Protein AF-A0A5Q3L7P0-F1 (afdb_monomer_lite)

Foldseek 3Di:
DDDDDDDDDDDDDDDDDDDDDDDPDPPPPPDPDPPPPLWDPKDFDQQQPFQAFQPWFDWDFAPLKTWTWTQNNFLGTAIWIALQDNVRTDGQESQQPTHDHQPWDDFDDQPQKTWTWTQNPWLGTAIWIANSHHVRTDGQESQAPTNDHQNWDPFDHFPRKTKTWGWYDDPVFGADTAIWIANSHHVRTDGQESLQPGNDHQPWDQFDHQPRKTWTWGDNQFQDTAIWIANSHNVRTDGQESQAPTRDFQPWHPFEHQNRKTWTFGAYQWQATAIWIANSHHVRTDGQESLQHTNDHQPWDPWDDQPQKTWTWTDNQWLATAIWIANSHHVRTDGQESLQGTNDHQPWDPFDDQPQKTWTWGDNQWLDTAIWIANRHHVRTDGQESLQPIRYFQPWDPWEHFPRKTWTWGDNQWLGTAIWIANSHNVRTDGPDSLAPTNYHQPWDNWYDGLRKTWTWTHNPRRHTGIMIMHSDPDAWEWDKDFDDDFQADPFIKIKIFTPDFKPQDDPVQKDKDQWDWDDWDDPDRGMIMIGTGGNAFFKIKIKGPWQNIADSRGHTHHIDMDIGTHDNDWWEWDKDWPDQEDQDPFTKIKIFTPDFWPQADPVQKDKDQWDWDDWDDPDRGMIMITTGGNDFFKIKIKGDWQNIADRRRHTYHIDMDIHGHDDFDLQQLLCCQQLVDGQDPVRSVVLVVCCVPPNSLRSNLPSCLDLSSQLVLQQCLCCLQQVDGDDDPVRSVVSSVCSNVVVDASLRVSLCVLLDPRSCVVAPPALRSLQVLCCSQLVDGDDPVRSVVVRVCVVVPNRSSNVSVVSCLDLSNQLRLQQVLCCSQLVGGDDPVSSVVSSVCVNPPDGSSVVSSVVCNDVSSRD

Secondary structure (DSSP, 8-state):
-------------------------------------SS-PPEEE-SS-SSS----EEEEEETTEEEEEEE-SSS-EEEEEESSSSTT-EEEE-SS-SSS----EEEEEETTEEEEEEE-SSS-EEEEEESSSTTT-EEEE-SSTTT-----EEEEEETTEEEEEEEEEETTEEEEEEEEEESSSTTT-EEEE-SS-TTS----EEEEEETTEEEEEE--SSS-SEEEEESSSTTT-EEEE-SS-SS-----EEEEEETTEEEEEEEETTTEEEEEEESSSTTT-EEEE-SSTTT-----EEEEEETTEEEEEEE-SSS-EEEEEESSSTTT-EEEE-SSTTT-----EEEEEETTEEEEEEE-SSS-EEEEEESSSGGG-EEEE-SS-SSS----EEEEEETTEEEEEEE-SSS-EEEEEESSSSTTEEEEE-SS-SSS----EEEEEETTEEEEEEE-SSS-EEEEEEES---PPPEEEEEE-SSTT-SSEEEEEEESS-EES--GGGEEEESEEEEEEEEEETTEEEEEEEESSSEEEEEEE-TTSSEETT-PBPPPEEEEEEE--PPPPEEEEES-SEES-SSEEEEEEESS--BS--GGG-EEESEEEEEEEE-SSSEEEEEEEE-SSEEEEEEE-TTSSB-TT-PBPPPEEEEEEE----HHHHHHHHHSSSPPPHHHHHHHHHHHHHH-HHHHHHHHHTSHHHHHHHHHHHHHHHHSS--SHHHHHHHHHHHHHTTSS-HHHHHHHHHTSHHHHHHS-TTHHHHHHHHHHHHSSPPPHHHHHHHHHHHHTT--HHHHHHHHHHSHHHHHHHHHHHHHHHHSSPPPHHHHHHHHHHHHHT--HHHHHHHHTTSHHHH-

Sequence (864 aa):
MWPHLFSAQSSARQDTNSLEGMQQSPLQIEKLEPRLLLAGDPILLDLNPGVNPSNPQAFVEMNGLLFFTANGGTTGQELWRSDGTAGGTFLVKDIYTGSPSSYAYYLTNVNGTLFFAANDGTNGVELWRSDGTSAGTQLVKDIQIGGGSSSPTYLTNVNGAVYFSASKFDAGGSFGRELWMSDGTSAGTVLIKDINPGISSSNPYSLTNVSGNLFFAATNGSVGVELWKSDGTNGGTVLVKDIYNGAFSSYPTYITNVNGIAFFQGANASVGQELWKSDGTSAGTVLVKDINIGAGFSSPSWLINVNNTLFFSASNGTSGQELWKSDGTSSGTQLVKDINFGSGFSSPSYLTNVNNTLFFRATDGTNGVELWRSQGDSGNTVLVKDIYSGALASNPRYLANVGGTLYFSADNGTQGTELWMSNGTLAGTMLVGDLRLGAVGSYPVYMRNAGGRLFFTADNGSVGQEFWILSTDVTPPSLNITPDGVGANSSPIVFTFQFSEAVSGFTQGDIALANGIAGTFTTVNVATYTLQVTPAADGNVSVTVGNGVAFDGAGNGNLGDMATVFFDASPPNLQITPNNTTTNVSPVNFTFQFSEAVSGFAVNDIVITNGTAGTFTVVDGDTYTLQVLPTTDGQVTVSVPMGAAFDAGANPNPAASASITFGTVDTVAKAFAEILRRAADPGGYAYWSQIEASQGTKAMVEGLLRSGERYGIVVEDAYQGYLDRTSFGDSGRNYWIQNLVNRNLTITQFQSQILASGEYLANNPVNFPFIGSLSIDVWGRPITTAEQDYFANKLNTGTPPGGIVEEFFANENWRHYAINMSYLEFLGRPADPGGDAFWENYLETTGPLIAMLIAILNTDEFFS

Radius of gyration: 60.78 Å; chains: 1; bounding box: 144×60×168 Å

Structure (mmCIF, N/CA/C/O backbone):
data_AF-A0A5Q3L7P0-F1
#
_entry.id   AF-A0A5Q3L7P0-F1
#
loop_
_atom_site.group_PDB
_atom_site.id
_atom_site.type_symbol
_atom_site.label_atom_id
_atom_site.label_alt_id
_atom_site.label_comp_id
_atom_site.label_asym_id
_atom_site.label_entity_id
_atom_site.label_seq_id
_atom_site.pdbx_PDB_ins_code
_atom_site.Cartn_x
_atom_site.Cartn_y
_atom_site.Cartn_z
_atom_site.occupancy
_atom_site.B_iso_or_equiv
_atom_site.auth_seq_id
_atom_site.auth_comp_id
_atom_site.auth_asym_id
_atom_site.auth_atom_id
_atom_site.pdbx_PDB_model_num
ATOM 1 N N . MET A 1 1 ? 25.211 18.023 62.258 1.00 32.50 1 MET A N 1
ATOM 2 C CA . MET A 1 1 ? 26.452 17.592 62.936 1.00 32.50 1 MET A CA 1
ATOM 3 C C . MET A 1 1 ? 26.830 16.230 62.385 1.00 32.50 1 MET A C 1
ATOM 5 O O . MET A 1 1 ? 26.124 15.271 62.651 1.00 32.50 1 MET A O 1
ATOM 9 N N . TRP A 1 2 ? 27.863 16.177 61.545 1.00 28.44 2 TRP A N 1
ATOM 10 C CA . TRP A 1 2 ? 28.564 14.934 61.192 1.00 28.44 2 TRP A CA 1
ATOM 11 C C . TRP A 1 2 ? 29.473 14.501 62.358 1.00 28.44 2 TRP A C 1
ATOM 13 O O . TRP A 1 2 ? 29.820 15.353 63.181 1.00 28.44 2 TRP A O 1
ATOM 23 N N . PRO A 1 3 ? 29.856 13.214 62.446 1.00 32.59 3 PRO A N 1
ATOM 24 C CA . PRO A 1 3 ? 31.227 12.826 62.044 1.00 32.59 3 PRO A CA 1
ATOM 25 C C . PRO A 1 3 ? 31.261 11.489 61.250 1.00 32.59 3 PRO A C 1
ATOM 27 O O . PRO A 1 3 ? 30.436 10.618 61.492 1.00 32.59 3 PRO A O 1
ATOM 30 N N . HIS A 1 4 ? 32.035 11.339 60.157 1.00 27.11 4 HIS A N 1
ATOM 31 C CA . HIS A 1 4 ? 33.491 11.037 60.057 1.00 27.11 4 HIS A CA 1
ATOM 32 C C . HIS A 1 4 ? 33.903 9.704 60.733 1.00 27.11 4 HIS A C 1
ATOM 34 O O . HIS A 1 4 ? 33.442 9.451 61.834 1.00 27.11 4 HIS A O 1
ATOM 40 N N . LEU A 1 5 ? 34.817 8.834 60.268 1.00 24.42 5 LEU A N 1
ATOM 41 C CA . LEU A 1 5 ? 35.710 8.653 59.101 1.00 24.42 5 LEU A CA 1
ATOM 42 C C . LEU A 1 5 ? 36.443 7.285 59.324 1.00 24.42 5 LEU A C 1
ATOM 44 O O . LEU A 1 5 ? 36.827 6.997 60.449 1.00 24.42 5 LEU A O 1
ATOM 48 N N . PHE A 1 6 ? 36.642 6.499 58.255 1.00 26.64 6 PHE A N 1
ATOM 49 C CA . PHE A 1 6 ? 37.752 5.579 57.875 1.00 26.64 6 PHE A CA 1
ATOM 50 C C . PHE A 1 6 ? 38.667 4.807 58.873 1.00 26.64 6 PHE A C 1
ATOM 52 O O . PHE A 1 6 ? 39.351 5.392 59.705 1.00 26.64 6 PHE A O 1
ATOM 59 N N . SER A 1 7 ? 38.918 3.528 58.532 1.00 25.45 7 SER A N 1
ATOM 60 C CA . SER A 1 7 ? 40.254 2.881 58.387 1.00 25.45 7 SER A CA 1
ATOM 61 C C . SER A 1 7 ? 40.124 1.758 57.320 1.00 25.45 7 SER A C 1
ATOM 63 O O . SER A 1 7 ? 39.115 1.066 57.311 1.00 25.45 7 SER A O 1
ATOM 65 N N . ALA A 1 8 ? 40.883 1.616 56.221 1.00 27.70 8 ALA A N 1
ATOM 66 C CA . ALA A 1 8 ? 42.312 1.655 55.869 1.00 27.70 8 ALA A CA 1
ATOM 67 C C . ALA A 1 8 ? 43.062 0.313 56.075 1.00 27.70 8 ALA A C 1
ATOM 69 O O . ALA A 1 8 ? 43.410 -0.017 57.200 1.00 27.70 8 ALA A O 1
ATOM 70 N N . GLN A 1 9 ? 43.364 -0.402 54.971 1.00 28.41 9 GLN A N 1
ATOM 71 C CA . GLN A 1 9 ? 44.722 -0.743 54.470 1.00 28.41 9 GLN A CA 1
ATOM 72 C C . GLN A 1 9 ? 44.885 -2.138 53.824 1.00 28.41 9 GLN A C 1
ATOM 74 O O . GLN A 1 9 ? 44.622 -3.168 54.434 1.00 28.41 9 GLN A O 1
ATOM 79 N N . SER A 1 10 ? 45.454 -2.142 52.612 1.00 26.83 10 SER A N 1
ATOM 80 C CA . SER A 1 10 ? 46.611 -2.932 52.112 1.00 26.83 10 SER A CA 1
ATOM 81 C C . SER A 1 10 ? 46.525 -2.950 50.572 1.00 26.83 10 SER A C 1
ATOM 83 O O . SER A 1 10 ? 45.430 -2.935 50.031 1.00 26.83 10 SER A O 1
ATOM 85 N N . SER A 1 11 ? 47.567 -2.905 49.749 1.00 29.62 11 SER A N 1
ATOM 86 C CA . SER A 1 11 ? 49.023 -2.887 49.897 1.00 29.62 11 SER A CA 1
ATOM 87 C C . SER A 1 11 ? 49.610 -2.329 48.592 1.00 29.62 11 SER A C 1
ATOM 89 O O . SER A 1 11 ? 49.041 -2.538 47.522 1.00 29.62 11 SER A O 1
ATOM 91 N N . ALA A 1 12 ? 50.760 -1.665 48.673 1.00 30.80 12 ALA A N 1
ATOM 92 C CA . ALA A 1 12 ? 51.468 -1.089 47.535 1.00 30.80 12 ALA A CA 1
ATOM 93 C C . ALA A 1 12 ? 52.197 -2.134 46.663 1.00 30.80 12 ALA A C 1
ATOM 95 O O . ALA A 1 12 ? 52.856 -3.033 47.185 1.00 30.80 12 ALA A O 1
ATOM 96 N N . ARG A 1 13 ? 52.201 -1.907 45.344 1.00 29.48 13 ARG A N 1
ATOM 97 C CA . ARG A 1 13 ? 53.366 -2.110 44.467 1.00 29.48 13 ARG A CA 1
ATOM 98 C C . ARG A 1 13 ? 53.410 -0.968 43.453 1.00 29.48 13 ARG A C 1
ATOM 100 O O . ARG A 1 13 ? 52.431 -0.719 42.760 1.00 29.48 13 ARG A O 1
ATOM 107 N N . GLN A 1 14 ? 54.534 -0.257 43.441 1.00 32.66 14 GLN A N 1
ATOM 108 C CA . GLN A 1 14 ? 54.892 0.715 42.417 1.00 32.66 14 GLN A CA 1
ATOM 109 C C . GLN A 1 14 ? 55.339 -0.036 41.165 1.00 32.66 14 GLN A C 1
ATOM 111 O O . GLN A 1 14 ? 56.217 -0.883 41.274 1.00 32.66 14 GLN A O 1
ATOM 116 N N . ASP A 1 15 ? 54.797 0.342 40.012 1.00 31.09 15 ASP A N 1
ATOM 117 C CA . ASP A 1 15 ? 55.520 0.303 38.746 1.00 31.09 15 ASP A CA 1
ATOM 118 C C . ASP A 1 15 ? 55.210 1.592 37.982 1.00 31.09 15 ASP A C 1
ATOM 120 O O . ASP A 1 15 ? 54.070 2.044 37.866 1.00 31.09 15 ASP A O 1
ATOM 124 N N . THR A 1 16 ? 56.286 2.235 37.555 1.00 36.66 16 THR A N 1
ATOM 125 C CA . THR A 1 16 ? 56.349 3.518 36.870 1.00 36.66 16 THR A CA 1
ATOM 126 C C . THR A 1 16 ? 55.941 3.369 35.409 1.00 36.66 16 THR A C 1
ATOM 128 O O . THR A 1 16 ? 56.597 2.631 34.681 1.00 36.66 16 THR A O 1
ATOM 131 N N . ASN A 1 17 ? 54.933 4.119 34.958 1.00 34.62 17 ASN A N 1
ATOM 132 C CA . ASN A 1 17 ? 54.886 4.660 33.599 1.00 34.62 17 ASN A CA 1
ATOM 133 C C . ASN A 1 17 ? 53.949 5.875 33.528 1.00 34.62 17 ASN A C 1
ATOM 135 O O . ASN A 1 17 ? 52.873 5.910 34.118 1.00 34.62 17 ASN A O 1
ATOM 139 N N . SER A 1 18 ? 54.446 6.893 32.840 1.00 36.03 18 SER A N 1
ATOM 140 C CA . SER A 1 18 ? 53.937 8.251 32.667 1.00 36.03 18 SER A CA 1
ATOM 141 C C . SER A 1 18 ? 52.516 8.330 32.097 1.00 36.03 18 SER A C 1
ATOM 143 O O . SER A 1 18 ? 52.266 7.844 30.996 1.00 36.03 18 SER A O 1
ATOM 145 N N . LEU A 1 19 ? 51.630 9.044 32.796 1.00 31.30 19 LEU A N 1
ATOM 146 C CA . LEU A 1 19 ? 50.370 9.578 32.271 1.00 31.30 19 LEU A CA 1
ATOM 147 C C . LEU A 1 19 ? 50.444 11.111 32.297 1.00 31.30 19 LEU A C 1
ATOM 149 O O . LEU A 1 19 ? 49.986 11.752 33.238 1.00 31.30 19 LEU A O 1
ATOM 153 N N . GLU A 1 20 ? 51.028 11.695 31.255 1.00 41.72 20 GLU A N 1
ATOM 154 C CA . GLU A 1 20 ? 50.736 13.072 30.857 1.00 41.72 20 GLU A CA 1
ATOM 155 C C . GLU A 1 20 ? 49.979 13.013 29.529 1.00 41.72 20 GLU A C 1
ATOM 157 O O . GLU A 1 20 ? 50.463 12.424 28.566 1.00 41.72 20 GLU A O 1
ATOM 162 N N . GLY A 1 21 ? 48.782 13.608 29.491 1.00 39.31 21 GLY A N 1
ATOM 163 C CA . GLY A 1 21 ? 48.031 13.819 28.251 1.00 39.31 21 GLY A CA 1
ATOM 164 C C . GLY A 1 21 ? 46.652 13.164 28.177 1.00 39.31 21 GLY A C 1
ATOM 165 O O . GLY A 1 21 ? 46.359 12.483 27.203 1.00 39.31 21 GLY A O 1
ATOM 166 N N . MET A 1 22 ? 45.764 13.407 29.146 1.00 32.44 22 MET A N 1
ATOM 167 C CA . MET A 1 22 ? 44.319 13.312 28.892 1.00 32.44 22 MET A CA 1
ATOM 168 C C . MET A 1 22 ? 43.741 14.722 28.813 1.00 32.44 22 MET A C 1
ATOM 170 O O . MET A 1 22 ? 43.289 15.299 29.801 1.00 32.44 22 MET A O 1
ATOM 174 N N . GLN A 1 23 ? 43.795 15.287 27.606 1.00 39.53 23 GLN A N 1
ATOM 175 C CA . GLN A 1 23 ? 42.918 16.381 27.205 1.00 39.53 23 GLN A CA 1
ATOM 176 C C . GLN A 1 23 ? 41.476 15.890 27.361 1.00 39.53 23 GLN A C 1
ATOM 178 O O . GLN A 1 23 ? 41.083 14.906 26.738 1.00 39.53 23 GLN A O 1
ATOM 183 N N . GLN A 1 24 ? 40.697 16.563 28.206 1.00 37.56 24 GLN A N 1
ATOM 184 C CA . GLN A 1 24 ? 39.250 16.395 28.231 1.00 37.56 24 GLN A CA 1
ATOM 185 C C . GLN A 1 24 ? 38.707 16.795 26.857 1.00 37.56 24 GLN A C 1
ATOM 187 O O . GLN A 1 24 ? 38.697 17.974 26.506 1.00 37.56 24 GLN A O 1
ATOM 192 N N . SER A 1 25 ? 38.295 15.809 26.066 1.00 38.38 25 SER A N 1
ATOM 193 C CA . SER A 1 25 ? 37.498 16.030 24.865 1.00 38.38 25 SER A CA 1
ATOM 194 C C . SER A 1 25 ? 36.146 16.586 25.324 1.00 38.38 25 SER A C 1
ATOM 196 O O . SER A 1 25 ? 35.458 15.908 26.093 1.00 38.38 25 SER A O 1
ATOM 198 N N . PRO A 1 26 ? 35.750 17.812 24.941 1.00 39.97 26 PRO A N 1
ATOM 199 C CA . PRO A 1 26 ? 34.415 18.291 25.252 1.00 39.97 26 PRO A CA 1
ATOM 200 C C . PRO A 1 26 ? 33.411 17.381 24.544 1.00 39.97 26 PRO A C 1
ATOM 202 O O . PRO A 1 26 ? 33.562 17.095 23.357 1.00 39.97 26 PRO A O 1
ATOM 205 N N . LEU A 1 27 ? 32.415 16.914 25.298 1.00 36.88 27 LEU A N 1
ATOM 206 C CA . LEU A 1 27 ? 31.274 16.160 24.792 1.00 36.88 27 LEU A CA 1
ATOM 207 C C . LEU A 1 27 ? 30.660 16.961 23.629 1.00 36.88 27 LEU A C 1
ATOM 209 O O . LEU A 1 27 ? 30.008 17.983 23.854 1.00 36.88 27 LEU A O 1
ATOM 213 N N . GLN A 1 28 ? 30.912 16.545 22.387 1.00 37.59 28 GLN A N 1
ATOM 214 C CA . GLN A 1 28 ? 30.154 17.050 21.254 1.00 37.59 28 GLN A CA 1
ATOM 215 C C . GLN A 1 28 ? 28.784 16.394 21.334 1.00 37.59 28 GLN A C 1
ATOM 217 O O . GLN A 1 28 ? 28.623 15.214 21.043 1.00 37.59 28 GLN A O 1
ATOM 222 N N . ILE A 1 29 ? 27.801 17.159 21.800 1.00 38.62 29 ILE A N 1
ATOM 223 C CA . ILE A 1 29 ? 26.406 16.835 21.545 1.00 38.62 29 ILE A CA 1
ATOM 224 C C . ILE A 1 29 ? 26.237 17.034 20.041 1.00 38.62 29 ILE A C 1
ATOM 226 O O . ILE A 1 29 ? 26.111 18.169 19.577 1.00 38.62 29 ILE A O 1
ATOM 230 N N . GLU A 1 30 ? 26.321 15.942 19.279 1.00 37.44 30 GLU A N 1
ATOM 231 C CA . GLU A 1 30 ? 25.880 15.950 17.893 1.00 37.44 30 GLU A CA 1
ATOM 232 C C . GLU A 1 30 ? 24.439 16.448 17.878 1.00 37.44 30 GLU A C 1
ATOM 234 O O . GLU A 1 30 ? 23.563 15.977 18.610 1.00 37.44 30 GLU A O 1
ATOM 239 N N . LYS A 1 31 ? 24.217 17.490 17.086 1.00 32.75 31 LYS A N 1
ATOM 240 C CA . LYS A 1 31 ? 22.893 18.030 16.853 1.00 32.75 31 LYS A CA 1
ATOM 241 C C . LYS A 1 31 ? 22.136 16.936 16.106 1.00 32.75 31 LYS A C 1
ATOM 243 O O . LYS A 1 31 ? 22.414 16.722 14.933 1.00 32.75 31 LYS A O 1
ATOM 248 N N . LEU A 1 32 ? 21.244 16.221 16.795 1.00 36.88 32 LEU A N 1
ATOM 249 C CA . LEU A 1 32 ? 20.318 15.288 16.157 1.00 36.88 32 LEU A CA 1
ATOM 250 C C . LEU A 1 32 ? 19.646 16.042 15.006 1.00 36.88 32 LEU A C 1
ATOM 252 O O . LEU A 1 32 ? 18.909 17.005 15.242 1.00 36.88 32 LEU A O 1
ATOM 256 N N . GLU A 1 33 ? 19.959 15.647 13.771 1.00 43.50 33 GLU A N 1
ATOM 257 C CA . GLU A 1 33 ? 19.198 16.075 12.605 1.00 43.50 33 GLU A CA 1
ATOM 258 C C . GLU A 1 33 ? 17.722 15.783 12.908 1.00 43.50 33 GLU A C 1
ATOM 260 O O . GLU A 1 33 ? 17.410 14.709 13.439 1.00 43.50 33 GLU A O 1
ATOM 265 N N . PRO A 1 34 ? 16.800 16.724 12.652 1.00 34.34 34 PRO A N 1
ATOM 266 C CA . PRO A 1 34 ? 15.388 16.473 12.859 1.00 34.34 34 PRO A CA 1
ATOM 267 C C . PRO A 1 34 ? 14.957 15.356 11.905 1.00 34.34 34 PRO A C 1
ATOM 269 O O . PRO A 1 34 ? 14.645 15.606 10.743 1.00 34.34 34 PRO A O 1
ATOM 272 N N . ARG A 1 35 ? 14.929 14.113 12.399 1.00 41.97 35 ARG A N 1
ATOM 273 C CA . ARG A 1 35 ? 14.216 13.011 11.756 1.00 41.97 35 ARG A CA 1
ATOM 274 C C . ARG A 1 35 ? 12.736 13.368 11.808 1.00 41.97 35 ARG A C 1
ATOM 276 O O . ARG A 1 35 ? 12.041 13.064 12.775 1.00 41.97 35 ARG A O 1
ATOM 283 N N . LEU A 1 36 ? 12.248 14.055 10.780 1.00 38.47 36 LEU A N 1
ATOM 284 C CA . LEU A 1 36 ? 10.842 13.939 10.436 1.00 38.47 36 LEU A CA 1
ATOM 285 C C . LEU A 1 36 ? 10.644 12.460 10.077 1.00 38.47 36 LEU A C 1
ATOM 287 O O . LEU A 1 36 ? 11.141 12.020 9.044 1.00 38.47 36 LEU A O 1
ATOM 291 N N . LEU A 1 37 ? 9.994 11.690 10.958 1.00 46.09 37 LEU A N 1
ATOM 292 C CA . LEU A 1 37 ? 9.533 10.325 10.683 1.00 46.09 37 LEU A CA 1
ATOM 293 C C . LEU A 1 37 ? 8.496 10.387 9.548 1.00 46.09 37 LEU A C 1
ATOM 295 O O . LEU A 1 37 ? 7.294 10.409 9.777 1.00 46.09 37 LEU A O 1
ATOM 299 N N . LEU A 1 38 ? 8.979 10.523 8.316 1.00 50.59 38 LEU A N 1
ATOM 300 C CA . LEU A 1 38 ? 8.190 10.450 7.086 1.00 50.59 38 LEU A CA 1
ATOM 301 C C . LEU A 1 38 ? 8.229 9.032 6.486 1.00 50.59 38 LEU A C 1
ATOM 303 O O . LEU A 1 38 ? 7.567 8.788 5.485 1.00 50.59 38 LEU A O 1
ATOM 307 N N . ALA A 1 39 ? 9.021 8.127 7.071 1.00 57.78 39 ALA A N 1
ATOM 308 C CA . ALA A 1 39 ? 9.130 6.711 6.728 1.00 57.78 39 ALA A CA 1
ATOM 309 C C . ALA A 1 39 ? 9.713 5.929 7.926 1.00 57.78 39 ALA A C 1
ATOM 311 O O . ALA A 1 39 ? 10.285 6.537 8.837 1.00 57.78 39 ALA A O 1
ATOM 312 N N . GLY A 1 40 ? 9.544 4.602 7.941 1.00 63.50 40 GLY A N 1
ATOM 313 C CA . GLY A 1 40 ? 10.103 3.723 8.977 1.00 63.50 40 GLY A CA 1
ATOM 314 C C . GLY A 1 40 ? 11.621 3.557 8.843 1.00 63.50 40 GLY A C 1
ATOM 315 O O . GLY A 1 40 ? 12.222 4.061 7.897 1.00 63.50 40 GLY A O 1
ATOM 316 N N . ASP A 1 41 ? 12.258 2.829 9.762 1.00 77.19 41 ASP A N 1
ATOM 317 C CA . ASP A 1 41 ? 13.646 2.403 9.548 1.00 77.19 41 ASP A CA 1
ATOM 318 C C . ASP A 1 41 ? 13.671 1.265 8.500 1.00 77.19 41 ASP A C 1
ATOM 320 O O . ASP A 1 41 ? 12.869 0.330 8.598 1.00 77.19 41 ASP A O 1
ATOM 324 N N . PRO A 1 42 ? 14.560 1.313 7.488 1.00 82.81 42 PRO A N 1
ATOM 325 C CA . PRO A 1 42 ? 14.712 0.226 6.526 1.00 82.81 42 PRO A CA 1
ATOM 326 C C . PRO A 1 42 ? 15.060 -1.107 7.203 1.00 82.81 42 PRO A C 1
ATOM 328 O O . PRO A 1 42 ? 15.975 -1.188 8.022 1.00 82.81 42 PRO A O 1
ATOM 331 N N . ILE A 1 43 ? 14.350 -2.166 6.825 1.00 87.56 43 ILE A N 1
ATOM 332 C CA . ILE A 1 43 ? 14.528 -3.531 7.320 1.00 87.56 43 ILE A CA 1
ATOM 333 C C . ILE A 1 43 ? 15.376 -4.308 6.314 1.00 87.56 43 ILE A C 1
ATOM 335 O O . ILE A 1 43 ? 15.001 -4.402 5.145 1.00 87.56 43 ILE A O 1
ATOM 339 N N . LEU A 1 44 ? 16.481 -4.892 6.777 1.00 89.69 44 LEU A N 1
ATOM 340 C CA . LEU A 1 44 ? 17.292 -5.847 6.019 1.00 89.69 44 LEU A CA 1
ATOM 341 C C . LEU A 1 44 ? 16.777 -7.270 6.251 1.00 89.69 44 LEU A C 1
ATOM 343 O O . LEU A 1 44 ? 16.594 -7.684 7.397 1.00 89.69 44 LEU A O 1
ATOM 347 N N . LEU A 1 45 ? 16.618 -8.035 5.172 1.00 91.56 45 LEU A N 1
ATOM 348 C CA . LEU A 1 45 ? 16.430 -9.483 5.200 1.00 91.56 45 LEU A CA 1
ATOM 349 C C . LEU A 1 45 ? 17.619 -10.157 4.503 1.00 91.56 45 LEU A C 1
ATOM 351 O O . LEU A 1 45 ? 17.783 -10.017 3.293 1.00 91.56 45 LEU A O 1
ATOM 355 N N . ASP A 1 46 ? 18.426 -10.885 5.279 1.00 91.81 46 ASP A N 1
ATOM 356 C CA . ASP A 1 46 ? 19.531 -11.706 4.773 1.00 91.81 46 ASP A CA 1
ATOM 357 C C . ASP A 1 46 ? 18.968 -13.019 4.208 1.00 91.81 46 ASP A C 1
ATOM 359 O O . ASP A 1 46 ? 18.552 -13.910 4.957 1.00 91.81 46 ASP A O 1
ATOM 363 N N . LEU A 1 47 ? 18.895 -13.109 2.877 1.00 92.88 47 LEU A N 1
ATOM 364 C CA . LEU A 1 47 ? 18.332 -14.277 2.187 1.00 92.88 47 LEU A CA 1
ATOM 365 C C . LEU A 1 47 ? 19.366 -15.392 1.980 1.00 92.88 47 LEU A C 1
ATOM 367 O O . LEU A 1 47 ? 18.986 -16.523 1.668 1.00 92.88 47 LEU A O 1
ATOM 371 N N . ASN A 1 48 ? 20.654 -15.089 2.168 1.00 92.69 48 ASN A N 1
ATOM 372 C CA . ASN A 1 48 ? 21.771 -16.023 2.074 1.00 92.69 48 ASN A CA 1
ATOM 373 C C . ASN A 1 48 ? 22.566 -16.001 3.388 1.00 92.69 48 ASN A C 1
ATOM 375 O O . ASN A 1 48 ? 23.659 -15.431 3.428 1.00 92.69 48 ASN A O 1
ATOM 379 N N . PRO A 1 49 ? 22.049 -16.651 4.452 1.00 86.06 49 PRO A N 1
ATOM 380 C CA . PRO A 1 49 ? 22.561 -16.476 5.803 1.00 86.06 49 PRO A CA 1
ATOM 381 C C . PRO A 1 49 ? 24.088 -16.565 5.896 1.00 86.06 49 PRO A C 1
ATOM 383 O O . PRO A 1 49 ? 24.677 -17.632 5.691 1.00 86.06 49 PRO A O 1
ATOM 386 N N . GLY A 1 50 ? 24.734 -15.451 6.249 1.00 83.81 50 GLY A N 1
ATOM 387 C CA . GLY A 1 50 ? 26.188 -15.373 6.385 1.00 83.81 50 GLY A CA 1
ATOM 388 C C . GLY A 1 50 ? 26.786 -14.104 5.785 1.00 83.81 50 GLY A C 1
ATOM 389 O O . GLY A 1 50 ? 26.173 -13.052 5.768 1.00 83.81 50 GLY A O 1
ATOM 390 N N . VAL A 1 51 ? 28.042 -14.186 5.338 1.00 85.06 51 VAL A N 1
ATOM 391 C CA . VAL A 1 51 ? 28.775 -13.033 4.767 1.00 85.06 51 VAL A CA 1
ATOM 392 C C . VAL A 1 51 ? 28.639 -12.922 3.245 1.00 85.06 51 VAL A C 1
ATOM 394 O O . VAL A 1 51 ? 29.257 -12.052 2.633 1.00 85.06 51 VAL A O 1
ATOM 397 N N . ASN A 1 52 ? 27.923 -13.858 2.619 1.00 90.12 52 ASN A N 1
ATOM 398 C CA . ASN A 1 52 ? 27.810 -13.929 1.170 1.00 90.12 52 ASN A CA 1
ATOM 399 C C . ASN A 1 52 ? 26.529 -13.222 0.722 1.00 90.12 52 ASN A C 1
ATOM 401 O O . ASN A 1 52 ? 25.467 -13.588 1.206 1.00 90.12 52 ASN A O 1
ATOM 405 N N . PRO A 1 53 ? 26.597 -12.327 -0.273 1.00 93.94 53 PRO A N 1
ATOM 406 C CA . PRO A 1 53 ? 25.431 -11.572 -0.709 1.00 93.94 53 PRO A CA 1
ATOM 407 C C . PRO A 1 53 ? 24.380 -12.454 -1.393 1.00 93.94 53 PRO A C 1
ATOM 409 O O . PRO A 1 53 ? 24.717 -13.335 -2.199 1.00 93.94 53 PRO A O 1
ATOM 412 N N . SER A 1 54 ? 23.105 -12.153 -1.164 1.00 94.88 54 SER A N 1
ATOM 413 C CA . SER A 1 54 ? 21.976 -12.731 -1.894 1.00 94.88 54 SER A CA 1
ATOM 414 C C . SER A 1 54 ? 21.755 -12.079 -3.267 1.00 94.88 54 SER A C 1
ATOM 416 O O . SER A 1 54 ? 21.197 -12.711 -4.163 1.00 94.88 54 SER A O 1
ATOM 418 N N . ASN A 1 55 ? 22.259 -10.860 -3.495 1.00 94.88 55 ASN A N 1
ATOM 419 C CA . ASN A 1 55 ? 22.112 -10.094 -4.746 1.00 94.88 55 ASN A CA 1
ATOM 420 C C . ASN A 1 55 ? 20.675 -10.098 -5.325 1.00 94.88 55 ASN A C 1
ATOM 422 O O . ASN A 1 55 ? 20.467 -10.580 -6.451 1.00 94.88 55 ASN A O 1
ATOM 426 N N . PRO A 1 56 ? 19.670 -9.587 -4.590 1.00 96.25 56 PRO A N 1
ATOM 427 C CA . PRO A 1 56 ? 18.314 -9.484 -5.105 1.00 96.25 56 PRO A CA 1
ATOM 428 C C . PRO A 1 56 ? 18.245 -8.570 -6.336 1.00 96.25 56 PRO A C 1
ATOM 430 O O . PRO A 1 56 ? 18.908 -7.539 -6.416 1.00 96.25 56 PRO A O 1
ATOM 433 N N . GLN A 1 57 ? 17.440 -8.943 -7.329 1.00 95.38 57 GLN A N 1
ATOM 434 C CA . GLN A 1 57 ? 17.264 -8.159 -8.555 1.00 95.38 57 GLN A CA 1
ATOM 435 C C . GLN A 1 57 ? 15.948 -8.494 -9.270 1.00 95.38 57 GLN A C 1
ATOM 437 O O . GLN A 1 57 ? 15.198 -9.367 -8.838 1.00 95.38 57 GLN A O 1
ATOM 442 N N . ALA A 1 58 ? 15.680 -7.814 -10.391 1.00 94.31 58 ALA A N 1
ATOM 443 C CA . ALA A 1 58 ? 14.514 -8.046 -11.255 1.00 94.31 58 ALA A CA 1
ATOM 444 C C . ALA A 1 58 ? 13.155 -7.880 -10.541 1.00 94.31 58 ALA A C 1
ATOM 446 O O . ALA A 1 58 ? 12.264 -8.714 -10.658 1.00 94.31 58 ALA A O 1
ATOM 447 N N . PHE A 1 59 ? 12.998 -6.783 -9.800 1.00 96.00 59 PHE A N 1
ATOM 448 C CA . PHE A 1 59 ? 11.832 -6.533 -8.953 1.00 96.00 59 PHE A CA 1
ATOM 449 C C . PHE A 1 59 ? 10.567 -6.234 -9.764 1.00 96.00 59 PHE A C 1
ATOM 451 O O . PHE A 1 59 ? 10.518 -5.272 -10.536 1.00 96.00 59 PHE A O 1
ATOM 458 N N . VAL A 1 60 ? 9.518 -7.023 -9.537 1.00 96.06 60 VAL A N 1
ATOM 459 C CA . VAL A 1 60 ? 8.214 -6.904 -10.195 1.00 96.06 60 VAL A CA 1
ATOM 460 C C . VAL A 1 60 ? 7.106 -7.030 -9.165 1.00 96.06 60 VAL A C 1
ATOM 462 O O . VAL A 1 60 ? 7.134 -7.903 -8.308 1.00 96.06 60 VAL A O 1
ATOM 465 N N . GLU A 1 61 ? 6.115 -6.151 -9.256 1.00 94.75 61 GLU A N 1
ATOM 466 C CA . GLU A 1 61 ? 4.923 -6.214 -8.414 1.00 94.75 61 GLU A CA 1
ATOM 467 C C . GLU A 1 61 ? 3.850 -7.088 -9.083 1.00 94.75 61 GLU A C 1
ATOM 469 O O . GLU A 1 61 ? 3.622 -7.009 -10.298 1.00 94.75 61 GLU A O 1
ATOM 474 N N . MET A 1 62 ? 3.213 -7.940 -8.281 1.00 93.69 62 MET A N 1
ATOM 475 C CA . MET A 1 62 ? 2.066 -8.744 -8.681 1.00 93.69 62 MET A CA 1
ATOM 476 C C . MET A 1 62 ? 1.118 -8.938 -7.496 1.00 93.69 62 MET A C 1
ATOM 478 O O . MET A 1 62 ? 1.438 -9.654 -6.549 1.00 93.69 62 MET A O 1
ATOM 482 N N . ASN A 1 63 ? -0.073 -8.342 -7.585 1.00 87.56 63 ASN A N 1
ATOM 483 C CA . ASN A 1 63 ? -1.148 -8.448 -6.590 1.00 87.56 63 ASN A CA 1
ATOM 484 C C . ASN A 1 63 ? -0.724 -7.989 -5.180 1.00 87.56 63 ASN A C 1
ATOM 486 O O . ASN A 1 63 ? -1.049 -8.636 -4.188 1.00 87.56 63 ASN A O 1
ATOM 490 N N . GLY A 1 64 ? 0.029 -6.893 -5.088 1.00 84.31 64 GLY A N 1
ATOM 491 C CA . GLY A 1 64 ? 0.537 -6.341 -3.829 1.00 84.31 64 GLY A CA 1
ATOM 492 C C . GLY A 1 64 ? 1.782 -7.043 -3.280 1.00 84.31 64 GLY A C 1
ATOM 493 O O . GLY A 1 64 ? 2.361 -6.559 -2.312 1.00 84.31 64 GLY A O 1
ATOM 494 N N . LEU A 1 65 ? 2.228 -8.135 -3.905 1.00 91.00 65 LEU A N 1
ATOM 495 C CA . LEU A 1 65 ? 3.458 -8.844 -3.555 1.00 91.00 65 LEU A CA 1
ATOM 496 C C . LEU A 1 65 ? 4.605 -8.419 -4.470 1.00 91.00 65 LEU A C 1
ATOM 498 O O . LEU A 1 65 ? 4.404 -8.137 -5.655 1.00 91.00 65 LEU A O 1
ATOM 502 N N . LEU A 1 66 ? 5.823 -8.442 -3.937 1.00 95.94 66 LEU A N 1
ATOM 503 C CA . LEU A 1 66 ? 7.033 -8.297 -4.731 1.00 95.94 66 LEU A CA 1
ATOM 504 C C . LEU A 1 66 ? 7.568 -9.669 -5.144 1.00 95.94 66 LEU A C 1
ATOM 506 O O . LEU A 1 66 ? 7.770 -10.539 -4.301 1.00 95.94 66 LEU A O 1
ATOM 510 N N . PHE A 1 67 ? 7.870 -9.823 -6.427 1.00 97.62 67 PHE A N 1
ATOM 511 C CA . PHE A 1 67 ? 8.618 -10.934 -7.002 1.00 97.62 67 PHE A CA 1
ATOM 512 C C . PHE A 1 67 ? 9.982 -10.458 -7.471 1.00 97.62 67 PHE A C 1
ATOM 514 O O . PHE A 1 67 ? 10.115 -9.359 -8.013 1.00 97.62 67 PHE A O 1
ATOM 521 N N . PHE A 1 68 ? 10.995 -11.283 -7.253 1.00 97.56 68 PHE A N 1
ATOM 522 C CA . PHE A 1 68 ? 12.379 -10.945 -7.555 1.00 97.56 68 PHE A CA 1
ATOM 523 C C . PHE A 1 68 ? 13.225 -12.209 -7.643 1.00 97.56 68 PHE A C 1
ATOM 525 O O . PHE A 1 68 ? 12.761 -13.299 -7.312 1.00 97.56 68 PHE A O 1
ATOM 532 N N . THR A 1 69 ? 14.477 -12.070 -8.066 1.00 97.00 69 THR A N 1
ATOM 533 C CA . THR A 1 69 ? 15.443 -13.167 -7.996 1.00 97.00 69 THR A CA 1
ATOM 534 C C . THR A 1 69 ? 16.528 -12.894 -6.986 1.00 97.00 69 THR A C 1
ATOM 536 O O . THR A 1 69 ? 17.060 -11.789 -6.990 1.00 97.00 69 THR A O 1
ATOM 539 N N . ALA A 1 70 ? 16.901 -13.893 -6.195 1.00 96.94 70 ALA A N 1
ATOM 540 C CA . ALA A 1 70 ? 17.973 -13.794 -5.210 1.00 96.94 70 ALA A CA 1
ATOM 541 C C . ALA A 1 70 ? 18.645 -15.152 -4.993 1.00 96.94 70 ALA A C 1
ATOM 543 O O . ALA A 1 70 ? 18.043 -16.203 -5.231 1.00 96.94 70 ALA A O 1
ATOM 544 N N . ASN A 1 71 ? 19.901 -15.116 -4.557 1.00 95.50 71 ASN A N 1
ATOM 545 C CA . ASN A 1 71 ? 20.675 -16.285 -4.180 1.00 95.50 71 ASN A CA 1
ATOM 546 C C . ASN A 1 71 ? 20.321 -16.724 -2.756 1.00 95.50 71 ASN A C 1
ATOM 548 O O . ASN A 1 71 ? 20.507 -15.946 -1.829 1.00 95.50 71 ASN A O 1
ATOM 552 N N . GLY A 1 72 ? 19.840 -17.958 -2.589 1.00 92.56 72 GLY A N 1
ATOM 553 C CA . GLY A 1 72 ? 19.518 -18.544 -1.278 1.00 92.56 72 GLY A CA 1
ATOM 554 C C . GLY A 1 72 ? 20.690 -19.231 -0.569 1.00 92.56 72 GLY A C 1
ATOM 555 O O . GLY A 1 72 ? 20.491 -19.950 0.408 1.00 92.56 72 GLY A O 1
ATOM 556 N N . GLY A 1 73 ? 21.905 -19.123 -1.111 1.00 90.50 73 GLY A N 1
ATOM 557 C CA . GLY A 1 73 ? 23.110 -19.797 -0.626 1.00 90.50 73 GLY A CA 1
ATOM 558 C C . GLY A 1 73 ? 23.214 -21.250 -1.082 1.00 90.50 73 GLY A C 1
ATOM 559 O O . GLY A 1 73 ? 24.186 -21.630 -1.734 1.00 90.50 73 GLY A O 1
ATOM 560 N N . THR A 1 74 ? 22.204 -22.066 -0.771 1.00 91.50 74 THR A N 1
ATOM 561 C CA . THR A 1 74 ? 22.155 -23.490 -1.153 1.00 91.50 74 THR A CA 1
ATOM 562 C C . THR A 1 74 ? 21.384 -23.762 -2.439 1.00 91.50 74 THR A C 1
ATOM 564 O O . THR A 1 74 ? 21.588 -24.824 -3.023 1.00 91.50 74 THR A O 1
ATOM 567 N N . THR A 1 75 ? 20.546 -22.819 -2.881 1.00 92.62 75 THR A N 1
ATOM 568 C CA . THR A 1 75 ? 19.685 -22.952 -4.070 1.00 92.62 75 THR A CA 1
ATOM 569 C C . THR A 1 75 ? 20.153 -22.118 -5.264 1.00 92.62 75 THR A C 1
ATOM 571 O O . THR A 1 75 ? 19.439 -22.013 -6.244 1.00 92.62 75 THR A O 1
ATOM 574 N N . GLY A 1 76 ? 21.288 -21.414 -5.163 1.00 94.75 76 GLY A N 1
ATOM 575 C CA . GLY A 1 76 ? 21.671 -20.433 -6.183 1.00 94.75 76 GLY A CA 1
ATOM 576 C C . GLY A 1 76 ? 20.636 -19.308 -6.349 1.00 94.75 76 GLY A C 1
ATOM 577 O O . GLY A 1 76 ? 19.772 -19.114 -5.487 1.00 94.75 76 GLY A O 1
ATOM 578 N N . GLN A 1 77 ? 20.760 -18.523 -7.429 1.00 95.94 77 GLN A N 1
ATOM 579 C CA . GLN A 1 77 ? 19.842 -17.432 -7.764 1.00 95.94 77 GLN A CA 1
ATOM 580 C C . GLN A 1 77 ? 18.558 -17.954 -8.417 1.00 95.94 77 GLN A C 1
ATOM 582 O O . GLN A 1 77 ? 18.560 -18.370 -9.576 1.00 95.94 77 GLN A O 1
ATOM 587 N N . GLU A 1 78 ? 17.460 -17.832 -7.676 1.00 97.50 78 GLU A N 1
ATOM 588 C CA . GLU A 1 78 ? 16.153 -18.412 -7.993 1.00 97.50 78 GLU A CA 1
ATOM 589 C C . GLU A 1 78 ? 15.029 -17.382 -7.856 1.00 97.50 78 GLU A C 1
ATOM 591 O O . GLU A 1 78 ? 15.291 -16.230 -7.519 1.00 97.50 78 GLU A O 1
ATOM 596 N N . LEU A 1 79 ? 13.778 -17.777 -8.118 1.00 98.12 79 LEU A N 1
ATOM 597 C CA . LEU A 1 79 ? 12.601 -16.918 -7.957 1.00 98.12 79 LEU A CA 1
ATOM 598 C C . LEU A 1 79 ? 12.139 -16.858 -6.492 1.00 98.12 79 LEU A C 1
ATOM 600 O O . LEU A 1 79 ? 11.783 -17.874 -5.894 1.00 98.12 79 LEU A O 1
ATOM 604 N N . TRP A 1 80 ? 12.045 -15.648 -5.950 1.00 97.81 80 TRP A N 1
ATOM 605 C CA . TRP A 1 80 ? 11.570 -15.341 -4.600 1.00 97.81 80 TRP A CA 1
ATOM 606 C C . TRP A 1 80 ? 10.333 -14.451 -4.640 1.00 97.81 80 TRP A C 1
ATOM 608 O O . TRP A 1 80 ? 10.058 -13.771 -5.636 1.00 97.81 80 TRP A O 1
ATOM 618 N N . ARG A 1 81 ? 9.597 -14.439 -3.526 1.00 96.69 81 ARG A N 1
ATOM 619 C CA . ARG A 1 81 ? 8.526 -13.472 -3.287 1.00 96.69 81 ARG A CA 1
ATOM 620 C C . ARG A 1 81 ? 8.595 -12.878 -1.889 1.00 96.69 81 ARG A C 1
ATOM 622 O O . ARG A 1 81 ? 9.126 -13.517 -0.987 1.00 96.69 81 ARG A O 1
ATOM 629 N N . SER A 1 82 ? 8.021 -11.689 -1.723 1.00 95.19 82 SER A N 1
ATOM 630 C CA . SER A 1 82 ? 7.881 -10.990 -0.445 1.00 95.19 82 SER A CA 1
ATOM 631 C C . SER A 1 82 ? 6.548 -10.245 -0.364 1.00 95.19 82 SER A C 1
ATOM 633 O O . SER A 1 82 ? 6.128 -9.608 -1.329 1.00 95.19 82 SER A O 1
ATOM 635 N N . ASP A 1 83 ? 5.896 -10.301 0.796 1.00 88.75 83 ASP A N 1
ATOM 636 C CA . ASP A 1 83 ? 4.810 -9.389 1.192 1.00 88.75 83 ASP A CA 1
ATOM 637 C C . ASP A 1 83 ? 5.320 -8.199 2.029 1.00 88.75 83 ASP A C 1
ATOM 639 O O . ASP A 1 83 ? 4.537 -7.451 2.608 1.00 88.75 83 ASP A O 1
ATOM 643 N N . GLY A 1 84 ? 6.644 -8.040 2.122 1.00 86.75 84 GLY A N 1
ATOM 644 C CA . GLY A 1 84 ? 7.311 -7.041 2.947 1.00 86.75 84 GLY A CA 1
ATOM 645 C C . GLY A 1 84 ? 7.463 -7.422 4.421 1.00 86.75 84 GLY A C 1
ATOM 646 O O . GLY A 1 84 ? 7.827 -6.561 5.218 1.00 86.75 84 GLY A O 1
ATOM 647 N N . THR A 1 85 ? 7.191 -8.670 4.805 1.00 84.81 85 THR A N 1
ATOM 648 C CA . THR A 1 85 ? 7.504 -9.217 6.134 1.00 84.81 85 THR A CA 1
ATOM 649 C C . THR A 1 85 ? 8.558 -10.319 6.034 1.00 84.81 85 THR A C 1
ATOM 651 O O . THR A 1 85 ? 8.726 -10.940 4.983 1.00 84.81 85 THR A O 1
ATOM 654 N N . ALA A 1 86 ? 9.261 -10.615 7.131 1.00 86.31 86 ALA A N 1
ATOM 655 C CA . ALA A 1 86 ? 10.212 -11.729 7.159 1.00 86.31 86 ALA A CA 1
ATOM 656 C C . ALA A 1 86 ? 9.528 -13.084 6.884 1.00 86.31 86 ALA A C 1
ATOM 658 O O . ALA A 1 86 ? 10.056 -13.894 6.131 1.00 86.31 86 ALA A O 1
ATOM 659 N N . GLY A 1 87 ? 8.333 -13.320 7.446 1.00 85.00 87 GLY A N 1
ATOM 660 C CA . GLY A 1 87 ? 7.594 -14.578 7.275 1.00 85.00 87 GLY A CA 1
ATOM 661 C C . GLY A 1 87 ? 6.988 -14.767 5.880 1.00 85.00 87 GLY A C 1
ATOM 662 O O . GLY A 1 87 ? 6.894 -15.894 5.398 1.00 85.00 87 GLY A O 1
ATOM 663 N N . GLY A 1 88 ? 6.608 -13.678 5.210 1.00 90.06 88 GLY A N 1
ATOM 664 C CA . GLY A 1 88 ? 6.111 -13.707 3.835 1.00 90.06 88 GLY A CA 1
ATOM 665 C C . GLY A 1 88 ? 7.189 -13.539 2.766 1.00 90.06 88 GLY A C 1
ATOM 666 O O . GLY A 1 88 ? 6.849 -13.484 1.582 1.00 90.06 88 GLY A O 1
ATOM 667 N N . THR A 1 89 ? 8.468 -13.485 3.160 1.00 95.19 89 THR A N 1
ATOM 668 C CA . THR A 1 89 ? 9.618 -13.464 2.248 1.00 95.19 89 THR A CA 1
ATOM 669 C C . THR A 1 89 ? 10.235 -14.848 2.134 1.00 95.19 89 THR A C 1
ATOM 671 O O . THR A 1 89 ? 10.834 -15.345 3.083 1.00 95.19 89 THR A O 1
ATOM 674 N N . PHE A 1 90 ? 10.094 -15.489 0.975 1.00 95.62 90 PHE A N 1
ATOM 675 C CA . PHE A 1 90 ? 10.591 -16.849 0.785 1.00 95.62 90 PHE A CA 1
ATOM 676 C C . PHE A 1 90 ? 10.806 -17.228 -0.685 1.00 95.62 90 PHE A C 1
ATOM 678 O O . PHE A 1 90 ? 10.245 -16.629 -1.608 1.00 95.62 90 PHE A O 1
ATOM 685 N N . LEU A 1 91 ? 11.618 -18.269 -0.880 1.00 97.31 91 LEU A N 1
ATOM 686 C CA . LEU A 1 91 ? 11.880 -18.912 -2.163 1.00 97.31 91 LEU A CA 1
ATOM 687 C C . LEU A 1 91 ? 10.590 -19.521 -2.721 1.00 97.31 91 LEU A C 1
ATOM 689 O O . LEU A 1 91 ? 10.008 -20.420 -2.115 1.00 97.31 91 LEU A O 1
ATOM 693 N N . VAL A 1 92 ? 10.159 -19.082 -3.903 1.00 97.88 92 VAL A N 1
ATOM 694 C CA . VAL A 1 92 ? 8.956 -19.622 -4.550 1.00 97.88 92 VAL A CA 1
ATOM 695 C C . VAL A 1 92 ? 9.214 -21.050 -5.020 1.00 97.88 92 VAL A C 1
ATOM 697 O O . VAL A 1 92 ? 8.405 -21.947 -4.771 1.00 97.88 92 VAL A O 1
ATOM 700 N N . LYS A 1 93 ? 10.339 -21.268 -5.707 1.00 97.62 93 LYS A N 1
ATOM 701 C CA . LYS A 1 93 ? 10.767 -22.579 -6.194 1.00 97.62 93 LYS A CA 1
ATOM 702 C C . LYS A 1 93 ? 12.263 -22.579 -6.485 1.00 97.62 93 LYS A C 1
ATOM 704 O O . LYS A 1 93 ? 12.753 -21.643 -7.101 1.00 97.62 93 LYS A O 1
ATOM 709 N N . ASP A 1 94 ? 12.928 -23.661 -6.096 1.00 97.19 94 ASP A N 1
ATOM 710 C CA . ASP A 1 94 ? 14.256 -24.031 -6.587 1.00 97.19 94 ASP A CA 1
ATOM 711 C C . ASP A 1 94 ? 14.098 -24.640 -7.994 1.00 97.19 94 ASP A C 1
ATOM 713 O O . ASP A 1 94 ? 13.747 -25.818 -8.131 1.00 97.19 94 ASP A O 1
ATOM 717 N N . ILE A 1 95 ? 14.179 -23.803 -9.037 1.00 97.62 95 ILE A N 1
ATOM 718 C CA . ILE A 1 95 ? 13.915 -24.217 -10.424 1.00 97.62 95 ILE A CA 1
ATOM 719 C C . ILE A 1 95 ? 15.090 -25.036 -10.949 1.00 97.62 95 ILE A C 1
ATOM 721 O O . ILE A 1 95 ? 14.866 -26.122 -11.489 1.00 97.62 95 ILE A O 1
ATOM 725 N N . TYR A 1 96 ? 16.324 -24.558 -10.757 1.00 96.94 96 TYR A N 1
ATOM 726 C CA . TYR A 1 96 ? 17.516 -25.355 -11.014 1.00 96.94 96 TYR A CA 1
ATOM 727 C C . TYR A 1 96 ? 17.984 -26.002 -9.713 1.00 96.94 96 TYR A C 1
ATOM 729 O O . TYR A 1 96 ? 18.869 -25.501 -9.036 1.00 96.94 96 TYR A O 1
ATOM 737 N N . THR A 1 97 ? 17.469 -27.205 -9.453 1.00 95.25 97 THR A N 1
ATOM 738 C CA . THR A 1 97 ? 17.696 -27.929 -8.197 1.00 95.25 97 THR A CA 1
ATOM 739 C C . THR A 1 97 ? 19.154 -27.923 -7.711 1.00 95.25 97 THR A C 1
ATOM 741 O O . THR A 1 97 ? 20.054 -28.449 -8.378 1.00 95.25 97 THR A O 1
ATOM 744 N N . GLY A 1 98 ? 19.354 -27.439 -6.482 1.00 93.44 98 GLY A N 1
ATOM 745 C CA . GLY A 1 98 ? 20.648 -27.394 -5.798 1.00 93.44 98 GLY A CA 1
ATOM 746 C C . GLY A 1 98 ? 21.361 -26.047 -5.937 1.00 93.44 98 GLY A C 1
ATOM 747 O O . GLY A 1 98 ? 20.741 -25.015 -6.105 1.00 93.44 98 GLY A O 1
ATOM 748 N N . SER A 1 99 ? 22.692 -26.031 -5.839 1.00 92.94 99 SER A N 1
ATOM 749 C CA . SER A 1 99 ? 23.464 -24.778 -5.856 1.00 92.94 99 SER A CA 1
ATOM 750 C C . SER A 1 99 ? 23.557 -24.015 -7.195 1.00 92.94 99 SER A C 1
ATOM 752 O O . SER A 1 99 ? 23.975 -22.852 -7.155 1.00 92.94 99 SER A O 1
ATOM 754 N N . PRO A 1 100 ? 23.310 -24.607 -8.387 1.00 95.69 100 PRO A N 1
ATOM 755 C CA . PRO A 1 100 ? 23.240 -23.839 -9.632 1.00 95.69 100 PRO A CA 1
ATOM 756 C C . PRO A 1 100 ? 22.114 -22.796 -9.608 1.00 95.69 100 PRO A C 1
ATOM 758 O O . PRO A 1 100 ? 21.224 -22.860 -8.783 1.00 95.69 100 PRO A O 1
ATOM 761 N N . SER A 1 101 ? 22.169 -21.805 -10.498 1.00 95.94 101 SER A N 1
ATOM 762 C CA . SER A 1 101 ? 21.130 -20.769 -10.597 1.00 95.94 101 SER A CA 1
ATOM 763 C C . SER A 1 101 ? 20.258 -20.996 -11.825 1.00 95.94 101 SER A C 1
ATOM 765 O O . SER A 1 101 ? 20.792 -21.198 -12.920 1.00 95.94 101 SER A O 1
ATOM 767 N N . SER A 1 102 ? 18.941 -20.887 -11.674 1.00 96.06 102 SER A N 1
ATOM 768 C CA . SER A 1 102 ? 18.003 -20.894 -12.801 1.00 96.06 102 SER A CA 1
ATOM 769 C C . SER A 1 102 ? 18.031 -19.614 -13.618 1.00 96.06 102 SER A C 1
ATOM 771 O O . SER A 1 102 ? 17.633 -19.629 -14.787 1.00 96.06 102 SER A O 1
ATOM 773 N N . TYR A 1 103 ? 18.528 -18.525 -13.019 1.00 89.38 103 TYR A N 1
ATOM 774 C CA . TYR A 1 103 ? 18.665 -17.229 -13.666 1.00 89.38 103 TYR A CA 1
ATOM 775 C C . TYR A 1 103 ? 17.330 -16.724 -14.239 1.00 89.38 103 TYR A C 1
ATOM 777 O O . TYR A 1 103 ? 17.218 -16.417 -15.424 1.00 89.38 103 TYR A O 1
ATOM 785 N N . ALA A 1 104 ? 16.296 -16.652 -13.396 1.00 95.38 104 ALA A N 1
ATOM 786 C CA . ALA A 1 104 ? 15.000 -16.134 -13.819 1.00 95.38 104 ALA A CA 1
ATOM 787 C C . ALA A 1 104 ? 15.101 -14.659 -14.280 1.00 95.38 104 ALA A C 1
ATOM 789 O O . ALA A 1 104 ? 15.392 -13.753 -13.501 1.00 95.38 104 ALA A O 1
ATOM 790 N N . TYR A 1 105 ? 14.855 -14.401 -15.564 1.00 93.75 105 TYR A N 1
ATOM 791 C CA . TYR A 1 105 ? 14.983 -13.076 -16.179 1.00 93.75 105 TYR A CA 1
ATOM 792 C C . TYR A 1 105 ? 13.669 -12.585 -16.784 1.00 93.75 105 TYR A C 1
ATOM 794 O O . TYR A 1 105 ? 12.764 -13.366 -17.077 1.00 93.75 105 TYR A O 1
ATOM 802 N N . TYR A 1 106 ? 13.591 -11.272 -17.030 1.00 96.25 106 TYR A N 1
ATOM 803 C CA . TYR A 1 106 ? 12.447 -10.619 -17.682 1.00 96.25 106 TYR A CA 1
ATOM 804 C C . TYR A 1 106 ? 11.104 -10.901 -16.995 1.00 96.25 106 TYR A C 1
ATOM 806 O O . TYR A 1 106 ? 10.085 -11.078 -17.666 1.00 96.25 106 TYR A O 1
ATOM 814 N N . LEU A 1 107 ? 11.106 -10.933 -15.659 1.00 97.81 107 LEU A N 1
ATOM 815 C CA . LEU A 1 107 ? 9.892 -11.079 -14.863 1.00 97.81 107 LEU A CA 1
ATOM 816 C C . LEU A 1 107 ? 8.840 -10.074 -15.353 1.00 97.81 107 LEU A C 1
ATOM 818 O O . LEU A 1 107 ? 9.110 -8.882 -15.492 1.00 97.81 107 LEU A O 1
ATOM 822 N N . THR A 1 108 ? 7.651 -10.575 -15.666 1.00 97.81 108 THR A N 1
ATOM 823 C CA . THR A 1 108 ? 6.565 -9.792 -16.256 1.00 97.81 108 THR A CA 1
ATOM 824 C C . THR A 1 108 ? 5.243 -10.265 -15.678 1.00 97.81 108 THR A C 1
ATOM 826 O O . THR A 1 108 ? 4.863 -11.422 -15.845 1.00 97.81 108 THR A O 1
ATOM 829 N N . ASN A 1 109 ? 4.526 -9.370 -15.002 1.00 97.50 109 ASN A N 1
ATOM 830 C CA . ASN A 1 109 ? 3.180 -9.649 -14.517 1.00 97.50 109 ASN A CA 1
ATOM 831 C C . ASN A 1 109 ? 2.173 -9.571 -15.680 1.00 97.50 109 ASN A C 1
ATOM 833 O O . ASN A 1 109 ? 2.024 -8.534 -16.334 1.00 97.50 109 ASN A O 1
ATOM 837 N N . VAL A 1 110 ? 1.468 -10.674 -15.921 1.00 97.25 110 VAL A N 1
ATOM 838 C CA . VAL A 1 110 ? 0.409 -10.812 -16.921 1.00 97.25 110 VAL A CA 1
ATOM 839 C C . VAL A 1 110 ? -0.871 -11.204 -16.188 1.00 97.25 110 VAL A C 1
ATOM 841 O O . VAL A 1 110 ? -1.119 -12.377 -15.923 1.00 97.25 110 VAL A O 1
ATOM 844 N N . ASN A 1 111 ? -1.673 -10.200 -15.824 1.00 93.50 111 ASN A N 1
ATOM 845 C CA . ASN A 1 111 ? -2.968 -10.361 -15.148 1.00 93.50 111 ASN A CA 1
ATOM 846 C C . ASN A 1 111 ? -2.922 -11.281 -13.907 1.00 93.50 111 ASN A C 1
ATOM 848 O O . ASN A 1 111 ? -3.800 -12.121 -13.721 1.00 93.50 111 ASN A O 1
ATOM 852 N N . GLY A 1 112 ? -1.897 -11.136 -13.061 1.00 93.81 112 GLY A N 1
ATOM 853 C CA . GLY A 1 112 ? -1.752 -11.921 -11.831 1.00 93.81 112 GLY A CA 1
ATOM 854 C C . GLY A 1 112 ? -1.034 -13.262 -12.009 1.00 93.81 112 GLY A C 1
ATOM 855 O O . GLY A 1 112 ? -0.952 -14.026 -11.053 1.00 93.81 112 GLY A O 1
ATOM 856 N N . THR A 1 113 ? -0.509 -13.548 -13.204 1.00 97.12 113 THR A N 1
ATOM 857 C CA . THR A 1 113 ? 0.450 -14.635 -13.451 1.00 97.12 113 THR A CA 1
ATOM 858 C C . THR A 1 113 ? 1.797 -14.036 -13.836 1.00 97.12 113 THR A C 1
ATOM 860 O O . THR A 1 113 ? 1.883 -13.221 -14.756 1.00 97.12 113 THR A O 1
ATOM 863 N N . LEU A 1 114 ? 2.863 -14.442 -13.155 1.00 98.25 114 LEU A N 1
ATOM 864 C CA . LEU A 1 114 ? 4.216 -13.985 -13.445 1.00 98.25 114 LEU A CA 1
ATOM 865 C C . LEU A 1 114 ? 4.824 -14.844 -14.552 1.00 98.25 114 LEU A C 1
ATOM 867 O O . LEU A 1 114 ? 4.926 -16.054 -14.385 1.00 98.25 114 LEU A O 1
ATOM 871 N N . PHE A 1 115 ? 5.270 -14.232 -15.645 1.00 98.62 115 PHE A N 1
ATOM 872 C CA . PHE A 1 115 ? 6.034 -14.883 -16.712 1.00 98.62 115 PHE A CA 1
ATOM 873 C C . PHE A 1 115 ? 7.496 -14.460 -16.667 1.00 98.62 115 PHE A C 1
ATOM 875 O O . PHE A 1 115 ? 7.796 -13.306 -16.364 1.00 98.62 115 PHE A O 1
ATOM 882 N N . PHE A 1 116 ? 8.401 -15.384 -16.971 1.00 98.62 116 PHE A N 1
ATOM 883 C CA . PHE A 1 116 ? 9.844 -15.144 -16.964 1.00 98.62 116 PHE A CA 1
ATOM 884 C C . PHE A 1 116 ? 10.574 -16.206 -17.795 1.00 98.62 116 PHE A C 1
ATOM 886 O O . PHE A 1 116 ? 10.009 -17.249 -18.120 1.00 98.62 116 PHE A O 1
ATOM 893 N N . ALA A 1 117 ? 11.829 -15.939 -18.150 1.00 98.31 117 ALA A N 1
ATOM 894 C CA . ALA A 1 117 ? 12.717 -16.927 -18.757 1.00 98.31 117 ALA A CA 1
ATOM 895 C C . ALA A 1 117 ? 13.578 -17.581 -17.671 1.00 98.31 117 ALA A C 1
ATOM 897 O O . ALA A 1 117 ? 14.132 -16.844 -16.863 1.00 98.31 117 ALA A O 1
ATOM 898 N N . ALA A 1 118 ? 13.705 -18.909 -17.633 1.00 98.12 118 ALA A N 1
ATOM 899 C CA . ALA A 1 118 ? 14.527 -19.605 -16.631 1.00 98.12 118 ALA A CA 1
ATOM 900 C C . ALA A 1 118 ? 15.053 -20.956 -17.130 1.00 98.12 118 ALA A C 1
ATOM 902 O O . ALA A 1 118 ? 14.462 -21.563 -18.025 1.00 98.12 118 ALA A O 1
ATOM 903 N N . ASN A 1 119 ? 16.152 -21.412 -16.523 1.00 97.38 119 ASN A N 1
ATOM 904 C CA . ASN A 1 119 ? 16.792 -22.704 -16.765 1.00 97.38 119 ASN A CA 1
ATOM 905 C C . ASN A 1 119 ? 16.545 -23.678 -15.606 1.00 97.38 119 ASN A C 1
ATOM 907 O O . ASN A 1 119 ? 16.831 -23.344 -14.465 1.00 97.38 119 ASN A O 1
ATOM 911 N N . ASP A 1 120 ? 16.070 -24.888 -15.889 1.00 96.69 120 ASP A N 1
ATOM 912 C CA . ASP A 1 120 ? 15.878 -25.957 -14.889 1.00 96.69 120 ASP A CA 1
ATOM 913 C C . ASP A 1 120 ? 16.982 -27.031 -14.907 1.00 96.69 120 ASP A C 1
ATOM 915 O O . ASP A 1 120 ? 16.858 -28.089 -14.290 1.00 96.69 120 ASP A O 1
ATOM 919 N N . GLY A 1 121 ? 18.050 -26.801 -15.672 1.00 95.44 121 GLY A N 1
ATOM 920 C CA . GLY A 1 121 ? 19.153 -27.739 -15.867 1.00 95.44 121 GLY A CA 1
ATOM 921 C C . GLY A 1 121 ? 18.852 -28.892 -16.831 1.00 95.44 121 GLY A C 1
ATOM 922 O O . GLY A 1 121 ? 19.759 -29.671 -17.125 1.00 95.44 121 GLY A O 1
ATOM 923 N N . THR A 1 122 ? 17.620 -29.002 -17.342 1.00 95.81 122 THR A N 1
ATOM 924 C CA . THR A 1 122 ? 17.184 -30.086 -18.241 1.00 95.81 122 THR A CA 1
ATOM 925 C C . THR A 1 122 ? 16.752 -29.568 -19.610 1.00 95.81 122 THR A C 1
ATOM 927 O O . THR A 1 122 ? 17.166 -30.130 -20.622 1.00 95.81 122 THR A O 1
ATOM 930 N N . ASN A 1 123 ? 15.954 -28.500 -19.635 1.00 95.19 123 ASN A N 1
ATOM 931 C CA . ASN A 1 123 ? 15.341 -27.915 -20.830 1.00 95.19 123 ASN A CA 1
ATOM 932 C C . ASN A 1 123 ? 16.014 -26.595 -21.257 1.00 95.19 123 ASN A C 1
ATOM 934 O O . ASN A 1 123 ? 15.547 -25.923 -22.165 1.00 95.19 123 ASN A O 1
ATOM 938 N N . GLY A 1 124 ? 17.092 -26.193 -20.569 1.00 95.69 124 GLY A N 1
ATOM 939 C CA . GLY A 1 124 ? 17.756 -24.904 -20.776 1.00 95.69 124 GLY A CA 1
ATOM 940 C C . GLY A 1 124 ? 16.845 -23.699 -20.505 1.00 95.69 124 GLY A C 1
ATOM 941 O O . GLY A 1 124 ? 15.859 -23.809 -19.781 1.00 95.69 124 GLY A O 1
ATOM 942 N N . VAL A 1 125 ? 17.210 -22.517 -21.020 1.00 97.50 125 VAL A N 1
ATOM 943 C CA . VAL A 1 125 ? 16.466 -21.267 -20.782 1.00 97.50 125 VAL A CA 1
ATOM 944 C C . VAL A 1 125 ? 15.225 -21.200 -21.670 1.00 97.50 125 VAL A C 1
ATOM 946 O O . VAL A 1 125 ? 15.315 -20.900 -22.865 1.00 97.50 125 VAL A O 1
ATOM 949 N N . GLU A 1 126 ? 14.069 -21.396 -21.046 1.00 98.00 126 GLU A N 1
ATOM 950 C CA . GLU A 1 126 ? 12.756 -21.467 -21.695 1.00 98.00 126 GLU A CA 1
ATOM 951 C C . GLU A 1 126 ? 11.732 -20.553 -21.005 1.00 98.00 126 GLU A C 1
ATOM 953 O O . GLU A 1 126 ? 12.059 -19.858 -20.041 1.00 98.00 126 GLU A O 1
ATOM 958 N N . LEU A 1 127 ? 10.491 -20.506 -21.507 1.00 98.56 127 LEU A N 1
ATOM 959 C CA . LEU A 1 127 ? 9.423 -19.690 -20.919 1.00 98.56 127 LEU A CA 1
ATOM 960 C C . LEU A 1 127 ? 8.782 -20.402 -19.721 1.00 98.56 127 LEU A C 1
ATOM 962 O O . LEU A 1 127 ? 8.244 -21.502 -19.851 1.00 98.56 127 LEU A O 1
ATOM 966 N N . TRP A 1 128 ? 8.755 -19.728 -18.577 1.00 98.69 128 TRP A N 1
ATOM 967 C CA . TRP A 1 128 ? 8.149 -20.185 -17.330 1.00 98.69 128 TRP A CA 1
ATOM 968 C C . TRP A 1 128 ? 7.019 -19.262 -16.885 1.00 98.69 128 TRP A C 1
ATOM 970 O O . TRP A 1 128 ? 6.957 -18.089 -17.266 1.00 98.69 128 TRP A O 1
ATOM 980 N N . ARG A 1 129 ? 6.129 -19.808 -16.051 1.00 98.44 129 ARG A N 1
ATOM 981 C CA . ARG A 1 129 ? 5.084 -19.053 -15.358 1.00 98.44 129 ARG A CA 1
ATOM 982 C C . ARG A 1 129 ? 5.041 -19.386 -13.868 1.00 98.44 129 ARG A C 1
ATOM 984 O O . ARG A 1 129 ? 5.450 -20.478 -13.479 1.00 98.44 129 ARG A O 1
ATOM 991 N N . SER A 1 130 ? 4.499 -18.483 -13.055 1.00 98.38 130 SER A N 1
ATOM 992 C CA . SER A 1 130 ? 4.245 -18.679 -11.624 1.00 98.38 130 SER A CA 1
ATOM 993 C C . SER A 1 130 ? 2.991 -17.934 -11.160 1.00 98.38 130 SER A C 1
ATOM 995 O O . SER A 1 130 ? 2.728 -16.815 -11.595 1.00 98.38 130 SER A O 1
ATOM 997 N N . ASP A 1 131 ? 2.243 -18.542 -10.240 1.00 96.38 131 ASP A N 1
ATOM 998 C CA . ASP A 1 131 ? 1.166 -17.908 -9.463 1.00 96.38 131 ASP A CA 1
ATOM 999 C C . ASP A 1 131 ? 1.640 -17.434 -8.072 1.00 96.38 131 ASP A C 1
ATOM 1001 O O . ASP A 1 131 ? 0.845 -16.993 -7.245 1.00 96.38 131 ASP A O 1
ATOM 1005 N N . GLY A 1 132 ? 2.942 -17.546 -7.793 1.00 95.38 132 GLY A N 1
ATOM 1006 C CA . GLY A 1 132 ? 3.543 -17.267 -6.491 1.00 95.38 132 GLY A CA 1
ATOM 1007 C C . GLY A 1 132 ? 3.668 -18.463 -5.553 1.00 95.38 132 GLY A C 1
ATOM 1008 O O . GLY A 1 132 ? 4.161 -18.311 -4.432 1.00 95.38 132 GLY A O 1
ATOM 1009 N N . THR A 1 133 ? 3.283 -19.657 -6.002 1.00 96.12 133 THR A N 1
ATOM 1010 C CA . THR A 1 133 ? 3.486 -20.914 -5.278 1.00 96.12 133 THR A CA 1
ATOM 1011 C C . THR A 1 133 ? 4.492 -21.815 -5.992 1.00 96.12 133 THR A C 1
ATOM 1013 O O . THR A 1 133 ? 4.663 -21.760 -7.212 1.00 96.12 133 THR A O 1
ATOM 1016 N N . SER A 1 134 ? 5.138 -22.714 -5.246 1.00 96.88 134 SER A N 1
ATOM 1017 C CA . SER A 1 134 ? 6.036 -23.717 -5.836 1.00 96.88 134 SER A CA 1
ATOM 1018 C C . SER A 1 134 ? 5.314 -24.633 -6.838 1.00 96.88 134 SER A C 1
ATOM 1020 O O . SER A 1 134 ? 5.848 -24.954 -7.902 1.00 96.88 134 SER A O 1
ATOM 1022 N N . ALA A 1 135 ? 4.067 -25.014 -6.533 1.00 97.38 135 ALA A N 1
ATOM 1023 C CA . ALA A 1 135 ? 3.257 -25.887 -7.380 1.00 97.38 135 ALA A CA 1
ATOM 1024 C C . ALA A 1 135 ? 2.820 -25.200 -8.683 1.00 97.38 135 ALA A C 1
ATOM 1026 O O . ALA A 1 135 ? 2.869 -25.824 -9.744 1.00 97.38 135 ALA A O 1
ATOM 1027 N N . GLY A 1 136 ? 2.432 -23.924 -8.621 1.00 97.06 136 GLY A N 1
ATOM 1028 C CA . GLY A 1 136 ? 2.056 -23.132 -9.793 1.00 97.06 136 GLY A CA 1
ATOM 1029 C C . GLY A 1 136 ? 3.240 -22.596 -10.600 1.00 97.06 136 GLY A C 1
ATOM 1030 O O . GLY A 1 136 ? 3.038 -22.081 -11.698 1.00 97.06 136 GLY A O 1
ATOM 1031 N N . THR A 1 137 ? 4.475 -22.763 -10.111 1.00 98.31 137 THR A N 1
ATOM 1032 C CA . THR A 1 137 ? 5.699 -22.388 -10.834 1.00 98.31 137 THR A CA 1
ATOM 1033 C C . THR A 1 137 ? 6.140 -23.500 -11.783 1.00 98.31 137 THR A C 1
ATOM 1035 O O . THR A 1 137 ? 6.646 -24.543 -11.352 1.00 98.31 137 THR A O 1
ATOM 1038 N N . GLN A 1 138 ? 5.919 -23.307 -13.083 1.00 98.00 138 GLN A N 1
ATOM 1039 C CA . GLN A 1 138 ? 6.011 -24.364 -14.092 1.00 98.00 138 GLN A CA 1
ATOM 1040 C C . GLN A 1 138 ? 6.580 -23.854 -15.418 1.00 98.00 138 GLN A C 1
ATOM 1042 O O . GLN A 1 138 ? 6.303 -22.725 -15.834 1.00 98.00 138 GLN A O 1
ATOM 1047 N N . LEU A 1 139 ? 7.311 -24.732 -16.109 1.00 98.38 139 LEU A N 1
ATOM 1048 C CA . LEU A 1 139 ? 7.668 -24.563 -17.511 1.00 98.38 139 LEU A CA 1
ATOM 1049 C C . LEU A 1 139 ? 6.380 -24.454 -18.335 1.00 98.38 139 LEU A C 1
ATOM 1051 O O . LEU A 1 139 ? 5.505 -25.319 -18.252 1.00 98.38 139 LEU A O 1
ATOM 1055 N N . VAL A 1 140 ? 6.256 -23.398 -19.133 1.00 98.50 140 VAL A N 1
ATOM 1056 C CA . VAL A 1 140 ? 5.106 -23.212 -20.024 1.00 98.50 140 VAL A CA 1
ATOM 1057 C C . VAL A 1 140 ? 5.243 -24.122 -21.239 1.00 98.50 140 VAL A C 1
ATOM 1059 O O . VAL A 1 140 ? 4.308 -24.843 -21.601 1.00 98.50 140 VAL A O 1
ATOM 1062 N N . LYS A 1 141 ? 6.416 -24.080 -21.874 1.00 97.06 141 LYS A N 1
ATOM 1063 C CA . LYS A 1 141 ? 6.770 -24.895 -23.031 1.00 97.06 141 LYS A CA 1
ATOM 1064 C C . LYS A 1 141 ? 8.282 -24.965 -23.172 1.00 97.06 141 LYS A C 1
ATOM 1066 O O . LYS A 1 141 ? 8.934 -23.931 -23.123 1.00 97.06 141 LYS A O 1
ATOM 1071 N N . ASP A 1 142 ? 8.781 -26.167 -23.425 1.00 96.06 142 ASP A N 1
ATOM 1072 C CA . ASP A 1 142 ? 10.103 -26.377 -24.007 1.00 96.06 142 ASP A CA 1
ATOM 1073 C C . ASP A 1 142 ? 10.024 -26.012 -25.503 1.00 96.06 142 ASP A C 1
ATOM 1075 O O . ASP A 1 142 ? 9.523 -26.794 -26.320 1.00 96.06 142 ASP A O 1
ATOM 1079 N N . ILE A 1 143 ? 10.341 -24.756 -25.844 1.00 95.62 143 ILE A N 1
ATOM 1080 C CA . ILE A 1 143 ? 10.255 -24.268 -27.228 1.00 95.62 143 ILE A CA 1
ATOM 1081 C C . ILE A 1 143 ? 11.383 -24.880 -28.056 1.00 95.62 143 ILE A C 1
ATOM 1083 O O . ILE A 1 143 ? 11.137 -25.249 -29.209 1.00 95.62 143 ILE A O 1
ATOM 1087 N N . GLN A 1 144 ? 12.587 -24.987 -27.484 1.00 94.06 144 GLN A N 1
ATOM 1088 C CA . GLN A 1 144 ? 13.728 -25.638 -28.109 1.00 94.06 144 GLN A CA 1
ATOM 1089 C C . GLN A 1 144 ? 13.998 -27.007 -27.477 1.00 94.06 144 GLN A C 1
ATOM 1091 O O . GLN A 1 144 ? 14.850 -27.142 -26.605 1.00 94.06 144 GLN A O 1
ATOM 1096 N N . ILE A 1 145 ? 13.348 -28.029 -28.042 1.00 92.25 145 ILE A N 1
ATOM 1097 C CA . ILE A 1 145 ? 13.268 -29.375 -27.461 1.00 92.25 145 ILE A CA 1
ATOM 1098 C C . ILE A 1 145 ? 14.627 -29.918 -26.980 1.00 92.25 145 ILE A C 1
ATOM 1100 O O . ILE A 1 145 ? 15.565 -30.077 -27.771 1.00 92.25 145 ILE A O 1
ATOM 1104 N N . GLY A 1 146 ? 14.678 -30.327 -25.708 1.00 89.44 146 GLY A N 1
ATOM 1105 C CA . GLY A 1 146 ? 15.847 -30.923 -25.055 1.00 89.44 146 GLY A CA 1
ATOM 1106 C C . GLY A 1 146 ? 16.683 -29.893 -24.291 1.00 89.44 146 GLY A C 1
ATOM 1107 O O . GLY A 1 146 ? 16.184 -28.864 -23.878 1.00 89.44 146 GLY A O 1
ATOM 1108 N N . GLY A 1 147 ? 17.984 -30.137 -24.107 1.00 89.94 147 GLY A N 1
ATOM 1109 C CA . GLY A 1 147 ? 18.863 -29.215 -23.362 1.00 89.94 147 GLY A CA 1
ATOM 1110 C C . GLY A 1 147 ? 19.250 -27.925 -24.105 1.00 89.94 147 GLY A C 1
ATOM 1111 O O . GLY A 1 147 ? 20.262 -27.316 -23.759 1.00 89.94 147 GLY A O 1
ATOM 1112 N N . GLY A 1 148 ? 18.531 -27.565 -25.176 1.00 91.81 148 GLY A N 1
ATOM 1113 C CA . GLY A 1 148 ? 18.732 -26.324 -25.933 1.00 91.81 148 GLY A CA 1
ATOM 1114 C C . GLY A 1 148 ? 18.165 -25.114 -25.189 1.00 91.81 148 GLY A C 1
ATOM 1115 O O . GLY A 1 148 ? 17.803 -25.218 -24.031 1.00 91.81 148 GLY A O 1
ATOM 1116 N N . SER A 1 149 ? 18.147 -23.920 -25.784 1.00 95.44 149 SER A N 1
ATOM 1117 C CA . SER A 1 149 ? 17.535 -22.755 -25.123 1.00 95.44 149 SER A CA 1
ATOM 1118 C C . SER A 1 149 ? 16.947 -21.792 -26.135 1.00 95.44 149 SER A C 1
ATOM 1120 O O . SER A 1 149 ? 17.686 -21.116 -26.856 1.00 95.44 149 SER A O 1
ATOM 1122 N N . SER A 1 150 ? 15.627 -21.636 -26.115 1.00 96.50 150 SER A N 1
ATOM 1123 C CA . SER A 1 150 ? 14.933 -20.636 -26.925 1.00 96.50 150 SER A CA 1
ATOM 1124 C C . SER A 1 150 ? 15.240 -19.197 -26.497 1.00 96.50 150 SER A C 1
ATOM 1126 O O . SER A 1 150 ? 15.115 -18.263 -27.297 1.00 96.50 150 SER A O 1
ATOM 1128 N N . SER A 1 151 ? 15.718 -19.024 -25.257 1.00 96.56 151 SER A N 1
ATOM 1129 C CA . SER A 1 151 ? 16.131 -17.754 -24.651 1.00 96.56 151 SER A CA 1
ATOM 1130 C C . SER A 1 151 ? 15.085 -16.634 -24.821 1.00 96.56 151 SER A C 1
ATOM 1132 O O . SER A 1 151 ? 15.373 -15.638 -25.505 1.00 96.56 151 SER A O 1
ATOM 1134 N N . PRO A 1 152 ? 13.875 -16.765 -24.238 1.00 98.06 152 PRO A N 1
ATOM 1135 C CA . PRO A 1 152 ? 12.846 -15.732 -24.317 1.00 98.06 152 PRO A CA 1
ATOM 1136 C C . PRO A 1 152 ? 13.324 -14.400 -23.728 1.00 98.06 152 PRO A C 1
ATOM 1138 O O . PRO A 1 152 ? 13.841 -14.351 -22.613 1.00 98.06 152 PRO A O 1
ATOM 1141 N N . THR A 1 153 ? 13.139 -13.302 -24.460 1.00 97.88 153 THR A N 1
ATOM 1142 C CA . THR A 1 153 ? 13.483 -11.945 -24.003 1.00 97.88 153 THR A CA 1
ATOM 1143 C C . THR A 1 153 ? 12.390 -10.938 -24.353 1.00 97.88 153 THR A C 1
ATOM 1145 O O . THR A 1 153 ? 11.514 -11.214 -25.176 1.00 97.88 153 THR A O 1
ATOM 1148 N N . TYR A 1 154 ? 12.443 -9.754 -23.730 1.00 97.62 154 TYR A N 1
ATOM 1149 C CA . TYR A 1 154 ? 11.480 -8.661 -23.941 1.00 97.62 154 TYR A CA 1
ATOM 1150 C C . TYR A 1 154 ? 10.020 -9.061 -23.672 1.00 97.62 154 TYR A C 1
ATOM 1152 O O . TYR A 1 154 ? 9.112 -8.624 -24.381 1.00 97.62 154 TYR A O 1
ATOM 1160 N N . LEU A 1 155 ? 9.796 -9.897 -22.652 1.00 98.44 155 LEU A N 1
ATOM 1161 C CA . LEU A 1 155 ? 8.460 -10.329 -22.251 1.00 98.44 155 LEU A CA 1
ATOM 1162 C C . LEU A 1 155 ? 7.570 -9.106 -22.000 1.00 98.44 155 LEU A C 1
ATOM 1164 O O . LEU A 1 155 ? 7.920 -8.209 -21.238 1.00 98.44 155 LEU A O 1
ATOM 1168 N N . THR A 1 156 ? 6.435 -9.057 -22.692 1.00 98.25 156 THR A N 1
ATOM 1169 C CA . THR A 1 156 ? 5.531 -7.905 -22.691 1.00 98.25 156 THR A CA 1
ATOM 1170 C C . THR A 1 156 ? 4.089 -8.381 -22.629 1.00 98.25 156 THR A C 1
ATOM 1172 O O . THR A 1 156 ? 3.655 -9.175 -23.463 1.00 98.25 156 THR A O 1
ATOM 1175 N N . ASN A 1 157 ? 3.333 -7.880 -21.652 1.00 98.00 157 ASN A N 1
ATOM 1176 C CA . ASN A 1 157 ? 1.900 -8.144 -21.538 1.00 98.00 157 ASN A CA 1
ATOM 1177 C C . ASN A 1 157 ? 1.113 -7.336 -22.583 1.00 98.00 157 ASN A C 1
ATOM 1179 O O . ASN A 1 157 ? 1.144 -6.100 -22.581 1.00 98.00 157 ASN A O 1
ATOM 1183 N N . VAL A 1 158 ? 0.345 -8.029 -23.422 1.00 97.50 158 VAL A N 1
ATOM 1184 C CA . VAL A 1 158 ? -0.650 -7.423 -24.311 1.00 97.50 158 VAL A CA 1
ATOM 1185 C C . VAL A 1 158 ? -1.963 -8.184 -24.150 1.00 97.50 158 VAL A C 1
ATOM 1187 O O . VAL A 1 158 ? -2.084 -9.334 -24.565 1.00 97.50 158 VAL A O 1
ATOM 1190 N N . ASN A 1 159 ? -2.956 -7.533 -23.538 1.00 94.38 159 ASN A N 1
ATOM 1191 C CA . ASN A 1 159 ? -4.308 -8.069 -23.334 1.00 94.38 159 ASN A CA 1
ATOM 1192 C C . ASN A 1 159 ? -4.353 -9.464 -22.672 1.00 94.38 159 ASN A C 1
ATOM 1194 O O . ASN A 1 159 ? -5.219 -10.273 -22.995 1.00 94.38 159 ASN A O 1
ATOM 1198 N N . GLY A 1 160 ? -3.442 -9.747 -21.733 1.00 94.44 160 GLY A N 1
ATOM 1199 C CA . GLY A 1 160 ? -3.413 -11.011 -20.989 1.00 94.44 160 GLY A CA 1
ATOM 1200 C C . GLY A 1 160 ? -2.625 -12.143 -21.653 1.00 94.44 160 GLY A C 1
ATOM 1201 O O . GLY A 1 160 ? -2.531 -13.216 -21.068 1.00 94.44 160 GLY A O 1
ATOM 1202 N N . ALA A 1 161 ? -2.029 -11.909 -22.823 1.00 96.81 161 ALA A N 1
ATOM 1203 C CA . ALA A 1 161 ? -1.022 -12.788 -23.409 1.00 96.81 161 ALA A CA 1
ATOM 1204 C C . ALA A 1 161 ? 0.375 -12.173 -23.251 1.00 96.81 161 ALA A C 1
ATOM 1206 O O . ALA A 1 161 ? 0.537 -10.948 -23.303 1.00 96.81 161 ALA A O 1
ATOM 1207 N N . VAL A 1 162 ? 1.396 -13.016 -23.091 1.00 98.44 162 VAL A N 1
ATOM 1208 C CA . VAL A 1 162 ? 2.796 -12.577 -23.100 1.00 98.44 162 VAL A CA 1
ATOM 1209 C C . VAL A 1 162 ? 3.363 -12.686 -24.509 1.00 98.44 162 VAL A C 1
ATOM 1211 O O . VAL A 1 162 ? 3.293 -13.738 -25.139 1.00 98.44 162 VAL A O 1
ATOM 1214 N N . TYR A 1 163 ? 3.937 -11.594 -25.000 1.00 98.69 163 TYR A N 1
ATOM 1215 C CA . TYR A 1 163 ? 4.685 -11.544 -26.251 1.00 98.69 163 TYR A CA 1
ATOM 1216 C C . TYR A 1 163 ? 6.169 -11.463 -25.939 1.00 98.69 163 TYR A C 1
ATOM 1218 O O . TYR A 1 163 ? 6.562 -10.790 -24.985 1.00 98.69 163 TYR A O 1
ATOM 1226 N N . PHE A 1 164 ? 6.991 -12.147 -26.726 1.00 98.75 164 PHE A N 1
ATOM 1227 C CA . PHE A 1 164 ? 8.424 -12.222 -26.476 1.00 98.75 164 PHE A CA 1
ATOM 1228 C C . PHE A 1 164 ? 9.206 -12.577 -27.740 1.00 98.75 164 PHE A C 1
ATOM 1230 O O . PHE A 1 164 ? 8.665 -13.054 -28.737 1.00 98.75 164 PHE A O 1
ATOM 1237 N N . SER A 1 165 ? 10.507 -12.330 -27.678 1.00 98.38 165 SER A N 1
ATOM 1238 C CA . SER A 1 165 ? 11.479 -12.680 -28.707 1.00 98.38 165 SER A CA 1
ATOM 1239 C C . SER A 1 165 ? 12.158 -13.993 -28.324 1.00 98.38 165 SER A C 1
ATOM 1241 O O . SER A 1 165 ? 12.688 -14.093 -27.217 1.00 98.38 165 SER A O 1
ATOM 1243 N N . ALA A 1 166 ? 12.156 -14.995 -29.202 1.00 97.94 166 ALA A N 1
ATOM 1244 C CA . ALA A 1 166 ? 12.782 -16.297 -28.941 1.00 97.94 166 ALA A CA 1
ATOM 1245 C C . ALA A 1 166 ? 13.232 -16.982 -30.235 1.00 97.94 166 ALA A C 1
ATOM 1247 O O . ALA A 1 166 ? 12.695 -16.714 -31.311 1.00 97.94 166 ALA A O 1
ATOM 1248 N N . SER A 1 167 ? 14.221 -17.868 -30.121 1.00 96.31 167 SER A N 1
ATOM 1249 C CA . SER A 1 167 ? 14.699 -18.715 -31.218 1.00 96.31 167 SER A CA 1
ATOM 1250 C C . SER A 1 167 ? 14.271 -20.165 -31.047 1.00 96.31 167 SER A C 1
ATOM 1252 O O . SER A 1 167 ? 13.951 -20.597 -29.944 1.00 96.31 167 SER A O 1
ATOM 1254 N N . LYS A 1 168 ? 14.305 -20.943 -32.128 1.00 94.69 168 LYS A N 1
ATOM 1255 C CA . LYS A 1 168 ? 14.026 -22.376 -32.066 1.00 94.69 168 LYS A CA 1
ATOM 1256 C C . LYS A 1 168 ? 14.906 -23.121 -33.059 1.00 94.69 168 LYS A C 1
ATOM 1258 O O . LYS A 1 168 ? 14.785 -22.906 -34.255 1.00 94.69 168 LYS A O 1
ATOM 1263 N N . PHE A 1 169 ? 15.740 -24.045 -32.594 1.00 92.31 169 PHE A N 1
ATOM 1264 C CA . PHE A 1 169 ? 16.592 -24.861 -33.466 1.00 92.31 169 PHE A CA 1
ATOM 1265 C C . PHE A 1 169 ? 16.470 -26.342 -33.102 1.00 92.31 169 PHE A C 1
ATOM 1267 O O . PHE A 1 169 ? 17.312 -26.877 -32.382 1.00 92.31 169 PHE A O 1
ATOM 1274 N N . ASP A 1 170 ? 15.413 -27.002 -33.585 1.00 86.00 170 ASP A N 1
ATOM 1275 C CA . ASP A 1 170 ? 15.174 -28.427 -33.336 1.00 86.00 170 ASP A CA 1
ATOM 1276 C C . ASP A 1 170 ? 14.686 -29.195 -34.579 1.00 86.00 170 ASP A C 1
ATOM 1278 O O . ASP A 1 170 ? 14.437 -28.635 -35.649 1.00 86.00 170 ASP A O 1
ATOM 1282 N N . ALA A 1 171 ? 14.564 -30.520 -34.442 1.00 78.56 171 ALA A N 1
ATOM 1283 C CA . ALA A 1 171 ? 14.166 -31.418 -35.527 1.00 78.56 171 ALA A CA 1
ATOM 1284 C C . ALA A 1 171 ? 12.727 -31.187 -36.037 1.00 78.56 171 ALA A C 1
ATOM 1286 O O . ALA A 1 171 ? 12.385 -31.649 -37.125 1.00 78.56 171 ALA A O 1
ATOM 1287 N N . GLY A 1 172 ? 11.885 -30.489 -35.268 1.00 75.00 172 GLY A N 1
ATOM 1288 C CA . GLY A 1 172 ? 10.515 -30.126 -35.631 1.00 75.00 172 GLY A CA 1
ATOM 1289 C C . GLY A 1 172 ? 10.406 -28.806 -36.402 1.00 75.00 172 GLY A C 1
ATOM 1290 O O . GLY A 1 172 ? 9.292 -28.383 -36.707 1.00 75.00 172 GLY A O 1
ATOM 1291 N N . GLY A 1 173 ? 11.530 -28.146 -36.696 1.00 82.38 173 GLY A N 1
ATOM 1292 C CA . GLY A 1 173 ? 11.613 -26.916 -37.482 1.00 82.38 173 GLY A CA 1
ATOM 1293 C C . GLY A 1 173 ? 12.527 -25.885 -36.822 1.00 82.38 173 GLY A C 1
ATOM 1294 O O . GLY A 1 173 ? 12.416 -25.644 -35.619 1.00 82.38 173 GLY A O 1
ATOM 1295 N N . SER A 1 174 ? 13.392 -25.263 -37.627 1.00 91.19 174 SER A N 1
ATOM 1296 C CA . SER A 1 174 ? 14.373 -24.276 -37.170 1.00 91.19 174 SER A CA 1
ATOM 1297 C C . SER A 1 174 ? 14.013 -22.868 -37.634 1.00 91.19 174 SER A C 1
ATOM 1299 O O . SER A 1 174 ? 13.918 -22.625 -38.837 1.00 91.19 174 SER A O 1
ATOM 1301 N N . PHE A 1 175 ? 13.886 -21.959 -36.674 1.00 93.44 175 PHE A N 1
ATOM 1302 C CA . PHE A 1 175 ? 13.638 -20.534 -36.845 1.00 93.44 175 PHE A CA 1
ATOM 1303 C C . PHE A 1 175 ? 14.701 -19.747 -36.079 1.00 93.44 175 PHE A C 1
ATOM 1305 O O . PHE A 1 175 ? 15.060 -20.115 -34.952 1.00 93.44 175 PHE A O 1
ATOM 1312 N N . GLY A 1 176 ? 15.197 -18.656 -36.662 1.00 95.94 176 GLY A N 1
ATOM 1313 C CA . GLY A 1 176 ? 16.009 -17.705 -35.908 1.00 95.94 176 GLY A CA 1
ATOM 1314 C C . GLY A 1 176 ? 15.219 -17.030 -34.782 1.00 95.94 176 GLY A C 1
ATOM 1315 O O . GLY A 1 176 ? 14.149 -17.477 -34.367 1.00 95.94 176 GLY A O 1
ATOM 1316 N N . ARG A 1 177 ? 15.762 -15.943 -34.233 1.00 97.56 177 ARG A N 1
ATOM 1317 C CA . ARG A 1 177 ? 15.076 -15.160 -33.204 1.00 97.56 177 ARG A CA 1
ATOM 1318 C C . ARG A 1 177 ? 13.932 -14.361 -33.827 1.00 97.56 177 ARG A C 1
ATOM 1320 O O . ARG A 1 177 ? 14.177 -13.381 -34.529 1.00 97.56 177 ARG A O 1
ATOM 1327 N N . GLU A 1 178 ? 12.713 -14.777 -33.507 1.00 98.19 178 GLU A N 1
ATOM 1328 C CA . GLU A 1 178 ? 11.453 -14.297 -34.078 1.00 98.19 178 GLU A CA 1
ATOM 1329 C C . GLU A 1 178 ? 10.451 -13.893 -32.982 1.00 98.19 178 GLU A C 1
ATOM 1331 O O . GLU A 1 178 ? 10.753 -13.972 -31.787 1.00 98.19 178 GLU A O 1
ATOM 1336 N N . LEU A 1 179 ? 9.260 -13.429 -33.382 1.00 98.56 179 LEU A N 1
ATOM 1337 C CA . LEU A 1 179 ? 8.206 -12.997 -32.461 1.00 98.56 179 LEU A CA 1
ATOM 1338 C C . LEU A 1 179 ? 7.279 -14.158 -32.072 1.00 98.56 179 LEU A C 1
ATOM 1340 O O . LEU A 1 179 ? 6.628 -14.774 -32.920 1.00 98.56 179 LEU A O 1
ATOM 1344 N N . TRP A 1 180 ? 7.159 -14.386 -30.768 1.00 98.56 180 TRP A N 1
ATOM 1345 C CA . TRP A 1 180 ? 6.335 -15.427 -30.159 1.00 98.56 180 TRP A CA 1
ATOM 1346 C C . TRP A 1 180 ? 5.284 -14.837 -29.216 1.00 98.56 180 TRP A C 1
ATOM 1348 O O . TRP A 1 180 ? 5.414 -13.714 -28.724 1.00 98.56 180 TRP A O 1
ATOM 1358 N N . MET A 1 181 ? 4.246 -15.629 -28.963 1.00 98.19 181 MET A N 1
ATOM 1359 C CA . MET A 1 181 ? 3.167 -15.353 -28.017 1.00 98.19 181 MET A CA 1
ATOM 1360 C C . MET A 1 181 ? 2.934 -16.572 -27.126 1.00 98.19 181 MET A C 1
ATOM 1362 O O . MET A 1 181 ? 3.132 -17.704 -27.566 1.00 98.19 181 MET A O 1
ATOM 1366 N N . SER A 1 182 ? 2.450 -16.344 -25.904 1.00 98.56 182 SER A N 1
ATOM 1367 C CA . SER A 1 182 ? 1.872 -17.374 -25.044 1.00 98.56 182 SER A CA 1
ATOM 1368 C C . SER A 1 182 ? 0.651 -16.861 -24.278 1.00 98.56 182 SER A C 1
ATOM 1370 O O . SER A 1 182 ? 0.650 -15.737 -23.775 1.00 98.56 182 SER A O 1
ATOM 1372 N N . ASP A 1 183 ? -0.369 -17.710 -24.148 1.00 97.12 183 ASP A N 1
ATOM 1373 C CA . ASP A 1 183 ? -1.505 -17.540 -23.227 1.00 97.12 183 ASP A CA 1
ATOM 1374 C C . ASP A 1 183 ? -1.247 -18.169 -21.844 1.00 97.12 183 ASP A C 1
ATOM 1376 O O . ASP A 1 183 ? -2.146 -18.280 -21.013 1.00 97.12 183 ASP A O 1
ATOM 1380 N N . GLY A 1 184 ? -0.018 -18.632 -21.603 1.00 96.75 184 GLY A N 1
ATOM 1381 C CA . GLY A 1 184 ? 0.353 -19.389 -20.418 1.00 96.75 184 GLY A CA 1
ATOM 1382 C C . GLY A 1 184 ? 0.348 -20.891 -20.613 1.00 96.75 184 GLY A C 1
ATOM 1383 O O . GLY A 1 184 ? 0.926 -21.577 -19.781 1.00 96.75 184 GLY A O 1
ATOM 1384 N N . THR A 1 185 ? -0.224 -21.437 -21.683 1.00 97.56 185 THR A N 1
ATOM 1385 C CA . THR A 1 185 ? -0.259 -22.882 -21.937 1.00 97.56 185 THR A CA 1
ATOM 1386 C C . THR A 1 185 ? 0.763 -23.307 -22.991 1.00 97.56 185 THR A C 1
ATOM 1388 O O . THR A 1 185 ? 1.150 -22.536 -23.868 1.00 97.56 185 THR A O 1
ATOM 1391 N N . SER A 1 186 ? 1.177 -24.577 -22.967 1.00 97.44 186 SER A N 1
ATOM 1392 C CA . SER A 1 186 ? 2.055 -25.127 -24.012 1.00 97.44 186 SER A CA 1
ATOM 1393 C C . SER A 1 186 ? 1.417 -25.062 -25.413 1.00 97.44 186 SER A C 1
ATOM 1395 O O . SER A 1 186 ? 2.097 -24.800 -26.411 1.00 97.44 186 SER A O 1
ATOM 1397 N N . ALA A 1 187 ? 0.094 -25.252 -25.497 1.00 97.62 187 ALA A N 1
ATOM 1398 C CA . ALA A 1 187 ? -0.654 -25.198 -26.752 1.00 97.62 187 ALA A CA 1
ATOM 1399 C C . ALA A 1 187 ? -0.763 -23.768 -27.302 1.00 97.62 187 ALA A C 1
ATOM 1401 O O . ALA A 1 187 ? -0.554 -23.564 -28.496 1.00 97.62 187 ALA A O 1
ATOM 1402 N N . GLY A 1 188 ? -1.029 -22.786 -26.439 1.00 97.31 188 GLY A N 1
ATOM 1403 C CA . GLY A 1 188 ? -1.094 -21.373 -26.811 1.00 97.31 188 GLY A CA 1
ATOM 1404 C C . GLY A 1 188 ? 0.266 -20.683 -26.919 1.00 97.31 188 GLY A C 1
ATOM 1405 O O . GLY A 1 188 ? 0.318 -19.508 -27.263 1.00 97.31 188 GLY A O 1
ATOM 1406 N N . THR A 1 189 ? 1.373 -21.393 -26.670 1.00 98.06 189 THR A N 1
ATOM 1407 C CA . THR A 1 189 ? 2.731 -20.875 -26.894 1.00 98.06 189 THR A CA 1
ATOM 1408 C C . THR A 1 189 ? 3.182 -21.149 -28.324 1.00 98.06 189 THR A C 1
ATOM 1410 O O . THR A 1 189 ? 3.554 -22.280 -28.667 1.00 98.06 189 THR A O 1
ATOM 1413 N N . VAL A 1 190 ? 3.139 -20.121 -29.168 1.00 97.00 190 VAL A N 1
ATOM 1414 C CA . VAL A 1 190 ? 3.278 -20.248 -30.624 1.00 97.00 190 VAL A CA 1
ATOM 1415 C C . VAL A 1 190 ? 4.140 -19.142 -31.230 1.00 97.00 190 VAL A C 1
ATOM 1417 O O . VAL A 1 190 ? 4.171 -18.010 -30.749 1.00 97.00 190 VAL A O 1
ATOM 1420 N N . LEU A 1 191 ? 4.821 -19.483 -32.326 1.00 97.44 191 LEU A N 1
ATOM 1421 C CA . LEU A 1 191 ? 5.438 -18.516 -33.227 1.00 97.44 191 LEU A CA 1
ATOM 1422 C C . LEU A 1 191 ? 4.313 -17.735 -33.908 1.00 97.44 191 LEU A C 1
ATOM 1424 O O . LEU A 1 191 ? 3.459 -18.339 -34.558 1.00 97.44 191 LEU A O 1
ATOM 1428 N N . ILE A 1 192 ? 4.312 -16.410 -33.780 1.00 98.00 192 ILE A N 1
ATOM 1429 C CA . ILE A 1 192 ? 3.283 -15.580 -34.418 1.00 98.00 192 ILE A CA 1
ATOM 1430 C C . ILE A 1 192 ? 3.555 -15.494 -35.917 1.00 98.00 192 ILE A C 1
ATOM 1432 O O . ILE A 1 192 ? 2.652 -15.663 -36.740 1.00 98.00 192 ILE A O 1
ATOM 1436 N N . 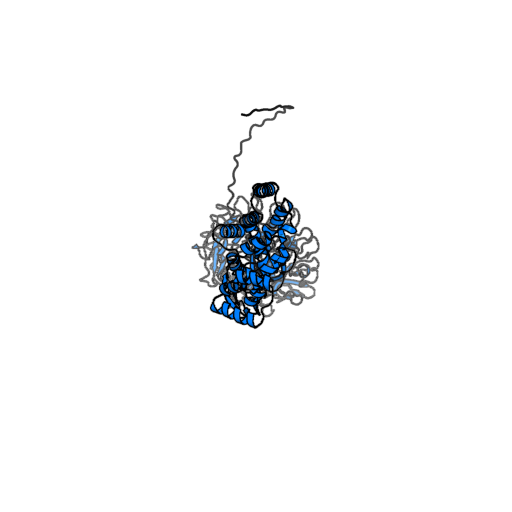LYS A 1 193 ? 4.815 -15.217 -36.264 1.00 97.06 193 LYS A N 1
ATOM 1437 C CA . LYS A 1 193 ? 5.283 -15.071 -37.637 1.00 97.06 193 LYS A CA 1
ATOM 1438 C C . LYS A 1 193 ? 6.785 -15.303 -37.717 1.00 97.06 193 LYS A C 1
ATOM 1440 O O . LYS A 1 193 ? 7.532 -14.734 -36.930 1.00 97.06 193 LYS A O 1
ATOM 1445 N N . ASP A 1 194 ? 7.195 -16.083 -38.711 1.00 96.62 194 ASP A N 1
ATOM 1446 C CA . ASP A 1 194 ? 8.578 -16.143 -39.184 1.00 96.62 194 ASP A CA 1
ATOM 1447 C C . ASP A 1 194 ? 8.837 -14.897 -40.051 1.00 96.62 194 ASP A C 1
ATOM 1449 O O . ASP A 1 194 ? 8.506 -14.875 -41.241 1.00 96.62 194 ASP A O 1
ATOM 1453 N N . ILE A 1 195 ? 9.257 -13.793 -39.422 1.00 97.81 195 ILE A N 1
ATOM 1454 C CA . ILE A 1 195 ? 9.372 -12.483 -40.081 1.00 97.81 195 ILE A CA 1
ATOM 1455 C C . ILE A 1 195 ? 10.566 -12.480 -41.036 1.00 97.81 195 ILE A C 1
ATOM 1457 O O . ILE A 1 195 ? 10.453 -11.924 -42.133 1.00 97.81 195 ILE A O 1
ATOM 1461 N N . ASN A 1 196 ? 11.682 -13.097 -40.635 1.00 96.56 196 ASN A N 1
ATOM 1462 C CA . ASN A 1 196 ? 12.858 -13.301 -41.472 1.00 96.56 196 ASN A CA 1
ATOM 1463 C C . ASN A 1 196 ? 13.033 -14.801 -41.777 1.00 96.56 196 ASN A C 1
ATOM 1465 O O . ASN A 1 196 ? 13.669 -15.503 -40.996 1.00 96.56 196 ASN A O 1
ATOM 1469 N N . PRO A 1 197 ? 12.505 -15.291 -42.915 1.00 94.06 197 PRO A N 1
ATOM 1470 C CA . PRO A 1 197 ? 12.261 -16.713 -43.116 1.00 94.06 197 PRO A CA 1
ATOM 1471 C C . PRO A 1 197 ? 13.445 -17.654 -42.853 1.00 94.06 197 PRO A C 1
ATOM 1473 O O . PRO A 1 197 ? 14.561 -17.451 -43.347 1.00 94.06 197 PRO A O 1
ATOM 1476 N N . GLY A 1 198 ? 13.154 -18.774 -42.190 1.00 92.00 198 GLY A N 1
ATOM 1477 C CA . GLY A 1 198 ? 14.095 -19.864 -41.940 1.00 92.00 198 GLY A CA 1
ATOM 1478 C C . GLY A 1 198 ? 15.004 -19.614 -40.736 1.00 92.00 198 GLY A C 1
ATOM 1479 O O . GLY A 1 198 ? 14.575 -19.142 -39.694 1.00 92.00 198 GLY A O 1
ATOM 1480 N N . ILE A 1 199 ? 16.286 -19.974 -40.848 1.00 94.69 199 ILE A N 1
ATOM 1481 C CA . ILE A 1 199 ? 17.238 -19.882 -39.720 1.00 94.69 199 ILE A CA 1
ATOM 1482 C C . ILE A 1 199 ? 17.728 -18.453 -39.435 1.00 94.69 199 ILE A C 1
ATOM 1484 O O . ILE A 1 199 ? 18.446 -18.225 -38.460 1.00 94.69 199 ILE A O 1
ATOM 1488 N N . SER A 1 200 ? 17.396 -17.508 -40.313 1.00 95.94 200 SER A N 1
ATOM 1489 C CA . SER A 1 200 ? 17.715 -16.095 -40.136 1.00 95.94 200 SER A CA 1
ATOM 1490 C C . SER A 1 200 ? 16.861 -15.505 -39.015 1.00 95.94 200 SER A C 1
ATOM 1492 O O . SER A 1 200 ? 15.811 -16.033 -38.689 1.00 95.94 200 SER A O 1
ATOM 1494 N N . SER A 1 201 ? 17.336 -14.434 -38.379 1.00 97.44 201 SER A N 1
ATOM 1495 C CA . SER A 1 201 ? 16.619 -13.793 -37.269 1.00 97.44 201 SER A CA 1
ATOM 1496 C C . SER A 1 201 ? 16.071 -12.435 -37.685 1.00 97.44 201 SER A C 1
ATOM 1498 O O . SER A 1 201 ? 16.795 -11.638 -38.291 1.00 97.44 201 SER A O 1
ATOM 1500 N N . SER A 1 202 ? 14.831 -12.140 -37.311 1.00 98.00 202 SER A N 1
ATOM 1501 C CA . SER A 1 202 ? 14.256 -10.794 -37.366 1.00 98.00 202 SER A CA 1
ATOM 1502 C C . SER A 1 202 ? 14.647 -9.928 -36.168 1.00 98.00 202 SER A C 1
ATOM 1504 O O . SER A 1 202 ? 14.558 -8.702 -36.248 1.00 98.00 202 SER A O 1
ATOM 1506 N N . ASN A 1 203 ? 15.135 -10.565 -35.094 1.00 97.69 203 ASN A N 1
ATOM 1507 C CA . ASN A 1 203 ? 15.566 -9.960 -33.832 1.00 97.69 203 ASN A CA 1
ATOM 1508 C C . ASN A 1 203 ? 14.560 -8.943 -33.254 1.00 97.69 203 ASN A C 1
ATOM 1510 O O . ASN A 1 203 ? 14.931 -7.783 -33.084 1.00 97.69 203 ASN A O 1
ATOM 1514 N N . PRO A 1 204 ? 13.317 -9.335 -32.910 1.00 98.38 204 PRO A N 1
ATOM 1515 C CA . PRO A 1 204 ? 12.360 -8.410 -32.311 1.00 98.38 204 PRO A CA 1
ATOM 1516 C C . PRO A 1 204 ? 12.868 -7.839 -30.982 1.00 98.38 204 PRO A C 1
ATOM 1518 O O . PRO A 1 204 ? 13.271 -8.605 -30.100 1.00 98.38 204 PRO A O 1
ATOM 1521 N N . TYR A 1 205 ? 12.822 -6.513 -30.829 1.00 98.19 205 TYR A N 1
ATOM 1522 C CA . TYR A 1 205 ? 13.148 -5.800 -29.585 1.00 98.19 205 TYR A CA 1
ATOM 1523 C C . TYR A 1 205 ? 12.282 -4.541 -29.404 1.00 98.19 205 TYR A C 1
ATOM 1525 O O . TYR A 1 205 ? 11.512 -4.170 -30.292 1.00 98.19 205 TYR A O 1
ATOM 1533 N N . SER A 1 206 ? 12.392 -3.884 -28.241 1.00 97.50 206 SER A N 1
ATOM 1534 C CA . SER A 1 206 ? 11.538 -2.744 -27.847 1.00 97.50 206 SER A CA 1
ATOM 1535 C C . SER A 1 206 ? 10.043 -3.071 -27.927 1.00 97.50 206 SER A C 1
ATOM 1537 O O . SER A 1 206 ? 9.253 -2.270 -28.416 1.00 97.50 206 SER A O 1
ATOM 1539 N N . LEU A 1 207 ? 9.667 -4.275 -27.492 1.00 98.56 207 LEU A N 1
ATOM 1540 C CA . LEU A 1 207 ? 8.279 -4.719 -27.460 1.00 98.56 207 LEU A CA 1
ATOM 1541 C C . LEU A 1 207 ? 7.478 -3.818 -26.509 1.00 98.56 207 LEU A C 1
ATOM 1543 O O . LEU A 1 207 ? 7.759 -3.763 -25.314 1.00 98.56 207 LEU A O 1
ATOM 1547 N N . THR A 1 208 ? 6.478 -3.123 -27.047 1.00 98.44 208 THR A N 1
ATOM 1548 C CA . THR A 1 208 ? 5.635 -2.194 -26.290 1.00 98.44 208 THR A CA 1
ATOM 1549 C C . THR A 1 208 ? 4.171 -2.405 -26.644 1.00 98.44 208 THR A C 1
ATOM 1551 O O . THR A 1 208 ? 3.784 -2.393 -27.813 1.00 98.44 208 THR A O 1
ATOM 1554 N N . ASN A 1 209 ? 3.330 -2.548 -25.620 1.00 98.31 209 ASN A N 1
ATOM 1555 C CA . ASN A 1 209 ? 1.881 -2.532 -25.779 1.00 98.31 209 ASN A CA 1
ATOM 1556 C C . ASN A 1 209 ? 1.383 -1.099 -26.031 1.00 98.31 209 ASN A C 1
ATOM 1558 O O . ASN A 1 209 ? 1.507 -0.222 -25.172 1.00 98.31 209 ASN A O 1
ATOM 1562 N N . VAL A 1 210 ? 0.776 -0.872 -27.193 1.00 98.06 210 VAL A N 1
ATOM 1563 C CA . VAL A 1 210 ? 0.147 0.394 -27.578 1.00 98.06 210 VAL A CA 1
ATOM 1564 C C . VAL A 1 210 ? -1.324 0.113 -27.870 1.00 98.06 210 VAL A C 1
ATOM 1566 O O . VAL A 1 210 ? -1.696 -0.338 -28.954 1.00 98.06 210 VAL A O 1
ATOM 1569 N N . SER A 1 211 ? -2.166 0.344 -26.861 1.00 94.38 211 SER A N 1
ATOM 1570 C CA . SER A 1 211 ? -3.624 0.154 -26.929 1.00 94.38 211 SER A CA 1
ATOM 1571 C C . SER A 1 211 ? -4.046 -1.218 -27.474 1.00 94.38 211 SER A C 1
ATOM 1573 O O . SER A 1 211 ? -4.908 -1.319 -28.345 1.00 94.38 211 SER A O 1
ATOM 1575 N N . GLY A 1 212 ? -3.416 -2.284 -26.971 1.00 94.69 212 GLY A N 1
ATOM 1576 C CA . GLY A 1 212 ? -3.751 -3.669 -27.305 1.00 94.69 212 GLY A CA 1
ATOM 1577 C C . GLY A 1 212 ? -3.073 -4.215 -28.562 1.00 94.69 212 GLY A C 1
ATOM 1578 O O . GLY A 1 212 ? -3.257 -5.388 -28.867 1.00 94.69 212 GLY A O 1
ATOM 1579 N N . ASN A 1 213 ? -2.282 -3.404 -29.269 1.00 95.88 213 ASN A N 1
ATOM 1580 C CA . ASN A 1 213 ? -1.397 -3.865 -30.336 1.00 95.88 213 ASN A CA 1
ATOM 1581 C C . ASN A 1 213 ? 0.046 -3.841 -29.837 1.00 95.88 213 ASN A C 1
ATOM 1583 O O . ASN A 1 213 ? 0.465 -2.889 -29.174 1.00 95.88 213 ASN A O 1
ATOM 1587 N N . LEU A 1 214 ? 0.823 -4.858 -30.188 1.00 98.56 214 LEU A N 1
ATOM 1588 C CA . LEU A 1 214 ? 2.253 -4.856 -29.924 1.00 98.56 214 LEU A CA 1
ATOM 1589 C C . LEU A 1 214 ? 2.966 -4.041 -31.003 1.00 98.56 214 LEU A C 1
ATOM 1591 O O . LEU A 1 214 ? 2.814 -4.348 -32.181 1.00 98.56 214 LEU A O 1
ATOM 1595 N N . PHE A 1 215 ? 3.780 -3.065 -30.613 1.00 98.81 215 PHE A N 1
ATOM 1596 C CA . PHE A 1 215 ? 4.754 -2.405 -31.486 1.00 98.81 215 PHE A CA 1
ATOM 1597 C C . PHE A 1 215 ? 6.159 -2.859 -31.110 1.00 98.81 215 PHE A C 1
ATOM 1599 O O . PHE A 1 215 ? 6.450 -3.055 -29.932 1.00 98.81 215 PHE A O 1
ATOM 1606 N N . PHE A 1 216 ? 7.018 -3.049 -32.107 1.00 98.81 216 PHE A N 1
ATOM 1607 C CA . PHE A 1 216 ? 8.381 -3.536 -31.909 1.00 98.81 216 PHE A CA 1
ATOM 1608 C C . PHE A 1 216 ? 9.265 -3.192 -33.110 1.00 98.81 216 PHE A C 1
ATOM 1610 O O . PHE A 1 216 ? 8.775 -2.840 -34.183 1.00 98.81 216 PHE A O 1
ATOM 1617 N N . ALA A 1 217 ? 10.577 -3.298 -32.927 1.00 98.69 217 ALA A N 1
ATOM 1618 C CA . ALA A 1 217 ? 11.555 -3.162 -33.996 1.00 98.69 217 ALA A CA 1
ATOM 1619 C C . ALA A 1 217 ? 11.974 -4.542 -34.515 1.00 98.69 217 ALA A C 1
ATOM 1621 O O . ALA A 1 217 ? 12.251 -5.424 -33.704 1.00 98.69 217 ALA A O 1
ATOM 1622 N N . ALA A 1 218 ? 12.021 -4.734 -35.837 1.00 98.56 218 ALA A N 1
ATOM 1623 C CA . ALA A 1 218 ? 12.449 -5.991 -36.465 1.00 98.56 218 ALA A CA 1
ATOM 1624 C C . ALA A 1 218 ? 12.854 -5.805 -37.940 1.00 98.56 218 ALA A C 1
ATOM 1626 O O . ALA A 1 218 ? 12.515 -4.799 -38.566 1.00 98.56 218 ALA A O 1
ATOM 1627 N N . THR A 1 219 ? 13.545 -6.799 -38.507 1.00 98.12 219 THR A N 1
ATOM 1628 C CA . THR A 1 219 ? 13.891 -6.897 -39.941 1.00 98.12 219 THR A CA 1
ATOM 1629 C C . THR A 1 219 ? 13.275 -8.144 -40.578 1.00 98.12 219 THR A C 1
ATOM 1631 O O . THR A 1 219 ? 13.143 -9.171 -39.925 1.00 98.12 219 THR A O 1
ATOM 1634 N N . ASN A 1 220 ? 12.939 -8.088 -41.869 1.00 96.44 220 ASN A N 1
ATOM 1635 C CA . ASN A 1 220 ? 12.542 -9.266 -42.660 1.00 96.44 220 ASN A CA 1
ATOM 1636 C C . ASN A 1 220 ? 13.667 -9.777 -43.586 1.00 96.44 220 ASN A C 1
ATOM 1638 O O . ASN A 1 220 ? 13.406 -10.513 -44.537 1.00 96.44 220 ASN A O 1
ATOM 1642 N N . GLY A 1 221 ? 14.903 -9.311 -43.379 1.00 94.44 221 GLY A N 1
ATOM 1643 C CA . GLY A 1 221 ? 16.077 -9.646 -44.189 1.00 94.44 221 GLY A CA 1
ATOM 1644 C C . GLY A 1 221 ? 16.204 -8.882 -45.515 1.00 94.44 221 GLY A C 1
ATOM 1645 O O . GLY A 1 221 ? 17.310 -8.782 -46.040 1.00 94.44 221 GLY A O 1
ATOM 1646 N N . SER A 1 222 ? 15.115 -8.319 -46.052 1.00 94.50 222 SER A N 1
ATOM 1647 C CA . SER A 1 222 ? 15.135 -7.479 -47.268 1.00 94.50 222 SER A CA 1
ATOM 1648 C C . SER A 1 222 ? 15.048 -5.983 -46.955 1.00 94.50 222 SER A C 1
ATOM 1650 O O . SER A 1 222 ? 15.657 -5.165 -47.642 1.00 94.50 222 SER A O 1
ATOM 1652 N N . VAL A 1 223 ? 14.289 -5.645 -45.916 1.00 96.25 223 VAL A N 1
ATOM 1653 C CA . VAL A 1 223 ? 14.204 -4.324 -45.291 1.00 96.25 223 VAL A CA 1
ATOM 1654 C C . VAL A 1 223 ? 15.003 -4.373 -43.994 1.00 96.25 223 VAL A C 1
ATOM 1656 O O . VAL A 1 223 ? 15.000 -5.415 -43.331 1.00 96.25 223 VAL A O 1
ATOM 1659 N N . GLY A 1 224 ? 15.695 -3.293 -43.631 1.00 97.19 224 GLY A N 1
ATOM 1660 C CA . GLY A 1 224 ? 16.433 -3.230 -42.369 1.00 97.19 224 GLY A CA 1
ATOM 1661 C C . GLY A 1 224 ? 15.527 -3.268 -41.133 1.00 97.19 224 GLY A C 1
ATOM 1662 O O . GLY A 1 224 ? 14.380 -3.718 -41.170 1.00 97.19 224 GLY A O 1
ATOM 1663 N N . VAL A 1 225 ? 16.073 -2.863 -39.989 1.00 98.25 225 VAL A N 1
ATOM 1664 C CA . VAL A 1 225 ? 15.331 -2.845 -38.725 1.00 98.25 225 VAL A CA 1
ATOM 1665 C C . VAL A 1 225 ? 14.425 -1.621 -38.684 1.00 98.25 225 VAL A C 1
ATOM 1667 O O . VAL A 1 225 ? 14.894 -0.495 -38.513 1.00 98.25 225 VAL A O 1
ATOM 1670 N N . GLU A 1 226 ? 13.128 -1.883 -38.783 1.00 98.50 226 GLU A N 1
ATOM 1671 C CA . GLU A 1 226 ? 12.068 -0.890 -38.943 1.00 98.50 226 GLU A CA 1
ATOM 1672 C C . GLU A 1 226 ? 10.950 -1.102 -37.916 1.00 98.50 226 GLU A C 1
ATOM 1674 O O . GLU A 1 226 ? 11.008 -2.026 -37.100 1.00 98.50 226 GLU A O 1
ATOM 1679 N N . LEU A 1 227 ? 9.931 -0.235 -37.922 1.00 98.62 227 LEU A N 1
ATOM 1680 C CA . LEU A 1 227 ? 8.796 -0.346 -37.004 1.00 98.62 227 LEU A CA 1
ATOM 1681 C C . LEU A 1 227 ? 7.792 -1.390 -37.507 1.00 98.62 227 LEU A C 1
ATOM 1683 O O . LEU A 1 227 ? 7.212 -1.252 -38.586 1.00 98.62 227 LEU A O 1
ATOM 1687 N N . TRP A 1 228 ? 7.529 -2.394 -36.680 1.00 98.75 228 TRP A N 1
ATOM 1688 C CA . TRP A 1 228 ? 6.529 -3.431 -36.900 1.00 98.75 228 TRP A CA 1
ATOM 1689 C C . TRP A 1 228 ? 5.417 -3.346 -35.863 1.00 98.75 228 TRP A C 1
ATOM 1691 O O . TRP A 1 228 ? 5.588 -2.786 -34.776 1.00 98.75 228 TRP A O 1
ATOM 1701 N N . LYS A 1 229 ? 4.270 -3.936 -36.207 1.00 98.62 229 LYS A N 1
ATOM 1702 C CA . LYS A 1 229 ? 3.181 -4.169 -35.262 1.00 98.62 229 LYS A CA 1
ATOM 1703 C C . LYS A 1 229 ? 2.640 -5.588 -35.356 1.00 98.62 229 LYS A C 1
ATOM 1705 O O . LYS A 1 229 ? 2.799 -6.229 -36.393 1.00 98.62 229 LYS A O 1
ATOM 1710 N N . SER A 1 230 ? 1.976 -6.046 -34.300 1.00 98.62 230 SER A N 1
ATOM 1711 C CA . SER A 1 230 ? 1.255 -7.319 -34.248 1.00 98.62 230 SER A CA 1
ATOM 1712 C C . SER A 1 230 ? -0.030 -7.199 -33.427 1.00 98.62 230 SER A C 1
ATOM 1714 O O . SER A 1 230 ? -0.050 -6.538 -32.388 1.00 98.62 230 SER A O 1
ATOM 1716 N N . ASP A 1 231 ? -1.086 -7.870 -33.887 1.00 97.00 231 ASP A N 1
ATOM 1717 C CA . ASP A 1 231 ? -2.336 -8.109 -33.151 1.00 97.00 231 ASP A CA 1
ATOM 1718 C C . ASP A 1 231 ? -2.387 -9.517 -32.522 1.00 97.00 231 ASP A C 1
ATOM 1720 O O . ASP A 1 231 ? -3.430 -9.946 -32.031 1.00 97.00 231 ASP A O 1
ATOM 1724 N N . GLY A 1 232 ? -1.271 -10.254 -32.574 1.00 96.50 232 GLY A N 1
ATOM 1725 C CA . GLY A 1 232 ? -1.180 -11.645 -32.130 1.00 96.50 232 GLY A CA 1
ATOM 1726 C C . GLY A 1 232 ? -1.360 -12.679 -33.236 1.00 96.50 232 GLY A C 1
ATOM 1727 O O . GLY A 1 232 ? -1.166 -13.868 -32.997 1.00 96.50 232 GLY A O 1
ATOM 1728 N N . THR A 1 233 ? -1.686 -12.258 -34.459 1.00 96.88 233 THR A N 1
ATOM 1729 C CA . THR A 1 233 ? -1.855 -13.157 -35.604 1.00 96.88 233 THR A CA 1
ATOM 1730 C C . THR A 1 233 ? -0.732 -12.992 -36.629 1.00 96.88 233 THR A C 1
ATOM 1732 O O . THR A 1 233 ? -0.127 -11.927 -36.769 1.00 96.88 233 THR A O 1
ATOM 1735 N N . ASN A 1 234 ? -0.477 -14.031 -37.429 1.00 97.44 234 ASN A N 1
ATOM 1736 C CA . ASN A 1 234 ? 0.462 -13.949 -38.556 1.00 97.44 234 ASN A CA 1
ATOM 1737 C C . ASN A 1 234 ? 0.063 -12.851 -39.573 1.00 97.44 234 ASN A C 1
ATOM 1739 O O . ASN A 1 234 ? 0.913 -12.133 -40.106 1.00 97.44 234 ASN A O 1
ATOM 1743 N N . GLY A 1 235 ? -1.245 -12.705 -39.831 1.00 97.81 235 GLY A N 1
ATOM 1744 C CA . GLY A 1 235 ? -1.789 -11.731 -40.783 1.00 97.81 235 GLY A CA 1
ATOM 1745 C C . GLY A 1 235 ? -1.690 -10.282 -40.301 1.00 97.81 235 GLY A C 1
ATOM 1746 O O . GLY A 1 235 ? -1.373 -9.402 -41.097 1.00 97.81 235 GLY A O 1
ATOM 1747 N N . GLY A 1 236 ? -1.905 -10.041 -39.006 1.00 97.50 236 GLY A N 1
ATOM 1748 C CA . GLY A 1 236 ? -1.767 -8.721 -38.388 1.00 97.50 236 GLY A CA 1
ATOM 1749 C C . GLY A 1 236 ? -0.340 -8.364 -37.967 1.00 97.50 236 GLY A C 1
ATOM 1750 O O . GLY A 1 236 ? -0.093 -7.226 -37.573 1.00 97.50 236 GLY A O 1
ATOM 1751 N N . THR A 1 237 ? 0.614 -9.294 -38.098 1.00 98.56 237 THR A N 1
ATOM 1752 C CA . THR A 1 237 ? 2.042 -9.029 -37.879 1.00 98.56 237 THR A CA 1
ATOM 1753 C C . THR A 1 237 ? 2.682 -8.463 -39.143 1.00 98.56 237 THR A C 1
ATOM 1755 O O . THR A 1 237 ? 3.013 -9.200 -40.081 1.00 98.56 237 THR A O 1
ATOM 1758 N N . VAL A 1 238 ? 2.834 -7.141 -39.198 1.00 98.31 238 VAL A N 1
ATOM 1759 C CA . VAL A 1 238 ? 3.187 -6.410 -40.423 1.00 98.31 238 VAL A CA 1
ATOM 1760 C C . VAL A 1 238 ? 4.197 -5.294 -40.170 1.00 98.31 238 VAL A C 1
ATOM 1762 O O . VAL A 1 238 ? 4.203 -4.668 -39.108 1.00 98.31 238 VAL A O 1
ATOM 1765 N N . LEU A 1 239 ? 5.019 -5.023 -41.186 1.00 98.50 239 LEU A N 1
ATOM 1766 C CA . LEU A 1 239 ? 5.829 -3.813 -41.267 1.00 98.50 239 LEU A CA 1
ATOM 1767 C C . LEU A 1 239 ? 4.879 -2.613 -41.304 1.00 98.50 239 LEU A C 1
ATOM 1769 O O . LEU A 1 239 ? 4.014 -2.539 -42.178 1.00 98.50 239 LEU A O 1
ATOM 1773 N N . VAL A 1 240 ? 5.023 -1.683 -40.362 1.00 98.50 240 VAL A N 1
ATOM 1774 C CA . VAL A 1 240 ? 4.183 -0.482 -40.318 1.00 98.50 240 VAL A CA 1
ATOM 1775 C C . VAL A 1 240 ? 4.628 0.498 -41.396 1.00 98.50 240 VAL A C 1
ATOM 1777 O O . VAL A 1 240 ? 3.793 1.032 -42.128 1.00 98.50 240 VAL A O 1
ATOM 1780 N N . LYS A 1 241 ? 5.941 0.733 -41.487 1.00 97.88 241 LYS A N 1
ATOM 1781 C CA . LYS A 1 241 ? 6.570 1.601 -42.482 1.00 97.88 241 LYS A CA 1
ATOM 1782 C C . LYS A 1 241 ? 8.057 1.277 -42.595 1.00 97.88 241 LYS A C 1
ATOM 1784 O O . LYS A 1 241 ? 8.706 1.107 -41.572 1.00 97.88 241 LYS A O 1
ATOM 1789 N N . ASP A 1 242 ? 8.564 1.257 -43.823 1.00 97.19 242 ASP A N 1
ATOM 1790 C CA . ASP A 1 242 ? 9.997 1.356 -44.114 1.00 97.19 242 ASP A CA 1
ATOM 1791 C C . ASP A 1 242 ? 10.401 2.836 -43.977 1.00 97.19 242 ASP A C 1
ATOM 1793 O O . ASP A 1 242 ? 10.148 3.647 -44.872 1.00 97.19 242 ASP A O 1
ATOM 1797 N N . ILE A 1 243 ? 10.850 3.234 -42.784 1.00 97.00 243 ILE A N 1
ATOM 1798 C CA . ILE A 1 243 ? 11.231 4.616 -42.466 1.00 97.00 243 ILE A CA 1
ATOM 1799 C C . ILE A 1 243 ? 12.590 4.921 -43.099 1.00 97.00 243 ILE A C 1
ATOM 1801 O O . ILE A 1 243 ? 12.765 6.013 -43.655 1.00 97.00 243 ILE A O 1
ATOM 1805 N N . TYR A 1 244 ? 13.524 3.965 -43.046 1.00 96.06 244 TYR A N 1
ATOM 1806 C CA . TYR A 1 244 ? 14.808 4.046 -43.730 1.00 96.06 244 TYR A CA 1
ATOM 1807 C C . TYR A 1 244 ? 14.864 3.097 -44.933 1.00 96.06 244 TYR A C 1
ATOM 1809 O O . TYR A 1 244 ? 15.463 2.032 -44.880 1.00 96.06 244 TYR A O 1
ATOM 1817 N N . ASN A 1 245 ? 14.363 3.595 -46.067 1.00 94.19 245 ASN A N 1
ATOM 1818 C CA . ASN A 1 245 ? 14.253 2.880 -47.341 1.00 94.19 245 ASN A CA 1
ATOM 1819 C C . ASN A 1 245 ? 15.299 1.774 -47.601 1.00 94.19 245 ASN A C 1
ATOM 1821 O O . ASN A 1 245 ? 16.499 2.042 -47.756 1.00 94.19 245 ASN A O 1
ATOM 1825 N N . GLY A 1 246 ? 14.800 0.560 -47.834 1.00 93.56 246 GLY A N 1
ATOM 1826 C CA . GLY A 1 246 ? 15.584 -0.589 -48.277 1.00 93.56 246 GLY A CA 1
ATOM 1827 C C . GLY A 1 246 ? 16.274 -1.318 -47.126 1.00 93.56 246 GLY A C 1
ATOM 1828 O O . GLY A 1 246 ? 15.699 -1.528 -46.068 1.00 93.56 246 GLY A O 1
ATOM 1829 N N . ALA A 1 247 ? 17.515 -1.759 -47.340 1.00 94.94 247 ALA A N 1
ATOM 1830 C CA . ALA A 1 247 ? 18.242 -2.583 -46.367 1.00 94.94 247 ALA A CA 1
ATOM 1831 C C . ALA A 1 247 ? 18.830 -1.791 -45.179 1.00 94.94 247 ALA A C 1
ATOM 1833 O O . ALA A 1 247 ? 19.518 -2.367 -44.335 1.00 94.94 247 ALA A O 1
ATOM 1834 N N . PHE A 1 248 ? 18.614 -0.476 -45.129 1.00 96.06 248 PHE A N 1
ATOM 1835 C CA . PHE A 1 248 ? 19.036 0.363 -44.012 1.00 96.06 248 PHE A CA 1
ATOM 1836 C C . PHE A 1 248 ? 18.009 0.296 -42.877 1.00 96.06 248 PHE A C 1
ATOM 1838 O O . PHE A 1 248 ? 16.878 -0.118 -43.083 1.00 96.06 248 PHE A O 1
ATOM 1845 N N . SER A 1 249 ? 18.431 0.663 -41.669 1.00 97.00 249 SER A N 1
ATOM 1846 C CA . SER A 1 249 ? 17.612 0.547 -40.461 1.00 97.00 249 SER A CA 1
ATOM 1847 C C . SER A 1 249 ? 17.299 1.919 -39.882 1.00 97.00 249 SER A C 1
ATOM 1849 O O . SER A 1 249 ? 18.213 2.717 -39.649 1.00 97.00 249 SER A O 1
ATOM 1851 N N . SER A 1 250 ? 16.038 2.156 -39.537 1.00 97.19 250 SER A N 1
ATOM 1852 C CA . SER A 1 250 ? 15.619 3.315 -38.750 1.00 97.19 250 SER A CA 1
ATOM 1853 C C . SER A 1 250 ? 15.873 3.154 -37.247 1.00 97.19 250 SER A C 1
ATOM 1855 O O . SER A 1 250 ? 15.746 4.132 -36.512 1.00 97.19 250 SER A O 1
ATOM 1857 N N . TYR A 1 251 ? 16.189 1.936 -36.786 1.00 96.25 251 TYR A N 1
ATOM 1858 C CA . TYR A 1 251 ? 16.431 1.562 -35.383 1.00 96.25 251 TYR A CA 1
ATOM 1859 C C . TYR A 1 251 ? 15.378 2.086 -34.384 1.00 96.25 251 TYR A C 1
ATOM 1861 O O . TYR A 1 251 ? 15.743 2.804 -33.445 1.00 96.25 251 TYR A O 1
ATOM 1869 N N . PRO A 1 252 ? 14.084 1.723 -34.523 1.00 98.00 252 PRO A N 1
ATOM 1870 C CA . PRO A 1 252 ? 13.072 2.121 -33.553 1.00 98.00 252 PRO A CA 1
ATOM 1871 C C . PRO A 1 252 ? 13.444 1.660 -32.141 1.00 98.00 252 PRO A C 1
ATOM 1873 O O . PRO A 1 252 ? 13.734 0.486 -31.909 1.00 98.00 252 PRO A O 1
ATOM 1876 N N . THR A 1 253 ? 13.462 2.585 -31.189 1.00 97.44 253 THR A N 1
ATOM 1877 C CA . THR A 1 253 ? 13.741 2.291 -29.777 1.00 97.44 253 THR A CA 1
ATOM 1878 C C . THR A 1 253 ? 13.016 3.280 -28.870 1.00 97.44 253 THR A C 1
ATOM 1880 O O . THR A 1 253 ? 12.465 4.275 -29.348 1.00 97.44 253 THR A O 1
ATOM 1883 N N . TYR A 1 254 ? 12.989 2.989 -27.568 1.00 97.25 254 TYR A N 1
ATOM 1884 C CA . TYR A 1 254 ? 12.224 3.742 -26.570 1.00 97.25 254 TYR A CA 1
ATOM 1885 C C . TYR A 1 254 ? 10.755 3.909 -26.980 1.00 97.25 254 TYR A C 1
ATOM 1887 O O . TYR A 1 254 ? 10.196 4.996 -26.869 1.00 97.25 254 TYR A O 1
ATOM 1895 N N . ILE A 1 255 ? 10.146 2.842 -27.512 1.00 98.44 255 ILE A N 1
ATOM 1896 C CA . ILE A 1 255 ? 8.749 2.881 -27.941 1.00 98.44 255 ILE A CA 1
ATOM 1897 C C . ILE A 1 255 ? 7.877 3.096 -26.701 1.00 98.44 255 ILE A C 1
ATOM 1899 O O . ILE A 1 255 ? 7.795 2.222 -25.839 1.00 98.44 255 ILE A O 1
ATOM 1903 N N . THR A 1 256 ? 7.211 4.245 -26.633 1.00 98.25 256 THR A N 1
ATOM 1904 C CA . THR A 1 256 ? 6.384 4.674 -25.503 1.00 98.25 256 THR A CA 1
ATOM 1905 C C . THR A 1 256 ? 4.968 4.960 -25.987 1.00 98.25 256 THR A C 1
ATOM 1907 O O . THR A 1 256 ? 4.752 5.711 -26.938 1.00 98.25 256 THR A O 1
ATOM 1910 N N . ASN A 1 257 ? 3.984 4.357 -25.321 1.00 97.88 257 ASN A N 1
ATOM 1911 C CA . ASN A 1 257 ? 2.572 4.599 -25.592 1.00 97.88 257 ASN A CA 1
ATOM 1912 C C . ASN A 1 257 ? 2.123 5.938 -24.980 1.00 97.88 257 ASN A C 1
ATOM 1914 O O . ASN A 1 257 ? 2.189 6.127 -23.763 1.00 97.88 257 ASN A O 1
ATOM 1918 N N . VAL A 1 258 ? 1.600 6.835 -25.815 1.00 97.38 258 VAL A N 1
ATOM 1919 C CA . VAL A 1 258 ? 0.910 8.059 -25.393 1.00 97.38 258 VAL A CA 1
ATOM 1920 C C . VAL A 1 258 ? -0.475 8.052 -26.036 1.00 97.38 258 VAL A C 1
ATOM 1922 O O . VAL A 1 258 ? -0.621 8.336 -27.223 1.00 97.38 258 VAL A O 1
ATOM 1925 N N . ASN A 1 259 ? -1.502 7.691 -25.262 1.00 94.44 259 ASN A N 1
ATOM 1926 C CA . ASN A 1 259 ? -2.906 7.645 -25.702 1.00 94.44 259 ASN A CA 1
ATOM 1927 C C . ASN A 1 259 ? -3.161 6.836 -26.983 1.00 94.44 259 ASN A C 1
ATOM 1929 O O . ASN A 1 259 ? -3.942 7.237 -27.842 1.00 94.44 259 ASN A O 1
ATOM 1933 N N . GLY A 1 260 ? -2.501 5.686 -27.115 1.00 95.69 260 GLY A N 1
ATOM 1934 C CA . GLY A 1 260 ? -2.636 4.800 -28.270 1.00 95.69 260 GLY A CA 1
ATOM 1935 C C . GLY A 1 260 ? -1.812 5.191 -29.483 1.00 95.69 260 GLY A C 1
ATOM 1936 O O . GLY A 1 260 ? -1.926 4.539 -30.517 1.00 95.69 260 GLY A O 1
ATOM 1937 N N . ILE A 1 261 ? -0.960 6.204 -29.355 1.00 98.19 261 ILE A N 1
ATOM 1938 C CA . ILE A 1 261 ? 0.055 6.543 -30.344 1.00 98.19 261 ILE A CA 1
ATOM 1939 C C . ILE A 1 261 ? 1.411 6.075 -29.822 1.00 98.19 261 ILE A C 1
ATOM 1941 O O . ILE A 1 261 ? 1.798 6.376 -28.691 1.00 98.19 261 ILE A O 1
ATOM 1945 N N . ALA A 1 262 ? 2.141 5.340 -30.655 1.00 98.56 262 ALA A N 1
ATOM 1946 C CA . ALA A 1 262 ? 3.504 4.922 -30.375 1.00 98.56 262 ALA A CA 1
ATOM 1947 C C . ALA A 1 262 ? 4.456 6.085 -30.669 1.00 98.56 262 ALA A C 1
ATOM 1949 O O . ALA A 1 262 ? 4.554 6.502 -31.820 1.00 98.56 262 ALA A O 1
ATOM 1950 N N . PHE A 1 263 ? 5.165 6.588 -29.663 1.00 98.75 263 PHE A N 1
ATOM 1951 C CA . PHE A 1 263 ? 6.277 7.527 -29.827 1.00 98.75 263 PHE A CA 1
ATOM 1952 C C . PHE A 1 263 ? 7.598 6.790 -29.694 1.00 98.75 263 PHE A C 1
ATOM 1954 O O . PHE A 1 263 ? 7.719 5.924 -28.836 1.00 98.75 263 PHE A O 1
ATOM 1961 N N . PHE A 1 264 ? 8.575 7.107 -30.537 1.00 98.69 264 PHE A N 1
ATOM 1962 C CA . PHE A 1 264 ? 9.841 6.380 -30.566 1.00 98.69 264 PHE A CA 1
ATOM 1963 C C . PHE A 1 264 ? 10.954 7.211 -31.201 1.00 98.69 264 PHE A C 1
ATOM 1965 O O . PHE A 1 264 ? 10.701 8.127 -31.987 1.00 98.69 264 PHE A O 1
ATOM 1972 N N . GLN A 1 265 ? 12.197 6.861 -30.884 1.00 98.06 265 GLN A N 1
ATOM 1973 C CA . GLN A 1 265 ? 13.349 7.316 -31.656 1.00 98.06 265 GLN A CA 1
ATOM 1974 C C . GLN A 1 265 ? 13.381 6.559 -32.981 1.00 98.06 265 GLN A C 1
ATOM 1976 O O . GLN A 1 265 ? 13.349 5.332 -32.968 1.00 98.06 265 GLN A O 1
ATOM 1981 N N . GLY A 1 266 ? 13.514 7.259 -34.103 1.00 97.31 266 GLY A N 1
ATOM 1982 C CA . GLY A 1 266 ? 13.683 6.645 -35.421 1.00 97.31 266 GLY A CA 1
ATOM 1983 C C . GLY A 1 266 ? 14.561 7.493 -36.333 1.00 97.31 266 GLY A C 1
ATOM 1984 O O . GLY A 1 266 ? 14.724 8.689 -36.090 1.00 97.31 266 GLY A O 1
ATOM 1985 N N . ALA A 1 267 ? 15.124 6.883 -37.378 1.00 96.19 267 ALA A N 1
ATOM 1986 C CA . ALA A 1 267 ? 16.021 7.575 -38.296 1.00 96.19 267 ALA A CA 1
ATOM 1987 C C . ALA A 1 267 ? 15.732 7.366 -39.780 1.00 96.19 267 ALA A C 1
ATOM 1989 O O . ALA A 1 267 ? 15.276 6.305 -40.191 1.00 96.19 267 ALA A O 1
ATOM 1990 N N . ASN A 1 268 ? 16.077 8.366 -40.592 1.00 94.88 268 ASN A N 1
ATOM 1991 C CA . ASN A 1 268 ? 16.218 8.211 -42.040 1.00 94.88 268 ASN A CA 1
ATOM 1992 C C . ASN A 1 268 ? 17.399 9.040 -42.576 1.00 94.88 268 ASN A C 1
ATOM 1994 O O . ASN A 1 268 ? 18.026 9.806 -41.844 1.00 94.88 268 ASN A O 1
ATOM 1998 N N . ALA A 1 269 ? 17.699 8.897 -43.870 1.00 93.44 269 ALA A N 1
ATOM 1999 C CA . ALA A 1 269 ? 18.835 9.562 -44.512 1.00 93.44 269 ALA A CA 1
ATOM 2000 C C . ALA A 1 269 ? 18.767 11.103 -44.516 1.00 93.44 269 ALA A C 1
ATOM 2002 O O . ALA A 1 269 ? 19.799 11.754 -44.653 1.00 93.44 269 ALA A O 1
ATOM 2003 N N . SER A 1 270 ? 17.572 11.691 -44.421 1.00 93.81 270 SER A N 1
ATOM 2004 C CA . SER A 1 270 ? 17.364 13.138 -44.547 1.00 93.81 270 SER A CA 1
ATOM 2005 C C . SER A 1 270 ? 17.350 13.870 -43.210 1.00 93.81 270 SER A C 1
ATOM 2007 O O . SER A 1 270 ? 17.761 15.027 -43.183 1.00 93.81 270 SER A O 1
ATOM 2009 N N . VAL A 1 271 ? 16.873 13.216 -42.144 1.00 94.50 271 VAL A N 1
ATOM 2010 C CA . VAL A 1 271 ? 16.649 13.850 -40.829 1.00 94.50 271 VAL A CA 1
ATOM 2011 C C . VAL A 1 271 ? 17.450 13.221 -39.685 1.00 94.50 271 VAL A C 1
ATOM 2013 O O . VAL A 1 271 ? 17.321 13.651 -38.555 1.00 94.50 271 VAL A O 1
ATOM 2016 N N . GLY A 1 272 ? 18.245 12.172 -39.935 1.00 95.38 272 GLY A N 1
ATOM 2017 C CA . GLY A 1 272 ? 18.994 11.511 -38.862 1.00 95.38 272 GLY A CA 1
ATOM 2018 C C . GLY A 1 272 ? 18.086 10.909 -37.777 1.00 95.38 272 GLY A C 1
ATOM 2019 O O . GLY A 1 272 ? 16.957 10.533 -38.080 1.00 95.38 272 GLY A O 1
ATOM 2020 N N . GLN A 1 273 ? 18.590 10.741 -36.545 1.00 95.81 273 GLN A N 1
ATOM 2021 C CA . GLN A 1 273 ? 17.841 10.183 -35.404 1.00 95.81 273 GLN A CA 1
ATOM 2022 C C . GLN A 1 273 ? 16.978 11.250 -34.734 1.00 95.81 273 GLN A C 1
ATOM 2024 O O . GLN A 1 273 ? 17.510 12.160 -34.102 1.00 95.81 273 GLN A O 1
ATOM 2029 N N . GLU A 1 274 ? 15.662 11.080 -34.811 1.00 97.88 274 GLU A N 1
ATOM 2030 C CA . GLU A 1 274 ? 14.675 12.068 -34.380 1.00 97.88 274 GLU A CA 1
ATOM 2031 C C . GLU A 1 274 ? 13.468 11.427 -33.687 1.00 97.88 274 GLU A C 1
ATOM 2033 O O . GLU A 1 274 ? 13.367 10.201 -33.570 1.00 97.88 274 GLU A O 1
ATOM 2038 N N . LEU A 1 275 ? 12.542 12.261 -33.199 1.00 98.50 275 LEU A N 1
ATOM 2039 C CA . LEU A 1 275 ? 11.302 11.799 -32.579 1.00 98.50 275 LEU A CA 1
ATOM 2040 C C . LEU A 1 275 ? 10.251 11.496 -33.652 1.00 98.50 275 LEU A C 1
ATOM 2042 O O . LEU A 1 275 ? 9.807 12.384 -34.386 1.00 98.50 275 LEU A O 1
ATOM 2046 N N . TRP A 1 276 ? 9.793 10.250 -33.689 1.00 98.62 276 TRP A N 1
ATOM 2047 C CA . TRP A 1 276 ? 8.736 9.771 -34.573 1.00 98.62 276 TRP A CA 1
ATOM 2048 C C . TRP A 1 276 ? 7.506 9.354 -33.778 1.00 98.62 276 TRP A C 1
ATOM 2050 O O . TRP A 1 276 ? 7.582 9.040 -32.587 1.00 98.62 276 TRP A O 1
ATOM 2060 N N . LYS A 1 277 ? 6.359 9.343 -34.459 1.00 98.62 277 LYS A N 1
ATOM 2061 C CA . LYS A 1 277 ? 5.116 8.785 -33.929 1.00 98.62 277 LYS A CA 1
ATOM 2062 C C . LYS A 1 277 ? 4.443 7.857 -34.929 1.00 98.62 277 LYS A C 1
ATOM 2064 O O . LYS A 1 277 ? 4.647 8.014 -36.131 1.00 98.62 277 LYS A O 1
ATOM 2069 N N . SER A 1 278 ? 3.625 6.928 -34.441 1.00 98.69 278 SER A N 1
ATOM 2070 C CA . SER A 1 278 ? 2.827 6.011 -35.257 1.00 98.69 278 SER A CA 1
ATOM 2071 C C . SER A 1 278 ? 1.487 5.676 -34.604 1.00 98.69 278 SER A C 1
ATOM 2073 O O . SER A 1 278 ? 1.423 5.387 -33.413 1.00 98.69 278 SER A O 1
ATOM 2075 N N . ASP A 1 279 ? 0.424 5.659 -35.407 1.00 97.94 279 ASP A N 1
ATOM 2076 C CA . ASP A 1 279 ? -0.890 5.093 -35.063 1.00 97.94 279 ASP A CA 1
ATOM 2077 C C . ASP A 1 279 ? -1.031 3.619 -35.502 1.00 97.94 279 ASP A C 1
ATOM 2079 O O . ASP A 1 279 ? -2.117 3.041 -35.470 1.00 97.94 279 ASP A O 1
ATOM 2083 N N . GLY A 1 280 ? 0.062 3.002 -35.964 1.00 97.62 280 GLY A N 1
ATOM 2084 C CA . GLY A 1 280 ? 0.068 1.648 -36.517 1.00 97.62 280 GLY A CA 1
ATOM 2085 C C . GLY A 1 280 ? -0.268 1.570 -38.004 1.00 97.62 280 GLY A C 1
ATOM 2086 O O . GLY A 1 280 ? -0.453 0.464 -38.521 1.00 97.62 280 GLY A O 1
ATOM 2087 N N . THR A 1 281 ? -0.344 2.700 -38.706 1.00 97.88 281 THR A N 1
ATOM 2088 C CA . THR A 1 281 ? -0.453 2.764 -40.167 1.00 97.88 281 THR A CA 1
ATOM 2089 C C . THR A 1 281 ? 0.783 3.420 -40.783 1.00 97.88 281 THR A C 1
ATOM 2091 O O . THR A 1 281 ? 1.439 4.265 -40.171 1.00 97.88 281 THR A O 1
ATOM 2094 N N . SER A 1 282 ? 1.094 3.092 -42.041 1.00 97.88 282 SER A N 1
ATOM 2095 C CA . SER A 1 282 ? 2.187 3.763 -42.762 1.00 97.88 282 SER A CA 1
ATOM 2096 C C . SER A 1 282 ? 1.950 5.272 -42.924 1.00 97.88 282 SER A C 1
ATOM 2098 O O . SER A 1 282 ? 2.921 6.030 -42.995 1.00 97.88 282 SER A O 1
ATOM 2100 N N . ALA A 1 283 ? 0.689 5.713 -43.012 1.00 98.19 283 ALA A N 1
ATOM 2101 C CA . ALA A 1 283 ? 0.327 7.119 -43.188 1.00 98.19 283 ALA A CA 1
ATOM 2102 C C . ALA A 1 283 ? 0.463 7.916 -41.883 1.00 98.19 283 ALA A C 1
ATOM 2104 O O . ALA A 1 283 ? 0.989 9.025 -41.902 1.00 98.19 283 ALA A O 1
ATOM 2105 N N . GLY A 1 284 ? 0.051 7.335 -40.754 1.00 97.88 284 GLY A N 1
ATOM 2106 C CA . GLY A 1 284 ? 0.213 7.932 -39.429 1.00 97.88 284 GLY A CA 1
ATOM 2107 C C . GLY A 1 284 ? 1.610 7.763 -38.829 1.00 97.88 284 GLY A C 1
ATOM 2108 O O . GLY A 1 284 ? 1.882 8.328 -37.772 1.00 97.88 284 GLY A O 1
ATOM 2109 N N . THR A 1 285 ? 2.512 7.035 -39.501 1.00 98.44 285 THR A N 1
ATOM 2110 C CA . THR A 1 285 ? 3.924 6.922 -39.106 1.00 98.44 285 THR A CA 1
ATOM 2111 C C . THR A 1 285 ? 4.742 8.071 -39.684 1.00 98.44 285 THR A C 1
ATOM 2113 O O . THR A 1 285 ? 5.156 8.045 -40.851 1.00 98.44 285 THR A O 1
ATOM 2116 N N . VAL A 1 286 ? 4.958 9.100 -38.870 1.00 98.12 286 VAL A N 1
ATOM 2117 C CA . VAL A 1 286 ? 5.520 10.385 -39.302 1.00 98.12 286 VAL A CA 1
ATOM 2118 C C . VAL A 1 286 ? 6.534 10.929 -38.303 1.00 98.12 286 VAL A C 1
ATOM 2120 O O . VAL A 1 286 ? 6.453 10.671 -37.101 1.00 98.12 286 VAL A O 1
ATOM 2123 N N . LEU A 1 287 ? 7.473 11.717 -38.823 1.00 98.31 287 LEU A N 1
ATOM 2124 C CA . LEU A 1 287 ? 8.364 12.547 -38.025 1.00 98.31 287 LEU A CA 1
ATOM 2125 C C . LEU A 1 287 ? 7.518 13.547 -37.231 1.00 98.31 287 LEU A C 1
ATOM 2127 O O . LEU A 1 287 ? 6.659 14.223 -37.802 1.00 98.31 287 LEU A O 1
ATOM 2131 N N . VAL A 1 288 ? 7.748 13.646 -35.923 1.00 98.50 288 VAL A N 1
ATOM 2132 C CA . VAL A 1 288 ? 7.065 14.636 -35.082 1.00 98.50 288 VAL A CA 1
ATOM 2133 C C . VAL A 1 288 ? 7.683 16.011 -35.304 1.00 98.50 288 VAL A C 1
ATOM 2135 O O . VAL A 1 288 ? 6.964 16.987 -35.526 1.00 98.50 288 VAL A O 1
ATOM 2138 N N . LYS A 1 289 ? 9.016 16.077 -35.253 1.00 97.88 289 LYS A N 1
ATOM 2139 C CA . LYS A 1 289 ? 9.820 17.274 -35.494 1.00 97.88 289 LYS A CA 1
ATOM 2140 C C . LYS A 1 289 ? 11.244 16.867 -35.867 1.00 97.88 289 LYS A C 1
ATOM 2142 O O . LYS A 1 289 ? 11.776 15.950 -35.257 1.00 97.88 289 LYS A O 1
ATOM 2147 N N . ASP A 1 290 ? 11.832 17.576 -36.826 1.00 97.19 290 ASP A N 1
ATOM 2148 C CA . ASP A 1 290 ? 13.279 17.587 -37.064 1.00 97.19 290 ASP A CA 1
ATOM 2149 C C . ASP A 1 290 ? 13.912 18.500 -35.998 1.00 97.19 290 ASP A C 1
ATOM 2151 O O . ASP A 1 290 ? 13.843 19.729 -36.108 1.00 97.19 290 ASP A O 1
ATOM 2155 N N . ILE A 1 291 ? 14.339 17.922 -34.869 1.00 97.19 291 ILE A N 1
ATOM 2156 C CA . ILE A 1 291 ? 14.847 18.688 -33.724 1.00 97.19 291 ILE A CA 1
ATOM 2157 C C . ILE A 1 291 ? 16.269 19.172 -34.021 1.00 97.19 291 ILE A C 1
ATOM 2159 O O . ILE A 1 291 ? 16.559 20.346 -33.771 1.00 97.19 291 ILE A O 1
ATOM 2163 N N . ASN A 1 292 ? 17.132 18.306 -34.563 1.00 95.62 292 ASN A N 1
ATOM 2164 C CA . ASN A 1 292 ? 18.475 18.652 -35.012 1.00 95.62 292 ASN A CA 1
ATOM 2165 C C . ASN A 1 292 ? 18.532 18.725 -36.545 1.00 95.62 292 ASN A C 1
ATOM 2167 O O . ASN A 1 292 ? 18.930 17.777 -37.213 1.00 95.62 292 ASN A O 1
ATOM 2171 N N . ILE A 1 293 ? 18.173 19.904 -37.061 1.00 94.75 293 ILE A N 1
ATOM 2172 C CA . ILE A 1 293 ? 17.917 20.176 -38.481 1.00 94.75 293 ILE A CA 1
ATOM 2173 C C . ILE A 1 293 ? 18.873 19.458 -39.447 1.00 94.75 293 ILE A C 1
ATOM 2175 O O . ILE A 1 293 ? 20.088 19.681 -39.445 1.00 94.75 293 ILE A O 1
ATOM 2179 N N . GLY A 1 294 ? 18.285 18.708 -40.383 1.00 93.38 294 GLY A N 1
ATOM 2180 C CA . GLY A 1 294 ? 19.002 17.975 -41.425 1.00 93.38 294 GLY A CA 1
ATOM 2181 C C . GLY A 1 294 ? 19.456 16.598 -40.949 1.00 93.38 294 GLY A C 1
ATOM 2182 O O . GLY A 1 294 ? 18.827 15.983 -40.109 1.00 93.38 294 GLY A O 1
ATOM 2183 N N . ALA A 1 295 ? 20.566 16.075 -41.475 1.00 91.81 295 ALA A N 1
ATOM 2184 C CA . ALA A 1 295 ? 21.031 14.726 -41.123 1.00 91.81 295 ALA A CA 1
ATOM 2185 C C . ALA A 1 295 ? 21.676 14.623 -39.717 1.00 91.81 295 ALA A C 1
ATOM 2187 O O . ALA A 1 295 ? 22.382 13.650 -39.437 1.00 91.81 295 ALA A O 1
ATOM 2188 N N . GLY A 1 296 ? 21.495 15.637 -38.863 1.00 90.62 296 GLY A N 1
ATOM 2189 C CA . GLY A 1 296 ? 21.960 15.646 -37.481 1.00 90.62 296 GLY A CA 1
ATOM 2190 C C . GLY A 1 296 ? 21.165 14.667 -36.619 1.00 90.62 296 GLY A C 1
ATOM 2191 O O . GLY A 1 296 ? 20.091 14.217 -36.993 1.00 90.62 296 GLY A O 1
ATOM 2192 N N . PHE A 1 297 ? 21.715 14.270 -35.471 1.00 94.00 297 PHE A N 1
ATOM 2193 C CA . PHE A 1 297 ? 21.020 13.377 -34.538 1.00 94.00 297 PHE A CA 1
ATOM 2194 C C . PHE A 1 297 ? 20.566 14.186 -33.327 1.00 94.00 297 PHE A C 1
ATOM 2196 O O . PHE A 1 297 ? 21.400 14.826 -32.679 1.00 94.00 297 PHE A O 1
ATOM 2203 N N . SER A 1 298 ? 19.270 14.162 -33.012 1.00 95.81 298 SER A N 1
ATOM 2204 C CA . SER A 1 298 ? 18.759 14.683 -31.740 1.00 95.81 298 SER A CA 1
ATOM 2205 C C . SER A 1 298 ? 18.799 13.649 -30.616 1.00 95.81 298 SER A C 1
ATOM 2207 O O . SER A 1 298 ? 18.763 14.022 -29.443 1.00 95.81 298 SER A O 1
ATOM 2209 N N . SER A 1 299 ? 18.931 12.364 -30.964 1.00 94.44 299 SER A N 1
ATOM 2210 C CA . SER A 1 299 ? 19.021 11.216 -30.050 1.00 94.44 299 SER A CA 1
ATOM 2211 C C . SER A 1 299 ? 17.956 11.208 -28.930 1.00 94.44 299 SER A C 1
ATOM 2213 O O . SER A 1 299 ? 18.325 11.196 -27.746 1.00 94.44 299 SER A O 1
ATOM 2215 N N . PRO A 1 300 ? 16.642 11.227 -29.256 1.00 97.38 300 PRO A N 1
ATOM 2216 C CA . PRO A 1 300 ? 15.581 11.160 -28.256 1.00 97.38 300 PRO A CA 1
ATOM 2217 C C . PRO A 1 300 ? 15.684 9.901 -27.394 1.00 97.38 300 PRO A C 1
ATOM 2219 O O . PRO A 1 300 ? 15.638 8.778 -27.888 1.00 97.38 300 PRO A O 1
ATOM 2222 N N . SER A 1 301 ? 15.779 10.080 -26.083 1.00 97.19 301 SER A N 1
ATOM 2223 C CA . SER A 1 301 ? 15.918 8.977 -25.130 1.00 97.19 301 SER A CA 1
ATOM 2224 C C . SER A 1 301 ? 15.137 9.240 -23.845 1.00 97.19 301 SER A C 1
ATOM 2226 O O . SER A 1 301 ? 14.670 10.355 -23.606 1.00 97.19 301 SER A O 1
ATOM 2228 N N . TRP A 1 302 ? 14.962 8.198 -23.023 1.00 97.00 302 TRP A N 1
ATOM 2229 C CA . TRP A 1 302 ? 14.210 8.266 -21.760 1.00 97.00 302 TRP A CA 1
ATOM 2230 C C . TRP A 1 302 ? 12.763 8.765 -21.917 1.00 97.00 302 TRP A C 1
ATOM 2232 O O . TRP A 1 302 ? 12.263 9.519 -21.088 1.00 97.00 302 TRP A O 1
ATOM 2242 N N . LEU A 1 303 ? 12.090 8.346 -22.991 1.00 98.19 303 LEU A N 1
ATOM 2243 C CA . LEU A 1 303 ? 10.718 8.743 -23.300 1.00 98.19 303 LEU A CA 1
ATOM 2244 C C . LEU A 1 303 ? 9.742 8.275 -22.208 1.00 98.19 303 LEU A C 1
ATOM 2246 O O . LEU A 1 303 ? 9.585 7.074 -21.994 1.00 98.19 303 LEU A O 1
ATOM 2250 N N . ILE A 1 304 ? 9.018 9.209 -21.590 1.00 97.50 304 ILE A N 1
ATOM 2251 C CA . ILE A 1 304 ? 7.962 8.923 -20.611 1.00 97.50 304 ILE A CA 1
ATOM 2252 C C . ILE A 1 304 ? 6.695 9.723 -20.920 1.00 97.50 304 ILE A C 1
ATOM 2254 O O . ILE A 1 304 ? 6.749 10.895 -21.289 1.00 97.50 304 ILE A O 1
ATOM 2258 N N . ASN A 1 305 ? 5.537 9.089 -20.750 1.00 96.44 305 ASN A N 1
ATOM 2259 C CA . ASN A 1 305 ? 4.248 9.771 -20.792 1.00 96.44 305 ASN A CA 1
ATOM 2260 C C . ASN A 1 305 ? 3.913 10.337 -19.403 1.00 96.44 305 ASN A C 1
ATOM 2262 O O . ASN A 1 305 ? 3.805 9.579 -18.439 1.00 96.44 305 ASN A O 1
ATOM 2266 N N . VAL A 1 306 ? 3.699 11.649 -19.309 1.00 95.56 306 VAL A N 1
ATOM 2267 C CA . VAL A 1 306 ? 3.179 12.319 -18.110 1.00 95.56 306 VAL A CA 1
ATOM 2268 C C . VAL A 1 306 ? 1.947 13.114 -18.522 1.00 95.56 306 VAL A C 1
ATOM 2270 O O . VAL A 1 306 ? 2.058 14.136 -19.196 1.00 95.56 306 VAL A O 1
ATOM 2273 N N . ASN A 1 307 ? 0.759 12.631 -18.148 1.00 90.19 307 ASN A N 1
ATOM 2274 C CA . ASN A 1 307 ? -0.528 13.264 -18.464 1.00 90.19 307 ASN A CA 1
ATOM 2275 C C . ASN A 1 307 ? -0.674 13.685 -19.930 1.00 90.19 307 ASN A C 1
ATOM 2277 O O . ASN A 1 307 ? -0.992 14.836 -20.230 1.00 90.19 307 ASN A O 1
ATOM 2281 N N . ASN A 1 308 ? -0.454 12.743 -20.847 1.00 91.06 308 ASN A N 1
ATOM 2282 C CA . ASN A 1 308 ? -0.596 12.937 -22.295 1.00 91.06 308 ASN A CA 1
ATOM 2283 C C . ASN A 1 308 ? 0.485 13.823 -22.925 1.00 91.06 308 ASN A C 1
ATOM 2285 O O . ASN A 1 308 ? 0.430 14.080 -24.125 1.00 91.06 308 ASN A O 1
ATOM 2289 N N . THR A 1 309 ? 1.459 14.280 -22.141 1.00 95.25 309 THR A N 1
ATOM 2290 C CA . THR A 1 309 ? 2.643 14.975 -22.637 1.00 95.25 309 THR A CA 1
ATOM 2291 C C . THR A 1 309 ? 3.813 14.008 -22.600 1.00 95.25 309 THR A C 1
ATOM 2293 O O . THR A 1 309 ? 4.126 13.428 -21.558 1.00 95.25 309 THR A O 1
ATOM 2296 N N . LEU A 1 310 ? 4.469 13.825 -23.742 1.00 98.25 310 LEU A N 1
ATOM 2297 C CA . LEU A 1 310 ? 5.698 13.051 -23.810 1.00 98.25 310 LEU A CA 1
ATOM 2298 C C . LEU A 1 310 ? 6.857 13.917 -23.320 1.00 98.25 310 LEU A C 1
ATOM 2300 O O . LEU A 1 310 ? 7.093 14.980 -23.887 1.00 98.25 310 LEU A O 1
ATOM 2304 N N . PHE A 1 311 ? 7.606 13.438 -22.332 1.00 98.50 311 PHE A N 1
ATOM 2305 C CA . PHE A 1 311 ? 8.878 14.020 -21.910 1.00 98.50 311 PHE A CA 1
ATOM 2306 C C . PHE A 1 311 ? 10.034 13.118 -22.318 1.00 98.50 311 PHE A C 1
ATOM 2308 O O . PHE A 1 311 ? 9.913 11.894 -22.268 1.00 98.50 311 PHE A O 1
ATOM 2315 N N . PHE A 1 312 ? 11.139 13.721 -22.746 1.00 98.50 312 PHE A N 1
ATOM 2316 C CA . PHE A 1 312 ? 12.305 12.992 -23.236 1.00 98.50 312 PHE A CA 1
ATOM 2317 C C . PHE A 1 312 ? 13.559 13.866 -23.231 1.00 98.50 312 PHE A C 1
ATOM 2319 O O . PHE A 1 312 ? 13.494 15.089 -23.114 1.00 98.50 312 PHE A O 1
ATOM 2326 N N . SER A 1 313 ? 14.707 13.217 -23.366 1.00 97.94 313 SER A N 1
ATOM 2327 C CA . SER A 1 313 ? 16.019 13.845 -23.479 1.00 97.94 313 SER A CA 1
ATOM 2328 C C . SER A 1 313 ? 16.429 13.920 -24.948 1.00 97.94 313 SER A C 1
ATOM 2330 O O . SER A 1 313 ? 16.391 12.890 -25.620 1.00 97.94 313 SER A O 1
ATOM 2332 N N . ALA A 1 314 ? 16.782 15.100 -25.467 1.00 97.62 314 ALA A N 1
ATOM 2333 C CA . ALA A 1 314 ? 17.176 15.287 -26.872 1.00 97.62 314 ALA A CA 1
ATOM 2334 C C . ALA A 1 314 ? 18.044 16.537 -27.092 1.00 97.62 314 ALA A C 1
ATOM 2336 O O . ALA A 1 314 ? 18.082 17.436 -26.252 1.00 97.62 314 ALA A O 1
ATOM 2337 N N . SER A 1 315 ? 18.717 16.610 -28.244 1.00 95.75 315 SER A N 1
ATOM 2338 C CA . SER A 1 315 ? 19.530 17.756 -28.664 1.00 95.75 315 SER A CA 1
ATOM 2339 C C . SER A 1 315 ? 19.028 18.413 -29.944 1.00 95.75 315 SER A C 1
ATOM 2341 O O . SER A 1 315 ? 18.684 17.734 -30.899 1.00 95.75 315 SER A O 1
ATOM 2343 N N . ASN A 1 316 ? 19.056 19.744 -30.002 1.00 94.31 316 ASN A N 1
ATOM 2344 C CA . ASN A 1 316 ? 18.833 20.524 -31.231 1.00 94.31 316 ASN A CA 1
ATOM 2345 C C . ASN A 1 316 ? 20.139 20.874 -31.973 1.00 94.31 316 ASN A C 1
ATOM 2347 O O . ASN A 1 316 ? 20.136 21.745 -32.838 1.00 94.31 316 ASN A O 1
ATOM 2351 N N . GLY A 1 317 ? 21.270 20.280 -31.579 1.00 91.88 317 GLY A N 1
ATOM 2352 C CA . GLY A 1 317 ? 22.589 20.572 -32.143 1.00 91.88 317 GLY A CA 1
ATOM 2353 C C . GLY A 1 317 ? 23.257 21.854 -31.623 1.00 91.88 317 GLY A C 1
ATOM 2354 O O . GLY A 1 317 ? 24.452 22.034 -31.849 1.00 91.88 317 GLY A O 1
ATOM 2355 N N . THR A 1 318 ? 22.543 22.722 -30.896 1.00 91.62 318 THR A N 1
ATOM 2356 C CA . THR A 1 318 ? 23.092 23.981 -30.348 1.00 91.62 318 THR A CA 1
ATOM 2357 C C . THR A 1 318 ? 23.076 24.059 -28.825 1.00 91.62 318 THR A C 1
ATOM 2359 O O . THR A 1 318 ? 23.968 24.678 -28.254 1.00 91.62 318 THR A O 1
ATOM 2362 N N . SER A 1 319 ? 22.082 23.442 -28.186 1.00 89.44 319 SER A N 1
ATOM 2363 C CA . SER A 1 319 ? 21.820 23.492 -26.741 1.00 89.44 319 SER A CA 1
ATOM 2364 C C . SER A 1 319 ? 22.295 22.233 -25.998 1.00 89.44 319 SER A C 1
ATOM 2366 O O . SER A 1 319 ? 21.833 21.970 -24.903 1.00 89.44 319 SER A O 1
ATOM 2368 N N . GLY A 1 320 ? 23.106 21.373 -26.634 1.00 92.94 320 GLY A N 1
ATOM 2369 C CA . GLY A 1 320 ? 23.428 20.041 -26.098 1.00 92.94 320 GLY A CA 1
ATOM 2370 C C . GLY A 1 320 ? 22.188 19.160 -25.888 1.00 92.94 320 GLY A C 1
ATOM 2371 O O . GLY A 1 320 ? 21.166 19.382 -26.541 1.00 92.94 320 GLY A O 1
ATOM 2372 N N . GLN A 1 321 ? 22.295 18.100 -25.078 1.00 95.38 321 GLN A N 1
ATOM 2373 C CA . GLN A 1 321 ? 21.181 17.191 -24.768 1.00 95.38 321 GLN A CA 1
ATOM 2374 C C . GLN A 1 321 ? 20.457 17.653 -23.500 1.00 95.38 321 GLN A C 1
ATOM 2376 O O . GLN A 1 321 ? 21.031 17.621 -22.412 1.00 95.38 321 GLN A O 1
ATOM 2381 N N . GLU A 1 322 ? 19.189 18.021 -23.659 1.00 97.62 322 GLU A N 1
ATOM 2382 C CA . GLU A 1 322 ? 18.375 18.732 -22.670 1.00 97.62 322 GLU A CA 1
ATOM 2383 C C . GLU A 1 322 ? 16.983 18.102 -22.523 1.00 97.62 322 GLU A C 1
ATOM 2385 O O . GLU A 1 322 ? 16.655 17.127 -23.202 1.00 97.62 322 GLU A O 1
ATOM 2390 N N . LEU A 1 323 ? 16.147 18.649 -21.631 1.00 98.31 323 LEU A N 1
ATOM 2391 C CA . LEU A 1 323 ? 14.787 18.154 -21.407 1.00 98.31 323 LEU A CA 1
ATOM 2392 C C . LEU A 1 323 ? 13.830 18.745 -22.446 1.00 98.31 323 LEU A C 1
ATOM 2394 O O . LEU A 1 323 ? 13.682 19.963 -22.554 1.00 98.31 323 LEU A O 1
ATOM 2398 N N . TRP A 1 324 ? 13.117 17.879 -23.157 1.00 98.44 324 TRP A N 1
ATOM 2399 C CA . TRP A 1 324 ? 12.112 18.230 -24.155 1.00 98.44 324 TRP A CA 1
ATOM 2400 C C . TRP A 1 324 ? 10.735 17.697 -23.775 1.00 98.44 324 TRP A C 1
ATOM 2402 O O . TRP A 1 324 ? 10.605 16.710 -23.045 1.00 98.44 324 TRP A O 1
ATOM 2412 N N . LYS A 1 325 ? 9.704 18.356 -24.310 1.00 98.25 325 LYS A N 1
ATOM 2413 C CA . LYS A 1 325 ? 8.313 17.904 -24.254 1.00 98.25 325 LYS A CA 1
ATOM 2414 C C . LYS A 1 325 ? 7.694 17.836 -25.645 1.00 98.25 325 LYS A C 1
ATOM 2416 O O . LYS A 1 325 ? 8.130 18.557 -26.542 1.00 98.25 325 LYS A O 1
ATOM 2421 N N . SER A 1 326 ? 6.674 17.000 -25.821 1.00 98.44 326 SER A N 1
ATOM 2422 C CA . SER A 1 326 ? 5.870 16.919 -27.044 1.00 98.44 326 SER A CA 1
ATOM 2423 C C . SER A 1 326 ? 4.413 16.563 -26.748 1.00 98.44 326 SER A C 1
ATOM 2425 O O . SER A 1 326 ? 4.132 15.680 -25.940 1.00 98.44 326 SER A O 1
ATOM 2427 N N . ASP A 1 327 ? 3.492 17.216 -27.456 1.00 97.06 327 ASP A N 1
ATOM 2428 C CA . ASP A 1 327 ? 2.071 16.850 -27.559 1.00 97.06 327 ASP A CA 1
ATOM 2429 C C . ASP A 1 327 ? 1.774 15.995 -28.812 1.00 97.06 327 ASP A C 1
ATOM 2431 O O . ASP A 1 327 ? 0.621 15.739 -29.160 1.00 97.06 327 ASP A O 1
ATOM 2435 N N . GLY A 1 328 ? 2.818 15.584 -29.540 1.00 96.94 328 GLY A N 1
ATOM 2436 C CA . GLY A 1 328 ? 2.706 14.878 -30.812 1.00 96.94 328 GLY A CA 1
ATOM 2437 C C . GLY A 1 328 ? 2.639 15.759 -32.052 1.00 96.94 328 GLY A C 1
ATOM 2438 O O . GLY A 1 328 ? 2.527 15.222 -33.158 1.00 96.94 328 GLY A O 1
ATOM 2439 N N . THR A 1 329 ? 2.723 17.080 -31.916 1.00 97.44 329 THR A N 1
ATOM 2440 C CA . THR A 1 329 ? 2.826 18.023 -33.035 1.00 97.44 329 THR A CA 1
ATOM 2441 C C . THR A 1 329 ? 4.219 18.645 -33.108 1.00 97.44 329 THR A C 1
ATOM 2443 O O . THR A 1 329 ? 4.926 18.764 -32.105 1.00 97.44 329 THR A O 1
ATOM 2446 N N . SER A 1 330 ? 4.626 19.112 -34.292 1.00 97.56 330 SER A N 1
ATOM 2447 C CA . SER A 1 330 ? 5.898 19.835 -34.436 1.00 97.56 330 SER A CA 1
ATOM 2448 C C . SER A 1 330 ? 5.929 21.135 -33.620 1.00 97.56 330 SER A C 1
ATOM 2450 O O . SER A 1 330 ? 6.999 21.531 -33.155 1.00 97.56 330 SER A O 1
ATOM 2452 N N . SER A 1 331 ? 4.787 21.813 -33.454 1.00 97.50 331 SER A N 1
ATOM 2453 C CA . SER A 1 331 ? 4.693 23.067 -32.697 1.00 97.50 331 SER A CA 1
ATOM 2454 C C . SER A 1 331 ? 4.744 22.836 -31.191 1.00 97.50 331 SER A C 1
ATOM 2456 O O . SER A 1 331 ? 5.421 23.592 -30.501 1.00 97.50 331 SER A O 1
ATOM 2458 N N . GLY A 1 332 ? 4.084 21.794 -30.684 1.00 97.19 332 GLY A N 1
ATOM 2459 C CA . GLY A 1 332 ? 4.129 21.415 -29.270 1.00 97.19 332 GLY A CA 1
ATOM 2460 C C . GLY A 1 332 ? 5.382 20.633 -28.870 1.00 97.19 332 GLY A C 1
ATOM 2461 O O . GLY A 1 332 ? 5.594 20.397 -27.685 1.00 97.19 332 GLY A O 1
ATOM 2462 N N . THR A 1 333 ? 6.250 20.278 -29.827 1.00 98.25 333 THR A N 1
ATOM 2463 C CA . THR A 1 333 ? 7.563 19.680 -29.547 1.00 98.25 333 THR A CA 1
ATOM 2464 C C . THR A 1 333 ? 8.605 20.759 -29.278 1.00 98.25 333 THR A C 1
ATOM 2466 O O . THR A 1 333 ? 9.087 21.428 -30.202 1.00 98.25 333 THR A O 1
ATOM 2469 N N . GLN A 1 334 ? 8.936 20.960 -28.006 1.00 97.50 334 GLN A N 1
ATOM 2470 C CA . GLN A 1 334 ? 9.687 22.121 -27.533 1.00 97.50 334 GLN A CA 1
ATOM 2471 C C . GLN A 1 334 ? 10.710 21.745 -26.462 1.00 97.50 334 GLN A C 1
ATOM 2473 O O . GLN A 1 334 ? 10.477 20.851 -25.646 1.00 97.50 334 GLN A O 1
ATOM 2478 N N . LEU A 1 335 ? 11.824 22.478 -26.456 1.00 97.56 335 LEU A N 1
ATOM 2479 C CA . LEU A 1 335 ? 12.784 22.481 -25.361 1.00 97.56 335 LEU A CA 1
ATOM 2480 C C . LEU A 1 335 ? 12.077 23.018 -24.113 1.00 97.56 335 LEU A C 1
ATOM 2482 O O . LEU A 1 335 ? 11.536 24.123 -24.142 1.00 97.56 335 LEU A O 1
ATOM 2486 N N . VAL A 1 336 ? 12.069 22.244 -23.030 1.00 97.94 336 VAL A N 1
ATOM 2487 C CA . VAL A 1 336 ? 11.469 22.667 -21.758 1.00 97.94 336 VAL A CA 1
ATOM 2488 C C . VAL A 1 336 ? 12.352 23.722 -21.103 1.00 97.94 336 VAL A C 1
ATOM 2490 O O . VAL A 1 336 ? 11.867 24.774 -20.683 1.00 97.94 336 VAL A O 1
ATOM 2493 N N . LYS A 1 337 ? 13.655 23.442 -21.025 1.00 96.38 337 LYS A N 1
ATOM 2494 C CA . LYS A 1 337 ? 14.676 24.341 -20.491 1.00 96.38 337 LYS A CA 1
ATOM 2495 C C . LYS A 1 337 ? 16.046 23.941 -21.028 1.00 96.38 337 LYS A C 1
ATOM 2497 O O . LYS A 1 337 ? 16.350 22.756 -21.051 1.00 96.38 337 LYS A O 1
ATOM 2502 N N . ASP A 1 338 ? 16.843 24.934 -21.408 1.00 95.62 338 ASP A N 1
ATOM 2503 C CA . ASP A 1 338 ? 18.293 24.795 -21.571 1.00 95.62 338 ASP A CA 1
ATOM 2504 C C . ASP A 1 338 ? 18.912 24.830 -20.163 1.00 95.62 338 ASP A C 1
ATOM 2506 O O . ASP A 1 338 ? 19.027 25.903 -19.561 1.00 95.62 338 ASP A O 1
ATOM 2510 N N . ILE A 1 339 ? 19.115 23.655 -19.558 1.00 96.31 339 ILE A N 1
ATOM 2511 C CA . ILE A 1 339 ? 19.576 23.531 -18.169 1.00 96.31 339 ILE A CA 1
ATOM 2512 C C . ILE A 1 339 ? 21.076 23.827 -18.100 1.00 96.31 339 ILE A C 1
ATOM 2514 O O . ILE A 1 339 ? 21.489 24.604 -17.239 1.00 96.31 339 ILE A O 1
ATOM 2518 N N . ASN A 1 340 ? 21.871 23.255 -19.010 1.00 93.94 340 ASN A N 1
ATOM 2519 C CA . ASN A 1 340 ? 23.300 23.534 -19.136 1.00 93.94 340 ASN A CA 1
ATOM 2520 C C . ASN A 1 340 ? 23.562 24.471 -20.323 1.00 93.94 340 ASN A C 1
ATOM 2522 O O . ASN A 1 340 ? 23.868 24.031 -21.427 1.00 93.94 340 ASN A O 1
ATOM 2526 N N . PHE A 1 341 ? 23.450 25.772 -20.053 1.00 89.56 341 PHE A N 1
ATOM 2527 C CA . PHE A 1 341 ? 23.353 26.822 -21.065 1.00 89.56 341 PHE A CA 1
ATOM 2528 C C . PHE A 1 341 ? 24.355 26.710 -22.228 1.00 89.56 341 PHE A C 1
ATOM 2530 O O . PHE A 1 341 ? 25.573 26.635 -22.035 1.00 89.56 341 PHE A O 1
ATOM 2537 N N . GLY A 1 342 ? 23.849 26.848 -23.456 1.00 86.50 342 GLY A N 1
ATOM 2538 C CA . GLY A 1 342 ? 24.666 26.806 -24.668 1.00 86.50 342 GLY A CA 1
ATOM 2539 C C . GLY A 1 342 ? 24.953 25.369 -25.097 1.00 86.50 342 GLY A C 1
ATOM 2540 O O . GLY A 1 342 ? 24.108 24.504 -24.963 1.00 86.50 342 GLY A O 1
ATOM 2541 N N . SER A 1 343 ? 26.139 25.073 -25.631 1.00 85.38 343 SER A N 1
ATOM 2542 C CA . SER A 1 343 ? 26.441 23.722 -26.138 1.00 85.38 343 SER A CA 1
ATOM 2543 C C . SER A 1 343 ? 26.758 22.689 -25.042 1.00 85.38 343 SER A C 1
ATOM 2545 O O . SER A 1 343 ? 27.303 21.627 -25.352 1.00 85.38 343 SER A O 1
ATOM 2547 N N . GLY A 1 344 ? 26.521 23.022 -23.771 1.00 87.56 344 GLY A N 1
ATOM 2548 C CA . GLY A 1 344 ? 26.684 22.109 -22.646 1.00 87.56 344 GLY A CA 1
ATOM 2549 C C . GLY A 1 344 ? 25.600 21.034 -22.661 1.00 87.56 344 GLY A C 1
ATOM 2550 O O . GLY A 1 344 ? 24.523 21.242 -23.192 1.00 87.56 344 GLY A O 1
ATOM 2551 N N . PHE A 1 345 ? 25.888 19.852 -22.118 1.00 91.56 345 PHE A N 1
ATOM 2552 C CA . PHE A 1 345 ? 24.908 18.767 -22.034 1.00 91.56 345 PHE A CA 1
ATOM 2553 C C . PHE A 1 345 ? 24.418 18.655 -20.591 1.00 91.56 345 PHE A C 1
ATOM 2555 O O . PHE A 1 345 ? 25.235 18.380 -19.709 1.00 91.56 345 PHE A O 1
ATOM 2562 N N . SER A 1 346 ? 23.117 18.810 -20.336 1.00 95.25 346 SER A N 1
ATOM 2563 C CA . SER A 1 346 ? 22.538 18.475 -19.026 1.00 95.25 346 SER A CA 1
ATOM 2564 C C . SER A 1 346 ? 22.240 16.981 -18.862 1.00 95.25 346 SER A C 1
ATOM 2566 O O . SER A 1 346 ? 22.226 16.474 -17.739 1.00 95.25 346 SER A O 1
ATOM 2568 N N . SER A 1 347 ? 22.083 16.261 -19.981 1.00 94.75 347 SER A N 1
ATOM 2569 C CA . SER A 1 347 ? 21.833 14.810 -20.075 1.00 94.75 347 SER A CA 1
ATOM 2570 C C . SER A 1 347 ? 20.700 14.281 -19.167 1.00 94.75 347 SER A C 1
ATOM 2572 O O . SER A 1 347 ? 20.934 13.356 -18.370 1.00 94.75 347 SER A O 1
ATOM 2574 N N . PRO A 1 348 ? 19.457 14.804 -19.274 1.00 97.69 348 PRO A N 1
ATOM 2575 C CA . PRO A 1 348 ? 18.338 14.332 -18.466 1.00 97.69 348 PRO A CA 1
ATOM 2576 C C . PRO A 1 348 ? 18.124 12.828 -18.615 1.00 97.69 348 PRO A C 1
ATOM 2578 O O . PRO A 1 348 ? 18.086 12.291 -19.723 1.00 97.69 348 PRO A O 1
ATOM 2581 N N . SER A 1 349 ? 18.016 12.133 -17.488 1.00 97.69 349 SER A N 1
ATOM 2582 C CA . SER A 1 349 ? 17.850 10.676 -17.437 1.00 97.69 349 SER A CA 1
ATOM 2583 C C . SER A 1 349 ? 17.142 10.248 -16.149 1.00 97.69 349 SER A C 1
ATOM 2585 O O . SER A 1 349 ? 16.963 11.065 -15.243 1.00 97.69 349 SER A O 1
ATOM 2587 N N . TYR A 1 350 ? 16.712 8.980 -16.071 1.00 97.12 350 TYR A N 1
ATOM 2588 C CA . TYR A 1 350 ? 15.850 8.475 -14.987 1.00 97.12 350 TYR A CA 1
ATOM 2589 C C . TYR A 1 350 ? 14.567 9.306 -14.821 1.00 97.12 350 TYR A C 1
ATOM 2591 O O . TYR A 1 350 ? 14.200 9.695 -13.718 1.00 97.12 350 TYR A O 1
ATOM 2599 N N . LEU A 1 351 ? 13.912 9.616 -15.940 1.00 97.81 351 LEU A N 1
ATOM 2600 C CA . LEU A 1 351 ? 12.665 10.371 -15.946 1.00 97.81 351 LEU A CA 1
ATOM 2601 C C . LEU A 1 351 ? 11.565 9.560 -15.239 1.00 97.81 351 LEU A C 1
ATOM 2603 O O . LEU A 1 351 ? 11.166 8.502 -15.724 1.00 97.81 351 LEU A O 1
ATOM 2607 N N . THR A 1 352 ? 11.068 10.073 -14.115 1.00 97.12 352 THR A N 1
ATOM 2608 C CA . THR A 1 352 ? 10.071 9.418 -13.257 1.00 97.12 352 THR A CA 1
ATOM 2609 C C . THR A 1 352 ? 8.938 10.388 -12.942 1.00 97.12 352 THR A C 1
ATOM 2611 O O . THR A 1 352 ? 9.162 11.505 -12.480 1.00 97.12 352 THR A O 1
ATOM 2614 N N . ASN A 1 353 ? 7.697 9.961 -13.174 1.00 96.31 353 ASN A N 1
ATOM 2615 C CA . ASN A 1 353 ? 6.508 10.729 -12.812 1.00 96.31 353 ASN A CA 1
ATOM 2616 C C . ASN A 1 353 ? 6.132 10.498 -11.340 1.00 96.31 353 ASN A C 1
ATOM 2618 O O . ASN A 1 353 ? 5.898 9.358 -10.930 1.00 96.31 353 ASN A O 1
ATOM 2622 N N . VAL A 1 354 ? 6.002 11.577 -10.570 1.00 95.25 354 VAL A N 1
ATOM 2623 C CA . VAL A 1 354 ? 5.497 11.570 -9.192 1.00 95.25 354 VAL A CA 1
ATOM 2624 C C . VAL A 1 354 ? 4.376 12.595 -9.086 1.00 95.25 354 VAL A C 1
ATOM 2626 O O . VAL A 1 354 ? 4.627 13.799 -9.082 1.00 95.25 354 VAL A O 1
ATOM 2629 N N . ASN A 1 355 ? 3.126 12.127 -9.028 1.00 91.38 355 ASN A N 1
ATOM 2630 C CA . ASN A 1 355 ? 1.936 12.979 -8.912 1.00 91.38 355 ASN A CA 1
ATOM 2631 C C . ASN A 1 355 ? 1.944 14.160 -9.903 1.00 91.38 355 ASN A C 1
ATOM 2633 O O . ASN A 1 355 ? 1.732 15.308 -9.518 1.00 91.38 355 ASN A O 1
ATOM 2637 N N . ASN A 1 356 ? 2.212 13.867 -11.181 1.00 90.19 356 ASN A N 1
ATOM 2638 C CA . ASN A 1 356 ? 2.276 14.818 -12.303 1.00 90.19 356 ASN A CA 1
ATOM 2639 C C . ASN A 1 356 ? 3.517 15.716 -12.334 1.00 90.19 356 ASN A C 1
ATOM 2641 O O . ASN A 1 356 ? 3.684 16.494 -13.268 1.00 90.19 356 ASN A O 1
ATOM 2645 N N . THR A 1 357 ? 4.405 15.585 -11.353 1.00 94.38 357 THR A N 1
ATOM 2646 C CA . THR A 1 357 ? 5.720 16.220 -11.363 1.00 94.38 357 THR A CA 1
ATOM 2647 C C . THR A 1 357 ? 6.716 15.267 -12.000 1.00 94.38 357 THR A C 1
ATOM 2649 O O . THR A 1 357 ? 6.890 14.143 -11.526 1.00 94.38 357 THR A O 1
ATOM 265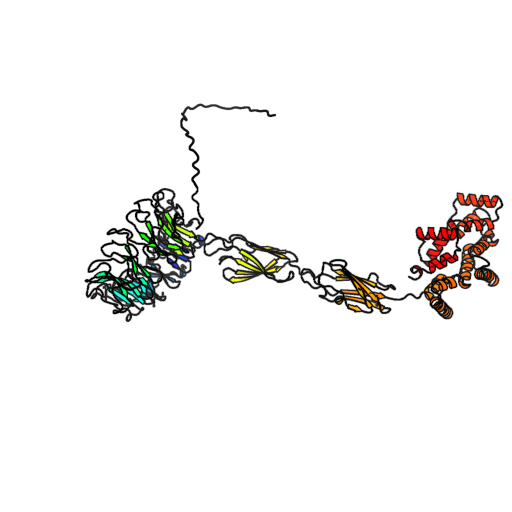2 N N . LEU A 1 358 ? 7.405 15.712 -13.047 1.00 97.88 358 LEU A N 1
ATOM 2653 C CA . LEU A 1 358 ? 8.511 14.952 -13.609 1.00 97.88 358 LEU A CA 1
ATOM 2654 C C . LEU A 1 358 ? 9.754 15.169 -12.749 1.00 97.88 358 LEU A C 1
ATOM 2656 O O . LEU A 1 358 ? 10.214 16.300 -12.616 1.00 97.88 358 LEU A O 1
ATOM 2660 N N . PHE A 1 359 ? 10.318 14.090 -12.223 1.00 98.38 359 PHE A N 1
ATOM 2661 C CA . PHE A 1 359 ? 11.630 14.066 -11.588 1.00 98.38 359 PHE A CA 1
ATOM 2662 C C . PHE A 1 359 ? 12.645 13.393 -12.499 1.00 98.38 359 PHE A C 1
ATOM 2664 O O . PHE A 1 359 ? 12.316 12.456 -13.223 1.00 98.38 359 PHE A O 1
ATOM 2671 N N . PHE A 1 360 ? 13.874 13.891 -12.484 1.00 98.50 360 PHE A N 1
ATOM 2672 C CA . PHE A 1 360 ? 14.963 13.381 -13.308 1.00 98.50 360 PHE A CA 1
ATOM 2673 C C . PHE A 1 360 ? 16.297 13.845 -12.733 1.00 98.50 360 PHE A C 1
ATOM 2675 O O . PHE A 1 360 ? 16.345 14.768 -11.919 1.00 98.50 360 PHE A O 1
ATOM 2682 N N . ARG A 1 361 ? 17.394 13.230 -13.170 1.00 97.94 361 ARG A N 1
ATOM 2683 C CA . ARG A 1 361 ? 18.736 13.751 -12.886 1.00 97.94 361 ARG A CA 1
ATOM 2684 C C . ARG A 1 361 ? 19.251 14.569 -14.064 1.00 97.94 361 ARG A C 1
ATOM 2686 O O . ARG A 1 361 ? 19.023 14.170 -15.206 1.00 97.94 361 ARG A O 1
ATOM 2693 N N . ALA A 1 362 ? 19.964 15.655 -13.792 1.00 98.06 362 ALA A N 1
ATOM 2694 C CA . ALA A 1 362 ? 20.614 16.485 -14.808 1.00 98.06 362 ALA A CA 1
ATOM 2695 C C . ALA A 1 362 ? 21.729 17.345 -14.191 1.00 98.06 362 ALA A C 1
ATOM 2697 O O . ALA A 1 362 ? 21.787 17.497 -12.970 1.00 98.06 362 ALA A O 1
ATOM 2698 N N . THR A 1 363 ? 22.592 17.920 -15.030 1.00 96.50 363 THR A N 1
ATOM 2699 C CA . THR A 1 363 ? 23.576 18.938 -14.624 1.00 96.50 363 THR A CA 1
ATOM 2700 C C . THR A 1 363 ? 23.294 20.287 -15.269 1.00 96.50 363 THR A C 1
ATOM 2702 O O . THR A 1 363 ? 22.908 20.340 -16.429 1.00 96.50 363 THR A O 1
ATOM 2705 N N . ASP A 1 364 ? 23.514 21.380 -14.545 1.00 95.38 364 ASP A N 1
ATOM 2706 C CA . ASP A 1 364 ? 23.506 22.752 -15.079 1.00 95.38 364 ASP A CA 1
ATOM 2707 C C . ASP A 1 364 ? 24.917 23.285 -15.387 1.00 95.38 364 ASP A C 1
ATOM 2709 O O . ASP A 1 364 ? 25.114 24.481 -15.602 1.00 95.38 364 ASP A O 1
ATOM 2713 N N . GLY A 1 365 ? 25.922 22.404 -15.359 1.00 93.31 365 GLY A N 1
ATOM 2714 C CA . GLY A 1 365 ? 27.331 22.752 -15.532 1.00 93.31 365 GLY A CA 1
ATOM 2715 C C . GLY A 1 365 ? 27.986 23.403 -14.308 1.00 93.31 365 GLY A C 1
ATOM 2716 O O . GLY A 1 365 ? 29.203 23.585 -14.318 1.00 93.31 365 GLY A O 1
ATOM 2717 N N . THR A 1 366 ? 27.226 23.714 -13.251 1.00 93.88 366 THR A N 1
ATOM 2718 C CA . THR A 1 366 ? 27.726 24.356 -12.022 1.00 93.88 366 THR A CA 1
ATOM 2719 C C . THR A 1 366 ? 27.617 23.447 -10.802 1.00 93.88 366 THR A C 1
ATOM 2721 O O . THR A 1 366 ? 28.547 23.423 -10.000 1.00 93.88 366 THR A O 1
ATOM 2724 N N . ASN A 1 367 ? 26.526 22.690 -10.680 1.00 93.69 367 ASN A N 1
ATOM 2725 C CA . ASN A 1 367 ? 26.186 21.877 -9.511 1.00 93.69 367 ASN A CA 1
ATOM 2726 C C . ASN A 1 367 ? 26.396 20.366 -9.721 1.00 93.69 367 ASN A C 1
ATOM 2728 O O . ASN A 1 367 ? 25.771 19.560 -9.054 1.00 93.69 367 ASN A O 1
ATOM 2732 N N . GLY A 1 368 ? 27.203 19.945 -10.705 1.00 95.44 368 GLY A N 1
ATOM 2733 C CA . GLY A 1 368 ? 27.315 18.518 -11.042 1.00 95.44 368 GLY A CA 1
ATOM 2734 C C . GLY A 1 368 ? 25.968 17.904 -11.465 1.00 95.44 368 GLY A C 1
ATOM 2735 O O . GLY A 1 368 ? 25.073 18.623 -11.906 1.00 95.44 368 GLY A O 1
ATOM 2736 N N . VAL A 1 369 ? 25.831 16.572 -11.427 1.00 97.44 369 VAL A N 1
ATOM 2737 C CA . VAL A 1 369 ? 24.572 15.871 -11.757 1.00 97.44 369 VAL A CA 1
ATOM 2738 C C . VAL A 1 369 ? 23.758 15.663 -10.486 1.00 97.44 369 VAL A C 1
ATOM 2740 O O . VAL A 1 369 ? 24.135 14.852 -9.640 1.00 97.44 369 VAL A O 1
ATOM 2743 N N . GLU A 1 370 ? 22.609 16.328 -10.420 1.00 98.06 370 GLU A N 1
ATOM 2744 C CA . GLU A 1 370 ? 21.758 16.433 -9.232 1.00 98.06 370 GLU A CA 1
ATOM 2745 C C . GLU A 1 370 ? 20.295 16.108 -9.550 1.00 98.06 370 GLU A C 1
ATOM 2747 O O . GLU A 1 370 ? 19.944 15.796 -10.692 1.00 98.06 370 GLU A O 1
ATOM 2752 N N . LEU A 1 371 ? 19.427 16.156 -8.533 1.00 98.44 371 LEU A N 1
ATOM 2753 C CA . LEU A 1 371 ? 17.996 15.898 -8.685 1.00 98.44 371 LEU A CA 1
ATOM 2754 C C . LEU A 1 371 ? 17.266 17.159 -9.159 1.00 98.44 371 LEU A C 1
ATOM 2756 O O . LEU A 1 371 ? 17.275 18.195 -8.493 1.00 98.44 371 LEU A O 1
ATOM 2760 N N . TRP A 1 372 ? 16.549 17.039 -10.270 1.00 98.50 372 TRP A N 1
ATOM 2761 C CA . TRP A 1 372 ? 15.727 18.088 -10.861 1.00 98.50 372 TRP A CA 1
ATOM 2762 C C . TRP A 1 372 ? 14.257 17.687 -10.882 1.00 98.50 372 TRP A C 1
ATOM 2764 O O . TRP A 1 372 ? 13.905 16.504 -10.900 1.00 98.50 372 TRP A O 1
ATOM 2774 N N . ARG A 1 373 ? 13.390 18.701 -10.917 1.00 97.94 373 ARG A N 1
ATOM 2775 C CA . ARG A 1 373 ? 11.958 18.525 -11.164 1.00 97.94 373 ARG A CA 1
ATOM 2776 C C . ARG A 1 373 ? 11.451 19.476 -12.238 1.00 97.94 373 ARG A C 1
ATOM 2778 O O . ARG A 1 373 ? 12.017 20.553 -12.418 1.00 97.94 373 ARG A O 1
ATOM 2785 N N . SER A 1 374 ? 10.360 19.105 -12.901 1.00 97.81 374 SER A N 1
ATOM 2786 C CA . SER A 1 374 ? 9.670 19.925 -13.899 1.00 97.81 374 SER A CA 1
ATOM 2787 C C . SER A 1 374 ? 8.159 19.670 -13.895 1.00 97.81 374 SER A C 1
ATOM 2789 O O . SER A 1 374 ? 7.711 18.548 -13.670 1.00 97.81 374 SER A O 1
ATOM 2791 N N . GLN A 1 375 ? 7.379 20.715 -14.178 1.00 94.94 375 GLN A N 1
ATOM 2792 C CA . GLN A 1 375 ? 5.964 20.631 -14.589 1.00 94.94 375 GLN A CA 1
ATOM 2793 C C . GLN A 1 375 ? 5.805 20.900 -16.097 1.00 94.94 375 GLN A C 1
ATOM 2795 O O . GLN A 1 375 ? 4.701 21.101 -16.594 1.00 94.94 375 GLN A O 1
ATOM 2800 N N . GLY A 1 376 ? 6.917 20.932 -16.833 1.00 94.31 376 GLY A N 1
ATOM 2801 C CA . GLY A 1 376 ? 6.956 21.066 -18.280 1.00 94.31 376 GLY A CA 1
ATOM 2802 C C . GLY A 1 376 ? 7.234 22.458 -18.826 1.00 94.31 376 GLY A C 1
ATOM 2803 O O . GLY A 1 376 ? 7.202 22.608 -20.043 1.00 94.31 376 GLY A O 1
ATOM 2804 N N . ASP A 1 377 ? 7.570 23.453 -18.002 1.00 93.75 377 ASP A N 1
ATOM 2805 C CA . ASP A 1 377 ? 8.006 24.769 -18.491 1.00 93.75 377 ASP A CA 1
ATOM 2806 C C . ASP A 1 377 ? 9.318 25.218 -17.841 1.00 93.75 377 ASP A C 1
ATOM 2808 O O . ASP A 1 377 ? 9.693 24.779 -16.750 1.00 93.75 377 ASP A O 1
ATOM 2812 N N . SER A 1 378 ? 10.024 26.147 -18.485 1.00 95.38 378 SER A N 1
ATOM 2813 C CA . SER A 1 378 ? 11.344 26.602 -18.032 1.00 95.38 378 SER A CA 1
ATOM 2814 C C . SER A 1 378 ? 11.341 27.174 -16.609 1.00 95.38 378 SER A C 1
ATOM 2816 O O . SER A 1 378 ? 12.265 26.917 -15.836 1.00 95.38 378 SER A O 1
ATOM 2818 N N . GLY A 1 379 ? 10.285 27.903 -16.229 1.00 94.31 379 GLY A N 1
ATOM 2819 C CA . GLY A 1 379 ? 10.147 28.518 -14.904 1.00 94.31 379 GLY A CA 1
ATOM 2820 C C . GLY A 1 379 ? 9.888 27.524 -13.767 1.00 94.31 379 GLY A C 1
ATOM 2821 O O . GLY A 1 379 ? 10.234 27.806 -12.624 1.00 94.31 379 GLY A O 1
ATOM 2822 N N . ASN A 1 380 ? 9.316 26.354 -14.070 1.00 94.94 380 ASN A N 1
ATOM 2823 C CA . ASN A 1 380 ? 9.050 25.290 -13.092 1.00 94.94 380 ASN A CA 1
ATOM 2824 C C . ASN A 1 380 ? 10.053 24.127 -13.181 1.00 94.94 380 ASN A C 1
ATOM 2826 O O . ASN A 1 380 ? 9.942 23.164 -12.425 1.00 94.94 380 ASN A O 1
ATOM 2830 N N . THR A 1 381 ? 11.040 24.242 -14.072 1.00 97.88 381 THR A N 1
ATOM 2831 C CA . THR A 1 381 ? 12.135 23.285 -14.218 1.00 97.88 381 THR A CA 1
ATOM 2832 C C . THR A 1 381 ? 13.318 23.739 -13.379 1.00 97.88 381 THR A C 1
ATOM 2834 O O . THR A 1 381 ? 14.050 24.661 -13.755 1.00 97.88 381 THR A O 1
ATOM 2837 N N . VAL A 1 382 ? 13.477 23.133 -12.207 1.00 97.69 382 VAL A N 1
ATOM 2838 C CA . VAL A 1 382 ? 14.388 23.617 -11.162 1.00 97.69 382 VAL A CA 1
ATOM 2839 C C . VAL A 1 382 ? 15.167 22.478 -10.516 1.00 97.69 382 VAL A C 1
ATOM 2841 O O . VAL A 1 382 ? 14.645 21.370 -10.357 1.00 97.69 382 VAL A O 1
ATOM 2844 N N . LEU A 1 383 ? 16.398 22.790 -10.110 1.00 97.88 383 LEU A N 1
ATOM 2845 C CA . LEU A 1 383 ? 17.181 21.985 -9.184 1.00 97.88 383 LEU A CA 1
ATOM 2846 C C . LEU A 1 383 ? 16.385 21.845 -7.884 1.00 97.88 383 LEU A C 1
ATOM 2848 O O . LEU A 1 383 ? 15.923 22.841 -7.322 1.00 97.88 383 LEU A O 1
ATOM 2852 N N . VAL A 1 384 ? 16.190 20.615 -7.421 1.00 98.00 384 VAL A N 1
ATOM 2853 C CA . VAL A 1 384 ? 15.469 20.348 -6.171 1.00 98.00 384 VAL A CA 1
ATOM 2854 C C . VAL A 1 384 ? 16.373 20.643 -4.977 1.00 98.00 384 VAL A C 1
ATOM 2856 O O . VAL A 1 384 ? 15.965 21.334 -4.041 1.00 98.00 384 VAL A O 1
ATOM 2859 N N . LYS A 1 385 ? 17.598 20.113 -5.023 1.00 96.69 385 LYS A N 1
ATOM 2860 C CA . LYS A 1 385 ? 18.637 20.273 -4.006 1.00 96.69 385 LYS A CA 1
ATOM 2861 C C . LYS A 1 385 ? 19.999 19.964 -4.623 1.00 96.69 385 LYS A C 1
ATOM 2863 O O . LYS A 1 385 ? 20.109 18.993 -5.360 1.00 96.69 385 LYS A O 1
ATOM 2868 N N . ASP A 1 386 ? 20.996 20.775 -4.283 1.00 96.56 386 ASP A N 1
ATOM 2869 C CA . ASP A 1 386 ? 22.415 20.478 -4.498 1.00 96.56 386 ASP A CA 1
ATOM 2870 C C . ASP A 1 386 ? 22.875 19.526 -3.382 1.00 96.56 386 ASP A C 1
ATOM 2872 O O . ASP A 1 386 ? 23.186 19.973 -2.273 1.00 96.56 386 ASP A O 1
ATOM 2876 N N . ILE A 1 387 ? 22.743 18.211 -3.600 1.00 96.25 387 ILE A N 1
ATOM 2877 C CA . ILE A 1 387 ? 22.986 17.204 -2.555 1.00 96.25 387 ILE A CA 1
ATOM 2878 C C . ILE A 1 387 ? 24.485 17.080 -2.292 1.00 96.25 387 ILE A C 1
ATOM 2880 O O . ILE A 1 387 ? 24.891 17.116 -1.128 1.00 96.25 387 ILE A O 1
ATOM 2884 N N . TYR A 1 388 ? 25.296 16.984 -3.349 1.00 95.38 388 TYR A N 1
ATOM 2885 C CA . TYR A 1 388 ? 26.744 17.091 -3.237 1.00 95.38 388 TYR A CA 1
ATOM 2886 C C . TYR A 1 388 ? 27.154 18.527 -3.547 1.00 95.38 388 TYR A C 1
ATOM 2888 O O . TYR A 1 388 ? 27.355 18.898 -4.692 1.00 95.38 388 TYR A O 1
ATOM 2896 N N . SER A 1 389 ? 27.360 19.322 -2.497 1.00 91.94 389 SER A N 1
ATOM 2897 C CA . SER A 1 389 ? 27.633 20.756 -2.631 1.00 91.94 389 SER A CA 1
ATOM 2898 C C . SER A 1 389 ? 28.729 21.115 -3.649 1.00 91.94 389 SER A C 1
ATOM 2900 O O . SER A 1 389 ? 29.872 20.655 -3.554 1.00 91.94 389 SER A O 1
ATOM 2902 N N . GLY A 1 390 ? 28.406 22.057 -4.538 1.00 90.50 390 GLY A N 1
ATOM 2903 C CA . GLY A 1 390 ? 29.333 22.622 -5.520 1.00 90.50 390 GLY A CA 1
ATOM 2904 C C . GLY A 1 390 ? 29.360 21.843 -6.835 1.00 90.50 390 GLY A C 1
ATOM 2905 O O . GLY A 1 390 ? 28.364 21.282 -7.251 1.00 90.50 390 GLY A O 1
ATOM 2906 N N . ALA A 1 391 ? 30.501 21.819 -7.528 1.00 92.44 391 ALA A N 1
ATOM 2907 C CA . ALA A 1 391 ? 30.600 21.236 -8.876 1.00 92.44 391 ALA A CA 1
ATOM 2908 C C . ALA A 1 391 ? 30.670 19.698 -8.920 1.00 92.44 391 ALA A C 1
ATOM 2910 O O . ALA A 1 391 ? 30.884 19.117 -9.988 1.00 92.44 391 ALA A O 1
ATOM 2911 N N . LEU A 1 392 ? 30.555 19.039 -7.768 1.00 94.81 392 LEU A N 1
ATOM 2912 C CA . LEU A 1 392 ? 30.568 17.584 -7.657 1.00 94.81 392 LEU A CA 1
ATOM 2913 C C . LEU A 1 392 ? 29.143 17.046 -7.823 1.00 94.81 392 LEU A C 1
ATOM 2915 O O . LEU A 1 392 ? 28.185 17.791 -7.727 1.00 94.81 392 LEU A O 1
ATOM 2919 N N . ALA A 1 393 ? 29.008 15.767 -8.166 1.00 96.00 393 ALA A N 1
ATOM 2920 C CA . ALA A 1 393 ? 27.724 15.186 -8.546 1.00 96.00 393 ALA A CA 1
ATOM 2921 C C . ALA A 1 393 ? 27.246 14.166 -7.513 1.00 96.00 393 ALA A C 1
ATOM 2923 O O . ALA A 1 393 ? 27.930 13.163 -7.288 1.00 96.00 393 ALA A O 1
ATOM 2924 N N . SER A 1 394 ? 26.031 14.338 -6.995 1.00 97.00 394 SER A N 1
ATOM 2925 C CA . SER A 1 394 ? 25.379 13.345 -6.136 1.00 97.00 394 SER A CA 1
ATOM 2926 C C . SER A 1 394 ? 24.896 12.103 -6.884 1.00 97.00 394 SER A C 1
ATOM 2928 O O . SER A 1 394 ? 24.648 11.063 -6.276 1.00 97.00 394 SER A O 1
ATOM 2930 N N . ASN A 1 395 ? 24.813 12.172 -8.217 1.00 96.44 395 ASN A N 1
ATOM 2931 C CA . ASN A 1 395 ? 24.437 11.064 -9.098 1.00 96.44 395 ASN A CA 1
ATOM 2932 C C . ASN A 1 395 ? 23.105 10.357 -8.735 1.00 96.44 395 ASN A C 1
ATOM 2934 O O . ASN A 1 395 ? 23.103 9.124 -8.638 1.00 96.44 395 ASN A O 1
ATOM 2938 N N . PRO A 1 396 ? 21.953 11.060 -8.643 1.00 97.81 396 PRO A N 1
ATOM 2939 C CA . PRO A 1 396 ? 20.666 10.425 -8.358 1.00 97.81 396 PRO A CA 1
ATOM 2940 C C . PRO A 1 396 ? 20.348 9.291 -9.342 1.00 97.81 396 PRO A C 1
ATOM 2942 O O . PRO A 1 396 ? 20.432 9.475 -10.560 1.00 97.81 396 PRO A O 1
ATOM 2945 N N . ARG A 1 397 ? 20.012 8.099 -8.843 1.00 96.62 397 ARG A N 1
ATOM 2946 C CA . ARG A 1 397 ? 19.687 6.904 -9.652 1.00 96.62 397 ARG A CA 1
ATOM 2947 C C . ARG A 1 397 ? 18.543 6.112 -9.029 1.00 96.62 397 ARG A C 1
ATOM 2949 O O . ARG A 1 397 ? 18.189 6.326 -7.876 1.00 96.62 397 ARG A O 1
ATOM 2956 N N . TYR A 1 398 ? 17.972 5.201 -9.821 1.00 96.25 398 TYR A N 1
ATOM 2957 C CA . TYR A 1 398 ? 16.902 4.285 -9.400 1.00 96.25 398 TYR A CA 1
ATOM 2958 C C . TYR A 1 398 ? 15.674 5.005 -8.822 1.00 96.25 398 TYR A C 1
ATOM 2960 O O . TYR A 1 398 ? 15.091 4.567 -7.843 1.00 96.25 398 TYR A O 1
ATOM 2968 N N . LEU A 1 399 ? 15.282 6.116 -9.450 1.00 97.19 399 LEU A N 1
ATOM 2969 C CA . LEU A 1 399 ? 14.157 6.945 -9.027 1.00 97.19 399 LEU A CA 1
ATOM 2970 C C . LEU A 1 399 ? 12.841 6.149 -9.017 1.00 97.19 399 LEU A C 1
ATOM 2972 O O . LEU A 1 399 ? 12.344 5.766 -10.079 1.00 97.19 399 LEU A O 1
ATOM 2976 N N . ALA A 1 400 ? 12.249 5.971 -7.838 1.00 95.00 400 ALA A N 1
ATOM 2977 C CA . ALA A 1 400 ? 11.000 5.247 -7.629 1.00 95.00 400 ALA A CA 1
ATOM 2978 C C . ALA A 1 400 ? 9.958 6.117 -6.914 1.00 95.00 400 ALA A C 1
ATOM 2980 O O . ALA A 1 400 ? 10.252 6.775 -5.920 1.00 95.00 400 ALA A O 1
ATOM 2981 N N . ASN A 1 401 ? 8.722 6.101 -7.414 1.00 94.31 401 ASN A N 1
ATOM 2982 C CA . ASN A 1 401 ? 7.582 6.747 -6.765 1.00 94.31 401 ASN A CA 1
ATOM 2983 C C . ASN A 1 401 ? 6.905 5.772 -5.790 1.00 94.31 401 ASN A C 1
ATOM 2985 O O . ASN A 1 401 ? 6.410 4.725 -6.220 1.00 94.31 401 ASN A O 1
ATOM 2989 N N . VAL A 1 402 ? 6.827 6.136 -4.511 1.00 90.88 402 VAL A N 1
ATOM 2990 C CA . VAL A 1 402 ? 6.115 5.381 -3.471 1.00 90.88 402 VAL A CA 1
ATOM 2991 C C . VAL A 1 402 ? 5.167 6.332 -2.750 1.00 90.88 402 VAL A C 1
ATOM 2993 O O . VAL A 1 402 ? 5.604 7.271 -2.090 1.00 90.88 402 VAL A O 1
ATOM 2996 N N . GLY A 1 403 ? 3.858 6.147 -2.938 1.00 84.88 403 GLY A N 1
ATOM 2997 C CA . GLY A 1 403 ? 2.839 6.962 -2.264 1.00 84.88 403 GLY A CA 1
ATOM 2998 C C . GLY A 1 403 ? 2.918 8.473 -2.539 1.00 84.88 403 GLY A C 1
ATOM 2999 O O . GLY A 1 403 ? 2.400 9.257 -1.753 1.00 84.88 403 GLY A O 1
ATOM 3000 N N . GLY A 1 404 ? 3.567 8.910 -3.628 1.00 88.69 404 GLY A N 1
ATOM 3001 C CA . GLY A 1 404 ? 3.781 10.331 -3.931 1.00 88.69 404 GLY A CA 1
ATOM 3002 C C . GLY A 1 404 ? 5.104 10.913 -3.422 1.00 88.69 404 GLY A C 1
ATOM 3003 O O . GLY A 1 404 ? 5.379 12.089 -3.665 1.00 88.69 404 GLY A O 1
ATOM 3004 N N . THR A 1 405 ? 5.932 10.101 -2.769 1.00 91.50 405 THR A N 1
ATOM 3005 C CA . THR A 1 405 ? 7.306 10.437 -2.382 1.00 91.50 405 THR A CA 1
ATOM 3006 C C . THR A 1 405 ? 8.273 9.781 -3.363 1.00 91.50 405 THR A C 1
ATOM 3008 O O . THR A 1 405 ? 8.140 8.602 -3.697 1.00 91.50 405 THR A O 1
ATOM 3011 N N . LEU A 1 406 ? 9.255 10.543 -3.842 1.00 95.94 406 LEU A N 1
ATOM 3012 C CA . LEU A 1 406 ? 10.342 10.009 -4.650 1.00 95.94 406 LEU A CA 1
ATOM 3013 C C . LEU A 1 406 ? 11.418 9.404 -3.747 1.00 95.94 406 LEU A C 1
ATOM 3015 O O . LEU A 1 406 ? 11.925 10.104 -2.878 1.00 95.94 406 LEU A O 1
ATOM 3019 N N . TYR A 1 407 ? 11.832 8.172 -4.020 1.00 96.25 407 TYR A N 1
ATOM 3020 C CA . TYR A 1 407 ? 13.019 7.543 -3.440 1.00 96.25 407 TYR A CA 1
ATOM 3021 C C . TYR A 1 407 ? 14.078 7.326 -4.515 1.00 96.25 407 TYR A C 1
ATOM 3023 O O . TYR A 1 407 ? 13.743 7.062 -5.671 1.00 96.25 407 TYR A O 1
ATOM 3031 N N . PHE A 1 408 ? 15.348 7.494 -4.160 1.00 97.75 408 PHE A N 1
ATOM 3032 C CA . PHE A 1 408 ? 16.470 7.390 -5.094 1.00 97.75 408 PHE A CA 1
ATOM 3033 C C . PHE A 1 408 ? 17.788 7.180 -4.348 1.00 97.75 408 PHE A C 1
ATOM 3035 O O . PHE A 1 408 ? 17.891 7.462 -3.158 1.00 97.75 408 PHE A O 1
ATOM 3042 N N . SER A 1 409 ? 18.813 6.697 -5.045 1.00 97.56 409 SER A N 1
ATOM 3043 C CA . SER A 1 409 ? 20.170 6.606 -4.499 1.00 97.56 409 SER A CA 1
ATOM 3044 C C . SER A 1 409 ? 20.970 7.862 -4.837 1.00 97.56 409 SER A C 1
ATOM 3046 O O . SER A 1 409 ? 20.957 8.246 -6.009 1.00 97.56 409 SER A O 1
ATOM 3048 N N . ALA A 1 410 ? 21.694 8.458 -3.889 1.00 97.81 410 ALA A N 1
ATOM 3049 C CA . ALA A 1 410 ? 22.568 9.611 -4.137 1.00 97.81 410 ALA A CA 1
ATOM 3050 C C . ALA A 1 410 ? 23.705 9.726 -3.106 1.00 97.81 410 ALA A C 1
ATOM 3052 O O . ALA A 1 410 ? 23.619 9.162 -2.016 1.00 97.81 410 ALA A O 1
ATOM 3053 N N . ASP A 1 411 ? 24.758 10.462 -3.460 1.00 96.31 411 ASP A N 1
ATOM 3054 C CA . ASP A 1 411 ? 25.945 10.714 -2.635 1.00 96.31 411 ASP A CA 1
ATOM 3055 C C . ASP A 1 411 ? 26.018 12.185 -2.199 1.00 96.31 411 ASP A C 1
ATOM 3057 O O . ASP A 1 411 ? 25.915 13.082 -3.030 1.00 96.31 411 ASP A O 1
ATOM 3061 N N . ASN A 1 412 ? 26.193 12.451 -0.905 1.00 94.25 412 ASN A N 1
ATOM 3062 C CA . ASN A 1 412 ? 26.370 13.810 -0.369 1.00 94.25 412 ASN A CA 1
ATOM 3063 C C . ASN A 1 412 ? 27.839 14.220 -0.178 1.00 94.25 412 ASN A C 1
ATOM 3065 O O . ASN A 1 412 ? 28.114 15.315 0.312 1.00 94.25 412 ASN A O 1
ATOM 3069 N N . GLY A 1 413 ? 28.782 13.343 -0.517 1.00 92.88 413 GLY A N 1
ATOM 3070 C CA . GLY A 1 413 ? 30.216 13.556 -0.376 1.00 92.88 413 GLY A CA 1
ATOM 3071 C C . GLY A 1 413 ? 30.800 13.197 0.985 1.00 92.88 413 GLY A C 1
ATOM 3072 O O . GLY A 1 413 ? 32.019 13.271 1.146 1.00 92.88 413 GLY A O 1
ATOM 3073 N N . THR A 1 414 ? 29.977 12.809 1.962 1.00 92.06 414 THR A N 1
ATOM 3074 C CA . THR A 1 414 ? 30.443 12.418 3.303 1.00 92.06 414 THR A CA 1
ATOM 3075 C C . THR A 1 414 ? 30.070 10.991 3.680 1.00 92.06 414 THR A C 1
ATOM 3077 O O . THR A 1 414 ? 30.806 10.384 4.455 1.00 92.06 414 THR A O 1
ATOM 3080 N N . GLN A 1 415 ? 28.973 10.457 3.136 1.00 92.38 415 GLN A N 1
ATOM 3081 C CA . GLN A 1 415 ? 28.423 9.139 3.486 1.00 92.38 415 GLN A CA 1
ATOM 3082 C C . GLN A 1 415 ? 28.398 8.159 2.301 1.00 92.38 415 GLN A C 1
ATOM 3084 O O . GLN A 1 415 ? 27.899 7.046 2.405 1.00 92.38 415 GLN A O 1
ATOM 3089 N N . GLY A 1 416 ? 28.954 8.554 1.152 1.00 94.50 416 GLY A N 1
ATOM 3090 C CA . GLY A 1 416 ? 28.870 7.763 -0.071 1.00 94.50 416 GLY A CA 1
ATOM 3091 C C . GLY A 1 416 ? 27.440 7.687 -0.622 1.00 94.50 416 GLY A C 1
ATOM 3092 O O . GLY A 1 416 ? 26.553 8.447 -0.237 1.00 94.50 416 GLY A O 1
ATOM 3093 N N . THR A 1 417 ? 27.210 6.779 -1.577 1.00 96.56 417 THR A N 1
ATOM 3094 C CA . THR A 1 417 ? 25.888 6.587 -2.198 1.00 96.56 417 THR A CA 1
ATOM 3095 C C . THR A 1 417 ? 24.928 5.846 -1.267 1.00 96.56 417 THR A C 1
ATOM 3097 O O . THR A 1 417 ? 25.072 4.640 -1.072 1.00 96.56 417 THR A O 1
ATOM 3100 N N . GLU A 1 418 ? 23.904 6.552 -0.795 1.00 96.56 418 GLU A N 1
ATOM 3101 C CA . GLU A 1 418 ? 22.909 6.079 0.174 1.00 96.56 418 GLU A CA 1
ATOM 3102 C C . GLU A 1 418 ? 21.468 6.269 -0.326 1.00 96.56 418 GLU A C 1
ATOM 3104 O O . GLU A 1 418 ? 21.245 6.746 -1.443 1.00 96.56 418 GLU A O 1
ATOM 3109 N N . LEU A 1 419 ? 20.476 5.876 0.485 1.00 96.19 419 LEU A N 1
ATOM 3110 C CA . LEU A 1 419 ? 19.052 6.018 0.171 1.00 96.19 419 LEU A CA 1
ATOM 3111 C C . LEU A 1 419 ? 18.548 7.420 0.536 1.00 96.19 419 LEU A C 1
ATOM 3113 O O . LEU A 1 419 ? 18.611 7.845 1.689 1.00 96.19 419 LEU A O 1
ATOM 3117 N N . TRP A 1 420 ? 17.970 8.109 -0.440 1.00 96.06 420 TRP A N 1
ATOM 3118 C CA . TRP A 1 420 ? 17.396 9.444 -0.309 1.00 96.06 420 TRP A CA 1
ATOM 3119 C C . TRP A 1 420 ? 15.911 9.445 -0.636 1.00 96.06 420 TRP A C 1
ATOM 3121 O O . TRP A 1 420 ? 15.416 8.610 -1.397 1.00 96.06 420 TRP A O 1
ATOM 3131 N N . MET A 1 421 ? 15.215 10.437 -0.087 1.00 95.38 421 MET A N 1
ATOM 3132 C CA . MET A 1 421 ? 13.822 10.726 -0.397 1.00 95.38 421 MET A CA 1
ATOM 3133 C C . MET A 1 421 ? 13.625 12.191 -0.789 1.00 95.38 421 MET A C 1
ATOM 3135 O O . MET A 1 421 ? 14.396 13.062 -0.382 1.00 95.38 421 MET A O 1
ATOM 3139 N N . SER A 1 422 ? 12.588 12.470 -1.581 1.00 95.50 422 SER A N 1
ATOM 3140 C CA . SER A 1 422 ? 12.180 13.821 -1.961 1.00 95.50 422 SER A CA 1
ATOM 3141 C C . SER A 1 422 ? 10.667 13.946 -2.142 1.00 95.50 422 SER A C 1
ATOM 3143 O O . SER A 1 422 ? 10.046 13.168 -2.864 1.00 95.50 422 SER A O 1
ATOM 3145 N N . ASN A 1 423 ? 10.081 15.000 -1.570 1.00 92.06 423 ASN A N 1
ATOM 3146 C CA . ASN A 1 423 ? 8.748 15.498 -1.949 1.00 92.06 423 ASN A CA 1
ATOM 3147 C C . ASN A 1 423 ? 8.810 16.619 -3.015 1.00 92.06 423 ASN A C 1
ATOM 3149 O O . ASN A 1 423 ? 7.837 17.332 -3.259 1.00 92.06 423 ASN A O 1
ATOM 3153 N N . GLY A 1 424 ? 9.988 16.838 -3.607 1.00 93.56 424 GLY A N 1
ATOM 3154 C CA . GLY A 1 424 ? 10.265 17.890 -4.582 1.00 93.56 424 GLY A CA 1
ATOM 3155 C C . GLY A 1 424 ? 10.688 19.232 -4.005 1.00 93.56 424 GLY A C 1
ATOM 3156 O O . GLY A 1 424 ? 11.052 20.113 -4.778 1.00 93.56 424 GLY A O 1
ATOM 3157 N N . THR A 1 425 ? 10.665 19.427 -2.689 1.00 94.12 425 THR A N 1
ATOM 3158 C CA . THR A 1 425 ? 11.167 20.657 -2.057 1.00 94.12 425 THR A CA 1
ATOM 3159 C C . THR A 1 425 ? 12.586 20.472 -1.526 1.00 94.12 425 THR A C 1
ATOM 3161 O O . THR A 1 425 ? 12.995 19.354 -1.217 1.00 94.12 425 THR A O 1
ATOM 3164 N N . LEU A 1 426 ? 13.325 21.574 -1.354 1.00 93.50 426 LEU A N 1
ATOM 3165 C CA . LEU A 1 426 ? 14.656 21.553 -0.737 1.00 93.50 426 LEU A CA 1
ATOM 3166 C C . LEU A 1 426 ? 14.626 20.909 0.661 1.00 93.50 426 LEU A C 1
ATOM 3168 O O . LEU A 1 426 ? 15.457 20.058 0.969 1.00 93.50 426 LEU A O 1
ATOM 3172 N N . ALA A 1 427 ? 13.654 21.304 1.493 1.00 89.62 427 ALA A N 1
ATOM 3173 C CA . ALA A 1 427 ? 13.508 20.812 2.862 1.00 89.62 427 ALA A CA 1
ATOM 3174 C C . ALA A 1 427 ? 13.057 19.348 2.912 1.00 89.62 427 ALA A C 1
ATOM 3176 O O . ALA A 1 427 ? 13.546 18.585 3.733 1.00 89.62 427 ALA A O 1
ATOM 3177 N N . GLY A 1 428 ? 12.159 18.942 2.014 1.00 89.88 428 GLY A N 1
ATOM 3178 C CA . GLY A 1 428 ? 11.699 17.560 1.917 1.00 89.88 428 GLY A CA 1
ATOM 3179 C C . GLY A 1 428 ? 12.625 16.643 1.123 1.00 89.88 428 GLY A C 1
ATOM 3180 O O . GLY A 1 428 ? 12.203 15.535 0.819 1.00 89.88 428 GLY A O 1
ATOM 3181 N N . THR A 1 429 ? 13.835 17.094 0.759 1.00 95.50 429 THR A N 1
ATOM 3182 C CA . THR A 1 429 ? 14.865 16.272 0.109 1.00 95.50 429 THR A CA 1
ATOM 3183 C C . THR A 1 429 ? 15.973 15.952 1.100 1.00 95.50 429 THR A C 1
ATOM 3185 O O . THR A 1 429 ? 16.788 16.816 1.444 1.00 95.50 429 THR A O 1
ATOM 3188 N N . MET A 1 430 ? 15.998 14.714 1.577 1.00 93.88 430 MET A N 1
ATOM 3189 C CA . MET A 1 430 ? 16.838 14.301 2.699 1.00 93.88 430 MET A CA 1
ATOM 3190 C C . MET A 1 430 ? 17.276 12.843 2.584 1.00 93.88 430 MET A C 1
ATOM 3192 O O . MET A 1 430 ? 16.651 12.045 1.883 1.00 93.88 430 MET A O 1
ATOM 3196 N N . LEU A 1 431 ? 18.366 12.529 3.279 1.00 92.44 431 LEU A N 1
ATOM 3197 C CA . LEU A 1 431 ? 18.843 11.172 3.486 1.00 92.44 431 LEU A CA 1
ATOM 3198 C C . LEU A 1 431 ? 17.799 10.412 4.317 1.00 92.44 431 LEU A C 1
ATOM 3200 O O . LEU A 1 431 ? 17.371 10.915 5.355 1.00 92.44 431 LEU A O 1
ATOM 3204 N N . VAL A 1 432 ? 17.394 9.224 3.870 1.00 90.88 432 VAL A N 1
ATOM 3205 C CA . VAL A 1 432 ? 16.500 8.345 4.646 1.00 90.88 432 VAL A CA 1
ATOM 3206 C C . VAL A 1 432 ? 17.263 7.755 5.830 1.00 90.88 432 VAL A C 1
ATOM 3208 O O . VAL A 1 432 ? 16.784 7.761 6.960 1.00 90.88 432 VAL A O 1
ATOM 3211 N N . GLY A 1 433 ? 18.486 7.296 5.575 1.00 83.69 433 GLY A N 1
ATOM 3212 C CA . GLY A 1 433 ? 19.415 6.807 6.582 1.00 83.69 433 GLY A CA 1
ATOM 3213 C C . GLY A 1 433 ? 20.762 6.465 5.955 1.00 83.69 433 GLY A C 1
ATOM 3214 O O . GLY A 1 433 ? 20.844 6.221 4.754 1.00 83.69 433 GLY A O 1
ATOM 3215 N N . ASP A 1 434 ? 21.802 6.468 6.784 1.00 87.69 434 ASP A N 1
ATOM 3216 C CA . ASP A 1 434 ? 23.130 5.957 6.442 1.00 87.69 434 ASP A CA 1
ATOM 3217 C C . ASP A 1 434 ? 23.119 4.435 6.648 1.00 87.69 434 ASP A C 1
ATOM 3219 O O . ASP A 1 434 ? 23.301 3.951 7.769 1.00 87.69 434 ASP A O 1
ATOM 3223 N N . LEU A 1 435 ? 22.761 3.687 5.597 1.00 90.12 435 LEU A N 1
ATOM 3224 C CA . LEU A 1 435 ? 22.584 2.233 5.687 1.00 90.12 435 LEU A CA 1
ATOM 3225 C C . LEU A 1 435 ? 23.922 1.518 5.879 1.00 90.12 435 LEU A C 1
ATOM 3227 O O . LEU A 1 435 ? 23.963 0.436 6.471 1.00 90.12 435 LEU A O 1
ATOM 3231 N N . ARG A 1 436 ? 25.010 2.128 5.398 1.00 92.12 436 ARG A N 1
ATOM 3232 C CA . ARG A 1 436 ? 26.378 1.674 5.606 1.00 92.12 436 ARG A CA 1
ATOM 3233 C C . ARG A 1 436 ? 27.202 2.771 6.266 1.00 92.12 436 ARG A C 1
ATOM 3235 O O . ARG A 1 436 ? 27.885 3.542 5.609 1.00 92.12 436 ARG A O 1
ATOM 3242 N N . LEU A 1 437 ? 27.223 2.727 7.596 1.00 88.50 437 LEU A N 1
ATOM 3243 C CA . LEU A 1 437 ? 27.880 3.734 8.427 1.00 88.50 437 LEU A CA 1
ATOM 3244 C C . LEU A 1 437 ? 29.284 4.126 7.934 1.00 88.50 437 LEU A C 1
ATOM 3246 O O . LEU A 1 437 ? 30.202 3.299 7.871 1.00 88.50 437 LEU A O 1
ATOM 3250 N N . GLY A 1 438 ? 29.466 5.427 7.706 1.00 87.56 438 GLY A N 1
ATOM 3251 C CA . GLY A 1 438 ? 30.746 6.036 7.350 1.00 87.56 438 GLY A CA 1
ATOM 3252 C C . GLY A 1 438 ? 30.797 6.500 5.896 1.00 87.56 438 GLY A C 1
ATOM 3253 O O . GLY A 1 438 ? 29.782 6.733 5.267 1.00 87.56 438 GLY A O 1
ATOM 3254 N N . ALA A 1 439 ? 32.003 6.680 5.353 1.00 91.44 439 ALA A N 1
ATOM 3255 C CA . ALA A 1 439 ? 32.191 7.280 4.025 1.00 91.44 439 ALA A CA 1
ATOM 3256 C C . ALA A 1 439 ? 31.994 6.306 2.845 1.00 91.44 439 ALA A C 1
ATOM 3258 O O . ALA A 1 439 ? 32.252 6.669 1.697 1.00 91.44 439 ALA A O 1
ATOM 3259 N N . VAL A 1 440 ? 31.621 5.052 3.112 1.00 94.00 440 VAL A N 1
ATOM 3260 C CA . VAL A 1 440 ? 31.439 4.023 2.083 1.00 94.00 440 VAL A CA 1
ATOM 3261 C C . VAL A 1 440 ? 29.950 3.794 1.904 1.00 94.00 440 VAL A C 1
ATOM 3263 O O . VAL A 1 440 ? 29.307 3.357 2.843 1.00 94.00 440 VAL A O 1
ATOM 3266 N N . GLY A 1 441 ? 29.435 4.013 0.695 1.00 94.19 441 GLY A N 1
ATOM 3267 C CA . GLY A 1 441 ? 28.003 3.895 0.436 1.00 94.19 441 GLY A CA 1
ATOM 3268 C C . GLY A 1 441 ? 27.470 2.459 0.434 1.00 94.19 441 GLY A C 1
ATOM 3269 O O . GLY A 1 441 ? 28.187 1.495 0.136 1.00 94.19 441 GLY A O 1
ATOM 3270 N N . SER A 1 442 ? 26.174 2.343 0.696 1.00 95.25 442 SER A N 1
ATOM 3271 C CA . SER A 1 442 ? 25.375 1.120 0.637 1.00 95.25 442 SER A CA 1
ATOM 3272 C C . SER A 1 442 ? 24.890 0.758 -0.770 1.00 95.25 442 SER A C 1
ATOM 3274 O O . SER A 1 442 ? 24.434 -0.361 -1.001 1.00 95.25 442 SER A O 1
ATOM 3276 N N . TYR A 1 443 ? 25.018 1.681 -1.728 1.00 95.75 443 TYR A N 1
ATOM 3277 C CA . TYR A 1 443 ? 24.605 1.533 -3.128 1.00 95.75 443 TYR A CA 1
ATOM 3278 C C . TYR A 1 443 ? 23.176 0.983 -3.319 1.00 95.75 443 TYR A C 1
ATOM 3280 O O . TYR A 1 443 ? 23.012 -0.073 -3.932 1.00 95.75 443 TYR A O 1
ATOM 3288 N N . PRO A 1 444 ? 22.123 1.694 -2.871 1.00 96.56 444 PRO A N 1
ATOM 3289 C CA . PRO A 1 444 ? 20.751 1.244 -3.072 1.00 96.56 444 PRO A CA 1
ATOM 3290 C C . PRO A 1 444 ? 20.374 1.151 -4.558 1.00 96.56 444 PRO A C 1
ATOM 3292 O O . PRO A 1 444 ? 20.472 2.129 -5.301 1.00 96.56 444 PRO A O 1
ATOM 3295 N N . VAL A 1 445 ? 19.915 -0.017 -5.004 1.00 96.31 445 VAL A N 1
ATOM 3296 C CA . VAL A 1 445 ? 19.544 -0.301 -6.400 1.00 96.31 445 VAL A CA 1
ATOM 3297 C C . VAL A 1 445 ? 18.210 -1.048 -6.500 1.00 96.31 445 VAL A C 1
ATOM 3299 O O . VAL A 1 445 ? 17.654 -1.500 -5.501 1.00 96.31 445 VAL A O 1
ATOM 3302 N N . TYR A 1 446 ? 17.679 -1.165 -7.723 1.00 94.44 446 TYR A N 1
ATOM 3303 C CA . TYR A 1 446 ? 16.437 -1.897 -8.037 1.00 94.44 446 TYR A CA 1
ATOM 3304 C C . TYR A 1 446 ? 15.206 -1.465 -7.221 1.00 94.44 446 TYR A C 1
ATOM 3306 O O . TYR A 1 446 ? 14.349 -2.277 -6.898 1.00 94.44 446 TYR A O 1
ATOM 3314 N N . MET A 1 447 ? 15.094 -0.171 -6.924 1.00 94.69 447 MET A N 1
ATOM 3315 C CA . MET A 1 447 ? 13.988 0.389 -6.148 1.00 94.69 447 MET A CA 1
ATOM 3316 C C . MET A 1 447 ? 12.623 0.149 -6.804 1.00 94.69 447 MET A C 1
ATOM 3318 O O . MET A 1 447 ? 12.397 0.526 -7.959 1.00 94.69 447 MET A O 1
ATOM 3322 N N . ARG A 1 448 ? 11.689 -0.440 -6.054 1.00 93.88 448 ARG A N 1
ATOM 3323 C CA . ARG A 1 448 ? 10.335 -0.736 -6.528 1.00 93.88 448 ARG A CA 1
ATOM 3324 C C . ARG A 1 448 ? 9.301 -0.516 -5.432 1.00 93.88 448 ARG A C 1
ATOM 3326 O O . ARG A 1 448 ? 9.498 -0.929 -4.298 1.00 93.88 448 ARG A O 1
ATOM 3333 N N . ASN A 1 449 ? 8.180 0.098 -5.799 1.00 91.62 449 ASN A N 1
ATOM 3334 C CA . ASN A 1 449 ? 6.990 0.149 -4.956 1.00 91.62 449 ASN A CA 1
ATOM 3335 C C . ASN A 1 449 ? 6.171 -1.141 -5.126 1.00 91.62 449 ASN A C 1
ATOM 3337 O O . ASN A 1 449 ? 5.846 -1.496 -6.264 1.00 91.62 449 ASN A O 1
ATOM 3341 N N . ALA A 1 450 ? 5.804 -1.793 -4.026 1.00 89.69 450 ALA A N 1
ATOM 3342 C CA . ALA A 1 450 ? 4.749 -2.806 -3.988 1.00 89.69 450 ALA A CA 1
ATOM 3343 C C . ALA A 1 450 ? 3.993 -2.702 -2.654 1.00 89.69 450 ALA A C 1
ATOM 3345 O O . ALA A 1 450 ? 4.606 -2.520 -1.607 1.00 89.69 450 ALA A O 1
ATOM 3346 N N . GLY A 1 451 ? 2.658 -2.743 -2.686 1.00 81.56 451 GLY A N 1
ATOM 3347 C CA . GLY A 1 451 ? 1.839 -2.676 -1.465 1.00 81.56 451 GLY A CA 1
ATOM 3348 C C . GLY A 1 451 ? 2.055 -1.428 -0.590 1.00 81.56 451 GLY A C 1
ATOM 3349 O O . GLY A 1 451 ? 1.830 -1.496 0.609 1.00 81.56 451 GLY A O 1
ATOM 3350 N N . GLY A 1 452 ? 2.531 -0.308 -1.155 1.00 80.94 452 GLY A N 1
ATOM 3351 C CA . GLY A 1 452 ? 2.848 0.905 -0.385 1.00 80.94 452 GLY A CA 1
ATOM 3352 C C . GLY A 1 452 ? 4.207 0.874 0.322 1.00 80.94 452 GLY A C 1
ATOM 3353 O O . GLY A 1 452 ? 4.492 1.744 1.137 1.00 80.94 452 GLY A O 1
ATOM 3354 N N . ARG A 1 453 ? 5.063 -0.104 0.012 1.00 86.81 453 ARG A N 1
ATOM 3355 C CA . ARG A 1 453 ? 6.411 -0.236 0.572 1.00 86.81 453 ARG A CA 1
ATOM 3356 C C . ARG A 1 453 ? 7.452 -0.078 -0.526 1.00 86.81 453 ARG A C 1
ATOM 3358 O O . ARG A 1 453 ? 7.241 -0.492 -1.669 1.00 86.81 453 ARG A O 1
ATOM 3365 N N . LEU A 1 454 ? 8.590 0.507 -0.172 1.00 92.31 454 LEU A N 1
ATOM 3366 C CA . LEU A 1 454 ? 9.766 0.539 -1.026 1.00 92.31 454 LEU A CA 1
ATOM 3367 C C . LEU A 1 454 ? 10.590 -0.727 -0.795 1.00 92.31 454 LEU A C 1
ATOM 3369 O O . LEU A 1 454 ? 11.066 -0.971 0.309 1.00 92.31 454 LEU A O 1
ATOM 3373 N N . PHE A 1 455 ? 10.826 -1.478 -1.858 1.00 94.44 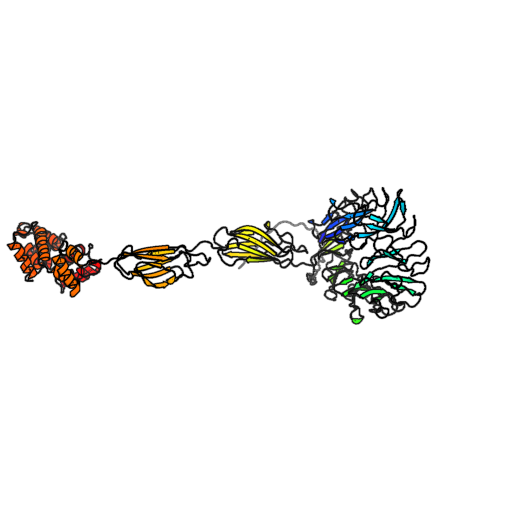455 PHE A N 1
ATOM 3374 C CA . PHE A 1 455 ? 11.763 -2.590 -1.880 1.00 94.44 455 PHE A CA 1
ATOM 3375 C C . PHE A 1 455 ? 13.005 -2.195 -2.661 1.00 94.44 455 PHE A C 1
ATOM 3377 O O . PHE A 1 455 ? 12.889 -1.584 -3.726 1.00 94.44 455 PHE A O 1
ATOM 3384 N N . PHE A 1 456 ? 14.186 -2.541 -2.161 1.00 96.19 456 PHE A N 1
ATOM 3385 C CA . PHE A 1 456 ? 15.450 -2.252 -2.837 1.00 96.19 456 PHE A CA 1
ATOM 3386 C C . PHE A 1 456 ? 16.550 -3.235 -2.425 1.00 96.19 456 PHE A C 1
ATOM 3388 O O . PHE A 1 456 ? 16.367 -4.072 -1.547 1.00 96.19 456 PHE A O 1
ATOM 3395 N N . THR A 1 457 ? 17.690 -3.157 -3.102 1.00 97.12 457 THR A N 1
ATOM 3396 C CA . THR A 1 457 ? 18.902 -3.916 -2.766 1.00 97.12 457 THR A CA 1
ATOM 3397 C C . THR A 1 457 ? 19.985 -2.961 -2.300 1.00 97.12 457 THR A C 1
ATOM 3399 O O . THR A 1 457 ? 20.189 -1.949 -2.962 1.00 97.12 457 THR A O 1
ATOM 3402 N N . ALA A 1 458 ? 20.664 -3.255 -1.193 1.00 96.38 458 ALA A N 1
ATOM 3403 C CA . ALA A 1 458 ? 21.751 -2.429 -0.659 1.00 96.38 458 ALA A CA 1
ATOM 3404 C C . ALA A 1 458 ? 22.700 -3.250 0.232 1.00 96.38 458 ALA A C 1
ATOM 3406 O O . ALA A 1 458 ? 22.337 -4.325 0.709 1.00 96.38 458 ALA A O 1
ATOM 3407 N N . ASP A 1 459 ? 23.904 -2.731 0.466 1.00 94.75 459 ASP A N 1
ATOM 3408 C CA . ASP A 1 459 ? 24.958 -3.338 1.288 1.00 94.75 459 ASP A CA 1
ATOM 3409 C C . ASP A 1 459 ? 25.169 -2.556 2.592 1.00 94.75 459 ASP A C 1
ATOM 3411 O O . ASP A 1 459 ? 25.603 -1.411 2.550 1.00 94.75 459 ASP A O 1
ATOM 3415 N N . ASN A 1 460 ? 24.929 -3.170 3.757 1.00 91.31 460 ASN A N 1
ATOM 3416 C CA . ASN A 1 460 ? 25.229 -2.544 5.059 1.00 91.31 460 ASN A CA 1
ATOM 3417 C C . ASN A 1 460 ? 26.712 -2.640 5.472 1.00 91.31 460 ASN A C 1
ATOM 3419 O O . ASN A 1 460 ? 27.090 -2.195 6.555 1.00 91.31 460 ASN A O 1
ATOM 3423 N N . GLY A 1 461 ? 27.556 -3.274 4.658 1.00 90.19 461 GLY A N 1
ATOM 3424 C CA . GLY A 1 461 ? 28.974 -3.505 4.913 1.00 90.19 461 GLY A CA 1
ATOM 3425 C C . GLY A 1 461 ? 29.300 -4.772 5.710 1.00 90.19 461 GLY A C 1
ATOM 3426 O O . GLY A 1 461 ? 30.482 -5.028 5.938 1.00 90.19 461 GLY A O 1
ATOM 3427 N N . SER A 1 462 ? 28.303 -5.562 6.128 1.00 88.31 462 SER A N 1
ATOM 3428 C CA . SER A 1 462 ? 28.503 -6.792 6.920 1.00 88.31 462 SER A CA 1
ATOM 3429 C C . SER A 1 462 ? 28.122 -8.082 6.189 1.00 88.31 462 SER A C 1
ATOM 3431 O O . SER A 1 462 ? 28.795 -9.095 6.376 1.00 88.31 462 SER A O 1
ATOM 3433 N N . VAL A 1 463 ? 27.092 -8.034 5.340 1.00 87.19 463 VAL A N 1
ATOM 3434 C CA . VAL A 1 463 ? 26.534 -9.210 4.643 1.00 87.19 463 VAL A CA 1
ATOM 3435 C C . VAL A 1 463 ? 26.488 -9.046 3.115 1.00 87.19 463 VAL A C 1
ATOM 3437 O O . VAL A 1 463 ? 26.040 -9.931 2.400 1.00 87.19 463 VAL A O 1
ATOM 3440 N N . GLY A 1 464 ? 27.034 -7.946 2.582 1.00 91.00 464 GLY A N 1
ATOM 3441 C CA . GLY A 1 464 ? 26.988 -7.646 1.151 1.00 91.00 464 GLY A CA 1
ATOM 3442 C C . GLY A 1 464 ? 25.611 -7.140 0.706 1.00 91.00 464 GLY A C 1
ATOM 3443 O O . GLY A 1 464 ? 24.831 -6.651 1.518 1.00 91.00 464 GLY A O 1
ATOM 3444 N N . GLN A 1 465 ? 25.326 -7.203 -0.602 1.00 93.94 465 GLN A N 1
ATOM 3445 C CA . GLN A 1 465 ? 24.050 -6.748 -1.166 1.00 93.94 465 GLN A CA 1
ATOM 3446 C C . GLN A 1 465 ? 22.892 -7.684 -0.804 1.00 93.94 465 GLN A C 1
ATOM 3448 O O . GLN A 1 465 ? 22.788 -8.786 -1.349 1.00 93.94 465 GLN A O 1
ATOM 3453 N N . GLU A 1 466 ? 21.999 -7.178 0.044 1.00 95.44 466 GLU A N 1
ATOM 3454 C CA . GLU A 1 466 ? 20.840 -7.892 0.579 1.00 95.44 466 GLU A CA 1
ATOM 3455 C C . GLU A 1 466 ? 19.511 -7.228 0.218 1.00 95.44 466 GLU A C 1
ATOM 3457 O O . GLU A 1 466 ? 19.467 -6.156 -0.393 1.00 95.44 466 GLU A O 1
ATOM 3462 N N . PHE A 1 467 ? 18.416 -7.896 0.583 1.00 96.31 467 PHE A N 1
ATOM 3463 C CA . PHE A 1 467 ? 17.054 -7.445 0.336 1.00 96.31 467 PHE A CA 1
ATOM 3464 C C . PHE A 1 467 ? 16.595 -6.476 1.423 1.00 96.31 467 PHE A C 1
ATOM 3466 O O . PHE A 1 467 ? 16.621 -6.807 2.608 1.00 96.31 467 PHE A O 1
ATOM 3473 N N . TRP A 1 468 ? 16.140 -5.290 1.021 1.00 95.25 468 TRP A N 1
ATOM 3474 C CA . TRP A 1 468 ? 15.677 -4.256 1.938 1.00 95.25 468 TRP A CA 1
ATOM 3475 C C . TRP A 1 468 ? 14.240 -3.846 1.683 1.00 95.25 468 TRP A C 1
ATOM 3477 O O . TRP A 1 468 ? 13.778 -3.769 0.541 1.00 95.25 468 TRP A O 1
ATOM 3487 N N . ILE A 1 469 ? 13.561 -3.524 2.779 1.00 92.44 469 ILE A N 1
ATOM 3488 C CA . ILE A 1 469 ? 12.167 -3.102 2.808 1.00 92.44 469 ILE A CA 1
ATOM 3489 C C . ILE A 1 469 ? 12.082 -1.812 3.616 1.00 92.44 469 ILE A C 1
ATOM 3491 O O . ILE A 1 469 ? 12.573 -1.741 4.737 1.00 92.44 469 ILE A O 1
ATOM 3495 N N . LEU A 1 470 ? 11.427 -0.796 3.073 1.00 88.81 470 LEU A N 1
ATOM 3496 C CA . LEU A 1 470 ? 11.113 0.440 3.775 1.00 88.81 470 LEU A CA 1
ATOM 3497 C C . LEU A 1 470 ? 9.608 0.686 3.702 1.00 88.81 470 LEU A C 1
ATOM 3499 O O . LEU A 1 470 ? 9.053 0.874 2.617 1.00 88.81 470 LEU A O 1
ATOM 3503 N N . SER A 1 471 ? 8.957 0.710 4.865 1.00 81.44 471 SER A N 1
ATOM 3504 C CA . SER A 1 471 ? 7.570 1.156 4.952 1.00 81.44 471 SER A CA 1
ATOM 3505 C C . SER A 1 471 ? 7.502 2.679 4.884 1.00 81.44 471 SER A C 1
ATOM 3507 O O . SER A 1 471 ? 8.202 3.372 5.629 1.00 81.44 471 SER A O 1
ATOM 3509 N N . THR A 1 472 ? 6.666 3.207 3.990 1.00 72.88 472 THR A N 1
ATOM 3510 C CA . THR A 1 472 ? 6.412 4.655 3.897 1.00 72.88 472 THR A CA 1
ATOM 3511 C C . THR A 1 472 ? 5.233 5.097 4.752 1.00 72.88 472 THR A C 1
ATOM 3513 O O . THR A 1 472 ? 5.046 6.289 4.967 1.00 72.88 472 THR A O 1
ATOM 3516 N N . ASP A 1 473 ? 4.450 4.140 5.235 1.00 72.50 473 ASP A N 1
ATOM 3517 C CA . ASP A 1 473 ? 3.395 4.350 6.210 1.00 72.50 473 ASP A CA 1
ATOM 3518 C C . ASP A 1 473 ? 3.861 3.781 7.552 1.00 72.50 473 ASP A C 1
ATOM 3520 O O . ASP A 1 473 ? 4.155 2.591 7.682 1.00 72.50 473 ASP A O 1
ATOM 3524 N N . VAL A 1 474 ? 4.002 4.673 8.526 1.00 70.81 474 VAL A N 1
ATOM 3525 C CA . VAL A 1 474 ? 4.438 4.367 9.894 1.00 70.81 474 VAL A CA 1
ATOM 3526 C C . VAL A 1 474 ? 3.327 4.600 10.904 1.00 70.81 474 VAL A C 1
ATOM 3528 O O . VAL A 1 474 ? 3.593 4.579 12.104 1.00 70.81 474 VAL A O 1
ATOM 3531 N N . THR A 1 475 ? 2.118 4.921 10.444 1.00 80.25 475 THR A N 1
ATOM 3532 C CA . THR A 1 475 ? 0.994 5.199 11.326 1.00 80.25 475 THR A CA 1
ATOM 3533 C C . THR A 1 475 ? 0.251 3.904 11.609 1.00 80.25 475 THR A C 1
ATOM 3535 O O . THR A 1 475 ? -0.334 3.340 10.700 1.00 80.25 475 THR A O 1
ATOM 3538 N N . PRO A 1 476 ? 0.246 3.417 12.862 1.00 84.81 476 PRO A N 1
ATOM 3539 C CA . PRO A 1 476 ? -0.599 2.296 13.237 1.00 84.81 476 PRO A CA 1
ATOM 3540 C C . PRO A 1 476 ? -2.078 2.575 12.950 1.00 84.81 476 PRO A C 1
ATOM 3542 O O . PRO A 1 476 ? -2.544 3.675 13.281 1.00 84.81 476 PRO A O 1
ATOM 3545 N N . PRO A 1 477 ? -2.849 1.580 12.478 1.00 92.38 477 PRO A N 1
ATOM 3546 C CA . PRO A 1 477 ? -4.290 1.725 12.378 1.00 92.38 477 PRO A CA 1
ATOM 3547 C C . PRO A 1 477 ? -4.879 1.923 13.782 1.00 92.38 477 PRO A C 1
ATOM 3549 O O . PRO A 1 477 ? -4.597 1.150 14.707 1.00 92.38 477 PRO A O 1
ATOM 3552 N N . SER A 1 478 ? -5.697 2.961 13.968 1.00 95.38 478 SER A N 1
ATOM 3553 C CA . SER A 1 478 ? -6.459 3.128 15.206 1.00 95.38 478 SER A CA 1
ATOM 3554 C C . SER A 1 478 ? -7.689 2.230 15.184 1.00 95.38 478 SER A C 1
ATOM 3556 O O . SER A 1 478 ? -8.219 1.922 14.118 1.00 95.38 478 SER A O 1
ATOM 3558 N N . LEU A 1 479 ? -8.143 1.809 16.360 1.00 98.12 479 LEU A N 1
ATOM 3559 C CA . LEU A 1 479 ? -9.357 1.024 16.539 1.00 98.12 479 LEU A CA 1
ATOM 3560 C C . LEU A 1 479 ? -10.333 1.811 17.413 1.00 98.12 479 LEU A C 1
ATOM 3562 O O . LEU A 1 479 ? -9.936 2.373 18.429 1.00 98.12 479 LEU A O 1
ATOM 3566 N N . ASN A 1 480 ? -11.597 1.846 17.001 1.00 97.62 480 ASN A N 1
ATOM 3567 C CA . ASN A 1 480 ? -12.713 2.338 17.795 1.00 97.62 480 ASN A CA 1
ATOM 3568 C C . ASN A 1 480 ? -13.753 1.225 17.936 1.00 97.62 480 ASN A C 1
ATOM 3570 O O . ASN A 1 480 ? -14.265 0.728 16.927 1.00 97.62 480 ASN A O 1
ATOM 3574 N N . ILE A 1 481 ? -14.064 0.842 19.170 1.00 97.75 481 ILE A N 1
ATOM 3575 C CA . ILE A 1 481 ? -15.041 -0.196 19.481 1.00 97.75 481 ILE A CA 1
ATOM 3576 C C . ILE A 1 481 ? -16.322 0.443 20.019 1.00 97.75 481 ILE A C 1
ATOM 3578 O O . ILE A 1 481 ? -16.293 1.220 20.971 1.00 97.75 481 ILE A O 1
ATOM 3582 N N . THR A 1 482 ? -17.470 0.090 19.442 1.00 95.19 482 THR A N 1
ATOM 3583 C CA . THR A 1 482 ? -18.780 0.599 19.873 1.00 95.19 482 THR A CA 1
ATOM 3584 C C . THR A 1 482 ? -19.751 -0.539 20.181 1.00 95.19 482 THR A C 1
ATOM 3586 O O . THR A 1 482 ? -19.875 -1.457 19.373 1.00 95.19 482 THR A O 1
ATOM 3589 N N . PRO A 1 483 ? -20.455 -0.518 21.329 1.00 92.31 483 PRO A N 1
ATOM 3590 C CA . PRO A 1 483 ? -21.599 -1.389 21.555 1.00 92.31 483 PRO A CA 1
ATOM 3591 C C . PRO A 1 483 ? -22.813 -0.845 20.791 1.00 92.31 483 PRO A C 1
ATOM 3593 O O . PRO A 1 483 ? -23.250 0.285 21.009 1.00 92.31 483 PRO A O 1
ATOM 3596 N N . ASP A 1 484 ? -23.379 -1.669 19.923 1.00 82.94 484 ASP A N 1
ATOM 3597 C CA . ASP A 1 484 ? -24.543 -1.376 19.103 1.00 82.94 484 ASP A CA 1
ATOM 3598 C C . ASP A 1 484 ? -25.779 -2.051 19.726 1.00 82.94 484 ASP A C 1
ATOM 3600 O O . ASP A 1 484 ? -25.952 -3.272 19.696 1.00 82.94 484 ASP A O 1
ATOM 3604 N N . GLY A 1 485 ? -26.649 -1.243 20.332 1.00 67.31 485 GLY A N 1
ATOM 3605 C CA . GLY A 1 485 ? -27.876 -1.692 20.992 1.00 67.31 485 GLY A CA 1
ATOM 3606 C C . GLY A 1 485 ? -28.637 -0.517 21.607 1.00 67.31 485 GLY A C 1
ATOM 3607 O O . GLY A 1 485 ? -28.033 0.474 22.007 1.00 67.31 485 GLY A O 1
ATOM 3608 N N . VAL A 1 486 ? -29.972 -0.600 21.644 1.00 58.50 486 VAL A N 1
ATOM 3609 C CA . VAL A 1 486 ? -30.869 0.503 22.059 1.00 58.50 486 VAL A CA 1
ATOM 3610 C C . VAL A 1 486 ? -31.439 0.356 23.480 1.00 58.50 486 VAL A C 1
ATOM 3612 O O . VAL A 1 486 ? -32.246 1.185 23.888 1.00 58.50 486 VAL A O 1
ATOM 3615 N N . GLY A 1 487 ? -31.011 -0.642 24.261 1.00 64.12 487 GLY A N 1
ATOM 3616 C CA . GLY A 1 487 ? -31.454 -0.816 25.651 1.00 64.12 487 GLY A CA 1
ATOM 3617 C C . GLY A 1 487 ? -30.543 -1.733 26.467 1.00 64.12 487 GLY A C 1
ATOM 3618 O O . GLY A 1 487 ? -29.950 -2.661 25.911 1.00 64.12 487 GLY A O 1
ATOM 3619 N N . ALA A 1 488 ? -30.451 -1.474 27.773 1.00 74.00 488 ALA A N 1
ATOM 3620 C CA . ALA A 1 488 ? -29.587 -2.191 28.714 1.00 74.00 488 ALA A CA 1
ATOM 3621 C C . ALA A 1 488 ? -29.969 -3.675 28.912 1.00 74.00 488 ALA A C 1
ATOM 3623 O O . ALA A 1 488 ? -29.156 -4.440 29.401 1.00 74.00 488 ALA A O 1
ATOM 3624 N N . ASN A 1 489 ? -31.126 -4.134 28.435 1.00 81.12 489 ASN A N 1
ATOM 3625 C CA . ASN A 1 489 ? -31.533 -5.546 28.450 1.00 81.12 489 ASN A CA 1
ATOM 3626 C C . ASN A 1 489 ? -31.382 -6.276 27.097 1.00 81.12 489 ASN A C 1
ATOM 3628 O O . ASN A 1 489 ? -31.882 -7.389 26.916 1.00 81.12 489 ASN A O 1
ATOM 3632 N N . SER A 1 490 ? -30.705 -5.674 26.112 1.00 82.94 490 SER A N 1
ATOM 3633 C CA . SER A 1 490 ? -30.543 -6.280 24.781 1.00 82.94 490 SER A CA 1
ATOM 3634 C C . SER A 1 490 ? -29.575 -7.472 24.811 1.00 82.94 490 SER A C 1
ATOM 3636 O O . SER A 1 490 ? -28.431 -7.333 25.234 1.00 82.94 490 SER A O 1
ATOM 3638 N N . SER A 1 491 ? -29.998 -8.637 24.307 1.00 87.50 491 SER A N 1
ATOM 3639 C CA . SER A 1 491 ? -29.143 -9.825 24.157 1.00 87.50 491 SER A CA 1
ATOM 3640 C C . SER A 1 491 ? -29.465 -10.578 22.853 1.00 87.50 491 SER A C 1
ATOM 3642 O O . SER A 1 491 ? -30.633 -10.905 22.624 1.00 87.50 491 SER A O 1
ATOM 3644 N N . PRO A 1 492 ? -28.473 -10.874 21.986 1.00 91.56 492 PRO A N 1
ATOM 3645 C CA . PRO A 1 492 ? -27.055 -10.526 22.115 1.00 91.56 492 PRO A CA 1
ATOM 3646 C C . PRO A 1 492 ? -26.782 -9.034 21.852 1.00 91.56 492 PRO A C 1
ATOM 3648 O O . PRO A 1 492 ? -27.484 -8.391 21.074 1.00 91.56 492 PRO A O 1
ATOM 3651 N N . ILE A 1 493 ? -25.719 -8.508 22.462 1.00 91.94 493 ILE A N 1
ATOM 3652 C CA . ILE A 1 493 ? -25.182 -7.166 22.203 1.00 91.94 493 ILE A CA 1
ATOM 3653 C C . ILE A 1 493 ? -24.244 -7.260 21.002 1.00 91.94 493 ILE A C 1
ATOM 3655 O O . ILE A 1 493 ? -23.347 -8.101 20.988 1.00 91.94 493 ILE A O 1
ATOM 3659 N N . VAL A 1 494 ? -24.425 -6.421 19.988 1.00 94.12 494 VAL A N 1
ATOM 3660 C CA . VAL A 1 494 ? -23.481 -6.353 18.867 1.00 94.12 494 VAL A CA 1
ATOM 3661 C C . VAL A 1 494 ? -22.393 -5.351 19.230 1.00 94.12 494 VAL A C 1
ATOM 3663 O O . VAL A 1 494 ? -22.705 -4.265 19.684 1.00 94.12 494 VAL A O 1
ATOM 3666 N N . PHE A 1 495 ? -21.123 -5.690 19.055 1.00 95.88 495 PHE A N 1
ATOM 3667 C CA . PHE A 1 495 ? -20.023 -4.730 19.114 1.00 95.88 495 PHE A CA 1
ATOM 3668 C C . PHE A 1 495 ? -19.468 -4.520 17.711 1.00 95.88 495 PHE A C 1
ATOM 3670 O O . PHE A 1 495 ? -19.116 -5.504 17.056 1.00 95.88 495 PHE A O 1
ATOM 3677 N N . THR A 1 496 ? -19.362 -3.269 17.268 1.00 97.50 496 THR A N 1
ATOM 3678 C CA . THR A 1 496 ? -18.663 -2.888 16.037 1.00 97.50 496 THR A CA 1
ATOM 3679 C C . THR A 1 496 ? -17.222 -2.505 16.348 1.00 97.50 496 THR A C 1
ATOM 3681 O O . THR A 1 496 ? -16.952 -1.725 17.254 1.00 97.50 496 THR A O 1
ATOM 3684 N N . PHE A 1 497 ? -16.295 -3.044 15.562 1.00 98.12 497 PHE A N 1
ATOM 3685 C CA . PHE A 1 497 ? -14.864 -2.760 15.584 1.00 98.12 497 PHE A CA 1
ATOM 3686 C C . PHE A 1 497 ? -14.538 -1.992 14.309 1.00 98.12 497 PHE A C 1
ATOM 3688 O O . PHE A 1 497 ? -14.565 -2.566 13.216 1.00 98.12 497 PHE A O 1
ATOM 3695 N N . GLN A 1 498 ? -14.267 -0.698 14.442 1.00 97.88 498 GLN A N 1
ATOM 3696 C CA . GLN A 1 498 ? -13.953 0.180 13.325 1.00 97.88 498 GLN A CA 1
ATOM 3697 C C . GLN A 1 498 ? -12.478 0.570 13.365 1.00 97.88 498 GLN A C 1
ATOM 3699 O O . GLN A 1 498 ? -12.066 1.348 14.223 1.00 97.88 498 GLN A O 1
ATOM 3704 N N . PHE A 1 499 ? -11.700 0.069 12.409 1.00 97.69 499 PHE A N 1
ATOM 3705 C CA . PHE A 1 499 ? -10.332 0.524 12.194 1.00 97.69 499 PHE A CA 1
ATOM 3706 C C . PHE A 1 499 ? -10.309 1.818 11.365 1.00 97.69 499 PHE A C 1
ATOM 3708 O O . PHE A 1 499 ? -11.222 2.071 10.572 1.00 97.69 499 PHE A O 1
ATOM 3715 N N . SER A 1 500 ? -9.271 2.645 11.525 1.00 95.38 500 SER A N 1
ATOM 3716 C CA . SER A 1 500 ? -9.065 3.855 10.707 1.00 95.38 500 SER A CA 1
ATOM 3717 C C . SER A 1 500 ? -8.835 3.559 9.225 1.00 95.38 500 SER A C 1
ATOM 3719 O O . SER A 1 500 ? -9.038 4.431 8.382 1.00 95.38 500 SER A O 1
ATOM 3721 N N . GLU A 1 501 ? -8.422 2.335 8.910 1.00 91.00 501 GLU A N 1
ATOM 3722 C CA . GLU A 1 501 ? -8.093 1.861 7.572 1.00 91.00 501 GLU A CA 1
ATOM 3723 C C . GLU A 1 501 ? -8.229 0.335 7.471 1.00 91.00 501 GLU A C 1
ATOM 3725 O O . GLU A 1 501 ? -8.618 -0.336 8.427 1.00 91.00 501 GLU A O 1
ATOM 3730 N N . ALA A 1 502 ? -7.946 -0.211 6.288 1.00 89.25 502 ALA A N 1
ATOM 3731 C CA . ALA A 1 502 ? -8.028 -1.643 6.040 1.00 89.25 502 ALA A CA 1
ATOM 3732 C C . ALA A 1 502 ? -6.934 -2.411 6.796 1.00 89.25 502 ALA A C 1
ATOM 3734 O O . ALA A 1 502 ? -5.759 -2.064 6.700 1.00 89.25 502 ALA A O 1
ATOM 3735 N N . VAL A 1 503 ? -7.312 -3.497 7.474 1.00 91.25 503 VAL A N 1
ATOM 3736 C CA . VAL A 1 503 ? -6.390 -4.350 8.232 1.00 91.25 503 VAL A CA 1
ATOM 3737 C C . VAL A 1 503 ? -6.490 -5.820 7.823 1.00 91.25 503 VAL A C 1
ATOM 3739 O O . VAL A 1 503 ? -7.463 -6.285 7.229 1.00 91.25 503 VAL A O 1
ATOM 3742 N N . SER A 1 504 ? -5.449 -6.571 8.156 1.00 87.56 504 SER A N 1
ATOM 3743 C CA . SER A 1 504 ? -5.301 -8.008 7.964 1.00 87.56 504 SER A CA 1
ATOM 3744 C C . SER A 1 504 ? -4.940 -8.681 9.291 1.00 87.56 504 SER A C 1
ATOM 3746 O O . SER A 1 504 ? -4.485 -8.030 10.230 1.00 87.56 504 SER A O 1
ATOM 3748 N N . GLY A 1 505 ? -5.182 -9.988 9.400 1.00 90.00 505 GLY A N 1
ATOM 3749 C CA . GLY A 1 505 ? -4.838 -10.770 10.595 1.00 90.00 505 GLY A CA 1
ATOM 3750 C C . GLY A 1 505 ? -5.821 -10.670 11.766 1.00 90.00 505 GLY A C 1
ATOM 3751 O O . GLY A 1 505 ? -5.760 -11.530 12.632 1.00 90.00 505 GLY A O 1
ATOM 3752 N N . PHE A 1 506 ? -6.761 -9.717 11.769 1.00 96.06 506 PHE A N 1
ATOM 3753 C CA . PHE A 1 506 ? -7.760 -9.600 12.837 1.00 96.06 506 PHE A CA 1
ATOM 3754 C C . PHE A 1 506 ? -8.776 -10.749 12.812 1.00 96.06 506 PHE A C 1
ATOM 3756 O O . PHE A 1 506 ? -9.501 -10.945 11.830 1.00 96.06 506 PHE A O 1
ATOM 3763 N N . THR A 1 507 ? -8.859 -11.491 13.910 1.00 96.12 507 THR A N 1
ATOM 3764 C CA . THR A 1 507 ? -9.751 -12.636 14.097 1.00 96.12 507 THR A CA 1
ATOM 3765 C C . THR A 1 507 ? -10.514 -12.543 15.418 1.00 96.12 507 THR A C 1
ATOM 3767 O O . THR A 1 507 ? -10.185 -11.767 16.310 1.00 96.12 507 THR A O 1
ATOM 3770 N N . GLN A 1 508 ? -11.526 -13.398 15.596 1.00 96.00 508 GLN A N 1
ATOM 3771 C CA . GLN A 1 508 ? -12.246 -13.505 16.870 1.00 96.00 508 GLN A CA 1
ATOM 3772 C C . GLN A 1 508 ? -11.323 -13.860 18.055 1.00 96.00 508 GLN A C 1
ATOM 3774 O O . GLN A 1 508 ? -11.625 -13.489 19.186 1.00 96.00 508 GLN A O 1
ATOM 3779 N N . GLY A 1 509 ? -10.210 -14.567 17.814 1.00 95.44 509 GLY A N 1
ATOM 3780 C CA . GLY A 1 509 ? -9.255 -14.951 18.860 1.00 95.44 509 GLY A CA 1
ATOM 3781 C C . GLY A 1 509 ? -8.515 -13.769 19.493 1.00 95.44 509 GLY A C 1
ATOM 3782 O O . GLY A 1 509 ? -7.987 -13.907 20.593 1.00 95.44 509 GLY A O 1
ATOM 3783 N N . ASP A 1 510 ? -8.529 -12.610 18.833 1.00 97.25 510 ASP A N 1
ATOM 3784 C CA . ASP A 1 510 ? -7.845 -11.391 19.271 1.00 97.25 510 ASP A CA 1
ATOM 3785 C C . ASP A 1 510 ? -8.703 -10.524 20.212 1.00 97.25 510 ASP A C 1
ATOM 3787 O O . ASP A 1 510 ? -8.246 -9.493 20.711 1.00 97.25 510 ASP A O 1
ATOM 3791 N N . ILE A 1 511 ? -9.954 -10.935 20.459 1.00 97.88 511 ILE A N 1
ATOM 3792 C CA . ILE A 1 511 ? -10.937 -10.201 21.261 1.00 97.88 511 ILE A CA 1
ATOM 3793 C C . ILE A 1 511 ? -11.052 -10.848 22.643 1.00 97.88 511 ILE A C 1
ATOM 3795 O O . ILE A 1 511 ? -11.526 -11.976 22.790 1.00 97.88 511 ILE A O 1
ATOM 3799 N N . ALA A 1 512 ? -10.676 -10.104 23.680 1.00 97.25 512 ALA A N 1
ATOM 3800 C CA . ALA A 1 512 ? -10.914 -10.488 25.064 1.00 97.25 512 ALA A CA 1
ATOM 3801 C C . ALA A 1 512 ? -12.302 -10.012 25.519 1.00 97.25 512 ALA A C 1
ATOM 3803 O O . ALA A 1 512 ? -12.674 -8.860 25.295 1.00 97.25 512 ALA A O 1
ATOM 3804 N N . LEU A 1 513 ? -13.056 -10.894 26.178 1.00 96.81 513 LEU A N 1
ATOM 3805 C CA . LEU A 1 513 ? -14.398 -10.619 26.698 1.00 96.81 513 LEU A CA 1
ATOM 3806 C C . LEU A 1 513 ? -14.426 -10.703 28.225 1.00 96.81 513 LEU A C 1
ATOM 3808 O O . LEU A 1 513 ? -13.832 -11.614 28.807 1.00 96.81 513 LEU A O 1
ATOM 3812 N N . ALA A 1 514 ? -15.189 -9.815 28.861 1.00 96.62 514 ALA A N 1
ATOM 3813 C CA . ALA A 1 514 ? -15.599 -9.945 30.257 1.00 96.62 514 ALA A CA 1
ATOM 3814 C C . ALA A 1 514 ? -17.131 -9.921 30.371 1.00 96.62 514 ALA A C 1
ATOM 3816 O O . ALA A 1 514 ? -17.798 -9.132 29.703 1.00 96.62 514 ALA A O 1
ATOM 3817 N N . ASN A 1 515 ? -17.677 -10.797 31.224 1.00 93.88 515 ASN A N 1
ATOM 3818 C CA . ASN A 1 515 ? -19.119 -10.987 31.441 1.00 93.88 515 ASN A CA 1
ATOM 3819 C C . ASN A 1 515 ? -19.939 -11.266 30.158 1.00 93.88 515 ASN A C 1
ATOM 3821 O O . ASN A 1 515 ? -21.107 -10.899 30.049 1.00 93.88 515 ASN A O 1
ATOM 3825 N N . GLY A 1 516 ? -19.346 -11.939 29.172 1.00 93.88 516 GLY A N 1
ATOM 3826 C CA . GLY A 1 516 ? -20.030 -12.276 27.929 1.00 93.88 516 GLY A CA 1
ATOM 3827 C C . GLY A 1 516 ? -19.415 -13.473 27.218 1.00 93.88 516 GLY A C 1
ATOM 3828 O O . GLY A 1 516 ? -18.247 -13.806 27.412 1.00 93.88 516 GLY A O 1
ATOM 3829 N N . ILE A 1 517 ? -20.225 -14.125 26.391 1.00 94.56 517 ILE A N 1
ATOM 3830 C CA . ILE A 1 517 ? -19.845 -15.258 25.550 1.00 94.56 517 ILE A CA 1
ATOM 3831 C C . ILE A 1 517 ? -19.845 -14.791 24.093 1.00 94.56 517 ILE A C 1
ATOM 3833 O O . ILE A 1 517 ? -20.826 -14.210 23.620 1.00 94.56 517 ILE A O 1
ATOM 3837 N N . ALA A 1 518 ? -18.744 -15.051 23.385 1.00 96.12 518 ALA A N 1
ATOM 3838 C CA . ALA A 1 518 ? -18.600 -14.713 21.974 1.00 96.12 518 ALA A CA 1
ATOM 3839 C C . ALA A 1 518 ? -19.574 -15.532 21.111 1.00 96.12 518 ALA A C 1
ATOM 3841 O O . ALA A 1 518 ? -19.598 -16.761 21.185 1.00 96.12 518 ALA A O 1
ATOM 3842 N N . GLY A 1 519 ? -20.350 -14.844 20.281 1.00 95.62 519 GLY A N 1
ATOM 3843 C CA . GLY A 1 519 ? -21.221 -15.411 19.259 1.00 95.62 519 GLY A CA 1
ATOM 3844 C C . GLY A 1 519 ? -20.652 -15.193 17.858 1.00 95.62 519 GLY A C 1
ATOM 3845 O O . GLY A 1 519 ? -19.467 -15.402 17.609 1.00 95.62 519 GLY A O 1
ATOM 3846 N N . THR A 1 520 ? -21.512 -14.778 16.929 1.00 96.69 520 THR A N 1
ATOM 3847 C CA . THR A 1 520 ? -21.152 -14.583 15.519 1.00 96.69 520 THR A CA 1
ATOM 3848 C C . THR A 1 520 ? -20.157 -13.433 15.343 1.00 96.69 520 THR A C 1
ATOM 3850 O O . THR A 1 520 ? -20.490 -12.280 15.625 1.00 96.69 520 THR A O 1
ATOM 3853 N N . PHE A 1 521 ? -18.966 -13.735 14.821 1.00 97.62 521 PHE A N 1
ATOM 3854 C CA . PHE A 1 521 ? -17.999 -12.751 14.330 1.00 97.62 521 PHE A CA 1
ATOM 3855 C C . PHE A 1 521 ? -18.165 -12.570 12.818 1.00 97.62 521 PHE A C 1
ATOM 3857 O O . PHE A 1 521 ? -18.132 -13.545 12.067 1.00 97.62 521 PHE A O 1
ATOM 3864 N N . THR A 1 522 ? -18.367 -11.334 12.366 1.00 96.62 522 THR A N 1
ATOM 3865 C CA . THR A 1 522 ? -18.630 -11.014 10.956 1.00 96.62 522 THR A CA 1
ATOM 3866 C C . THR A 1 522 ? -17.673 -9.941 10.464 1.00 96.62 522 THR A C 1
ATOM 3868 O O . THR A 1 522 ? -17.529 -8.892 11.088 1.00 96.62 522 THR A O 1
ATOM 3871 N N . THR A 1 523 ? -17.059 -10.174 9.308 1.00 96.56 523 THR A N 1
ATOM 3872 C CA . THR A 1 523 ? -16.342 -9.142 8.553 1.00 96.56 523 THR A CA 1
ATOM 3873 C C . THR A 1 523 ? -17.348 -8.378 7.698 1.00 96.56 523 THR A C 1
ATOM 3875 O O . THR A 1 523 ? -17.923 -8.946 6.771 1.00 96.56 523 THR A O 1
ATOM 3878 N N . VAL A 1 524 ? -17.580 -7.102 8.009 1.00 95.00 524 VAL A N 1
ATOM 3879 C CA . VAL A 1 524 ? -18.469 -6.234 7.217 1.00 95.00 524 VAL A CA 1
ATOM 3880 C C . VAL A 1 524 ? -17.725 -5.728 5.985 1.00 95.00 524 VAL A C 1
ATOM 3882 O O . VAL A 1 524 ? -18.243 -5.763 4.871 1.00 95.00 524 VAL A O 1
ATOM 3885 N N . ASN A 1 525 ? -16.489 -5.274 6.186 1.00 93.69 525 ASN A N 1
ATOM 3886 C CA . ASN A 1 525 ? -15.533 -4.933 5.139 1.00 93.69 525 ASN A CA 1
ATOM 3887 C C . ASN A 1 525 ? -14.102 -5.048 5.706 1.00 93.69 525 ASN A C 1
ATOM 3889 O O . ASN A 1 525 ? -13.915 -5.464 6.845 1.00 93.69 525 ASN A O 1
ATOM 3893 N N . VAL A 1 526 ? -13.090 -4.679 4.921 1.00 88.94 526 VAL A N 1
ATOM 3894 C CA . VAL A 1 526 ? -11.667 -4.800 5.298 1.00 88.94 526 VAL A CA 1
ATOM 3895 C C . VAL A 1 526 ? -11.216 -3.911 6.473 1.00 88.94 526 VAL A C 1
ATOM 3897 O O . VAL A 1 526 ? -10.105 -4.085 6.954 1.00 88.94 526 VAL A O 1
ATOM 3900 N N . ALA A 1 527 ? -12.042 -2.970 6.938 1.00 94.75 527 ALA A N 1
ATOM 3901 C CA . ALA A 1 527 ? -11.774 -2.080 8.076 1.00 94.75 527 ALA A CA 1
ATOM 3902 C C . ALA A 1 527 ? -12.841 -2.169 9.188 1.00 94.75 527 ALA A C 1
ATOM 3904 O O . ALA A 1 527 ? -12.681 -1.557 10.244 1.00 94.75 527 ALA A O 1
ATOM 3905 N N . THR A 1 528 ? -13.938 -2.901 8.969 1.00 96.94 528 THR A N 1
ATOM 3906 C CA . THR A 1 528 ? -15.085 -2.947 9.887 1.00 96.94 528 THR A CA 1
ATOM 3907 C C . THR A 1 528 ? -15.502 -4.386 10.161 1.00 96.94 528 THR A C 1
ATOM 3909 O O . THR A 1 528 ? -15.805 -5.151 9.238 1.00 96.94 528 THR A O 1
ATOM 3912 N N . TYR A 1 529 ? -15.597 -4.733 11.440 1.00 98.12 529 TYR A N 1
ATOM 3913 C CA . TYR A 1 529 ? -15.993 -6.057 11.916 1.00 98.12 529 TYR A CA 1
ATOM 3914 C C . TYR A 1 529 ? -17.076 -5.923 12.980 1.00 98.12 529 TYR A C 1
ATOM 3916 O O . TYR A 1 529 ? -17.166 -4.897 13.647 1.00 98.12 529 TYR A O 1
ATOM 3924 N N . THR A 1 530 ? -17.875 -6.967 13.172 1.00 97.31 530 THR A N 1
ATOM 3925 C CA . THR A 1 530 ? -18.870 -7.018 14.249 1.00 97.31 530 THR A CA 1
ATOM 3926 C C . THR A 1 530 ? -18.780 -8.326 15.019 1.00 97.31 530 THR A C 1
ATOM 3928 O O . THR A 1 530 ? -18.631 -9.383 14.404 1.00 97.31 530 THR A O 1
ATOM 3931 N N . LEU A 1 531 ? -18.951 -8.277 16.340 1.00 97.62 531 LEU A N 1
ATOM 3932 C CA . LEU A 1 531 ? -19.083 -9.451 17.203 1.00 97.62 531 LEU A CA 1
ATOM 3933 C C . LEU A 1 531 ? -20.408 -9.394 17.962 1.00 97.62 531 LEU A C 1
ATOM 3935 O O . LEU A 1 531 ? -20.666 -8.437 18.683 1.00 97.62 531 LEU A O 1
ATOM 3939 N N . GLN A 1 532 ? -21.219 -10.443 17.858 1.00 95.62 532 GLN A N 1
ATOM 3940 C CA . GLN A 1 532 ? -22.325 -10.654 18.793 1.00 95.62 532 GLN A CA 1
ATOM 3941 C C . GLN A 1 532 ? -21.781 -11.197 20.115 1.00 95.62 532 GLN A C 1
ATOM 3943 O O . GLN A 1 532 ? -21.089 -12.211 20.125 1.00 95.62 532 GLN A O 1
ATOM 3948 N N . VAL A 1 533 ? -22.118 -10.559 21.229 1.00 95.44 533 VAL A N 1
ATOM 3949 C CA . VAL A 1 533 ? -21.744 -10.970 22.584 1.00 95.44 533 VAL A CA 1
ATOM 3950 C C . VAL A 1 533 ? -23.019 -11.256 23.365 1.00 95.44 533 VAL A C 1
ATOM 3952 O O . VAL A 1 533 ? -23.877 -10.390 23.504 1.00 95.44 533 VAL A O 1
ATOM 3955 N N . THR A 1 534 ? -23.159 -12.481 23.866 1.00 94.38 534 THR A N 1
ATOM 3956 C CA . THR A 1 534 ? -24.266 -12.854 24.759 1.00 94.38 534 THR A CA 1
ATOM 3957 C C . THR A 1 534 ? -23.828 -12.594 26.201 1.00 94.38 534 THR A C 1
ATOM 3959 O O . THR A 1 534 ? -22.888 -13.261 26.641 1.00 94.38 534 THR A O 1
ATOM 3962 N N . PRO A 1 535 ? -24.441 -11.649 26.934 1.00 93.81 535 PRO A N 1
ATOM 3963 C CA . PRO A 1 535 ? -24.098 -11.389 28.332 1.00 93.81 535 PRO A CA 1
ATOM 3964 C C . PRO A 1 535 ? -24.279 -12.642 29.200 1.00 93.81 535 PRO A C 1
ATOM 3966 O O . PRO A 1 535 ? -25.217 -13.412 28.987 1.00 93.81 535 PRO A O 1
ATOM 3969 N N . ALA A 1 536 ? -23.374 -12.871 30.155 1.00 92.75 536 ALA A N 1
ATOM 3970 C CA . ALA A 1 536 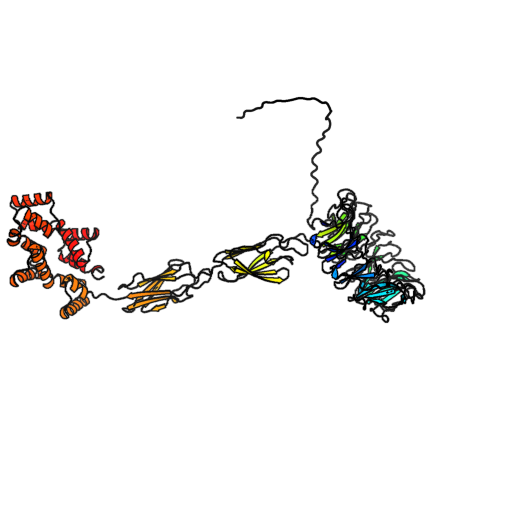? -23.420 -14.053 31.025 1.00 92.75 536 ALA A CA 1
ATOM 3971 C C . ALA A 1 536 ? -24.255 -13.832 32.301 1.00 92.75 536 ALA A C 1
ATOM 3973 O O . ALA A 1 536 ? -24.854 -14.778 32.813 1.00 92.75 536 ALA A O 1
ATOM 3974 N N . ALA A 1 537 ? -24.282 -12.598 32.804 1.00 91.44 537 ALA A N 1
ATOM 3975 C CA . ALA A 1 537 ? -25.064 -12.144 33.950 1.00 91.44 537 ALA A CA 1
ATOM 3976 C C . ALA A 1 537 ? -25.268 -10.621 33.870 1.00 91.44 537 ALA A C 1
ATOM 3978 O O . ALA A 1 537 ? -24.593 -9.951 33.081 1.00 91.44 537 ALA A O 1
ATOM 3979 N N . ASP A 1 538 ? -26.143 -10.077 34.716 1.00 89.88 538 ASP A N 1
ATOM 3980 C CA . ASP A 1 538 ? -26.301 -8.628 34.870 1.00 89.88 538 ASP A CA 1
ATOM 3981 C C . ASP A 1 538 ? -24.982 -7.976 35.314 1.00 89.88 538 ASP A C 1
ATOM 3983 O O . ASP A 1 538 ? -24.198 -8.541 36.085 1.00 89.88 538 ASP A O 1
ATOM 3987 N N . GLY A 1 539 ? -24.721 -6.779 34.801 1.00 89.75 539 GLY A N 1
ATOM 3988 C CA . GLY A 1 539 ? -23.506 -6.012 35.031 1.00 89.75 539 GLY A CA 1
ATOM 3989 C C . GLY A 1 539 ? -22.805 -5.581 33.745 1.00 89.75 539 GLY A C 1
ATOM 3990 O O . GLY A 1 539 ? -23.311 -5.700 32.632 1.00 89.75 539 GLY A O 1
ATOM 3991 N N . ASN A 1 540 ? -21.591 -5.055 33.901 1.00 91.75 540 ASN A N 1
ATOM 3992 C CA . ASN A 1 540 ? -20.799 -4.560 32.779 1.00 91.75 540 ASN A CA 1
ATOM 3993 C C . ASN A 1 540 ? -20.337 -5.705 31.874 1.00 91.75 540 ASN A C 1
ATOM 3995 O O . ASN A 1 540 ? -19.618 -6.596 32.322 1.00 91.75 540 ASN A O 1
ATOM 3999 N N . VAL A 1 541 ? -20.690 -5.627 30.595 1.00 94.12 541 VAL A N 1
ATOM 4000 C CA . VAL A 1 541 ? -20.142 -6.444 29.513 1.00 94.12 541 VAL A CA 1
ATOM 4001 C C . VAL A 1 541 ? -19.083 -5.614 28.807 1.00 94.12 541 VAL A C 1
ATOM 4003 O O . VAL A 1 541 ? -19.374 -4.510 28.339 1.00 94.12 541 VAL A O 1
ATOM 4006 N N . SER A 1 542 ? -17.854 -6.120 28.734 1.00 94.19 542 SER A N 1
ATOM 4007 C CA . SER A 1 542 ? -16.763 -5.415 28.062 1.00 94.19 542 SER A CA 1
ATOM 4008 C C . SER A 1 542 ? -16.050 -6.279 27.036 1.00 94.19 542 SER A C 1
ATOM 4010 O O . SER A 1 542 ? -15.937 -7.501 27.169 1.00 94.19 542 SER A O 1
ATOM 4012 N N . VAL A 1 543 ? -15.568 -5.604 25.998 1.00 97.12 543 VAL A N 1
ATOM 4013 C CA . VAL A 1 543 ? -14.740 -6.176 24.941 1.00 97.12 543 VAL A CA 1
ATOM 4014 C C . VAL A 1 543 ? -13.438 -5.391 24.874 1.00 97.12 543 VAL A C 1
ATOM 4016 O O . VAL A 1 543 ? -13.425 -4.173 25.056 1.00 97.12 543 VAL A O 1
ATOM 4019 N N . THR A 1 544 ? -12.322 -6.076 24.665 1.00 97.75 544 THR A N 1
ATOM 4020 C CA . THR A 1 544 ? -10.994 -5.457 24.599 1.00 97.75 544 THR A CA 1
ATOM 4021 C C . THR A 1 544 ? -10.185 -6.084 23.483 1.00 97.75 544 THR A C 1
ATOM 4023 O O . THR A 1 544 ? -10.179 -7.304 23.330 1.00 97.75 544 THR A O 1
ATOM 4026 N N . VAL A 1 545 ? -9.474 -5.247 22.736 1.00 98.19 545 VAL A N 1
ATOM 4027 C CA . VAL A 1 545 ? -8.539 -5.666 21.692 1.00 98.19 545 VAL A CA 1
ATOM 4028 C C . VAL A 1 545 ? -7.166 -5.085 22.015 1.00 98.19 545 VAL A C 1
ATOM 4030 O O . VAL A 1 545 ? -7.046 -3.903 22.333 1.00 98.19 545 VAL A O 1
ATOM 4033 N N . GLY A 1 546 ? -6.132 -5.927 21.978 1.00 95.31 546 GLY A N 1
ATOM 4034 C CA . GLY A 1 546 ? -4.752 -5.523 22.259 1.00 95.31 546 GLY A CA 1
ATOM 4035 C C . GLY A 1 546 ? -4.086 -4.766 21.105 1.00 95.31 546 GLY A C 1
ATOM 4036 O O . GLY A 1 546 ? -4.612 -4.692 19.996 1.00 95.31 546 GLY A O 1
ATOM 4037 N N . ASN A 1 547 ? -2.894 -4.222 21.364 1.00 93.94 547 ASN A N 1
ATOM 4038 C CA . ASN A 1 547 ? -2.054 -3.644 20.313 1.00 93.94 547 ASN A CA 1
ATOM 4039 C C . ASN A 1 547 ? -1.447 -4.751 19.437 1.00 93.94 547 ASN A C 1
ATOM 4041 O O . ASN A 1 547 ? -1.042 -5.791 19.958 1.00 93.94 547 ASN A O 1
ATOM 4045 N N . GLY A 1 548 ? -1.285 -4.483 18.141 1.00 90.88 548 GLY A N 1
ATOM 4046 C CA . GLY A 1 548 ? -0.507 -5.320 17.224 1.00 90.88 548 GLY A CA 1
ATOM 4047 C C . GLY A 1 548 ? -1.091 -6.699 16.926 1.00 90.88 548 GLY A C 1
ATOM 4048 O O . GLY A 1 548 ? -0.337 -7.610 16.593 1.00 90.88 548 GLY A O 1
ATOM 4049 N N . VAL A 1 549 ? -2.409 -6.856 17.055 1.00 94.69 549 VAL A N 1
ATOM 4050 C CA . VAL A 1 549 ? -3.127 -8.086 16.676 1.00 94.69 549 VAL A CA 1
ATOM 4051 C C . VAL A 1 549 ? -3.653 -8.027 15.239 1.00 94.69 549 VAL A C 1
ATOM 4053 O O . VAL A 1 549 ? -3.854 -9.057 14.605 1.00 94.69 549 VAL A O 1
ATOM 4056 N N . ALA A 1 550 ? -3.840 -6.819 14.705 1.00 93.31 550 ALA A N 1
ATOM 4057 C CA . ALA A 1 550 ? -4.234 -6.553 13.329 1.00 93.31 550 ALA A CA 1
ATOM 4058 C C . ALA A 1 550 ? -3.200 -5.647 12.652 1.00 93.31 550 ALA A C 1
ATOM 4060 O O . ALA A 1 550 ? -2.652 -4.759 13.305 1.00 93.31 550 ALA A O 1
ATOM 4061 N N . PHE A 1 551 ? -2.954 -5.849 11.357 1.00 85.44 551 PHE A N 1
ATOM 4062 C CA . PHE A 1 551 ? -1.916 -5.137 10.607 1.00 85.44 551 PHE A CA 1
ATOM 4063 C C . PHE A 1 551 ? -2.480 -4.467 9.362 1.00 85.44 551 PHE A C 1
ATOM 4065 O O . PHE A 1 551 ? -3.199 -5.110 8.596 1.00 85.44 551 PHE A O 1
ATOM 4072 N N . ASP A 1 552 ? -2.136 -3.205 9.137 1.00 83.06 552 ASP A N 1
ATOM 4073 C CA . ASP A 1 552 ? -2.455 -2.508 7.888 1.00 83.06 552 ASP A CA 1
ATOM 4074 C C . ASP A 1 552 ? -1.681 -3.091 6.679 1.00 83.06 552 ASP A C 1
ATOM 4076 O O . ASP A 1 552 ? -0.902 -4.048 6.781 1.00 83.06 552 ASP A O 1
ATOM 4080 N N . GLY A 1 553 ? -1.885 -2.504 5.496 1.00 67.69 553 GLY A N 1
ATOM 4081 C CA . GLY A 1 553 ? -1.144 -2.879 4.284 1.00 67.69 553 GLY A CA 1
ATOM 4082 C C . GLY A 1 553 ? 0.364 -2.603 4.366 1.00 67.69 553 GLY A C 1
ATOM 4083 O O . GLY A 1 553 ? 1.146 -3.209 3.629 1.00 67.69 553 GLY A O 1
ATOM 4084 N N . ALA A 1 554 ? 0.792 -1.741 5.283 1.00 65.75 554 ALA A N 1
ATOM 4085 C CA . ALA A 1 554 ? 2.177 -1.367 5.532 1.00 65.75 554 ALA A CA 1
ATOM 4086 C C . ALA A 1 554 ? 2.880 -2.284 6.556 1.00 65.75 554 ALA A C 1
ATOM 4088 O O . ALA A 1 554 ? 4.109 -2.321 6.616 1.00 65.75 554 ALA A O 1
ATOM 4089 N N . GLY A 1 555 ? 2.114 -3.105 7.277 1.00 70.25 555 GLY A N 1
ATOM 4090 C CA . GLY A 1 555 ? 2.591 -3.997 8.326 1.00 70.25 555 GLY A CA 1
ATOM 4091 C C . GLY A 1 555 ? 2.652 -3.349 9.712 1.00 70.25 555 GLY A C 1
ATOM 4092 O O . GLY A 1 555 ? 3.246 -3.948 10.610 1.00 70.25 555 GLY A O 1
ATOM 4093 N N . ASN A 1 556 ? 2.061 -2.167 9.925 1.00 77.62 556 ASN A N 1
ATOM 4094 C CA . ASN A 1 556 ? 1.970 -1.581 11.261 1.00 77.62 556 ASN A CA 1
ATOM 4095 C C . ASN A 1 556 ? 0.870 -2.283 12.059 1.00 77.62 556 ASN A C 1
ATOM 4097 O O . ASN A 1 556 ? -0.261 -2.436 11.598 1.00 77.62 556 ASN A O 1
ATOM 4101 N N . GLY A 1 557 ? 1.203 -2.702 13.279 1.00 85.75 557 GLY A N 1
ATOM 4102 C CA . GLY A 1 557 ? 0.242 -3.301 14.199 1.00 85.75 557 GLY A CA 1
ATOM 4103 C C . GLY A 1 557 ? -0.695 -2.252 14.802 1.00 85.75 557 GLY A C 1
ATOM 4104 O O . GLY A 1 557 ? -0.229 -1.185 15.187 1.00 85.75 557 GLY A O 1
ATOM 4105 N N . ASN A 1 558 ? -1.987 -2.557 14.933 1.00 95.69 558 ASN A N 1
ATOM 4106 C CA . ASN A 1 558 ? -3.004 -1.629 15.435 1.00 95.69 558 ASN A CA 1
ATOM 4107 C C . ASN A 1 558 ? -2.730 -1.102 16.851 1.00 95.69 558 ASN A C 1
ATOM 4109 O O . ASN A 1 558 ? -2.100 -1.768 17.678 1.00 95.69 558 ASN A O 1
ATOM 4113 N N . LEU A 1 559 ? -3.312 0.056 17.163 1.00 95.38 559 LEU A N 1
ATOM 4114 C CA . LEU A 1 559 ? -3.527 0.478 18.547 1.00 95.38 559 LEU A CA 1
ATOM 4115 C C . LEU A 1 559 ? -4.799 -0.195 19.080 1.00 95.38 559 LEU A C 1
ATOM 4117 O O . LEU A 1 559 ? -5.808 -0.276 18.379 1.00 95.38 559 LEU A O 1
ATOM 4121 N N . GLY A 1 560 ? -4.725 -0.733 20.291 1.00 95.00 560 GLY A N 1
ATOM 4122 C CA . GLY A 1 560 ? -5.820 -1.412 20.971 1.00 95.00 560 GLY A CA 1
ATOM 4123 C C . GLY A 1 560 ? -6.875 -0.442 21.495 1.00 95.00 560 GLY A C 1
ATOM 4124 O O . GLY A 1 560 ? -6.628 0.757 21.622 1.00 95.00 560 GLY A O 1
ATOM 4125 N N . ASP A 1 561 ? -8.042 -0.987 21.823 1.00 98.25 561 ASP A N 1
ATOM 4126 C CA . ASP A 1 561 ? -9.184 -0.237 22.346 1.00 98.25 561 ASP A CA 1
ATOM 4127 C C . ASP A 1 561 ? -10.077 -1.133 23.229 1.00 98.25 561 ASP A C 1
ATOM 4129 O O . ASP A 1 561 ? -9.944 -2.365 23.236 1.00 98.25 561 ASP A O 1
ATOM 4133 N N . MET A 1 562 ? -10.977 -0.519 23.999 1.00 96.81 562 MET A N 1
ATOM 4134 C CA . MET A 1 562 ? -11.929 -1.191 24.881 1.00 96.81 562 MET A CA 1
ATOM 4135 C C . MET A 1 562 ? -13.279 -0.474 24.877 1.00 96.81 562 MET A C 1
ATOM 4137 O O . MET A 1 562 ? -13.353 0.735 25.071 1.00 96.81 562 MET A O 1
ATOM 4141 N N . ALA A 1 563 ? -14.358 -1.254 24.813 1.00 95.94 563 ALA A N 1
ATOM 4142 C CA . ALA A 1 563 ? -15.715 -0.765 25.026 1.00 95.94 563 ALA A CA 1
ATOM 4143 C C . ALA A 1 563 ? -16.408 -1.529 26.156 1.00 95.94 563 ALA A C 1
ATOM 4145 O O . ALA A 1 563 ? -16.180 -2.723 26.348 1.00 95.94 563 ALA A O 1
ATOM 4146 N N . THR A 1 564 ? -17.268 -0.835 26.903 1.00 93.50 564 THR A N 1
ATOM 4147 C CA . THR A 1 564 ? -18.084 -1.412 27.981 1.00 93.50 564 THR A CA 1
ATOM 4148 C C . THR A 1 564 ? -19.519 -0.915 27.873 1.00 93.50 564 THR A C 1
ATOM 4150 O O . THR A 1 564 ? -19.748 0.263 27.603 1.00 93.50 564 THR A O 1
ATOM 4153 N N . VAL A 1 565 ? -20.477 -1.803 28.121 1.00 91.50 565 VAL A N 1
ATOM 4154 C CA . VAL A 1 565 ? -21.908 -1.495 28.223 1.00 91.50 565 VAL A CA 1
ATOM 4155 C C . VAL A 1 565 ? -22.496 -2.217 29.434 1.00 91.50 565 VAL A C 1
ATOM 4157 O O . VAL A 1 565 ? -22.083 -3.331 29.753 1.00 91.50 565 VAL A O 1
ATOM 4160 N N . PHE A 1 566 ? -23.428 -1.577 30.135 1.00 89.12 566 PHE A N 1
ATOM 4161 C CA . PHE A 1 566 ? -24.128 -2.196 31.259 1.00 89.12 566 PHE A CA 1
ATOM 4162 C C . PHE A 1 566 ? -25.293 -3.042 30.736 1.00 89.12 566 PHE A C 1
ATOM 4164 O O . PHE A 1 566 ? -26.113 -2.532 29.970 1.00 89.12 566 PHE A O 1
ATOM 4171 N N . PHE A 1 567 ? -25.334 -4.315 31.129 1.00 90.31 567 PHE A N 1
ATOM 4172 C CA . PHE A 1 567 ? -26.423 -5.237 30.828 1.00 90.31 567 PHE A CA 1
ATOM 4173 C C . PHE A 1 567 ? -27.262 -5.517 32.078 1.00 90.31 567 PHE A C 1
ATOM 4175 O O . PHE A 1 567 ? -26.699 -5.766 33.140 1.00 90.31 567 PHE A O 1
ATOM 4182 N N . ASP A 1 568 ? -28.582 -5.508 31.942 1.00 89.38 568 ASP A N 1
ATOM 4183 C CA . ASP A 1 568 ? -29.530 -5.782 33.019 1.00 89.38 568 ASP A CA 1
ATOM 4184 C C . ASP A 1 568 ? -30.801 -6.435 32.468 1.00 89.38 568 ASP A C 1
ATOM 4186 O O . ASP A 1 568 ? -31.594 -5.781 31.793 1.00 89.38 568 ASP A O 1
ATOM 4190 N N . ALA A 1 569 ? -30.991 -7.726 32.735 1.00 88.69 569 ALA A N 1
ATOM 4191 C CA . ALA A 1 569 ? -32.173 -8.488 32.335 1.00 88.69 569 ALA A CA 1
ATOM 4192 C C . ALA A 1 569 ? -33.096 -8.852 33.510 1.00 88.69 569 ALA A C 1
ATOM 4194 O O . ALA A 1 569 ? -34.056 -9.609 33.314 1.00 88.69 569 ALA A O 1
ATOM 4195 N N . SER A 1 570 ? -32.814 -8.364 34.720 1.00 88.06 570 SER A N 1
ATOM 4196 C CA . SER A 1 570 ? -33.604 -8.673 35.910 1.00 88.06 570 SER A CA 1
ATOM 4197 C C . SER A 1 570 ? -34.776 -7.698 36.036 1.00 88.06 570 SER A C 1
ATOM 4199 O O . SER A 1 570 ? -34.543 -6.516 36.208 1.00 88.06 570 SER A O 1
ATOM 4201 N N . PRO A 1 571 ? -36.045 -8.148 35.973 1.00 87.81 571 PRO A N 1
ATOM 4202 C CA . PRO A 1 571 ? -37.181 -7.247 36.129 1.00 87.81 571 PRO A CA 1
ATOM 4203 C C . PRO A 1 571 ? -37.395 -6.808 37.587 1.00 87.81 571 PRO A C 1
ATOM 4205 O O . PRO A 1 571 ? -37.197 -7.619 38.502 1.00 87.81 571 PRO A O 1
ATOM 4208 N N . PRO A 1 572 ? -37.962 -5.607 37.815 1.00 92.19 572 PRO A N 1
ATOM 4209 C CA . PRO A 1 572 ? -38.284 -5.138 39.153 1.00 92.19 572 PRO A CA 1
ATOM 4210 C C . PRO A 1 572 ? -39.450 -5.960 39.721 1.00 92.19 572 PRO A C 1
ATOM 4212 O O . PRO A 1 572 ? -40.539 -6.026 39.141 1.00 92.19 572 PRO A O 1
ATOM 4215 N N . ASN A 1 573 ? -39.255 -6.596 40.876 1.00 90.94 573 ASN A N 1
ATOM 4216 C CA . ASN A 1 573 ? -40.324 -7.299 41.582 1.00 90.94 573 ASN A CA 1
ATOM 4217 C C . ASN A 1 573 ? -41.224 -6.296 42.313 1.00 90.94 573 ASN A C 1
ATOM 4219 O O . ASN A 1 573 ? -40.712 -5.350 42.896 1.00 90.94 573 ASN A O 1
ATOM 4223 N N . LEU A 1 574 ? -42.540 -6.526 42.344 1.00 95.38 574 LEU A N 1
ATOM 4224 C CA . LEU A 1 574 ? -43.503 -5.662 43.029 1.00 95.38 574 LEU A CA 1
ATOM 4225 C C . LEU A 1 574 ? -44.209 -6.412 44.165 1.00 95.38 574 LEU A C 1
ATOM 4227 O O . LEU A 1 574 ? -44.955 -7.364 43.933 1.00 95.38 574 LEU A O 1
ATOM 4231 N N . GLN A 1 575 ? -44.045 -5.921 45.391 1.00 94.56 575 GLN A N 1
ATOM 4232 C CA . GLN A 1 575 ? -44.808 -6.358 46.555 1.00 94.56 575 GLN A CA 1
ATOM 4233 C C . GLN A 1 575 ? -45.881 -5.321 46.909 1.00 94.56 575 GLN A C 1
ATOM 4235 O O . GLN A 1 575 ? -45.578 -4.163 47.183 1.00 94.56 575 GLN A O 1
ATOM 4240 N N . ILE A 1 576 ? -47.143 -5.755 46.964 1.00 95.44 576 ILE A N 1
ATOM 4241 C CA . ILE A 1 576 ? -48.273 -4.923 47.402 1.00 95.44 576 ILE A CA 1
ATOM 4242 C C . ILE A 1 576 ? -48.677 -5.354 48.814 1.00 95.44 576 ILE A C 1
ATOM 4244 O O . ILE A 1 576 ? -48.978 -6.526 49.038 1.00 95.44 576 ILE A O 1
ATOM 4248 N N . THR A 1 577 ? -48.699 -4.420 49.765 1.00 92.06 577 THR A N 1
ATOM 4249 C CA . THR A 1 577 ? -49.001 -4.700 51.178 1.00 92.06 577 THR A CA 1
ATOM 4250 C C . THR A 1 577 ? -50.150 -3.816 51.671 1.00 92.06 577 THR A C 1
ATOM 4252 O O . THR A 1 577 ? -50.004 -2.593 51.665 1.00 92.06 577 THR A O 1
ATOM 4255 N N . PRO A 1 578 ? -51.290 -4.385 52.107 1.00 88.62 578 PRO A N 1
ATOM 4256 C CA . PRO A 1 578 ? -52.283 -3.651 52.880 1.00 88.62 578 PRO A CA 1
ATOM 4257 C C . PRO A 1 578 ? -51.806 -3.521 54.331 1.00 88.62 578 PRO A C 1
ATOM 4259 O O . PRO A 1 578 ? -51.212 -4.450 54.876 1.00 88.62 578 PRO A O 1
ATOM 4262 N N . ASN A 1 579 ? -52.104 -2.401 54.991 1.00 75.56 579 ASN A N 1
ATOM 4263 C CA . ASN A 1 579 ? -51.637 -2.173 56.366 1.00 75.56 579 ASN A CA 1
ATOM 4264 C C . ASN A 1 579 ? -52.204 -3.160 57.411 1.00 75.56 579 ASN A C 1
ATOM 4266 O O . ASN A 1 579 ? -51.652 -3.239 58.501 1.00 75.56 579 ASN A O 1
ATOM 4270 N N . ASN A 1 580 ? -53.276 -3.903 57.095 1.00 72.00 580 ASN A N 1
ATOM 4271 C CA . ASN A 1 580 ? -53.937 -4.881 57.971 1.00 72.00 580 ASN A CA 1
ATOM 4272 C C . ASN A 1 580 ? -54.504 -6.068 57.157 1.00 72.00 580 ASN A C 1
ATOM 4274 O O . ASN A 1 580 ? -54.624 -5.989 55.935 1.00 72.00 580 ASN A O 1
ATOM 4278 N N . THR A 1 581 ? -54.906 -7.160 57.824 1.00 63.19 581 THR A N 1
ATOM 4279 C CA . THR A 1 581 ? -55.571 -8.326 57.190 1.00 63.19 581 THR A CA 1
ATOM 4280 C C . THR A 1 581 ? -57.104 -8.225 57.177 1.00 63.19 581 THR A C 1
ATOM 4282 O O . THR A 1 581 ? -57.757 -8.726 56.260 1.00 63.19 581 THR A O 1
ATOM 4285 N N . THR A 1 582 ? -57.685 -7.528 58.157 1.00 65.62 582 THR A N 1
ATOM 4286 C CA . THR A 1 582 ? -59.100 -7.123 58.226 1.00 65.62 582 THR A CA 1
ATOM 4287 C C . THR A 1 582 ? -59.180 -5.711 58.807 1.00 65.62 582 THR A C 1
ATOM 4289 O O . THR A 1 582 ? -58.280 -5.310 59.547 1.00 65.62 582 THR A O 1
ATOM 4292 N N . THR A 1 583 ? -60.192 -4.917 58.449 1.00 70.94 583 THR A N 1
ATOM 4293 C CA . THR A 1 583 ? -60.341 -3.564 59.007 1.00 70.94 583 THR A CA 1
ATOM 4294 C C . THR A 1 583 ? -61.771 -3.033 58.922 1.00 70.94 583 THR A C 1
ATOM 4296 O O . THR A 1 583 ? -62.520 -3.383 58.018 1.00 70.94 583 THR A O 1
ATOM 4299 N N . ASN A 1 584 ? -62.133 -2.152 59.849 1.00 71.88 584 ASN A N 1
ATOM 4300 C CA . ASN A 1 584 ? -63.327 -1.305 59.807 1.00 71.88 584 ASN A CA 1
ATOM 4301 C C . ASN A 1 584 ? -62.971 0.172 59.519 1.00 71.88 584 ASN A C 1
ATOM 4303 O O . ASN A 1 584 ? -63.831 1.047 59.590 1.00 71.88 584 ASN A O 1
ATOM 4307 N N . VAL A 1 585 ? -61.702 0.457 59.195 1.00 74.88 585 VAL A N 1
ATOM 4308 C CA . VAL A 1 585 ? -61.169 1.804 58.953 1.00 74.88 585 VAL A CA 1
ATOM 4309 C C . VAL A 1 585 ? -61.203 2.133 57.458 1.00 74.88 585 VAL A C 1
ATOM 4311 O O . VAL A 1 585 ? -60.805 1.323 56.622 1.00 74.88 585 VAL A O 1
ATOM 4314 N N . SER A 1 586 ? -61.652 3.344 57.120 1.00 80.38 586 SER A N 1
ATOM 4315 C CA . SER A 1 586 ? -61.666 3.889 55.757 1.00 80.38 586 SER A CA 1
ATOM 4316 C C . SER A 1 586 ? -61.042 5.294 55.750 1.00 80.38 586 SER A C 1
ATOM 4318 O O . SER A 1 586 ? -61.440 6.113 56.583 1.00 80.38 586 SER A O 1
ATOM 4320 N N . PRO A 1 587 ? -60.089 5.613 54.848 1.00 87.00 587 PRO A N 1
ATOM 4321 C CA . PRO A 1 587 ? -59.568 4.780 53.757 1.00 87.00 587 PRO A CA 1
ATOM 4322 C C . PRO A 1 587 ? -58.548 3.718 54.211 1.00 87.00 587 PRO A C 1
ATOM 4324 O O . PRO A 1 587 ? -57.872 3.876 55.226 1.00 87.00 587 PRO A O 1
ATOM 4327 N N . VAL A 1 588 ? -58.391 2.658 53.411 1.00 88.50 588 VAL A N 1
ATOM 4328 C CA . VAL A 1 588 ? -57.336 1.645 53.569 1.00 88.50 588 VAL A CA 1
ATOM 4329 C C . VAL A 1 588 ? -56.091 2.077 52.802 1.00 88.50 588 VAL A C 1
ATOM 4331 O O . VAL A 1 588 ? -56.170 2.357 51.610 1.00 88.50 588 VAL A O 1
ATOM 4334 N N . ASN A 1 589 ? -54.927 2.069 53.446 1.00 91.00 589 ASN A N 1
ATOM 4335 C CA . ASN A 1 589 ? -53.659 2.349 52.773 1.00 91.00 589 ASN A CA 1
ATOM 4336 C C . ASN A 1 589 ? -53.020 1.056 52.243 1.00 91.00 589 ASN A C 1
ATOM 4338 O O . ASN A 1 589 ? -52.886 0.075 52.980 1.00 91.00 589 ASN A O 1
ATOM 4342 N N . PHE A 1 590 ? -52.605 1.094 50.979 1.00 94.56 590 PHE A N 1
ATOM 4343 C CA . PHE A 1 590 ? -51.781 0.082 50.326 1.00 94.56 590 PHE A CA 1
ATOM 4344 C C . PHE A 1 590 ? -50.399 0.659 50.031 1.00 94.56 590 PHE A C 1
ATOM 4346 O O . PHE A 1 590 ? -50.299 1.770 49.509 1.00 94.56 590 PHE A O 1
ATOM 4353 N N . THR A 1 591 ? -49.356 -0.115 50.316 1.00 95.12 591 THR A N 1
ATOM 4354 C CA . THR A 1 591 ? -47.970 0.190 49.943 1.00 95.12 591 THR A CA 1
ATOM 4355 C C . THR A 1 591 ? -47.548 -0.701 48.783 1.00 95.12 591 THR A C 1
ATOM 4357 O O . THR A 1 591 ? -47.768 -1.911 48.820 1.00 95.12 591 THR A O 1
ATOM 4360 N N . PHE A 1 592 ? -46.932 -0.102 47.770 1.00 96.38 592 PHE A N 1
ATOM 4361 C CA . PHE A 1 592 ? -46.324 -0.761 46.620 1.00 96.38 592 PHE A CA 1
ATOM 4362 C C . PHE A 1 592 ? -44.819 -0.595 46.771 1.00 96.38 592 PHE A C 1
ATOM 4364 O O . PHE A 1 592 ? -44.325 0.529 46.731 1.00 96.38 592 PHE A O 1
ATOM 4371 N N . GLN A 1 593 ? -44.121 -1.703 46.983 1.00 95.94 593 GLN A N 1
ATOM 4372 C CA . GLN A 1 593 ? -42.673 -1.742 47.108 1.00 95.94 593 GLN A CA 1
ATOM 4373 C C . GLN A 1 593 ? -42.108 -2.483 45.904 1.00 95.94 593 GLN A C 1
ATOM 4375 O O . GLN A 1 593 ? -42.323 -3.691 45.768 1.00 95.94 593 GLN A O 1
ATOM 4380 N N . PHE A 1 594 ? -41.392 -1.770 45.046 1.00 96.56 594 PHE A N 1
ATOM 4381 C CA . PHE A 1 594 ? -40.556 -2.382 44.028 1.00 96.56 594 PHE A CA 1
ATOM 4382 C C . PHE A 1 594 ? -39.212 -2.803 44.641 1.00 96.56 594 PHE A C 1
ATOM 4384 O O . PHE A 1 594 ? -38.770 -2.233 45.640 1.00 96.56 594 PHE A O 1
ATOM 4391 N N . SER A 1 595 ? -38.569 -3.829 44.080 1.00 93.62 595 SER A N 1
ATOM 4392 C CA . SER A 1 595 ? -37.233 -4.276 44.514 1.00 93.62 595 SER A CA 1
ATOM 4393 C C . SER A 1 595 ? -36.113 -3.295 44.165 1.00 93.62 595 SER A C 1
ATOM 4395 O O . SER A 1 595 ? -35.000 -3.440 44.663 1.00 93.62 595 SER A O 1
ATOM 4397 N N . GLU A 1 596 ? -36.408 -2.335 43.295 1.00 91.56 596 GLU A N 1
ATOM 4398 C CA . GLU A 1 596 ? -35.518 -1.289 42.814 1.00 91.56 596 GLU A CA 1
ATOM 4399 C C . GLU A 1 596 ? -36.338 -0.118 42.269 1.00 91.56 596 GLU A C 1
ATOM 4401 O O . GLU A 1 596 ? -37.563 -0.206 42.142 1.00 91.56 596 GLU A O 1
ATOM 4406 N N . ALA A 1 597 ? -35.659 0.978 41.932 1.00 91.06 597 ALA A N 1
ATOM 4407 C CA . ALA A 1 597 ? -36.326 2.158 41.414 1.00 91.06 597 ALA A CA 1
ATOM 4408 C C . ALA A 1 597 ? -36.937 1.908 40.029 1.00 91.06 597 ALA A C 1
ATOM 4410 O O . ALA A 1 597 ? -36.277 1.384 39.133 1.00 91.06 597 ALA A O 1
ATOM 4411 N N . VAL A 1 598 ? -38.179 2.352 39.833 1.00 94.25 598 VAL A N 1
ATOM 4412 C CA . VAL A 1 598 ? -38.914 2.171 38.575 1.00 94.25 598 VAL A CA 1
ATOM 4413 C C . VAL A 1 598 ? -39.373 3.497 37.975 1.00 94.25 598 VAL A C 1
ATOM 4415 O O . VAL A 1 598 ? -39.479 4.533 38.630 1.00 94.25 598 VAL A O 1
ATOM 4418 N N . SER A 1 599 ? -39.669 3.461 36.683 1.00 91.19 599 SER A N 1
ATOM 4419 C CA . SER A 1 599 ? -40.211 4.555 35.892 1.00 91.19 599 SER A CA 1
ATOM 4420 C C . SER A 1 599 ? -41.561 4.164 35.287 1.00 91.19 599 SER A C 1
ATOM 4422 O O . SER A 1 599 ? -41.858 2.987 35.078 1.00 91.19 599 SER A O 1
ATOM 4424 N N . GLY A 1 600 ? -42.407 5.162 35.024 1.00 90.44 600 GLY A N 1
ATOM 4425 C CA . GLY A 1 600 ? -43.700 4.971 34.359 1.00 90.44 600 GLY A CA 1
ATOM 4426 C C . GLY A 1 600 ? -44.871 4.557 35.256 1.00 90.44 600 GLY A C 1
ATOM 4427 O O . GLY A 1 600 ? -45.998 4.678 34.798 1.00 90.44 600 GLY A O 1
ATOM 4428 N N . PHE A 1 601 ? -44.639 4.166 36.515 1.00 96.00 601 PHE A N 1
ATOM 4429 C CA . PHE A 1 601 ? -45.709 3.733 37.422 1.00 96.00 601 PHE A CA 1
ATOM 4430 C C . PHE A 1 601 ? -46.594 4.893 37.904 1.00 96.00 601 PHE A C 1
ATOM 4432 O O . PHE A 1 601 ? -46.119 5.839 38.542 1.00 96.00 601 PHE A O 1
ATOM 4439 N N . ALA A 1 602 ? -47.895 4.802 37.644 1.00 94.50 602 ALA A N 1
ATOM 4440 C CA . ALA A 1 602 ? -48.889 5.804 37.995 1.00 94.50 602 ALA A CA 1
ATOM 4441 C C . ALA A 1 602 ? -50.219 5.178 38.459 1.00 94.50 602 ALA A C 1
ATOM 4443 O O . ALA A 1 602 ? -50.486 3.986 38.323 1.00 94.50 602 ALA A O 1
ATOM 4444 N N . VAL A 1 603 ? -51.103 6.009 39.027 1.00 94.31 603 VAL A N 1
ATOM 4445 C CA . VAL A 1 603 ? -52.379 5.550 39.614 1.00 94.31 603 VAL A CA 1
ATOM 4446 C C . VAL A 1 603 ? -53.305 4.860 38.603 1.00 94.31 603 VAL A C 1
ATOM 4448 O O . VAL A 1 603 ? -54.073 3.977 38.973 1.00 94.31 603 VAL A O 1
ATOM 4451 N N . ASN A 1 604 ? -53.234 5.236 37.324 1.00 93.50 604 ASN A N 1
ATOM 4452 C CA . ASN A 1 604 ? -54.009 4.626 36.241 1.00 93.50 604 ASN A CA 1
ATOM 4453 C C . ASN A 1 604 ? -53.549 3.203 35.893 1.00 93.50 604 ASN A C 1
ATOM 4455 O O . ASN A 1 604 ? -54.286 2.495 35.210 1.00 93.50 604 ASN A O 1
ATOM 4459 N N . ASP A 1 605 ? -52.379 2.785 36.371 1.00 95.12 605 ASP A N 1
ATOM 4460 C CA . ASP A 1 605 ? -51.867 1.429 36.180 1.00 95.12 605 ASP A CA 1
ATOM 4461 C C . ASP A 1 605 ? -52.375 0.469 37.269 1.00 95.12 605 ASP A C 1
ATOM 4463 O O . ASP A 1 605 ? -52.097 -0.728 37.239 1.00 95.12 605 ASP A O 1
ATOM 4467 N N . ILE A 1 606 ? -53.150 0.974 38.234 1.00 95.81 606 ILE A N 1
ATOM 4468 C CA . ILE A 1 606 ? -53.662 0.218 39.374 1.00 95.81 606 ILE A CA 1
ATOM 4469 C C . ILE A 1 606 ? -55.143 -0.113 39.158 1.00 95.81 606 ILE A C 1
ATOM 4471 O O . ILE A 1 606 ? -55.993 0.764 39.009 1.00 95.81 606 ILE A O 1
ATOM 4475 N N . VAL A 1 607 ? -55.474 -1.401 39.209 1.00 95.69 607 VAL A N 1
ATOM 4476 C CA . VAL A 1 607 ? -56.844 -1.913 39.113 1.00 95.69 607 VAL A CA 1
ATOM 4477 C C . VAL A 1 607 ? -57.371 -2.225 40.511 1.00 95.69 607 VAL A C 1
ATOM 4479 O O . VAL A 1 607 ? -56.785 -3.027 41.241 1.00 95.69 607 VAL A O 1
ATOM 4482 N N . ILE A 1 608 ? -58.498 -1.609 40.875 1.00 95.62 608 ILE A N 1
ATOM 4483 C CA . ILE A 1 608 ? -59.121 -1.714 42.203 1.00 95.62 608 ILE A CA 1
ATOM 4484 C C . ILE A 1 608 ? -60.499 -2.363 42.076 1.00 95.62 608 ILE A C 1
ATOM 4486 O O . ILE A 1 608 ? -61.277 -2.016 41.187 1.00 95.62 608 ILE A O 1
ATOM 4490 N N . THR A 1 609 ? -60.826 -3.272 42.993 1.00 94.62 609 THR A N 1
ATOM 4491 C CA . THR A 1 609 ? -62.165 -3.869 43.122 1.00 94.62 609 THR A CA 1
ATOM 4492 C C . THR A 1 609 ? -62.736 -3.631 44.522 1.00 94.62 609 THR A C 1
ATOM 4494 O O . THR A 1 609 ? -61.993 -3.616 45.503 1.00 94.62 609 THR A O 1
ATOM 4497 N N . ASN A 1 610 ? -64.057 -3.411 44.601 1.00 89.88 610 ASN A N 1
ATOM 4498 C CA . ASN A 1 610 ? -64.797 -3.035 45.822 1.00 89.88 610 ASN A CA 1
ATOM 4499 C C . ASN A 1 610 ? -64.217 -1.807 46.562 1.00 89.88 610 ASN A C 1
ATOM 4501 O O . ASN A 1 610 ? -64.289 -1.685 47.785 1.00 89.88 610 ASN A O 1
ATOM 4505 N N . GLY A 1 611 ? -63.641 -0.875 45.808 1.00 90.44 611 GLY A N 1
ATOM 4506 C CA . GLY A 1 611 ? -63.150 0.387 46.331 1.00 90.44 611 GLY A CA 1
ATOM 4507 C C . GLY A 1 611 ? -62.831 1.370 45.214 1.00 90.44 611 GLY A C 1
ATOM 4508 O O . GLY A 1 611 ? -62.773 1.001 44.040 1.00 90.44 611 GLY A O 1
ATOM 4509 N N . THR A 1 612 ? -62.616 2.627 45.580 1.00 92.50 612 THR A N 1
ATOM 4510 C CA . THR A 1 612 ? -62.185 3.684 44.657 1.00 92.50 612 THR A CA 1
ATOM 4511 C C . THR A 1 612 ? -60.817 4.222 45.057 1.00 92.50 612 THR A C 1
ATOM 4513 O O . THR A 1 612 ? -60.528 4.351 46.249 1.00 92.50 612 THR A O 1
ATOM 4516 N N . ALA A 1 613 ? -59.991 4.563 44.063 1.00 94.25 613 ALA A N 1
ATOM 4517 C CA . ALA A 1 613 ? -58.692 5.192 44.279 1.00 94.25 613 ALA A CA 1
ATOM 4518 C C . ALA A 1 613 ? -58.858 6.554 44.972 1.00 94.25 613 ALA A C 1
ATOM 4520 O O . ALA A 1 613 ? -59.637 7.397 44.526 1.00 94.25 613 ALA A O 1
ATOM 4521 N N . GLY A 1 614 ? -58.121 6.755 46.057 1.00 92.69 614 GLY A N 1
ATOM 4522 C CA . GLY A 1 614 ? -57.929 8.029 46.734 1.00 92.69 614 GLY A CA 1
ATOM 4523 C C . GLY A 1 614 ? -56.553 8.609 46.412 1.00 92.69 614 GLY A C 1
ATOM 4524 O O . GLY A 1 614 ? -56.106 8.596 45.266 1.00 92.69 614 GLY A O 1
ATOM 4525 N N . THR A 1 615 ? -55.871 9.128 47.431 1.00 94.75 615 THR A N 1
ATOM 4526 C CA . THR A 1 615 ? -54.554 9.760 47.281 1.00 94.75 615 THR A CA 1
ATOM 4527 C C . THR A 1 615 ? -53.487 8.738 46.885 1.00 94.75 615 THR A C 1
ATOM 4529 O O . THR A 1 615 ? -53.237 7.791 47.632 1.00 94.75 615 THR A O 1
ATOM 4532 N N . PHE A 1 616 ? -52.836 8.956 45.740 1.00 96.19 616 PHE A N 1
ATOM 4533 C CA . PHE A 1 616 ? -51.632 8.240 45.315 1.00 96.19 616 PHE A CA 1
ATOM 4534 C C . PHE A 1 616 ? -50.397 9.087 45.629 1.00 96.19 616 PHE A C 1
ATOM 4536 O O . PHE A 1 616 ? -50.343 10.257 45.248 1.00 96.19 616 PHE A O 1
ATOM 4543 N N . THR A 1 617 ? -49.416 8.511 46.320 1.00 94.19 617 THR A N 1
ATOM 4544 C CA . THR A 1 617 ? -48.199 9.215 46.741 1.00 94.19 617 THR A CA 1
ATOM 4545 C C . THR A 1 617 ? -46.970 8.440 46.300 1.00 94.19 617 THR A C 1
ATOM 4547 O O . THR A 1 617 ? -46.837 7.258 46.612 1.00 94.19 617 THR A O 1
ATOM 4550 N N . VAL A 1 618 ? -46.055 9.131 45.626 1.00 95.06 618 VAL A N 1
ATOM 4551 C CA . VAL A 1 618 ? -44.688 8.658 45.390 1.00 95.06 618 VAL A CA 1
ATOM 4552 C C . VAL A 1 618 ? -43.887 8.959 46.654 1.00 95.06 618 VAL A C 1
ATOM 4554 O O . VAL A 1 618 ? -43.778 10.126 47.033 1.00 95.06 618 VAL A O 1
ATOM 4557 N N . VAL A 1 619 ? -43.401 7.926 47.343 1.00 93.44 619 VAL A N 1
ATOM 4558 C CA . VAL A 1 619 ? -42.597 8.091 48.565 1.00 93.44 619 VAL A CA 1
ATOM 4559 C C . VAL A 1 619 ? -41.140 8.322 48.176 1.00 93.44 619 VAL A C 1
ATOM 4561 O O . VAL A 1 619 ? -40.535 9.304 48.605 1.00 93.44 619 VAL A O 1
ATOM 4564 N N . ASP A 1 620 ? -40.618 7.465 47.303 1.00 92.62 620 ASP A N 1
ATOM 4565 C CA . ASP A 1 620 ? -39.302 7.568 46.676 1.00 92.62 620 ASP A CA 1
ATOM 4566 C C . ASP A 1 620 ? -39.310 6.841 45.310 1.00 92.62 620 ASP A C 1
ATOM 4568 O O . ASP A 1 620 ? -40.362 6.713 44.683 1.00 92.62 620 ASP A O 1
ATOM 4572 N N . GLY A 1 621 ? -38.140 6.446 44.798 1.00 87.19 621 GLY A N 1
ATOM 4573 C CA . GLY A 1 621 ? -38.012 5.818 43.481 1.00 87.19 621 GLY A CA 1
ATOM 4574 C C . GLY A 1 621 ? -38.560 4.390 43.386 1.00 87.19 621 GLY A C 1
ATOM 4575 O O . GLY A 1 621 ? -38.828 3.950 42.271 1.00 87.19 621 GLY A O 1
ATOM 4576 N N . ASP A 1 622 ? -38.723 3.678 44.505 1.00 94.62 622 ASP A N 1
ATOM 4577 C CA . ASP A 1 622 ? -39.177 2.279 44.539 1.00 94.62 622 ASP A CA 1
ATOM 4578 C C . ASP A 1 622 ? -40.419 2.053 45.420 1.00 94.62 622 ASP A C 1
ATOM 4580 O O . ASP A 1 622 ? -41.045 0.993 45.353 1.00 94.62 622 ASP A O 1
ATOM 4584 N N . THR A 1 623 ? -40.832 3.061 46.189 1.00 95.44 623 THR A N 1
ATOM 4585 C CA . THR A 1 623 ? -41.936 2.969 47.141 1.00 95.44 623 THR A CA 1
ATOM 4586 C C . THR A 1 623 ? -43.066 3.939 46.801 1.00 95.44 623 THR A C 1
ATOM 4588 O O . THR A 1 623 ? -42.886 5.154 46.679 1.00 95.44 623 THR A O 1
ATOM 4591 N N . TYR A 1 624 ? -44.288 3.410 46.733 1.00 96.38 624 TYR A N 1
ATOM 4592 C CA . TYR A 1 624 ? -45.508 4.170 46.454 1.00 96.38 624 TYR A CA 1
ATOM 4593 C C . TYR A 1 624 ? -46.610 3.793 47.438 1.00 96.38 624 TYR A C 1
ATOM 4595 O O . TYR A 1 624 ? -46.650 2.678 47.956 1.00 96.38 624 TYR A O 1
ATOM 4603 N N . THR A 1 625 ? -47.552 4.702 47.681 1.00 95.00 625 THR A N 1
ATOM 4604 C CA . THR A 1 625 ? -48.739 4.412 48.496 1.00 95.00 625 THR A CA 1
ATOM 4605 C C . THR A 1 625 ? -50.020 4.845 47.799 1.00 95.00 625 THR A C 1
ATOM 4607 O O . THR A 1 625 ? -50.046 5.845 47.083 1.00 95.00 625 THR A O 1
ATOM 4610 N N . LEU A 1 626 ? -51.098 4.092 48.021 1.00 96.19 626 LEU A N 1
ATOM 4611 C CA . LEU A 1 626 ? -52.442 4.415 47.552 1.00 96.19 626 LEU A CA 1
ATOM 4612 C C . LEU A 1 626 ? -53.442 4.277 48.694 1.00 96.19 626 LEU A C 1
ATOM 4614 O O . LEU A 1 626 ? -53.546 3.223 49.321 1.00 96.19 626 LEU A O 1
ATOM 4618 N N . GLN A 1 627 ? -54.231 5.323 48.909 1.00 94.19 627 GLN A N 1
ATOM 4619 C CA . GLN A 1 627 ? -55.439 5.231 49.721 1.00 94.19 627 GLN A CA 1
ATOM 4620 C C . GLN A 1 627 ? -56.561 4.621 48.881 1.00 94.19 627 GLN A C 1
ATOM 4622 O O . GLN A 1 627 ? -56.833 5.092 47.781 1.00 94.19 627 GLN A O 1
ATOM 4627 N N . VAL A 1 628 ? -57.239 3.602 49.393 1.00 93.69 628 VAL A N 1
ATOM 4628 C CA . VAL A 1 628 ? -58.396 2.969 48.757 1.00 93.69 628 VAL A CA 1
ATOM 4629 C C . VAL A 1 628 ? -59.595 3.141 49.670 1.00 93.69 628 VAL A C 1
ATOM 4631 O O . VAL A 1 628 ? -59.557 2.735 50.829 1.00 93.69 628 VAL A O 1
ATOM 4634 N N . LEU A 1 629 ? -60.659 3.755 49.158 1.00 91.56 629 LEU A N 1
ATOM 4635 C CA . LEU A 1 629 ? -61.914 3.930 49.886 1.00 91.56 629 LEU A CA 1
ATOM 4636 C C . LEU A 1 629 ? -62.810 2.715 49.594 1.00 91.56 629 LEU A C 1
ATOM 4638 O O . LEU A 1 629 ? -63.245 2.590 48.445 1.00 91.56 629 LEU A O 1
ATOM 4642 N N . PRO A 1 630 ? -63.080 1.819 50.566 1.00 89.75 630 PRO A N 1
ATOM 4643 C CA . PRO A 1 630 ? -63.971 0.678 50.361 1.00 89.75 630 PRO A CA 1
ATOM 4644 C C . PRO A 1 630 ? -65.392 1.138 50.025 1.00 89.75 630 PRO A C 1
ATOM 4646 O O . PRO A 1 630 ? -65.889 2.099 50.612 1.00 89.75 630 PRO A O 1
ATOM 4649 N N . THR A 1 631 ? -66.057 0.452 49.094 1.00 87.25 631 THR A N 1
ATOM 4650 C CA . THR A 1 631 ? -67.431 0.804 48.689 1.00 87.25 631 THR A CA 1
ATOM 4651 C C . THR A 1 631 ? -68.507 0.072 49.482 1.00 87.25 631 THR A C 1
ATOM 4653 O O . THR A 1 631 ? -69.563 0.644 49.741 1.00 87.25 631 THR A O 1
ATOM 4656 N N . THR A 1 632 ? -68.257 -1.183 49.862 1.00 84.56 632 THR A N 1
ATOM 4657 C CA . THR A 1 632 ? -69.171 -2.027 50.649 1.00 84.56 632 THR A CA 1
ATOM 4658 C C . THR A 1 632 ? -68.386 -3.014 51.509 1.00 84.56 632 THR A C 1
ATOM 4660 O O . THR A 1 632 ? -67.228 -3.308 51.197 1.00 84.56 632 THR A O 1
ATOM 4663 N N . ASP A 1 633 ? -69.024 -3.552 52.551 1.00 81.69 633 ASP A N 1
ATOM 4664 C CA . ASP A 1 633 ? -68.488 -4.667 53.339 1.00 81.69 633 ASP A CA 1
ATOM 4665 C C . ASP A 1 633 ? -68.109 -5.837 52.416 1.00 81.69 633 ASP A C 1
ATOM 4667 O O . ASP A 1 633 ? -68.865 -6.221 51.521 1.00 81.69 633 ASP A O 1
ATOM 4671 N N . GLY A 1 634 ? -66.916 -6.395 52.615 1.00 83.44 634 GLY A N 1
ATOM 4672 C CA . GLY A 1 634 ? -66.362 -7.448 51.769 1.00 83.44 634 GLY A CA 1
ATOM 4673 C C . GLY A 1 634 ? -64.892 -7.240 51.413 1.00 83.44 634 GLY A C 1
ATOM 4674 O O . GLY A 1 634 ? -64.188 -6.413 51.991 1.00 83.44 634 GLY A O 1
ATOM 4675 N N . GLN A 1 635 ? -64.404 -8.037 50.465 1.00 88.62 635 GLN A N 1
ATOM 4676 C CA . GLN A 1 635 ? -63.003 -8.011 50.048 1.00 88.62 635 GLN A CA 1
ATOM 4677 C C . GLN A 1 635 ? -62.721 -6.798 49.153 1.00 88.62 635 GLN A C 1
ATOM 4679 O O . GLN A 1 635 ? -63.440 -6.580 48.184 1.00 88.62 635 GLN A O 1
ATOM 4684 N N . VAL A 1 636 ? -61.677 -6.034 49.471 1.00 91.88 636 VAL A N 1
ATOM 4685 C CA . VAL A 1 636 ? -61.116 -4.951 48.652 1.00 91.88 636 VAL A CA 1
ATOM 4686 C C . VAL A 1 636 ? -59.794 -5.444 48.078 1.00 91.88 636 VAL A C 1
ATOM 4688 O O . VAL A 1 636 ? -58.896 -5.795 48.846 1.00 91.88 636 VAL A O 1
ATOM 4691 N N . THR A 1 637 ? -59.661 -5.472 46.750 1.00 92.44 637 THR A N 1
ATOM 4692 C CA . THR A 1 637 ? -58.445 -5.948 46.066 1.00 92.44 637 THR A CA 1
ATOM 4693 C C . THR A 1 637 ? -57.833 -4.844 45.224 1.00 92.44 637 THR A C 1
ATOM 4695 O O . THR A 1 637 ? -58.533 -4.171 44.468 1.00 92.44 637 THR A O 1
ATOM 4698 N N . VAL A 1 638 ? -56.514 -4.716 45.318 1.00 95.75 638 VAL A N 1
ATOM 4699 C CA . VAL A 1 638 ? -55.675 -3.864 44.478 1.00 95.75 638 VAL A CA 1
ATOM 4700 C C . VAL A 1 638 ? -54.759 -4.762 43.658 1.00 95.75 638 VAL A C 1
ATOM 4702 O O . VAL A 1 638 ? -54.147 -5.682 44.201 1.00 95.75 638 VAL A O 1
ATOM 4705 N N . SER A 1 639 ? -54.658 -4.507 42.359 1.00 95.12 639 SER A N 1
ATOM 4706 C CA . SER A 1 639 ? -53.782 -5.246 41.451 1.00 95.12 639 SER A CA 1
ATOM 4707 C C . SER A 1 639 ? -53.065 -4.316 40.484 1.00 95.12 639 SER A C 1
ATOM 4709 O O . SER A 1 639 ? -53.607 -3.291 40.082 1.00 95.12 639 SER A O 1
ATOM 4711 N N . VAL A 1 640 ? -51.843 -4.686 40.123 1.00 97.06 640 VAL A N 1
ATOM 4712 C CA . VAL A 1 640 ? -50.998 -4.001 39.146 1.00 97.06 640 VAL A CA 1
ATOM 4713 C C . VAL A 1 640 ? -50.656 -5.019 38.055 1.00 97.06 640 VAL A C 1
ATOM 4715 O O . VAL A 1 640 ? -50.173 -6.107 38.387 1.00 97.06 640 VAL A O 1
ATOM 4718 N N . PRO A 1 641 ? -50.943 -4.737 36.773 1.00 93.88 641 PRO A N 1
ATOM 4719 C CA . PRO A 1 641 ? -50.648 -5.642 35.673 1.00 93.88 641 PRO A CA 1
ATOM 4720 C C . PRO A 1 641 ? -49.144 -5.684 35.362 1.00 93.88 641 PRO A C 1
ATOM 4722 O O . PRO A 1 641 ? -48.353 -4.868 35.836 1.00 93.88 641 PRO A O 1
ATOM 4725 N N . MET A 1 642 ? -48.750 -6.661 34.543 1.00 93.50 642 MET A N 1
ATOM 4726 C CA . MET A 1 642 ? -47.393 -6.733 34.002 1.00 93.50 642 MET A CA 1
ATOM 4727 C C . MET A 1 642 ? -47.111 -5.518 33.106 1.00 93.50 642 MET A C 1
ATOM 4729 O O . MET A 1 642 ? -47.960 -5.159 32.290 1.00 93.50 642 MET A O 1
ATOM 4733 N N . GLY A 1 643 ? -45.915 -4.934 33.223 1.00 92.44 643 GLY A N 1
ATOM 4734 C CA . GLY A 1 643 ? -45.476 -3.805 32.390 1.00 92.44 643 GLY A CA 1
ATOM 4735 C C . GLY A 1 643 ? -46.129 -2.464 32.729 1.00 92.44 643 GLY A C 1
ATOM 4736 O O . GLY A 1 643 ? -46.161 -1.573 31.886 1.00 92.44 643 GLY A O 1
ATOM 4737 N N . ALA A 1 644 ? -46.651 -2.330 33.948 1.00 93.88 644 ALA A N 1
ATOM 4738 C CA . ALA A 1 644 ? -47.099 -1.063 34.520 1.00 93.88 644 ALA A CA 1
ATOM 4739 C C . ALA A 1 644 ? -45.928 -0.133 34.899 1.00 93.88 644 ALA A C 1
ATOM 4741 O O . ALA A 1 644 ? -46.099 1.076 34.999 1.00 93.88 644 ALA A O 1
ATOM 4742 N N . ALA A 1 645 ? -44.746 -0.698 35.133 1.00 93.94 645 ALA A N 1
ATOM 4743 C CA . ALA A 1 645 ? -43.536 -0.007 35.543 1.00 93.94 645 ALA A CA 1
ATOM 4744 C C . ALA A 1 645 ? -42.307 -0.674 34.913 1.00 93.94 645 ALA A C 1
ATOM 4746 O O . ALA A 1 645 ? -42.312 -1.886 34.674 1.00 93.94 645 ALA A O 1
ATOM 4747 N N . PHE A 1 646 ? -41.259 0.115 34.676 1.00 92.12 646 PHE A N 1
ATOM 4748 C CA . PHE A 1 646 ? -40.005 -0.337 34.068 1.00 92.12 646 PHE A CA 1
ATOM 4749 C C . PHE A 1 646 ? -38.808 0.124 34.895 1.00 92.12 646 PHE A C 1
ATOM 4751 O O . PHE A 1 646 ? -38.765 1.286 35.303 1.00 92.12 646 PHE A O 1
ATOM 4758 N N . ASP A 1 647 ? -37.836 -0.752 35.118 1.00 89.88 647 ASP A N 1
ATOM 4759 C CA . ASP A 1 647 ? -36.548 -0.391 35.725 1.00 89.88 647 ASP A CA 1
ATOM 4760 C C . ASP A 1 647 ? -35.648 0.414 34.755 1.00 89.88 647 ASP A C 1
ATOM 4762 O O . ASP A 1 647 ? -36.061 0.828 33.664 1.00 89.88 647 ASP A O 1
ATOM 4766 N N . ALA A 1 648 ? -34.390 0.638 35.147 1.00 83.50 648 ALA A N 1
ATOM 4767 C CA . ALA A 1 648 ? -33.384 1.264 34.288 1.00 83.50 648 ALA A CA 1
ATOM 4768 C C . ALA A 1 648 ? -32.958 0.374 33.098 1.00 83.50 648 ALA A C 1
ATOM 4770 O O . ALA A 1 648 ? -32.574 0.903 32.050 1.00 83.50 648 ALA A O 1
ATOM 4771 N N . GLY A 1 649 ? -33.052 -0.952 33.245 1.00 82.00 649 GLY A N 1
ATOM 4772 C CA . GLY A 1 649 ? -32.867 -1.963 32.203 1.00 82.00 649 GLY A CA 1
ATOM 4773 C C . GLY A 1 649 ? -33.950 -1.964 31.115 1.00 82.00 649 GLY A C 1
ATOM 4774 O O . GLY A 1 649 ? -33.763 -2.582 30.068 1.00 82.00 649 GLY A O 1
ATOM 4775 N N . ALA A 1 650 ? -35.049 -1.230 31.326 1.00 87.00 650 ALA A N 1
ATOM 4776 C CA . ALA A 1 650 ? -36.298 -1.302 30.568 1.00 87.00 650 ALA A CA 1
ATOM 4777 C C . ALA A 1 650 ? -37.007 -2.667 30.677 1.00 87.00 650 ALA A C 1
ATOM 4779 O O . ALA A 1 650 ? -37.770 -3.056 29.785 1.00 87.00 650 ALA A O 1
ATOM 4780 N N . ASN A 1 651 ? -36.787 -3.395 31.771 1.00 88.38 651 ASN A N 1
ATOM 4781 C CA . ASN A 1 651 ? -37.499 -4.625 32.079 1.00 88.38 651 ASN A CA 1
ATOM 4782 C C . ASN A 1 651 ? -38.851 -4.302 32.750 1.00 88.38 651 ASN A C 1
ATOM 4784 O O . ASN A 1 651 ? -38.908 -3.498 33.684 1.00 88.38 651 ASN A O 1
ATOM 4788 N N . PRO A 1 652 ? -39.963 -4.909 32.295 1.00 91.62 652 PRO A N 1
ATOM 4789 C CA . PRO A 1 652 ? -41.285 -4.670 32.868 1.00 91.62 652 PRO A CA 1
ATOM 4790 C C . PRO A 1 652 ? -41.473 -5.397 34.205 1.00 91.62 652 PRO A C 1
ATOM 4792 O O . PRO A 1 652 ? -41.099 -6.564 34.341 1.00 91.62 652 PRO A O 1
ATOM 4795 N N . ASN A 1 653 ? -42.166 -4.769 35.159 1.00 93.88 653 ASN A N 1
ATOM 4796 C CA . ASN A 1 653 ? -42.580 -5.448 36.389 1.00 93.88 653 ASN A CA 1
ATOM 4797 C C . ASN A 1 653 ? -43.523 -6.640 36.089 1.00 93.88 653 ASN A C 1
ATOM 4799 O O . ASN A 1 653 ? -44.382 -6.543 35.202 1.00 93.88 653 ASN A O 1
ATOM 4803 N N . PRO A 1 654 ? -43.460 -7.743 36.855 1.00 92.50 654 PRO A N 1
ATOM 4804 C CA . PRO A 1 654 ? -44.498 -8.772 36.862 1.00 92.50 654 PRO A CA 1
ATOM 4805 C C . PRO A 1 654 ? -45.814 -8.262 37.470 1.00 92.50 654 PRO A C 1
ATOM 4807 O O . PRO A 1 654 ? -45.829 -7.311 38.253 1.00 92.50 654 PRO A O 1
ATOM 4810 N N . ALA A 1 655 ? -46.930 -8.924 37.154 1.00 93.38 655 ALA A N 1
ATOM 4811 C CA . ALA A 1 655 ? -48.218 -8.599 37.765 1.00 93.38 655 ALA A CA 1
ATOM 4812 C C . ALA A 1 655 ? -48.243 -8.962 39.262 1.00 93.38 655 ALA A C 1
ATOM 4814 O O . ALA A 1 655 ? -47.775 -10.034 39.648 1.00 93.38 655 ALA A O 1
ATOM 4815 N N . ALA A 1 656 ? -48.851 -8.110 40.088 1.00 95.69 656 ALA A N 1
ATOM 4816 C CA . ALA A 1 656 ? -48.988 -8.316 41.531 1.00 95.69 656 ALA A CA 1
ATOM 4817 C C . ALA A 1 656 ? -50.383 -7.904 42.023 1.00 95.69 656 ALA A C 1
ATOM 4819 O O . ALA A 1 656 ? -51.036 -7.044 41.435 1.00 95.69 656 ALA A O 1
ATOM 4820 N N . SER A 1 657 ? -50.856 -8.504 43.118 1.00 94.75 657 SER A N 1
ATOM 4821 C CA . SER A 1 657 ? -52.143 -8.150 43.729 1.00 94.75 657 SER A CA 1
ATOM 4822 C C . SER A 1 657 ? -52.152 -8.394 45.232 1.00 94.75 657 SER A C 1
ATOM 4824 O O . SER A 1 657 ? -51.542 -9.357 45.693 1.00 94.75 657 SER A O 1
ATOM 4826 N N . ALA A 1 658 ? -52.913 -7.595 45.974 1.00 93.62 658 ALA A N 1
ATOM 4827 C CA . ALA A 1 658 ? -53.181 -7.813 47.392 1.00 93.62 658 ALA A CA 1
ATOM 4828 C C . ALA A 1 658 ? -54.635 -7.486 47.742 1.00 93.62 658 ALA A C 1
ATOM 4830 O O . ALA A 1 658 ? -55.280 -6.681 47.070 1.00 93.62 658 ALA A O 1
ATOM 4831 N N . SER A 1 659 ? -55.154 -8.119 48.797 1.00 91.31 659 SER A N 1
ATOM 4832 C CA . SER A 1 659 ? -56.539 -7.940 49.244 1.00 91.31 659 SER A CA 1
ATOM 4833 C C . SER A 1 659 ? -56.647 -7.790 50.759 1.00 91.31 659 SER A C 1
ATOM 4835 O O . SER A 1 659 ? -55.849 -8.367 51.495 1.00 91.31 659 SER A O 1
ATOM 4837 N N . ILE A 1 660 ? -57.678 -7.080 51.215 1.00 88.88 660 ILE A N 1
ATOM 4838 C CA . ILE A 1 660 ? -58.077 -6.940 52.625 1.00 88.88 660 ILE A CA 1
ATOM 4839 C C . ILE A 1 660 ? -59.595 -7.129 52.747 1.00 88.88 660 ILE A C 1
ATOM 4841 O O . ILE A 1 660 ? -60.321 -6.841 51.798 1.00 88.88 660 ILE A O 1
ATOM 4845 N N . THR A 1 661 ? -60.097 -7.599 53.892 1.00 84.75 661 THR A N 1
ATOM 4846 C CA . THR A 1 661 ? -61.552 -7.655 54.152 1.00 84.75 661 THR A CA 1
ATOM 4847 C C . THR A 1 661 ? -61.998 -6.451 54.985 1.00 84.75 661 THR A C 1
ATOM 4849 O O . THR A 1 661 ? -61.446 -6.228 56.063 1.00 84.75 661 THR A O 1
ATOM 4852 N N . PHE A 1 662 ? -62.985 -5.693 54.499 1.00 81.81 662 PHE A N 1
ATOM 4853 C CA . PHE A 1 662 ? -63.586 -4.539 55.179 1.00 81.81 662 PHE A CA 1
ATOM 4854 C C . PHE A 1 662 ? -64.960 -4.888 55.787 1.00 81.81 662 PHE A C 1
ATOM 4856 O O . PHE A 1 662 ? -65.752 -5.546 55.111 1.00 81.81 662 PHE A O 1
ATOM 4863 N N . GLY A 1 663 ? -65.257 -4.462 57.025 1.00 76.38 663 GLY A N 1
ATOM 4864 C CA . GLY A 1 663 ? -66.578 -4.657 57.655 1.00 76.38 663 GLY A CA 1
ATOM 4865 C C . GLY A 1 663 ? -66.866 -3.737 58.852 1.00 76.38 663 GLY A C 1
ATOM 4866 O O . GLY A 1 663 ? -65.940 -3.292 59.524 1.00 76.38 663 GLY A O 1
ATOM 4867 N N . THR A 1 664 ? -68.143 -3.443 59.121 1.00 67.75 664 THR A N 1
ATOM 4868 C CA . THR A 1 664 ? -68.598 -2.530 60.200 1.00 67.75 664 THR A CA 1
ATOM 4869 C C . THR A 1 664 ? -68.866 -3.256 61.543 1.00 67.75 664 THR A C 1
ATOM 4871 O O . THR A 1 664 ? -69.209 -4.436 61.545 1.00 67.75 664 THR A O 1
ATOM 4874 N N . VAL A 1 665 ? -68.687 -2.592 62.705 1.00 68.44 665 VAL A N 1
ATOM 4875 C CA . VAL A 1 665 ? -68.903 -3.184 64.058 1.00 68.44 665 VAL A CA 1
ATOM 4876 C C . VAL A 1 665 ? -70.323 -2.903 64.579 1.00 68.44 665 VAL A C 1
ATOM 4878 O O . VAL A 1 665 ? -70.759 -1.755 64.561 1.00 68.44 665 VAL A O 1
ATOM 4881 N N . ASP A 1 666 ? -71.012 -3.924 65.113 1.00 81.56 666 ASP A N 1
ATOM 4882 C CA . ASP A 1 666 ? -72.293 -3.795 65.838 1.00 81.56 666 ASP A CA 1
ATOM 4883 C C . ASP A 1 666 ? -72.064 -3.419 67.317 1.00 81.56 666 ASP A C 1
ATOM 4885 O O . ASP A 1 666 ? -71.803 -4.260 68.185 1.00 81.56 666 ASP A O 1
ATOM 4889 N N . THR A 1 667 ? -72.148 -2.124 67.598 1.00 84.31 667 THR A N 1
ATOM 4890 C CA . THR A 1 667 ? -71.897 -1.501 68.905 1.00 84.31 667 THR A CA 1
ATOM 4891 C C . THR A 1 667 ? -72.936 -1.875 69.969 1.00 84.31 667 THR A C 1
ATOM 4893 O O . THR A 1 667 ? -72.582 -2.051 71.138 1.00 84.31 667 THR A O 1
ATOM 4896 N N . VAL A 1 668 ? -74.205 -2.072 69.600 1.00 86.12 668 VAL A N 1
ATOM 4897 C CA . VAL A 1 668 ? -75.275 -2.442 70.546 1.00 86.12 668 VAL A CA 1
ATOM 4898 C C . VAL A 1 668 ? -75.093 -3.870 71.040 1.00 86.12 668 VAL A C 1
ATOM 4900 O O . VAL A 1 668 ? -75.191 -4.123 72.243 1.00 86.12 668 VAL A O 1
ATOM 4903 N N . ALA A 1 669 ? -74.787 -4.806 70.138 1.00 85.06 669 ALA A N 1
ATOM 4904 C CA . ALA A 1 669 ? -74.532 -6.192 70.519 1.00 85.06 669 ALA A CA 1
ATOM 4905 C C . ALA A 1 669 ? -73.343 -6.302 71.489 1.00 85.06 669 ALA A C 1
ATOM 4907 O O . ALA A 1 669 ? -73.439 -7.003 72.502 1.00 85.06 669 ALA A O 1
ATOM 4908 N N . LYS A 1 670 ? -72.255 -5.565 71.219 1.00 86.00 670 LYS A N 1
ATOM 4909 C CA . LYS A 1 670 ? -71.056 -5.548 72.069 1.00 86.00 670 LYS A CA 1
ATOM 4910 C C . LYS A 1 670 ? -71.330 -4.950 73.449 1.00 86.00 670 LYS A C 1
ATOM 4912 O O . LYS A 1 670 ? -70.978 -5.553 74.460 1.00 86.00 670 LYS A O 1
ATOM 4917 N N . ALA A 1 671 ? -72.030 -3.815 73.515 1.00 88.06 671 ALA A N 1
ATOM 4918 C CA . ALA A 1 671 ? -72.366 -3.176 74.786 1.00 88.06 671 ALA A CA 1
ATOM 4919 C C . ALA A 1 671 ? -73.222 -4.082 75.692 1.00 88.06 671 ALA A C 1
ATOM 4921 O O . ALA A 1 671 ? -73.007 -4.127 76.901 1.00 88.06 671 ALA A O 1
ATOM 4922 N N . PHE A 1 672 ? -74.154 -4.851 75.123 1.00 92.12 672 PHE A N 1
ATOM 4923 C CA . PHE A 1 672 ? -74.931 -5.841 75.875 1.00 92.12 672 PHE A CA 1
ATOM 4924 C C . PHE A 1 672 ? -74.069 -6.974 76.432 1.00 92.12 672 PHE A C 1
ATOM 4926 O O . PHE A 1 672 ? -74.179 -7.299 77.619 1.00 92.12 672 PHE A O 1
ATOM 4933 N N . ALA A 1 673 ? -73.215 -7.549 75.583 1.00 89.00 673 ALA A N 1
ATOM 4934 C CA . ALA A 1 673 ? -72.361 -8.665 75.960 1.00 89.00 673 ALA A CA 1
ATOM 4935 C C . ALA A 1 673 ? -71.440 -8.297 77.128 1.00 89.00 673 ALA A C 1
ATOM 4937 O O . ALA A 1 673 ? -71.368 -9.052 78.091 1.00 89.00 673 ALA A O 1
ATOM 4938 N N . GLU A 1 674 ? -70.822 -7.117 77.089 1.00 90.12 674 GLU A N 1
ATOM 4939 C CA . GLU A 1 674 ? -69.810 -6.735 78.079 1.00 90.12 674 GLU A CA 1
ATOM 4940 C C . GLU A 1 674 ? -70.410 -6.056 79.323 1.00 90.12 674 GLU A C 1
ATOM 4942 O O . GLU A 1 674 ? -70.044 -6.377 80.453 1.00 90.12 674 GLU A O 1
ATOM 4947 N N . ILE A 1 675 ? -71.389 -5.153 79.172 1.00 91.94 675 ILE A N 1
ATOM 4948 C CA . ILE A 1 675 ? -71.947 -4.404 80.318 1.00 91.94 675 ILE A CA 1
ATOM 4949 C C . ILE A 1 675 ? -72.941 -5.262 81.109 1.00 91.94 675 ILE A C 1
ATOM 4951 O O . ILE A 1 675 ? -72.942 -5.242 82.347 1.00 91.94 675 ILE A O 1
ATOM 4955 N N . LEU A 1 676 ? -73.799 -6.005 80.400 1.00 92.19 676 LEU A N 1
ATOM 4956 C CA . LEU A 1 676 ? -74.875 -6.810 80.986 1.00 92.19 676 LEU A CA 1
ATOM 4957 C C . LEU A 1 676 ? -74.557 -8.311 81.035 1.00 92.19 676 LEU A C 1
ATOM 4959 O O . LEU A 1 676 ? -75.372 -9.078 81.545 1.00 92.19 676 LEU A O 1
ATOM 4963 N N . ARG A 1 677 ? -73.384 -8.740 80.545 1.00 91.25 677 ARG A N 1
ATOM 4964 C CA . ARG A 1 677 ? -72.925 -10.143 80.559 1.00 91.25 677 ARG A CA 1
ATOM 4965 C C . ARG A 1 677 ? -73.895 -11.111 79.861 1.00 91.25 677 ARG A C 1
ATOM 4967 O O . ARG A 1 677 ? -74.015 -12.273 80.252 1.00 91.25 677 ARG A O 1
ATOM 4974 N N . ARG A 1 678 ? -74.605 -10.641 78.824 1.00 91.06 678 ARG A N 1
ATOM 4975 C CA . ARG A 1 678 ? -75.521 -11.451 77.998 1.00 91.06 678 ARG A CA 1
ATOM 4976 C C . ARG A 1 678 ? -75.750 -10.855 76.611 1.00 91.06 678 ARG A C 1
ATOM 4978 O O . ARG A 1 678 ? -75.546 -9.671 76.389 1.00 91.06 678 ARG A O 1
ATOM 4985 N N . ALA A 1 679 ? -76.292 -11.657 75.698 1.00 87.19 679 ALA A N 1
ATOM 4986 C CA . ALA A 1 679 ? -76.780 -11.149 74.420 1.00 87.19 679 ALA A CA 1
ATOM 4987 C C . ALA A 1 679 ? -78.022 -10.250 74.590 1.00 87.19 679 ALA A C 1
ATOM 4989 O O . ALA A 1 679 ? -78.861 -10.464 75.479 1.00 87.19 679 ALA A O 1
ATOM 4990 N N . ALA A 1 680 ? -78.158 -9.272 73.693 1.00 87.44 680 ALA A N 1
ATOM 4991 C CA . ALA A 1 680 ? -79.363 -8.465 73.584 1.00 87.44 680 ALA A CA 1
ATOM 4992 C C . ALA A 1 680 ? -80.543 -9.332 73.137 1.00 87.44 680 ALA A C 1
ATOM 4994 O O . ALA A 1 680 ? -80.471 -10.051 72.140 1.00 87.44 680 ALA A O 1
ATOM 4995 N N . ASP A 1 681 ? -81.647 -9.260 73.872 1.00 89.56 681 ASP A N 1
ATOM 4996 C CA . ASP A 1 681 ? -82.917 -9.782 73.386 1.00 89.56 681 ASP A CA 1
ATOM 4997 C C . ASP A 1 681 ? -83.476 -8.846 72.294 1.00 89.56 681 ASP A C 1
ATOM 4999 O O . ASP A 1 681 ? -83.098 -7.672 72.245 1.00 89.56 681 ASP A O 1
ATOM 5003 N N . PRO A 1 682 ? -84.387 -9.311 71.421 1.00 86.62 682 PRO A N 1
ATOM 5004 C CA . PRO A 1 682 ? -84.865 -8.507 70.294 1.00 86.62 682 PRO A CA 1
ATOM 5005 C C . PRO A 1 682 ? -85.478 -7.155 70.690 1.00 86.62 682 PRO A C 1
ATOM 5007 O O . PRO A 1 682 ? -85.339 -6.180 69.953 1.00 86.62 682 PRO A O 1
ATOM 5010 N N . GLY A 1 683 ? -86.151 -7.085 71.847 1.00 88.12 683 GLY A N 1
ATOM 5011 C CA . GLY A 1 683 ? -86.748 -5.847 72.350 1.00 88.12 683 GLY A CA 1
ATOM 5012 C C . GLY A 1 683 ? -85.694 -4.881 72.885 1.00 88.12 683 GLY A C 1
ATOM 5013 O O . GLY A 1 683 ? -85.719 -3.696 72.550 1.00 88.12 683 GLY A O 1
ATOM 5014 N N . GLY A 1 684 ? -84.742 -5.399 73.664 1.00 87.25 684 GLY A N 1
ATOM 5015 C CA . GLY A 1 684 ? -83.578 -4.656 74.137 1.00 87.25 684 GLY A CA 1
ATOM 5016 C C . GLY A 1 684 ? -82.741 -4.107 72.984 1.00 87.25 684 GLY A C 1
ATOM 5017 O O . GLY A 1 684 ? -82.498 -2.904 72.935 1.00 87.25 684 GLY A O 1
ATOM 5018 N N . TYR A 1 685 ? -82.367 -4.952 72.022 1.00 89.06 685 TYR A N 1
ATOM 5019 C CA . TYR A 1 685 ? -81.566 -4.548 70.866 1.00 89.06 685 TYR A CA 1
ATOM 5020 C C . TYR A 1 685 ? -82.234 -3.397 70.103 1.00 89.06 685 TYR A C 1
ATOM 5022 O O . TYR A 1 685 ? -81.639 -2.336 69.950 1.00 89.06 685 TYR A O 1
ATOM 5030 N N . ALA A 1 686 ? -83.511 -3.545 69.727 1.00 88.94 686 ALA A N 1
ATOM 5031 C CA . ALA A 1 686 ? -84.233 -2.514 68.981 1.00 88.94 686 ALA A CA 1
ATOM 5032 C C . ALA A 1 686 ? -84.318 -1.172 69.732 1.00 88.94 686 ALA A C 1
ATOM 5034 O O . ALA A 1 686 ? -84.126 -0.112 69.133 1.00 88.94 686 ALA A O 1
ATOM 5035 N N . TYR A 1 687 ? -84.585 -1.208 71.041 1.00 92.69 687 TYR A N 1
ATOM 5036 C CA . TYR A 1 687 ? -84.648 -0.001 71.861 1.00 92.69 687 TYR A CA 1
ATOM 5037 C C . TYR A 1 687 ? -83.289 0.706 71.933 1.00 92.69 687 TYR A C 1
ATOM 5039 O O . TYR A 1 687 ? -83.202 1.909 71.689 1.00 92.69 687 TYR A O 1
ATOM 5047 N N . TRP A 1 688 ? -82.212 -0.028 72.223 1.00 93.44 688 TRP A N 1
ATOM 5048 C CA . TRP A 1 688 ? -80.889 0.573 72.388 1.00 93.44 688 TRP A CA 1
ATOM 5049 C C . TRP A 1 688 ? -80.246 0.994 71.065 1.00 93.44 688 TRP A C 1
ATOM 5051 O O . TRP A 1 688 ? -79.590 2.033 71.053 1.00 93.44 688 TRP A O 1
ATOM 5061 N N . SER A 1 689 ? -80.522 0.311 69.948 1.00 88.62 689 SER A N 1
ATOM 5062 C CA . SER A 1 689 ? -80.165 0.798 68.606 1.00 88.62 689 SER A CA 1
ATOM 5063 C C . SER A 1 689 ? -80.843 2.129 68.287 1.00 88.62 689 SER A C 1
ATOM 5065 O O . SER A 1 689 ? -80.227 3.015 67.699 1.00 88.62 689 SER A O 1
ATOM 5067 N N . GLN A 1 690 ? -82.098 2.325 68.710 1.00 91.94 690 GLN A N 1
ATOM 5068 C CA . GLN A 1 690 ? -82.771 3.614 68.544 1.00 91.94 690 GLN A CA 1
ATOM 5069 C C . GLN A 1 690 ? -82.147 4.704 69.428 1.00 91.94 690 GLN A C 1
ATOM 5071 O O . GLN A 1 690 ? -82.001 5.845 68.982 1.00 91.94 690 GLN A O 1
ATOM 5076 N N . ILE A 1 691 ? -81.773 4.382 70.670 1.00 92.31 691 ILE A N 1
ATOM 5077 C CA . ILE A 1 691 ? -81.077 5.324 71.559 1.00 92.31 691 ILE A CA 1
ATOM 5078 C C . ILE A 1 691 ? -79.718 5.708 70.976 1.00 92.31 691 ILE A C 1
ATOM 5080 O O . ILE A 1 691 ? -79.420 6.896 70.902 1.00 92.31 691 ILE A O 1
ATOM 5084 N N . GLU A 1 692 ? -78.929 4.747 70.501 1.00 91.25 692 GLU A N 1
ATOM 5085 C CA . GLU A 1 692 ? -77.647 5.031 69.860 1.00 91.25 692 GLU A CA 1
ATOM 5086 C C . GLU A 1 692 ? -77.819 5.909 68.616 1.00 91.25 692 GLU A C 1
ATOM 5088 O O . GLU A 1 692 ? -77.164 6.943 68.501 1.00 91.25 692 GLU A O 1
ATOM 5093 N N . ALA A 1 693 ? -78.753 5.565 67.728 1.00 86.31 693 ALA A N 1
ATOM 5094 C CA . ALA A 1 693 ? -78.990 6.333 66.510 1.00 86.31 693 ALA A CA 1
ATOM 5095 C C . ALA A 1 693 ? -79.495 7.763 66.783 1.00 86.31 693 ALA A C 1
ATOM 5097 O O . ALA A 1 693 ? -79.226 8.672 66.000 1.00 86.31 693 ALA A O 1
ATOM 5098 N N . SER A 1 694 ? -80.246 7.978 67.870 1.00 88.56 694 SER A N 1
ATOM 5099 C CA . SER A 1 694 ? -80.864 9.279 68.176 1.00 88.56 694 SER A CA 1
ATOM 5100 C C . SER A 1 694 ? -80.066 10.155 69.144 1.00 88.56 694 SER A C 1
ATOM 5102 O O . SER A 1 694 ? -80.188 11.378 69.087 1.00 88.56 694 SER A O 1
ATOM 5104 N N . GLN A 1 695 ? -79.278 9.559 70.041 1.00 90.81 695 GLN A N 1
ATOM 5105 C CA . GLN A 1 695 ? -78.594 10.246 71.148 1.00 90.81 695 GLN A CA 1
ATOM 5106 C C . GLN A 1 695 ? -77.098 9.897 71.251 1.00 90.81 695 GLN A C 1
ATOM 5108 O O . GLN A 1 695 ? -76.390 10.475 72.077 1.00 90.81 695 GLN A O 1
ATOM 5113 N N . GLY A 1 696 ? -76.603 9.000 70.396 1.00 89.94 696 GLY A N 1
ATOM 5114 C CA . GLY A 1 696 ? -75.207 8.578 70.329 1.00 89.94 696 GLY A CA 1
ATOM 5115 C C . GLY A 1 696 ? -74.858 7.420 71.267 1.00 89.94 696 GLY A C 1
ATOM 5116 O O . GLY A 1 696 ? -75.542 7.140 72.255 1.00 89.94 696 GLY A O 1
ATOM 5117 N N . THR A 1 697 ? -73.733 6.769 70.974 1.00 88.62 697 THR A N 1
ATOM 5118 C CA . THR A 1 697 ? -73.209 5.594 71.691 1.00 88.62 697 THR A CA 1
ATOM 5119 C C . THR A 1 697 ? -73.003 5.861 73.187 1.00 88.62 697 THR A C 1
ATOM 5121 O O . THR A 1 697 ? -73.356 5.027 74.019 1.00 88.62 697 THR A O 1
ATOM 5124 N N . LYS A 1 698 ? -72.572 7.072 73.563 1.00 91.38 698 LYS A N 1
ATOM 5125 C CA . LYS A 1 698 ? -72.412 7.473 74.971 1.00 91.38 698 LYS A CA 1
ATOM 5126 C C . LYS A 1 698 ? -73.711 7.361 75.773 1.00 91.38 698 LYS A C 1
ATOM 5128 O O . LYS A 1 698 ? -73.687 6.895 76.909 1.00 91.38 698 LYS A O 1
ATOM 5133 N N . ALA A 1 699 ? -74.836 7.795 75.199 1.00 91.12 699 ALA A N 1
ATOM 5134 C CA . ALA A 1 699 ? -76.136 7.758 75.868 1.00 91.12 699 ALA A CA 1
ATOM 5135 C C . ALA A 1 699 ? -76.635 6.317 76.051 1.00 91.12 699 ALA A C 1
ATOM 5137 O O . ALA A 1 699 ? -77.225 5.986 77.080 1.00 91.12 699 ALA A O 1
ATOM 5138 N N . MET A 1 700 ? -76.352 5.452 75.073 1.00 93.62 700 MET A N 1
ATOM 5139 C CA . MET A 1 700 ? -76.650 4.022 75.133 1.00 93.62 700 MET A CA 1
ATOM 5140 C C . MET A 1 700 ? -75.823 3.322 76.228 1.00 93.62 700 MET A C 1
ATOM 5142 O O . MET A 1 700 ? -76.402 2.695 77.116 1.00 93.62 700 MET A O 1
ATOM 5146 N N . VAL A 1 701 ? -74.502 3.532 76.259 1.00 93.25 701 VAL A N 1
ATOM 5147 C CA . VAL A 1 701 ? -73.601 2.994 77.297 1.00 93.25 701 VAL A CA 1
ATOM 5148 C C . VAL A 1 701 ? -73.990 3.480 78.696 1.00 93.25 701 VAL A C 1
ATOM 5150 O O . VAL A 1 701 ? -74.107 2.681 79.627 1.00 93.25 701 VAL A O 1
ATOM 5153 N N . GLU A 1 702 ? -74.238 4.784 78.861 1.00 93.56 702 GLU A N 1
ATOM 5154 C CA . GLU A 1 702 ? -74.664 5.347 80.146 1.00 93.56 702 GLU A CA 1
ATOM 5155 C C . GLU A 1 702 ? -75.998 4.756 80.619 1.00 93.56 702 GLU A C 1
ATOM 5157 O O . GLU A 1 702 ? -76.155 4.437 81.803 1.00 93.56 702 GLU A O 1
ATOM 5162 N N . GLY A 1 703 ? -76.951 4.581 79.705 1.00 92.81 703 GLY A N 1
ATOM 5163 C CA . GLY A 1 703 ? -78.241 3.985 80.013 1.00 92.81 703 GLY A CA 1
ATOM 5164 C C . GLY A 1 703 ? -78.132 2.526 80.472 1.00 92.81 703 GLY A C 1
ATOM 5165 O O . GLY A 1 703 ? -78.781 2.150 81.451 1.00 92.81 703 GLY A O 1
ATOM 5166 N N . LEU A 1 704 ? -77.277 1.723 79.829 1.00 93.12 704 LEU A N 1
ATOM 5167 C CA . LEU A 1 704 ? -77.021 0.333 80.221 1.00 93.12 704 LEU A CA 1
ATOM 5168 C C . LEU A 1 704 ? -76.332 0.242 81.590 1.00 93.12 704 LEU A C 1
ATOM 5170 O O . LEU A 1 704 ? -76.775 -0.524 82.450 1.00 93.12 704 LEU A O 1
ATOM 5174 N N . LEU A 1 705 ? -75.309 1.065 81.838 1.00 92.06 705 LEU A N 1
ATOM 5175 C CA . LEU A 1 705 ? -74.564 1.081 83.105 1.00 92.06 705 LEU A CA 1
ATOM 5176 C C . LEU A 1 705 ? -75.420 1.482 84.313 1.00 92.06 705 LEU A C 1
ATOM 5178 O O . LEU A 1 705 ? -75.160 1.039 85.431 1.00 92.06 705 LEU A O 1
ATOM 5182 N N . ARG A 1 706 ? -76.441 2.319 84.099 1.00 90.75 706 ARG A N 1
ATOM 5183 C CA . ARG A 1 706 ? -77.374 2.771 85.145 1.00 90.75 706 ARG A CA 1
ATOM 5184 C C . ARG A 1 706 ? -78.656 1.937 85.215 1.00 90.75 706 ARG A C 1
ATOM 5186 O O . ARG A 1 706 ? -79.583 2.301 85.940 1.00 90.75 706 ARG A O 1
ATOM 5193 N N . SER A 1 707 ? -78.740 0.850 84.455 1.00 91.31 707 SER A N 1
ATOM 5194 C CA . SER A 1 707 ? -79.925 -0.002 84.432 1.00 91.31 707 SER A CA 1
ATOM 5195 C C . SER A 1 707 ? -80.066 -0.801 85.733 1.00 91.31 707 SER A C 1
ATOM 5197 O O . SER A 1 707 ? -79.084 -1.173 86.379 1.00 91.31 707 SER A O 1
ATOM 5199 N N . GLY A 1 708 ? -81.310 -1.122 86.107 1.00 89.31 708 GLY A N 1
ATOM 5200 C CA . GLY A 1 708 ? -81.575 -2.037 87.225 1.00 89.31 708 GLY A CA 1
ATOM 5201 C C . GLY A 1 708 ? -80.957 -3.423 87.014 1.00 89.31 708 GLY A C 1
ATOM 5202 O O . GLY A 1 708 ? -80.621 -4.098 87.983 1.00 89.31 708 GLY A O 1
ATOM 5203 N N . GLU A 1 709 ? -80.752 -3.820 85.757 1.00 90.62 709 GLU A N 1
ATOM 5204 C CA . GLU A 1 709 ? -80.073 -5.059 85.389 1.00 90.62 709 GLU A CA 1
ATOM 5205 C C . GLU A 1 709 ? -78.578 -5.014 85.726 1.00 90.62 709 GLU A C 1
ATOM 5207 O O . GLU A 1 709 ? -78.108 -5.888 86.457 1.00 90.62 709 GLU A O 1
ATOM 5212 N N . ARG A 1 710 ? -77.846 -3.962 85.318 1.00 91.50 710 ARG A N 1
ATOM 5213 C CA . ARG A 1 710 ? -76.436 -3.791 85.713 1.00 91.50 710 ARG A CA 1
ATOM 5214 C C . ARG A 1 710 ? -76.288 -3.693 87.227 1.00 91.50 710 ARG A C 1
ATOM 5216 O O . ARG A 1 710 ? -75.410 -4.338 87.792 1.00 91.50 710 ARG A O 1
ATOM 5223 N N . TYR A 1 711 ? -77.148 -2.936 87.910 1.00 92.19 711 TYR A N 1
ATOM 5224 C CA . TYR A 1 711 ? -77.102 -2.883 89.374 1.00 92.19 711 TYR A CA 1
ATOM 5225 C C . TYR A 1 711 ? -77.418 -4.234 90.019 1.00 92.19 711 TYR A C 1
ATOM 5227 O O . TYR A 1 711 ? -76.855 -4.550 91.061 1.00 92.19 711 TYR A O 1
ATOM 5235 N N . GLY A 1 712 ? -78.256 -5.060 89.391 1.00 89.94 712 GLY A N 1
ATOM 5236 C CA . GLY A 1 712 ? -78.477 -6.437 89.812 1.00 89.94 712 GLY A CA 1
ATOM 5237 C C . GLY A 1 712 ? -77.213 -7.293 89.749 1.00 89.94 712 GLY A C 1
ATOM 5238 O O . GLY A 1 712 ? -76.986 -8.069 90.671 1.00 89.94 712 GLY A O 1
ATOM 5239 N N . ILE A 1 713 ? -76.385 -7.121 88.715 1.00 90.25 713 ILE A N 1
ATOM 5240 C CA . ILE A 1 713 ? -75.072 -7.779 88.603 1.00 90.25 713 ILE A CA 1
ATOM 5241 C C . ILE A 1 713 ? -74.139 -7.286 89.713 1.00 90.25 713 ILE A C 1
ATOM 5243 O O . ILE A 1 713 ? -73.583 -8.096 90.441 1.00 90.25 713 ILE A O 1
ATOM 5247 N N . VAL A 1 714 ? -74.035 -5.966 89.912 1.00 89.50 714 VAL A N 1
ATOM 5248 C CA . VAL A 1 714 ? -73.189 -5.367 90.965 1.00 89.50 714 VAL A CA 1
ATOM 5249 C C . VAL A 1 714 ? -73.571 -5.867 92.361 1.00 89.50 714 VAL A C 1
ATOM 5251 O O . VAL A 1 714 ? -72.699 -6.106 93.195 1.00 89.50 714 VAL A O 1
ATOM 5254 N N . VAL A 1 715 ? -74.871 -6.022 92.629 1.00 90.25 715 VAL A N 1
ATOM 5255 C CA . VAL A 1 715 ? -75.354 -6.564 93.902 1.00 90.25 715 VAL A CA 1
ATOM 5256 C C . VAL A 1 715 ? -74.945 -8.027 94.051 1.00 90.25 715 VAL A C 1
ATOM 5258 O O . VAL A 1 715 ? -74.358 -8.365 95.071 1.00 90.25 715 VAL A O 1
ATOM 5261 N N . GLU A 1 716 ? -75.202 -8.887 93.062 1.00 89.50 716 GLU A N 1
ATOM 5262 C CA . GLU A 1 716 ? -74.816 -10.304 93.166 1.00 89.50 716 GLU A CA 1
ATOM 5263 C C . GLU A 1 716 ? -73.299 -10.492 93.274 1.00 89.50 716 GLU A C 1
ATOM 5265 O O . GLU A 1 716 ? -72.857 -11.265 94.120 1.00 89.50 716 GLU A O 1
ATOM 5270 N N . ASP A 1 717 ? -72.505 -9.741 92.507 1.00 89.44 717 ASP A N 1
ATOM 5271 C CA . ASP A 1 717 ? -71.040 -9.795 92.567 1.00 89.44 717 ASP A CA 1
ATOM 5272 C C . ASP A 1 717 ? -70.528 -9.424 93.970 1.00 89.44 717 ASP A C 1
ATOM 5274 O O . ASP A 1 717 ? -69.624 -10.072 94.489 1.00 89.44 717 ASP A O 1
ATOM 5278 N N . ALA A 1 718 ? -71.129 -8.428 94.632 1.00 88.00 718 ALA A N 1
ATOM 5279 C CA . ALA A 1 718 ? -70.746 -8.046 95.992 1.00 88.00 718 ALA A CA 1
ATOM 5280 C C . ALA A 1 718 ? -71.144 -9.098 97.043 1.00 88.00 718 ALA A C 1
ATOM 5282 O O . ALA A 1 718 ? -70.385 -9.351 97.976 1.00 88.00 718 ALA A O 1
ATOM 5283 N N . TYR A 1 719 ? -72.317 -9.726 96.913 1.00 89.31 719 TYR A N 1
ATOM 5284 C CA . TYR A 1 719 ? -72.726 -10.812 97.814 1.00 89.31 719 TYR A CA 1
ATOM 5285 C C . TYR A 1 719 ? -71.841 -12.048 97.629 1.00 89.31 719 TYR A C 1
ATOM 5287 O O . TYR A 1 719 ? -71.364 -12.614 98.614 1.00 89.31 719 TYR A O 1
ATOM 5295 N N . GLN A 1 720 ? -71.571 -12.427 96.381 1.00 88.94 720 GLN A N 1
ATOM 5296 C CA . GLN A 1 720 ? -70.722 -13.570 96.074 1.00 88.94 720 GLN A CA 1
ATOM 5297 C C . GLN A 1 720 ? -69.264 -13.308 96.465 1.00 88.94 720 GLN A C 1
ATOM 5299 O O . GLN A 1 720 ? -68.616 -14.199 97.001 1.00 88.94 720 GLN A O 1
ATOM 5304 N N . GLY A 1 721 ? -68.757 -12.098 96.224 1.00 85.56 721 GLY A N 1
ATOM 5305 C CA . GLY A 1 721 ? -67.375 -11.726 96.518 1.00 85.56 721 GLY A CA 1
ATOM 5306 C C . GLY A 1 721 ? -67.095 -11.556 98.010 1.00 85.56 721 GLY A C 1
ATOM 5307 O O . GLY A 1 721 ? -66.097 -12.071 98.494 1.00 85.56 721 GLY A O 1
ATOM 5308 N N . TYR A 1 722 ? -67.977 -10.874 98.748 1.00 88.62 722 TYR A N 1
ATOM 5309 C CA . TYR A 1 722 ? -67.710 -10.514 100.148 1.00 88.62 722 TYR A CA 1
ATOM 5310 C C . TYR A 1 722 ? -68.332 -11.472 101.168 1.00 88.62 722 TYR A C 1
ATOM 5312 O O . TYR A 1 722 ? -67.861 -11.558 102.300 1.00 88.62 722 TYR A O 1
ATOM 5320 N N . LEU A 1 723 ? -69.414 -12.173 100.813 1.00 87.00 723 LEU A N 1
ATOM 5321 C CA . LEU A 1 723 ? -70.150 -13.054 101.733 1.00 87.00 723 LEU A CA 1
ATOM 5322 C C . LEU A 1 723 ? -70.164 -14.526 101.288 1.00 87.00 723 LEU A C 1
ATOM 5324 O O . LEU A 1 723 ? -70.747 -15.349 101.992 1.00 87.00 723 LEU A O 1
ATOM 5328 N N . ASP A 1 724 ? -69.546 -14.848 100.147 1.00 85.00 724 ASP A N 1
ATOM 5329 C CA . ASP A 1 724 ? -69.486 -16.188 99.542 1.00 85.00 724 ASP A CA 1
ATOM 5330 C C . ASP A 1 724 ? -70.860 -16.864 99.368 1.00 85.00 724 ASP A C 1
ATOM 5332 O O . ASP A 1 724 ? -71.050 -18.062 99.589 1.00 85.00 724 ASP A O 1
ATOM 5336 N N . ARG A 1 725 ? -71.872 -16.072 98.994 1.00 83.12 725 ARG A N 1
ATOM 5337 C CA . ARG A 1 725 ? -73.224 -16.566 98.697 1.00 83.12 725 ARG A CA 1
ATOM 5338 C C . ARG A 1 725 ? -73.985 -15.627 97.773 1.00 83.12 725 ARG A C 1
ATOM 5340 O O . ARG A 1 725 ? -73.639 -14.462 97.639 1.00 83.12 725 ARG A O 1
ATOM 5347 N N . THR A 1 726 ? -75.102 -16.094 97.230 1.00 79.88 726 THR A N 1
ATOM 5348 C CA . THR A 1 726 ? -76.059 -15.243 96.509 1.00 79.88 726 THR A CA 1
ATOM 5349 C C . THR A 1 726 ? -76.938 -14.430 97.464 1.00 79.88 726 THR A C 1
ATOM 5351 O O . THR A 1 726 ? -77.049 -14.727 98.663 1.00 79.88 726 THR A O 1
ATOM 5354 N N . SER A 1 727 ? -77.571 -13.372 96.952 1.00 76.94 727 SER A N 1
ATOM 5355 C CA . SER A 1 727 ? -78.457 -12.526 97.758 1.00 76.94 727 SER A CA 1
ATOM 5356 C C . SER A 1 727 ? -79.721 -13.279 98.249 1.00 76.94 727 SER A C 1
ATOM 5358 O O . SER A 1 727 ? -80.292 -14.117 97.551 1.00 76.94 727 SER A O 1
ATOM 5360 N N . PHE A 1 728 ? -80.167 -13.028 99.495 1.00 61.78 728 PHE A N 1
ATOM 5361 C CA . PHE A 1 728 ? -81.309 -13.740 100.104 1.00 61.78 728 PHE A CA 1
ATOM 5362 C C . PHE A 1 728 ? -82.654 -13.162 99.634 1.00 61.78 728 PHE A C 1
ATOM 5364 O O . PHE A 1 728 ? -83.110 -12.149 100.167 1.00 61.78 728 PHE A O 1
ATOM 5371 N N . GLY A 1 729 ? -83.323 -13.864 98.714 1.00 64.88 729 GLY A N 1
ATOM 5372 C CA . GLY A 1 729 ? -84.716 -13.626 98.317 1.00 64.88 729 GLY A CA 1
ATOM 5373 C C . GLY A 1 729 ? -84.975 -12.295 97.594 1.00 64.88 729 GLY A C 1
ATOM 5374 O O . GLY A 1 729 ? -84.285 -11.293 97.785 1.00 64.88 729 GLY A O 1
ATOM 5375 N N . ASP A 1 730 ? -86.029 -12.261 96.773 1.00 66.06 730 ASP A N 1
ATOM 5376 C CA . ASP A 1 730 ? -86.317 -11.123 95.885 1.00 66.06 730 ASP A CA 1
ATOM 5377 C C . ASP A 1 730 ? -86.468 -9.783 96.629 1.00 66.06 730 ASP A C 1
ATOM 5379 O O . ASP A 1 730 ? -86.136 -8.726 96.093 1.00 66.06 730 ASP A O 1
ATOM 5383 N N . SER A 1 731 ? -86.923 -9.796 97.883 1.00 72.31 731 SER A N 1
ATOM 5384 C CA . SER A 1 731 ? -87.169 -8.579 98.665 1.00 72.31 731 SER A CA 1
ATOM 5385 C C . SER A 1 731 ? -85.885 -7.844 99.081 1.00 72.31 731 SER A C 1
ATOM 5387 O O . SER A 1 731 ? -85.848 -6.615 99.033 1.00 72.31 731 SER A O 1
ATOM 5389 N N . GLY A 1 732 ? -84.827 -8.568 99.470 1.00 74.75 732 GLY A N 1
ATOM 5390 C CA . GLY A 1 732 ? -83.557 -7.967 99.906 1.00 74.75 732 GLY A CA 1
ATOM 5391 C C . GLY A 1 732 ? -82.725 -7.459 98.730 1.00 74.75 732 GLY A C 1
ATOM 5392 O O . GLY A 1 732 ? -82.189 -6.352 98.763 1.00 74.75 732 GLY A O 1
ATOM 5393 N N . ARG A 1 733 ? -82.698 -8.234 97.642 1.00 82.88 733 ARG A N 1
ATOM 5394 C CA . ARG A 1 733 ? -82.041 -7.867 96.385 1.00 82.88 733 ARG A CA 1
ATOM 5395 C C . ARG A 1 733 ? -82.654 -6.614 95.758 1.00 82.88 733 ARG A C 1
ATOM 5397 O O . ARG A 1 733 ? -81.941 -5.672 95.412 1.00 82.88 733 ARG A O 1
ATOM 5404 N N . ASN A 1 734 ? -83.984 -6.573 95.656 1.00 85.19 734 ASN A N 1
ATOM 5405 C CA . ASN A 1 734 ? -84.683 -5.442 95.048 1.00 85.19 734 ASN A CA 1
ATOM 5406 C C . ASN A 1 734 ? -84.552 -4.158 95.870 1.00 85.19 734 ASN A C 1
ATOM 5408 O O . ASN A 1 734 ? -84.532 -3.077 95.286 1.00 85.19 734 ASN A O 1
ATOM 5412 N N . TYR A 1 735 ? -84.406 -4.253 97.195 1.00 87.50 735 TYR A N 1
ATOM 5413 C CA . TYR A 1 735 ? -84.112 -3.087 98.026 1.00 87.50 735 TYR A CA 1
ATOM 5414 C C . TYR A 1 735 ? -82.802 -2.406 97.601 1.00 87.50 735 TYR A C 1
ATOM 5416 O O . TYR A 1 735 ? -82.786 -1.192 97.388 1.00 87.50 735 TYR A O 1
ATOM 5424 N N . TRP A 1 736 ? -81.720 -3.171 97.417 1.00 90.56 736 TRP A N 1
ATOM 5425 C CA . TRP A 1 736 ? -80.434 -2.615 96.985 1.00 90.56 736 TRP A CA 1
ATOM 5426 C C . TRP A 1 736 ? -80.508 -2.032 95.577 1.00 90.56 736 TRP A C 1
ATOM 5428 O O . TRP A 1 736 ? -80.124 -0.881 95.371 1.00 90.56 736 TRP A O 1
ATOM 5438 N N . ILE A 1 737 ? -81.084 -2.781 94.632 1.00 89.62 737 ILE A N 1
ATOM 5439 C CA . ILE A 1 737 ? -81.219 -2.342 93.238 1.00 89.62 737 ILE A CA 1
ATOM 5440 C C . ILE A 1 737 ? -82.020 -1.039 93.153 1.00 89.62 737 ILE A C 1
ATOM 5442 O O . ILE A 1 737 ? -81.582 -0.099 92.499 1.00 89.62 737 ILE A O 1
ATOM 5446 N N . GLN A 1 738 ? -83.161 -0.938 93.841 1.00 89.94 738 GLN A N 1
ATOM 5447 C CA . GLN A 1 738 ? -83.988 0.270 93.802 1.00 89.94 738 GLN A CA 1
ATOM 5448 C C . GLN A 1 738 ? -83.284 1.475 94.427 1.00 89.94 738 GLN A C 1
ATOM 5450 O O . GLN A 1 738 ? -83.406 2.583 93.911 1.00 89.94 738 GLN A O 1
ATOM 5455 N N . ASN A 1 739 ? -82.513 1.290 95.501 1.00 91.00 739 ASN A N 1
ATOM 5456 C CA . ASN A 1 739 ? -81.749 2.393 96.083 1.00 91.00 739 ASN A CA 1
ATOM 5457 C C . ASN A 1 739 ? -80.593 2.854 95.181 1.00 91.00 739 ASN A C 1
ATOM 5459 O O . ASN A 1 739 ? -80.320 4.052 95.133 1.00 91.00 739 ASN A O 1
ATOM 5463 N N . LEU A 1 740 ? -79.965 1.946 94.428 1.00 89.62 740 LEU A N 1
ATOM 5464 C CA . LEU A 1 740 ? -78.933 2.286 93.442 1.00 89.62 740 LEU A CA 1
ATOM 5465 C C . LEU A 1 740 ? -79.530 2.985 92.207 1.00 89.62 740 LEU A C 1
ATOM 5467 O O . LEU A 1 740 ? -79.046 4.043 91.806 1.00 89.62 740 LEU A O 1
ATOM 5471 N N . VAL A 1 741 ? -80.632 2.461 91.655 1.00 89.38 741 VAL A N 1
ATOM 5472 C CA . VAL A 1 741 ? -81.348 3.055 90.508 1.00 89.38 741 VAL A CA 1
ATOM 5473 C C . VAL A 1 741 ? -81.870 4.453 90.845 1.00 89.38 741 VAL A C 1
ATOM 5475 O O . VAL A 1 741 ? -81.663 5.394 90.078 1.00 89.38 741 VAL A O 1
ATOM 5478 N N . ASN A 1 742 ? -82.494 4.614 92.017 1.00 90.06 742 ASN A N 1
ATOM 5479 C CA . ASN A 1 742 ? -83.030 5.899 92.476 1.00 90.06 742 ASN A CA 1
ATOM 5480 C C . ASN A 1 742 ? -81.947 6.854 93.004 1.00 90.06 742 ASN A C 1
ATOM 5482 O O . ASN A 1 742 ? -82.266 7.975 93.391 1.00 90.06 742 ASN A O 1
ATOM 5486 N N . ARG A 1 743 ? -80.670 6.438 92.988 1.00 84.56 743 ARG A N 1
ATOM 5487 C CA . ARG A 1 743 ? -79.506 7.218 93.446 1.00 84.56 743 ARG A CA 1
ATOM 5488 C C . ARG A 1 743 ? -79.563 7.612 94.926 1.00 84.56 743 ARG A C 1
ATOM 5490 O O . ARG A 1 743 ? -78.949 8.596 95.328 1.00 84.56 743 ARG A O 1
ATOM 5497 N N . ASN A 1 744 ? -80.269 6.826 95.735 1.00 89.69 744 ASN A N 1
ATOM 5498 C CA . ASN A 1 744 ? -80.271 6.951 97.193 1.00 89.69 744 ASN A CA 1
ATOM 5499 C C . ASN A 1 744 ? -78.968 6.414 97.810 1.00 89.69 744 ASN A C 1
ATOM 5501 O O . ASN A 1 744 ? -78.604 6.817 98.910 1.00 89.69 744 ASN A O 1
ATOM 5505 N N . LEU A 1 745 ? -78.285 5.501 97.110 1.00 88.25 745 LEU A N 1
ATOM 5506 C CA . LEU A 1 745 ? -76.975 4.961 97.472 1.00 88.25 745 LEU A CA 1
ATOM 5507 C C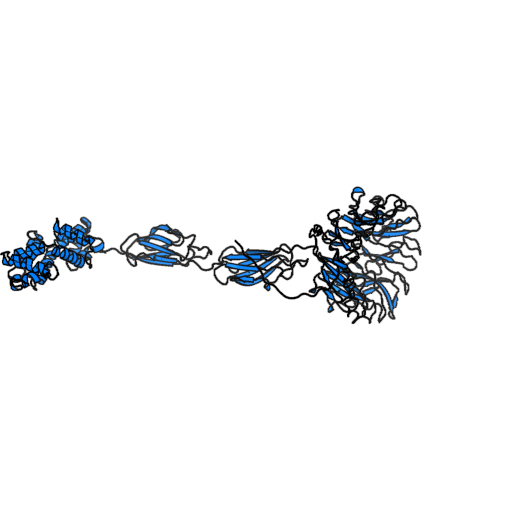 . LEU A 1 745 ? -76.037 4.992 96.263 1.00 88.25 745 LEU A C 1
ATOM 5509 O O . LEU A 1 745 ? -76.468 4.785 95.127 1.00 88.25 745 LEU A O 1
ATOM 5513 N N . THR A 1 746 ? -74.745 5.199 96.509 1.00 86.88 746 THR A N 1
ATOM 5514 C CA . THR A 1 746 ? -73.691 4.892 95.533 1.00 86.88 746 THR A CA 1
ATOM 5515 C C . THR A 1 746 ? -73.287 3.417 95.617 1.00 86.88 746 THR A C 1
ATOM 5517 O O . THR A 1 746 ? -73.537 2.755 96.624 1.00 86.88 746 THR A O 1
ATOM 5520 N N . ILE A 1 747 ? -72.629 2.895 94.572 1.00 87.25 747 ILE A N 1
ATOM 5521 C CA . ILE A 1 747 ? -72.089 1.521 94.576 1.00 87.25 747 ILE A CA 1
ATOM 5522 C C . ILE A 1 747 ? -71.143 1.328 95.766 1.00 87.25 747 ILE A C 1
ATOM 5524 O O . ILE A 1 747 ? -71.300 0.374 96.520 1.00 87.25 747 ILE A O 1
ATOM 5528 N N . THR A 1 748 ? -70.235 2.280 95.986 1.00 86.69 748 THR A N 1
ATOM 5529 C CA . THR A 1 748 ? -69.300 2.261 97.113 1.00 86.69 748 THR A CA 1
ATOM 5530 C C . THR A 1 748 ? -70.034 2.262 98.455 1.00 86.69 748 THR A C 1
ATOM 5532 O O . THR A 1 748 ? -69.720 1.453 99.312 1.00 86.69 748 THR A O 1
ATOM 5535 N N . GLN A 1 749 ? -71.071 3.091 98.636 1.00 88.00 749 GLN A N 1
ATOM 5536 C CA . GLN A 1 749 ? -71.868 3.098 99.873 1.00 88.00 749 GLN A CA 1
ATOM 5537 C C . GLN A 1 749 ? -72.614 1.779 100.105 1.00 88.00 749 GLN A C 1
ATOM 5539 O O . GLN A 1 749 ? -72.715 1.325 101.242 1.00 88.00 749 GLN A O 1
ATOM 5544 N N . PHE A 1 750 ? -73.137 1.164 99.042 1.00 90.62 750 PHE A N 1
ATOM 5545 C CA . PHE A 1 750 ? -73.738 -0.166 99.108 1.00 90.62 750 PHE A CA 1
ATOM 5546 C C . PHE A 1 750 ? -72.708 -1.220 99.546 1.00 90.62 750 PHE A C 1
ATOM 5548 O O . PHE A 1 750 ? -72.954 -1.948 100.507 1.00 90.62 750 PHE A O 1
ATOM 5555 N N . GLN A 1 751 ? -71.543 -1.268 98.896 1.00 90.12 751 GLN A N 1
ATOM 5556 C CA . GLN A 1 751 ? -70.479 -2.217 99.229 1.00 90.12 751 GLN A CA 1
ATOM 5557 C C . GLN A 1 751 ? -69.959 -2.002 100.656 1.00 90.12 751 GLN A C 1
ATOM 5559 O O . GLN A 1 751 ? -69.805 -2.973 101.396 1.00 90.12 751 GLN A O 1
ATOM 5564 N N . SER A 1 752 ? -69.802 -0.747 101.094 1.00 89.38 752 SER A N 1
ATOM 5565 C CA . SER A 1 752 ? -69.442 -0.420 102.476 1.00 89.38 752 SER A CA 1
ATOM 5566 C C . SER A 1 752 ? -70.441 -0.981 103.486 1.00 89.38 752 SER A C 1
ATOM 5568 O O . SER A 1 752 ? -70.038 -1.500 104.523 1.00 89.38 752 SER A O 1
ATOM 5570 N N . GLN A 1 753 ? -71.745 -0.925 103.194 1.00 90.62 753 GLN A N 1
ATOM 5571 C CA . GLN A 1 753 ? -72.769 -1.482 104.085 1.00 90.62 753 GLN A CA 1
ATOM 5572 C C . GLN A 1 753 ? -72.729 -3.015 104.150 1.00 90.62 753 GLN A C 1
ATOM 5574 O O . GLN A 1 753 ? -72.987 -3.575 105.215 1.00 90.62 753 GLN A O 1
ATOM 5579 N N . ILE A 1 754 ? -72.371 -3.698 103.056 1.00 89.44 754 ILE A N 1
ATOM 5580 C CA . ILE A 1 754 ? -72.163 -5.156 103.050 1.00 89.44 754 ILE A CA 1
ATOM 5581 C C . ILE A 1 754 ? -70.931 -5.529 103.884 1.00 89.44 754 ILE A C 1
ATOM 5583 O O . ILE A 1 754 ? -71.025 -6.376 104.773 1.00 89.44 754 ILE A O 1
ATOM 5587 N N . LEU A 1 755 ? -69.808 -4.848 103.663 1.00 89.88 755 LEU A N 1
ATOM 5588 C CA . LEU A 1 755 ? -68.532 -5.097 104.345 1.00 89.88 755 LEU A CA 1
ATOM 5589 C C . LEU A 1 755 ? -68.537 -4.668 105.826 1.00 89.88 755 LEU A C 1
ATOM 5591 O O . LEU A 1 755 ? -67.736 -5.148 106.624 1.00 89.88 755 LEU A O 1
ATOM 5595 N N . ALA A 1 756 ? -69.463 -3.795 106.229 1.00 87.81 756 ALA A N 1
ATOM 5596 C CA . ALA A 1 756 ? -69.695 -3.425 107.627 1.00 87.81 756 ALA A CA 1
ATOM 5597 C C . ALA A 1 756 ? -70.820 -4.238 108.298 1.00 87.81 756 ALA A C 1
ATOM 5599 O O . ALA A 1 756 ? -71.152 -3.992 109.462 1.00 87.81 756 ALA A O 1
ATOM 5600 N N . SER A 1 757 ? -71.444 -5.174 107.577 1.00 87.94 757 SER A N 1
ATOM 5601 C CA . SER A 1 757 ? -72.580 -5.941 108.087 1.00 87.94 757 SER A CA 1
ATOM 5602 C C . SER A 1 757 ? -72.164 -6.903 109.202 1.00 87.94 757 SER A C 1
ATOM 5604 O O . SER A 1 757 ? -71.049 -7.423 109.231 1.00 87.94 757 SER A O 1
ATOM 5606 N N . GLY A 1 758 ? -73.095 -7.204 110.113 1.00 83.50 758 GLY A N 1
ATOM 5607 C CA . GLY A 1 758 ? -72.857 -8.203 111.161 1.00 83.50 758 GLY A CA 1
ATOM 5608 C C . GLY A 1 758 ? -72.512 -9.591 110.607 1.00 83.50 758 GLY A C 1
ATOM 5609 O O . GLY A 1 758 ? -71.841 -10.363 111.279 1.00 83.50 758 GLY A O 1
ATOM 5610 N N . GLU A 1 759 ? -72.932 -9.887 109.378 1.00 85.56 759 GLU A N 1
ATOM 5611 C CA . GLU A 1 759 ? -72.626 -11.135 108.684 1.00 85.56 759 GLU A CA 1
ATOM 5612 C C . GLU A 1 759 ? -71.173 -11.189 108.204 1.00 85.56 759 GLU A C 1
ATOM 5614 O O . GLU A 1 759 ? -70.465 -12.147 108.510 1.00 85.56 759 GLU A O 1
ATOM 5619 N N . TYR A 1 760 ? -70.692 -10.133 107.545 1.00 86.75 760 TYR A N 1
ATOM 5620 C CA . TYR A 1 760 ? -69.287 -10.045 107.147 1.00 86.75 760 TYR A CA 1
ATOM 5621 C C . TYR A 1 760 ? -68.353 -10.106 108.367 1.00 86.75 760 TYR A C 1
ATOM 5623 O O . TYR A 1 760 ? -67.354 -10.825 108.360 1.00 86.75 760 TYR A O 1
ATOM 5631 N N . LEU A 1 761 ? -68.712 -9.411 109.453 1.00 83.44 761 LEU A N 1
ATOM 5632 C CA . LEU A 1 761 ? -67.949 -9.402 110.709 1.00 83.44 761 LEU A CA 1
ATOM 5633 C C . LEU A 1 761 ? -67.991 -10.746 111.460 1.00 83.44 761 LEU A C 1
ATOM 5635 O O . LEU A 1 761 ? -67.088 -11.034 112.244 1.00 83.44 761 LEU A O 1
ATOM 5639 N N . ALA A 1 762 ? -69.017 -11.574 111.242 1.00 80.88 762 ALA A N 1
ATOM 5640 C CA . ALA A 1 762 ? -69.082 -12.922 111.807 1.00 80.88 762 ALA A CA 1
ATOM 5641 C C . ALA A 1 762 ? -68.116 -13.881 111.096 1.00 80.88 762 ALA A C 1
ATOM 5643 O O . ALA A 1 762 ? -67.470 -14.698 111.754 1.00 80.88 762 ALA A O 1
ATOM 5644 N N . ASN A 1 763 ? -67.979 -13.740 109.775 1.00 78.50 763 ASN A N 1
ATOM 5645 C CA . ASN A 1 763 ? -67.018 -14.506 108.979 1.00 78.50 763 ASN A CA 1
ATOM 5646 C C . ASN A 1 763 ? -65.575 -14.009 109.180 1.00 78.50 763 ASN A C 1
ATOM 5648 O O . ASN A 1 763 ? -64.630 -14.776 109.010 1.00 78.50 763 ASN A O 1
ATOM 5652 N N . ASN A 1 764 ? -65.408 -12.754 109.612 1.00 79.00 764 ASN A N 1
ATOM 5653 C CA . ASN A 1 764 ? -64.118 -12.089 109.773 1.00 79.00 764 ASN A CA 1
ATOM 5654 C C . ASN A 1 764 ? -63.993 -11.439 111.167 1.00 79.00 764 ASN A C 1
ATOM 5656 O O . ASN A 1 764 ? -64.336 -10.264 111.329 1.00 79.00 764 ASN A O 1
ATOM 5660 N N . PRO A 1 765 ? -63.488 -12.162 112.189 1.00 72.62 765 PRO A N 1
ATOM 5661 C CA . PRO A 1 765 ? -63.439 -11.667 113.565 1.00 72.62 765 PRO A CA 1
ATOM 5662 C C . PRO A 1 765 ? -62.696 -10.327 113.695 1.00 72.62 765 PRO A C 1
ATOM 5664 O O . PRO A 1 765 ? -61.587 -10.172 113.173 1.00 72.62 765 PRO A O 1
ATOM 5667 N N . VAL A 1 766 ? -63.296 -9.380 114.431 1.00 63.94 766 VAL A N 1
ATOM 5668 C CA . VAL A 1 766 ? -62.861 -7.972 114.563 1.00 63.94 766 VAL A CA 1
ATOM 5669 C C . VAL A 1 766 ? -61.516 -7.855 115.298 1.00 63.94 766 VAL A C 1
ATOM 5671 O O . VAL A 1 766 ? -61.455 -7.694 116.514 1.00 63.94 766 VAL A O 1
ATOM 5674 N N . ASN A 1 767 ? -60.438 -8.016 114.534 1.00 66.56 767 ASN A N 1
ATOM 5675 C CA . ASN A 1 767 ? -59.020 -8.075 114.909 1.00 66.56 767 ASN A CA 1
ATOM 5676 C C . ASN A 1 767 ? -58.205 -8.004 113.578 1.00 66.56 767 ASN A C 1
ATOM 5678 O O . ASN A 1 767 ? -58.733 -7.611 112.538 1.00 66.56 767 ASN A O 1
ATOM 5682 N N . PHE A 1 768 ? -56.942 -8.421 113.559 1.00 69.25 768 PHE A N 1
ATOM 5683 C CA . PHE A 1 768 ? -56.091 -8.653 112.398 1.00 69.25 768 PHE A CA 1
ATOM 5684 C C . PHE A 1 768 ? -56.765 -9.402 111.227 1.00 69.25 768 PHE A C 1
ATOM 5686 O O . PHE A 1 768 ? -56.521 -8.985 110.095 1.00 69.25 768 PHE A O 1
ATOM 5693 N N . PRO A 1 769 ? -57.621 -10.432 111.429 1.00 77.19 769 PRO A N 1
ATOM 5694 C CA . PRO A 1 769 ? -58.304 -11.115 110.324 1.00 77.19 769 PRO A CA 1
ATOM 5695 C C . PRO A 1 769 ? -59.309 -10.233 109.567 1.00 77.19 769 PRO A C 1
ATOM 5697 O O . PRO A 1 769 ? -59.392 -10.328 108.347 1.00 77.19 769 PRO A O 1
ATOM 5700 N N . PHE A 1 770 ? -60.033 -9.345 110.260 1.00 83.44 770 PHE A N 1
ATOM 5701 C CA . PHE A 1 770 ? -60.968 -8.402 109.629 1.00 83.44 770 PHE A CA 1
ATOM 5702 C C . PHE A 1 770 ? -60.245 -7.407 108.716 1.00 83.44 770 PHE A C 1
ATOM 5704 O O . PHE A 1 770 ? -60.619 -7.256 107.558 1.00 83.44 770 PHE A O 1
ATOM 5711 N N . ILE A 1 771 ? -59.175 -6.780 109.215 1.00 85.88 771 ILE A N 1
ATOM 5712 C CA . ILE A 1 771 ? -58.400 -5.798 108.443 1.00 85.88 771 ILE A CA 1
ATOM 5713 C C . ILE A 1 771 ? -57.711 -6.475 107.243 1.00 85.88 771 ILE A C 1
ATOM 5715 O O . ILE A 1 771 ? -57.701 -5.924 106.146 1.00 85.88 771 ILE A O 1
ATOM 5719 N N . GLY A 1 772 ? -57.156 -7.676 107.441 1.00 85.31 772 GLY A N 1
ATOM 5720 C CA . GLY A 1 772 ? -56.500 -8.431 106.372 1.00 85.31 772 GLY A CA 1
ATOM 5721 C C . GLY A 1 772 ? -57.458 -8.881 105.267 1.00 85.31 772 GLY A C 1
ATOM 5722 O O . GLY A 1 772 ? -57.110 -8.790 104.096 1.00 85.31 772 GLY A O 1
ATOM 5723 N N . SER A 1 773 ? -58.671 -9.316 105.615 1.00 86.12 773 SER A N 1
ATOM 5724 C CA . SER A 1 773 ? -59.675 -9.715 104.613 1.00 86.12 773 SER A CA 1
ATOM 5725 C C . SER A 1 773 ? -60.224 -8.498 103.868 1.00 86.12 773 SER A C 1
ATOM 5727 O O . SER A 1 773 ? -60.315 -8.507 102.647 1.00 86.12 773 SER A O 1
ATOM 5729 N N . LEU A 1 774 ? -60.445 -7.386 104.580 1.00 89.44 774 LEU A N 1
ATOM 5730 C CA . LEU A 1 774 ? -60.880 -6.128 103.974 1.00 89.44 774 LEU A CA 1
ATOM 5731 C C . LEU A 1 774 ? -59.866 -5.571 102.957 1.00 89.44 774 LEU A C 1
ATOM 5733 O O . LEU A 1 774 ? -60.271 -5.008 101.943 1.00 89.44 774 LEU A O 1
ATOM 5737 N N . SER A 1 775 ? -58.557 -5.741 103.179 1.00 90.38 775 SER A N 1
ATOM 5738 C CA . SER A 1 775 ? -57.550 -5.310 102.198 1.00 90.38 775 SER A CA 1
ATOM 5739 C C . SER A 1 775 ? -57.567 -6.150 100.926 1.00 90.38 775 SER A C 1
ATOM 5741 O O . SER A 1 775 ? -57.361 -5.617 99.839 1.00 90.38 775 SER A O 1
ATOM 5743 N N . ILE A 1 776 ? -57.831 -7.452 101.040 1.00 89.00 776 ILE A N 1
ATOM 5744 C CA . ILE A 1 776 ? -57.983 -8.329 99.878 1.00 89.00 776 ILE A CA 1
ATOM 5745 C C . ILE A 1 776 ? -59.243 -7.938 99.102 1.00 89.00 776 ILE A C 1
ATOM 5747 O O . ILE A 1 776 ? -59.173 -7.736 97.894 1.00 89.00 776 ILE A O 1
ATOM 5751 N N . ASP A 1 777 ? -60.355 -7.731 99.800 1.00 88.25 777 ASP A N 1
ATOM 5752 C CA . ASP A 1 777 ? -61.657 -7.480 99.180 1.00 88.25 777 ASP A CA 1
ATOM 5753 C C . ASP A 1 777 ? -61.794 -6.073 98.573 1.00 88.25 777 ASP A C 1
ATOM 5755 O O . ASP A 1 777 ? -62.498 -5.892 97.575 1.00 88.25 777 ASP A O 1
ATOM 5759 N N . VAL A 1 778 ? -61.124 -5.067 99.150 1.00 89.12 778 VAL A N 1
ATOM 5760 C CA . VAL A 1 778 ? -61.247 -3.658 98.726 1.00 89.12 778 VAL A CA 1
ATOM 5761 C C . VAL A 1 778 ? -60.027 -3.162 97.948 1.00 89.12 778 VAL A C 1
ATOM 5763 O O . VAL A 1 778 ? -60.183 -2.326 97.060 1.00 89.12 778 VAL A O 1
ATOM 5766 N N . TRP A 1 779 ? -58.820 -3.655 98.243 1.00 92.38 779 TRP A N 1
ATOM 5767 C CA . TRP A 1 779 ? -57.585 -3.238 97.554 1.00 92.38 779 TRP A CA 1
ATOM 5768 C C . TRP A 1 779 ? -56.994 -4.321 96.647 1.00 92.38 779 TRP A C 1
ATOM 5770 O O . TRP A 1 779 ? -55.994 -4.066 95.979 1.00 92.38 779 TRP A O 1
ATOM 5780 N N . GLY A 1 780 ? -57.554 -5.535 96.640 1.00 88.44 780 GLY A N 1
ATOM 5781 C CA . GLY A 1 780 ? -57.057 -6.640 95.818 1.00 88.44 780 GLY A CA 1
AT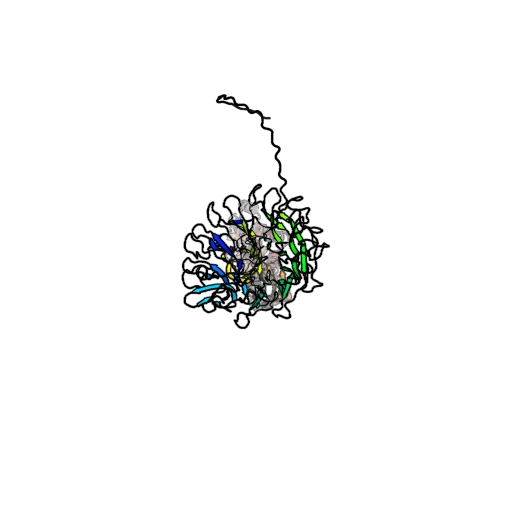OM 5782 C C . GLY A 1 780 ? -55.682 -7.164 96.226 1.00 88.44 780 GLY A C 1
ATOM 5783 O O . GLY A 1 780 ? -55.063 -7.907 95.463 1.00 88.44 780 GLY A O 1
ATOM 5784 N N . ARG A 1 781 ? -55.164 -6.771 97.401 1.00 91.12 781 ARG A N 1
ATOM 5785 C CA . ARG A 1 781 ? -53.821 -7.148 97.858 1.00 91.12 781 ARG A CA 1
ATOM 5786 C C . ARG A 1 781 ? -53.735 -7.382 99.367 1.00 91.12 781 ARG A C 1
ATOM 5788 O O . ARG A 1 781 ? -54.506 -6.806 100.139 1.00 91.12 781 ARG A O 1
ATOM 5795 N N . PRO A 1 782 ? -52.757 -8.184 99.821 1.00 88.31 782 PRO A N 1
ATOM 5796 C CA . PRO A 1 782 ? -52.458 -8.301 101.240 1.00 88.31 782 PRO A CA 1
ATOM 5797 C C . PRO A 1 782 ? -52.071 -6.947 101.849 1.00 88.31 782 PRO A C 1
ATOM 5799 O O . PRO A 1 782 ? -51.372 -6.139 101.226 1.00 88.31 782 PRO A O 1
ATOM 5802 N N . ILE A 1 783 ? -52.512 -6.717 103.083 1.00 90.06 783 ILE A N 1
ATOM 5803 C CA . ILE A 1 783 ? -52.140 -5.539 103.863 1.00 90.06 783 ILE A CA 1
ATOM 5804 C C . ILE A 1 783 ? -50.690 -5.637 104.350 1.00 90.06 783 ILE A C 1
ATOM 5806 O O . ILE A 1 783 ? -50.215 -6.713 104.718 1.00 90.06 783 ILE A O 1
ATOM 5810 N N . THR A 1 784 ? -49.971 -4.516 104.367 1.00 91.25 784 THR A N 1
ATOM 5811 C CA . THR A 1 784 ? -48.627 -4.456 104.960 1.00 91.25 784 THR A CA 1
ATOM 5812 C C . THR A 1 784 ? -48.698 -4.349 106.483 1.00 91.25 784 THR A C 1
ATOM 5814 O O . THR A 1 784 ? -49.697 -3.902 107.042 1.00 91.25 784 THR A O 1
ATOM 5817 N N . THR A 1 785 ? -47.613 -4.696 107.181 1.00 87.31 785 THR A N 1
ATOM 5818 C CA . THR A 1 785 ? -47.556 -4.610 108.652 1.00 87.31 785 THR A CA 1
ATOM 5819 C C . THR A 1 785 ? -47.838 -3.192 109.166 1.00 87.31 785 THR A C 1
ATOM 5821 O O . THR A 1 785 ? -48.591 -3.031 110.118 1.00 87.31 785 THR A O 1
ATOM 5824 N N . ALA A 1 786 ? -47.313 -2.156 108.502 1.00 88.44 786 ALA A N 1
ATOM 5825 C CA . ALA A 1 786 ? -47.524 -0.765 108.909 1.00 88.44 786 ALA A CA 1
ATOM 5826 C C . ALA A 1 786 ? -48.983 -0.301 108.730 1.00 88.44 786 ALA A C 1
ATOM 5828 O O . ALA A 1 786 ? -49.535 0.362 109.608 1.00 88.44 786 ALA A O 1
ATOM 5829 N N . GLU A 1 787 ? -49.621 -0.668 107.614 1.00 91.12 787 GLU A N 1
ATOM 5830 C CA . GLU A 1 787 ? -51.045 -0.395 107.372 1.00 91.12 787 GLU A CA 1
ATOM 5831 C C . GLU A 1 787 ? -51.921 -1.156 108.376 1.00 91.12 787 GLU A C 1
ATOM 5833 O O . GLU A 1 787 ? -52.868 -0.609 108.941 1.00 91.12 787 GLU A O 1
ATOM 5838 N N . GLN A 1 788 ? -51.575 -2.414 108.647 1.00 87.75 788 GLN A N 1
ATOM 5839 C CA . GLN A 1 788 ? -52.296 -3.261 109.585 1.00 87.75 788 GLN A CA 1
ATOM 5840 C C . GLN A 1 788 ? -52.248 -2.701 111.012 1.00 87.75 788 GLN A C 1
ATOM 5842 O O . GLN A 1 788 ? -53.289 -2.626 111.667 1.00 87.75 788 GLN A O 1
ATOM 5847 N N . ASP A 1 789 ? -51.080 -2.239 111.463 1.00 87.19 789 ASP A N 1
ATOM 5848 C CA . ASP A 1 789 ? -50.906 -1.594 112.768 1.00 87.19 789 ASP A CA 1
ATOM 5849 C C . ASP A 1 789 ? -51.703 -0.283 112.870 1.00 87.19 789 ASP A C 1
ATOM 5851 O O . ASP A 1 789 ? -52.318 -0.001 113.903 1.00 87.19 789 ASP A O 1
ATOM 5855 N N . TYR A 1 790 ? -51.748 0.500 111.787 1.00 90.69 790 TYR A N 1
ATOM 5856 C CA . TYR A 1 790 ? -52.513 1.745 111.719 1.00 90.69 790 TYR A CA 1
ATOM 5857 C C . TYR A 1 790 ? -54.014 1.514 111.948 1.00 90.69 790 TYR A C 1
ATOM 5859 O O . TYR A 1 790 ? -54.610 2.124 112.844 1.00 90.69 790 TYR A O 1
ATOM 5867 N N . PHE A 1 791 ? -54.628 0.598 111.194 1.00 89.69 791 PHE A N 1
ATOM 5868 C CA . PHE A 1 791 ? -56.059 0.308 111.333 1.00 89.69 791 PHE A CA 1
ATOM 5869 C C . PHE A 1 791 ? -56.385 -0.446 112.627 1.00 89.69 791 PHE A C 1
ATOM 5871 O O . PHE A 1 791 ? -57.418 -0.180 113.247 1.00 89.69 791 PHE A O 1
ATOM 5878 N N . ALA A 1 792 ? -55.493 -1.327 113.095 1.00 85.50 792 ALA A N 1
ATOM 5879 C CA . ALA A 1 792 ? -55.661 -2.013 114.375 1.00 85.50 792 ALA A CA 1
ATOM 5880 C C . ALA A 1 792 ? -55.666 -1.021 115.548 1.00 85.50 792 ALA A C 1
ATOM 5882 O O . ALA A 1 792 ? -56.493 -1.137 116.455 1.00 85.50 792 ALA A O 1
ATOM 5883 N N . ASN A 1 793 ? -54.809 0.005 115.515 1.00 88.25 793 ASN A N 1
ATOM 5884 C CA . ASN A 1 793 ? -54.819 1.071 116.515 1.00 88.25 793 ASN A CA 1
ATOM 5885 C C . ASN A 1 793 ? -56.132 1.875 116.490 1.00 88.25 793 ASN A C 1
ATOM 5887 O O . ASN A 1 793 ? -56.690 2.187 117.544 1.00 88.25 793 ASN A O 1
ATOM 5891 N N . LYS A 1 794 ? -56.687 2.161 115.305 1.00 88.19 794 LYS A N 1
ATOM 5892 C CA . LYS A 1 794 ? -57.987 2.844 115.186 1.00 88.19 794 LYS A CA 1
ATOM 5893 C C . LYS A 1 794 ? -59.150 2.034 115.753 1.00 88.19 794 LYS A C 1
ATOM 5895 O O . LYS A 1 794 ? -59.992 2.605 116.449 1.00 88.19 794 LYS A O 1
ATOM 5900 N N . LEU A 1 795 ? -59.179 0.721 115.519 1.00 85.44 795 LEU A N 1
ATOM 5901 C CA . LEU A 1 795 ? -60.155 -0.175 116.153 1.00 85.44 795 LEU A CA 1
ATOM 5902 C C . LEU A 1 795 ? -60.008 -0.158 117.684 1.00 85.44 795 LEU A C 1
ATOM 5904 O O . LEU A 1 795 ? -60.993 0.020 118.399 1.00 85.44 795 LEU A O 1
ATOM 5908 N N . ASN A 1 796 ? -58.775 -0.253 118.194 1.00 84.75 796 ASN A N 1
ATOM 5909 C CA . ASN A 1 796 ? -58.490 -0.267 119.636 1.00 84.75 796 ASN A CA 1
ATOM 5910 C C . ASN A 1 796 ? -58.807 1.064 120.341 1.00 84.75 796 ASN A C 1
ATOM 5912 O O . ASN A 1 796 ? -59.091 1.076 121.538 1.00 84.75 796 ASN A O 1
ATOM 5916 N N . THR A 1 797 ? -58.775 2.182 119.613 1.00 85.25 797 THR A N 1
ATOM 5917 C CA . THR A 1 797 ? -59.089 3.530 120.121 1.00 85.25 797 THR A CA 1
ATOM 5918 C C . THR A 1 797 ? -60.554 3.933 119.918 1.00 85.25 797 THR A C 1
ATOM 5920 O O . THR A 1 797 ? -60.929 5.059 120.244 1.00 85.25 797 THR A O 1
ATOM 5923 N N . GLY A 1 798 ? -61.403 3.001 119.465 1.00 83.56 798 GLY A N 1
ATOM 5924 C CA . GLY A 1 798 ? -62.862 3.141 119.472 1.00 83.56 798 GLY A CA 1
ATOM 5925 C C . GLY A 1 798 ? -63.514 3.424 118.117 1.00 83.56 798 GLY A C 1
ATOM 5926 O O . GLY A 1 798 ? -64.710 3.712 118.085 1.00 83.56 798 GLY A O 1
ATOM 5927 N N . THR A 1 799 ? -62.782 3.335 117.001 1.00 88.44 799 THR A N 1
ATOM 5928 C CA . THR A 1 799 ? -63.385 3.449 115.660 1.00 88.44 799 THR A CA 1
ATOM 5929 C C . THR A 1 799 ? -64.217 2.194 115.365 1.00 88.44 799 THR A C 1
ATOM 5931 O O . THR A 1 799 ? -63.679 1.089 115.456 1.00 88.44 799 THR A O 1
ATOM 5934 N N . PRO A 1 800 ? -65.512 2.307 115.016 1.00 87.62 800 PRO A N 1
ATOM 5935 C CA . PRO A 1 800 ? -66.326 1.140 114.686 1.00 87.62 800 PRO A CA 1
ATOM 5936 C C . PRO A 1 800 ? -65.890 0.514 113.345 1.00 87.62 800 PRO A C 1
ATOM 5938 O O . PRO A 1 800 ? -65.408 1.242 112.475 1.00 87.62 800 PRO A O 1
ATOM 5941 N N . PRO A 1 801 ? -66.126 -0.795 113.110 1.00 84.31 801 PRO A N 1
ATOM 5942 C CA . PRO A 1 801 ? -65.743 -1.470 111.864 1.00 84.31 801 PRO A CA 1
ATOM 5943 C C . PRO A 1 801 ? -66.230 -0.775 110.587 1.00 84.31 801 PRO A C 1
ATOM 5945 O O . PRO A 1 801 ? -65.475 -0.680 109.628 1.00 84.31 801 PRO A O 1
ATOM 5948 N N . GLY A 1 802 ? -67.442 -0.208 110.587 1.00 85.00 802 GLY A N 1
ATOM 5949 C CA . GLY A 1 802 ? -67.951 0.559 109.443 1.00 85.00 802 GLY A CA 1
ATOM 5950 C C . GLY A 1 802 ? -67.115 1.797 109.103 1.00 85.00 802 GLY A C 1
ATOM 5951 O O . GLY A 1 802 ? -66.896 2.072 107.930 1.00 85.00 802 GLY A O 1
ATOM 5952 N N . GLY A 1 803 ? -66.560 2.483 110.110 1.00 86.62 803 GLY A N 1
ATOM 5953 C CA . GLY A 1 803 ? -65.649 3.610 109.885 1.00 86.62 803 GLY A CA 1
ATOM 5954 C C . GLY A 1 803 ? -64.302 3.177 109.295 1.00 86.62 803 GLY A C 1
ATOM 5955 O O . GLY A 1 803 ? -63.700 3.925 108.535 1.00 86.62 803 GLY A O 1
ATOM 5956 N N . ILE A 1 804 ? -63.855 1.949 109.588 1.00 89.69 804 ILE A N 1
ATOM 5957 C CA . ILE A 1 804 ? -62.666 1.363 108.950 1.00 89.69 804 ILE A CA 1
ATOM 5958 C C . ILE A 1 804 ? -62.955 1.039 107.480 1.00 89.69 804 ILE A C 1
ATOM 5960 O O . ILE A 1 804 ? -62.152 1.375 106.618 1.00 89.69 804 ILE A O 1
ATOM 5964 N N . VAL A 1 805 ? -64.114 0.448 107.174 1.00 90.69 805 VAL A N 1
ATOM 5965 C CA . VAL A 1 805 ? -64.529 0.147 105.790 1.00 90.69 805 VAL A CA 1
ATOM 5966 C C . VAL A 1 805 ? -64.602 1.414 104.935 1.00 90.69 805 VAL A C 1
ATOM 5968 O O . VAL A 1 805 ? -64.076 1.433 103.825 1.00 90.69 805 VAL A O 1
ATOM 5971 N N . GLU A 1 806 ? -65.196 2.490 105.455 1.00 88.75 806 GLU A N 1
ATOM 5972 C CA . GLU A 1 806 ? -65.253 3.782 104.758 1.00 88.75 806 GLU A CA 1
ATOM 5973 C C . GLU A 1 806 ? -63.856 4.334 104.438 1.00 88.75 806 GLU A C 1
ATOM 5975 O O . GLU A 1 806 ? -63.629 4.839 103.339 1.00 88.75 806 GLU A O 1
ATOM 5980 N N . GLU A 1 807 ? -62.898 4.188 105.355 1.00 90.25 807 GLU A N 1
ATOM 5981 C CA . GLU A 1 807 ? -61.522 4.634 105.138 1.00 90.25 807 GLU A CA 1
ATOM 5982 C C . GLU A 1 807 ? -60.777 3.785 104.096 1.00 90.25 807 GLU A C 1
ATOM 5984 O O . GLU A 1 807 ? -59.988 4.326 103.322 1.00 90.25 807 GLU A O 1
ATOM 5989 N N . PHE A 1 808 ? -61.062 2.482 104.005 1.00 91.88 808 PHE A N 1
ATOM 5990 C CA . PHE A 1 808 ? -60.510 1.620 102.952 1.00 91.88 808 PHE A CA 1
ATOM 5991 C C . PHE A 1 808 ? -60.969 2.050 101.555 1.00 91.88 808 PHE A C 1
ATOM 5993 O O . PHE A 1 808 ? -60.151 2.074 100.636 1.00 91.88 808 PHE A O 1
ATOM 6000 N N . PHE A 1 809 ? -62.238 2.437 101.403 1.00 89.56 809 PHE A N 1
ATOM 6001 C CA . PHE A 1 809 ? -62.766 2.972 100.144 1.00 89.56 809 PHE A CA 1
ATOM 6002 C C . PHE A 1 809 ? -62.308 4.408 99.848 1.00 89.56 809 PHE A C 1
ATOM 6004 O O . PHE A 1 809 ? -62.283 4.811 98.691 1.00 89.56 809 PHE A O 1
ATOM 6011 N N . ALA A 1 810 ? -61.928 5.190 100.861 1.00 86.69 810 ALA A N 1
ATOM 6012 C CA . ALA A 1 810 ? -61.358 6.526 100.661 1.00 86.69 810 ALA A CA 1
ATOM 6013 C C . ALA A 1 810 ? -59.861 6.498 100.281 1.00 86.69 810 ALA A C 1
ATOM 6015 O O . ALA A 1 810 ? -59.309 7.515 99.855 1.00 86.69 810 ALA A O 1
ATOM 6016 N N . ASN A 1 811 ? -59.198 5.351 100.444 1.00 90.12 811 ASN A N 1
ATOM 6017 C CA . ASN A 1 811 ? -57.763 5.190 100.245 1.00 90.12 811 ASN A CA 1
ATOM 6018 C C . ASN A 1 811 ? -57.365 5.143 98.753 1.00 90.12 811 ASN A C 1
ATOM 6020 O O . ASN A 1 811 ? -58.098 4.607 97.920 1.00 90.12 811 ASN A O 1
ATOM 6024 N N . GLU A 1 812 ? -56.168 5.641 98.426 1.00 89.94 812 GLU A N 1
ATOM 6025 C CA . GLU A 1 812 ? -55.587 5.583 97.072 1.00 89.94 812 GLU A CA 1
ATOM 6026 C C . GLU A 1 812 ? -55.501 4.150 96.521 1.00 89.94 812 GLU A C 1
ATOM 6028 O O . GLU A 1 812 ? -55.793 3.915 95.349 1.00 89.94 812 GLU A O 1
ATOM 6033 N N . ASN A 1 813 ? -55.220 3.161 97.378 1.00 90.69 813 ASN A N 1
ATOM 6034 C CA . ASN A 1 813 ? -55.127 1.757 96.980 1.00 90.69 813 ASN A CA 1
ATOM 6035 C C . ASN A 1 813 ? -56.441 1.230 96.388 1.00 90.69 813 ASN A C 1
ATOM 6037 O O . ASN A 1 813 ? -56.412 0.447 95.439 1.00 90.69 813 ASN A O 1
ATOM 6041 N N . TRP A 1 814 ? -57.593 1.673 96.905 1.00 91.12 814 TRP A N 1
ATOM 6042 C CA . TRP A 1 814 ? -58.885 1.314 96.321 1.00 91.12 814 TRP A CA 1
ATOM 6043 C C . TRP A 1 814 ? -59.062 1.938 94.936 1.00 91.12 814 TRP A C 1
ATOM 6045 O O . TRP A 1 814 ? -59.536 1.259 94.028 1.00 91.12 814 TRP A O 1
ATOM 6055 N N . ARG A 1 815 ? -58.661 3.203 94.746 1.00 92.00 815 ARG A N 1
ATOM 6056 C CA . ARG A 1 815 ? -58.781 3.881 93.446 1.00 92.00 815 ARG A CA 1
ATOM 6057 C C . ARG A 1 815 ? -57.974 3.148 92.378 1.00 92.00 815 ARG A C 1
ATOM 6059 O O . ARG A 1 815 ? -58.551 2.759 91.365 1.00 92.00 815 ARG A O 1
ATOM 6066 N N . HIS A 1 816 ? -56.698 2.865 92.639 1.00 91.88 816 HIS A N 1
ATOM 6067 C CA . HIS A 1 816 ? -55.843 2.103 91.719 1.00 91.88 816 HIS A CA 1
ATOM 6068 C C . HIS A 1 816 ? -56.392 0.701 91.425 1.00 91.88 816 HIS A C 1
ATOM 6070 O O . HIS A 1 816 ? -56.373 0.244 90.278 1.00 91.88 816 HIS A O 1
ATOM 6076 N N . TYR A 1 817 ? -56.911 0.012 92.445 1.00 91.19 817 TYR A N 1
ATOM 6077 C CA . TYR A 1 817 ? -57.521 -1.302 92.261 1.00 91.19 817 TYR A CA 1
ATOM 6078 C C . TYR A 1 817 ? -58.786 -1.226 91.392 1.00 91.19 817 TYR A C 1
ATOM 6080 O O . TYR A 1 817 ? -58.919 -1.975 90.426 1.00 91.19 817 TYR A O 1
ATOM 6088 N N . ALA A 1 818 ? -59.685 -0.277 91.666 1.00 89.31 818 ALA A N 1
ATOM 6089 C CA . ALA A 1 818 ? -60.923 -0.087 90.914 1.00 89.31 818 ALA A CA 1
ATOM 6090 C C . ALA A 1 818 ? -60.673 0.303 89.447 1.00 89.31 818 ALA A C 1
ATOM 6092 O O . ALA A 1 818 ? -61.377 -0.180 88.556 1.00 89.31 818 ALA A O 1
ATOM 6093 N N . ILE A 1 819 ? -59.664 1.140 89.181 1.00 93.00 819 ILE A N 1
ATOM 6094 C CA . ILE A 1 819 ? -59.258 1.522 87.821 1.00 93.00 819 ILE A CA 1
ATOM 6095 C C . ILE A 1 819 ? -58.760 0.298 87.058 1.00 93.00 819 ILE A C 1
ATOM 6097 O O . ILE A 1 819 ? -59.289 -0.015 85.991 1.00 93.00 819 ILE A O 1
ATOM 6101 N N . ASN A 1 820 ? -57.801 -0.437 87.626 1.00 92.00 820 ASN A N 1
ATOM 6102 C CA . ASN A 1 820 ? -57.239 -1.613 86.968 1.00 92.00 820 ASN A CA 1
ATOM 6103 C C . ASN A 1 820 ? -58.279 -2.706 86.735 1.00 92.00 820 ASN A C 1
ATOM 6105 O O . ASN A 1 820 ? -58.320 -3.272 85.646 1.00 92.00 820 ASN A O 1
ATOM 6109 N N . MET A 1 821 ? -59.156 -2.966 87.705 1.00 89.50 821 MET A N 1
ATOM 6110 C CA . MET A 1 821 ? -60.231 -3.943 87.526 1.00 89.50 821 MET A CA 1
ATOM 6111 C C . MET A 1 821 ? -61.229 -3.516 86.446 1.00 89.50 821 MET A C 1
ATOM 6113 O O . MET A 1 821 ? -61.693 -4.366 85.695 1.00 89.50 821 MET A O 1
ATOM 6117 N N . SER A 1 822 ? -61.504 -2.216 86.298 1.00 90.75 822 SER A N 1
ATOM 6118 C CA . SER A 1 822 ? -62.376 -1.710 85.227 1.00 90.75 822 SER A CA 1
ATOM 6119 C C . SER A 1 822 ? -61.741 -1.864 83.840 1.00 90.75 822 SER A C 1
ATOM 6121 O O . SER A 1 822 ? -62.412 -2.263 82.892 1.00 90.75 822 SER A O 1
ATOM 6123 N N . TYR A 1 823 ? -60.444 -1.571 83.713 1.00 91.69 823 TYR A N 1
ATOM 6124 C CA . TYR A 1 823 ? -59.697 -1.771 82.467 1.00 91.69 823 TYR A CA 1
ATOM 6125 C C . TYR A 1 823 ? -59.593 -3.259 82.108 1.00 91.69 823 TYR A C 1
ATOM 6127 O O . TYR A 1 823 ? -59.783 -3.629 80.951 1.00 91.69 823 TYR A O 1
ATOM 6135 N N . LEU A 1 824 ? -59.368 -4.127 83.097 1.00 90.38 824 LEU A N 1
ATOM 6136 C CA . LEU A 1 824 ? -59.339 -5.572 82.885 1.00 90.38 824 LEU A CA 1
ATOM 6137 C C . LEU A 1 824 ? -60.711 -6.121 82.485 1.00 90.38 824 LEU A C 1
ATOM 6139 O O . LEU A 1 824 ? -60.769 -6.938 81.571 1.00 90.38 824 LEU A O 1
ATOM 6143 N N . GLU A 1 825 ? -61.794 -5.670 83.131 1.00 86.69 825 GLU A N 1
ATOM 6144 C CA . GLU A 1 825 ? -63.161 -6.117 82.818 1.00 86.69 825 GLU A CA 1
ATOM 6145 C C . GLU A 1 825 ? -63.559 -5.721 81.393 1.00 86.69 825 GLU A C 1
ATOM 6147 O O . GLU A 1 825 ? -64.105 -6.549 80.674 1.00 86.69 825 GLU A O 1
ATOM 6152 N N . PHE A 1 826 ? -63.267 -4.488 80.967 1.00 90.00 826 PHE A N 1
ATOM 6153 C CA . PHE A 1 826 ? -63.849 -3.952 79.733 1.00 90.00 826 PHE A CA 1
ATOM 6154 C C . PHE A 1 826 ? -62.890 -3.821 78.549 1.00 90.00 826 PHE A C 1
ATOM 6156 O O . PHE A 1 826 ? -63.351 -3.788 77.413 1.00 90.00 826 PHE A O 1
ATOM 6163 N N . LEU A 1 827 ? -61.579 -3.745 78.785 1.00 88.62 827 LEU A N 1
ATOM 6164 C CA . LEU A 1 827 ? -60.557 -3.610 77.736 1.00 88.62 827 LEU A CA 1
ATOM 6165 C C . LEU A 1 827 ? -59.579 -4.799 77.707 1.00 88.62 827 LEU A C 1
ATOM 6167 O O . LEU A 1 827 ? -58.667 -4.830 76.884 1.00 88.62 827 LEU A O 1
ATOM 6171 N N . GLY A 1 828 ? -59.729 -5.776 78.611 1.00 88.25 828 GLY A N 1
ATOM 6172 C CA . GLY A 1 828 ? -58.911 -6.994 78.645 1.00 88.25 828 GLY A CA 1
ATOM 6173 C C . GLY A 1 828 ? -57.435 -6.779 79.006 1.00 88.25 828 GLY A C 1
ATOM 6174 O O . GLY A 1 828 ? -56.619 -7.685 78.835 1.00 88.25 828 GLY A O 1
ATOM 6175 N N . ARG A 1 829 ? -57.068 -5.594 79.505 1.00 90.56 829 ARG A N 1
ATOM 6176 C CA . ARG A 1 829 ? -55.695 -5.221 79.885 1.00 90.56 829 ARG A CA 1
ATOM 6177 C C . ARG A 1 829 ? -55.700 -4.350 81.143 1.00 90.56 829 ARG A C 1
ATOM 6179 O O . ARG A 1 829 ? -56.715 -3.723 81.407 1.00 90.56 829 ARG A O 1
ATOM 6186 N N . PRO A 1 830 ? -54.605 -4.261 81.916 1.00 88.50 830 PRO A N 1
ATOM 6187 C CA . PRO A 1 830 ? -54.497 -3.267 82.983 1.00 88.50 830 PRO A CA 1
ATOM 6188 C C . PRO A 1 830 ? -54.408 -1.840 82.415 1.00 88.50 830 PRO A C 1
ATOM 6190 O O . PRO A 1 830 ? -54.074 -1.636 81.239 1.00 88.50 830 PRO A O 1
ATOM 6193 N N . ALA A 1 831 ? -54.682 -0.847 83.261 1.00 89.50 831 ALA A N 1
ATOM 6194 C CA . ALA A 1 831 ? -54.460 0.547 82.903 1.00 89.50 831 ALA A CA 1
ATOM 6195 C C . ALA A 1 831 ? -52.955 0.801 82.723 1.00 89.50 831 ALA A C 1
ATOM 6197 O O . ALA A 1 831 ? -52.127 0.309 83.493 1.00 89.50 831 ALA A O 1
ATOM 6198 N N . ASP A 1 832 ? -52.585 1.556 81.689 1.00 90.69 832 ASP A N 1
ATOM 6199 C CA . ASP A 1 832 ? -51.214 2.050 81.575 1.00 90.69 832 ASP A CA 1
ATOM 6200 C C . ASP A 1 832 ? -50.952 3.139 82.637 1.00 90.69 832 ASP A C 1
ATOM 6202 O O . ASP A 1 832 ? -51.905 3.734 83.151 1.00 90.69 832 ASP A O 1
ATOM 6206 N N . PRO A 1 833 ? -49.682 3.441 82.973 1.00 89.38 833 PRO A N 1
ATOM 6207 C CA . PRO A 1 833 ? -49.363 4.394 84.039 1.00 89.38 833 PRO A CA 1
ATOM 6208 C C . PRO A 1 833 ? -49.969 5.794 83.851 1.00 89.38 833 PRO A C 1
ATOM 6210 O O . PRO A 1 833 ? -50.213 6.490 84.834 1.00 89.38 833 PRO A O 1
ATOM 6213 N N . GLY A 1 834 ? -50.199 6.224 82.604 1.00 87.81 834 GLY A N 1
ATOM 6214 C CA . GLY A 1 834 ? -50.802 7.523 82.307 1.00 87.81 834 GLY A CA 1
ATOM 6215 C C . GLY A 1 834 ? -52.314 7.521 82.531 1.00 87.81 834 GLY A C 1
ATOM 6216 O O . GLY A 1 834 ? -52.846 8.450 83.139 1.00 87.81 834 GLY A O 1
ATOM 6217 N N . GLY A 1 835 ? -52.995 6.467 82.076 1.00 86.62 835 GLY A N 1
ATOM 6218 C CA . GLY A 1 835 ? -54.420 6.252 82.317 1.00 86.62 835 GLY A CA 1
ATOM 6219 C C . GLY A 1 835 ? -54.743 6.060 83.799 1.00 86.62 835 GLY A C 1
ATOM 6220 O O . GLY A 1 835 ? -55.695 6.661 84.293 1.00 86.62 835 GLY A O 1
ATOM 6221 N N . ASP A 1 836 ? -53.926 5.287 84.518 1.00 90.56 836 ASP A N 1
ATOM 6222 C CA . ASP A 1 836 ? -54.073 5.059 85.960 1.00 90.56 836 ASP A CA 1
ATOM 6223 C C . ASP A 1 836 ? -53.973 6.372 86.751 1.00 90.56 836 ASP A C 1
ATOM 6225 O O . ASP A 1 836 ? -54.905 6.729 87.470 1.00 90.56 836 ASP A O 1
ATOM 6229 N N . ALA A 1 837 ? -52.924 7.169 86.516 1.00 89.31 837 ALA A N 1
ATOM 6230 C CA . ALA A 1 837 ? -52.749 8.467 87.173 1.00 89.31 837 ALA A CA 1
ATOM 6231 C C . ALA A 1 837 ? -53.877 9.468 86.850 1.00 89.31 837 ALA A C 1
ATOM 6233 O O . ALA A 1 837 ? -54.304 10.240 87.712 1.00 89.31 837 ALA A O 1
ATOM 6234 N N . PHE A 1 838 ? -54.382 9.471 85.610 1.00 91.12 838 PHE A N 1
ATOM 6235 C CA . PHE A 1 838 ? -55.493 10.341 85.220 1.00 91.12 838 PHE A CA 1
ATOM 6236 C C . PHE A 1 838 ? -56.777 9.997 85.985 1.00 91.12 838 PHE A C 1
ATOM 6238 O O . PHE A 1 838 ? -57.431 10.888 86.540 1.00 91.12 838 PHE A O 1
ATOM 6245 N N . TRP A 1 839 ? -57.141 8.713 86.020 1.00 92.31 839 TRP A N 1
ATOM 6246 C CA . TRP A 1 839 ? -58.364 8.269 86.681 1.00 92.31 839 TRP A CA 1
ATOM 6247 C C . TRP A 1 839 ? -58.272 8.322 88.203 1.00 92.31 839 TRP A C 1
ATOM 6249 O O . TRP A 1 839 ? -59.275 8.611 88.855 1.00 92.31 839 TRP A O 1
ATOM 6259 N N . GLU A 1 840 ? -57.088 8.111 88.772 1.00 91.06 840 GLU A N 1
ATOM 6260 C CA . GLU A 1 840 ? -56.869 8.189 90.214 1.00 91.06 840 GLU A CA 1
ATOM 6261 C C . GLU A 1 840 ? -57.134 9.608 90.730 1.00 91.06 840 GLU A C 1
ATOM 6263 O O . GLU A 1 840 ? -57.984 9.795 91.606 1.00 91.06 840 GLU A O 1
ATOM 6268 N N . ASN A 1 841 ? -56.556 10.615 90.070 1.00 89.94 841 ASN A N 1
ATOM 6269 C CA . ASN A 1 841 ? -56.839 12.022 90.351 1.00 89.94 841 ASN A CA 1
ATOM 6270 C C . ASN A 1 841 ? -58.325 12.383 90.123 1.00 89.94 841 ASN A C 1
ATOM 6272 O O . ASN A 1 841 ? -58.904 13.168 90.879 1.00 89.94 841 ASN A O 1
ATOM 6276 N N . TYR A 1 842 ? -58.981 11.811 89.104 1.00 89.75 842 TYR A N 1
ATOM 6277 C CA . TYR A 1 842 ? -60.415 12.031 88.859 1.00 89.75 842 TYR A CA 1
ATOM 6278 C C . TYR A 1 842 ? -61.294 11.503 90.005 1.00 89.75 842 TYR A C 1
ATOM 6280 O O . TYR A 1 842 ? -62.184 12.218 90.485 1.00 89.75 842 TYR A O 1
ATOM 6288 N N . LEU A 1 843 ? -61.040 10.268 90.449 1.00 87.50 843 LEU A N 1
ATOM 6289 C CA . LEU A 1 843 ? -61.772 9.620 91.539 1.00 87.50 843 LEU A CA 1
ATOM 6290 C C . LEU A 1 843 ? -61.492 10.280 92.896 1.00 87.50 843 LEU A C 1
ATOM 6292 O O . LEU A 1 843 ? -62.381 10.304 93.744 1.00 87.50 843 LEU A O 1
ATOM 6296 N N . GLU A 1 844 ? -60.296 10.835 93.102 1.00 84.69 844 GLU A N 1
ATOM 6297 C CA . GLU A 1 844 ? -59.945 11.553 94.331 1.00 84.69 844 GLU A CA 1
ATOM 6298 C C . GLU A 1 844 ? -60.660 12.907 94.453 1.00 84.69 844 GLU A C 1
ATOM 6300 O O . GLU A 1 844 ? -61.155 13.265 95.522 1.00 84.69 844 GLU A O 1
ATOM 6305 N N . THR A 1 845 ? -60.721 13.676 93.363 1.00 77.31 845 THR A N 1
ATOM 6306 C CA . THR A 1 845 ? -61.094 15.097 93.430 1.00 77.31 845 THR A CA 1
ATOM 6307 C C . THR A 1 845 ? -62.559 15.384 93.118 1.00 77.31 845 THR A C 1
ATOM 6309 O O . THR A 1 845 ? -63.125 16.325 93.677 1.00 77.31 845 THR A O 1
ATOM 6312 N N . THR A 1 846 ? -63.176 14.647 92.184 1.00 63.47 846 THR A N 1
ATOM 6313 C CA . THR A 1 846 ? -64.399 15.166 91.541 1.00 63.47 846 THR A CA 1
ATOM 6314 C C . THR A 1 846 ? -65.406 14.123 91.035 1.00 63.47 846 THR A C 1
ATOM 6316 O O . THR A 1 846 ? -66.529 14.503 90.695 1.00 63.47 846 THR A O 1
ATOM 6319 N N . GLY A 1 847 ? -65.067 12.833 90.944 1.00 72.81 847 GLY A N 1
ATOM 6320 C CA . GLY A 1 847 ? -65.808 11.898 90.090 1.00 72.81 847 GLY A CA 1
ATOM 6321 C C . GLY A 1 847 ? -66.347 10.624 90.751 1.00 72.81 847 GLY A C 1
ATOM 6322 O O . GLY A 1 847 ? -65.585 9.911 91.396 1.00 72.81 847 GLY A O 1
ATOM 6323 N N . PRO A 1 848 ? -67.624 10.241 90.542 1.00 83.25 848 PRO A N 1
ATOM 6324 C CA . PRO A 1 848 ? -68.093 8.908 90.909 1.00 83.25 848 PRO A CA 1
ATOM 6325 C C . PRO A 1 848 ? -67.555 7.849 89.930 1.00 83.25 848 PRO A C 1
ATOM 6327 O O . PRO A 1 848 ? -67.515 8.087 88.722 1.00 83.25 848 PRO A O 1
ATOM 6330 N N . LEU A 1 849 ? -67.264 6.638 90.422 1.00 85.19 849 LEU A N 1
ATOM 6331 C CA . LEU A 1 849 ? -66.770 5.497 89.624 1.00 85.19 849 LEU A CA 1
ATOM 6332 C C . LEU A 1 849 ? -67.577 5.241 88.337 1.00 85.19 849 LEU A C 1
ATOM 6334 O O . LEU A 1 849 ? -67.023 4.940 87.285 1.00 85.19 849 LEU A O 1
ATOM 6338 N N . ILE A 1 850 ? -68.897 5.427 88.390 1.00 87.44 850 ILE A N 1
ATOM 6339 C CA . ILE A 1 850 ? -69.781 5.216 87.237 1.00 87.44 850 ILE A CA 1
ATOM 6340 C C . ILE A 1 850 ? -69.465 6.142 86.050 1.00 87.44 850 ILE A C 1
ATOM 6342 O O . ILE A 1 850 ? -69.666 5.756 84.905 1.00 87.44 850 ILE A O 1
ATOM 6346 N N . ALA A 1 851 ? -68.972 7.358 86.298 1.00 87.75 851 ALA A N 1
ATOM 6347 C CA . ALA A 1 851 ? -68.638 8.305 85.238 1.00 87.75 851 ALA A CA 1
ATOM 6348 C C . ALA A 1 851 ? -67.322 7.942 84.534 1.00 87.75 851 ALA A C 1
ATOM 6350 O O . ALA A 1 851 ? -67.220 8.118 83.321 1.00 87.75 851 ALA A O 1
ATOM 6351 N N . MET A 1 852 ? -66.365 7.369 85.270 1.00 91.44 852 MET A N 1
ATOM 6352 C CA . MET A 1 852 ? -65.161 6.765 84.696 1.00 91.44 852 MET A CA 1
ATOM 6353 C C . MET A 1 852 ? -65.526 5.598 83.772 1.00 91.44 852 MET A C 1
ATOM 6355 O O . MET A 1 852 ? -65.084 5.565 82.628 1.00 91.44 852 MET A O 1
ATOM 6359 N N . LEU A 1 853 ? -66.396 4.687 84.225 1.00 91.50 853 LEU A N 1
ATOM 6360 C CA . LEU A 1 853 ? -66.844 3.552 83.409 1.00 91.50 853 LEU A CA 1
ATOM 6361 C C . LEU A 1 853 ? -67.502 3.998 82.097 1.00 91.50 853 LEU A C 1
ATOM 6363 O O . LEU A 1 853 ? -67.181 3.457 81.046 1.00 91.50 853 LEU A O 1
ATOM 6367 N N . ILE A 1 854 ? -68.362 5.024 82.134 1.00 92.00 854 ILE A N 1
ATOM 6368 C CA . ILE A 1 854 ? -68.979 5.593 80.921 1.00 92.00 854 ILE A CA 1
ATOM 6369 C C . ILE A 1 854 ? -67.916 6.110 79.945 1.00 92.00 854 ILE A C 1
ATOM 6371 O O . ILE A 1 854 ? -68.068 5.956 78.737 1.00 92.00 854 ILE A O 1
ATOM 6375 N N . ALA A 1 855 ? -66.861 6.751 80.450 1.00 89.75 855 ALA A N 1
ATOM 6376 C CA . ALA A 1 855 ? -65.805 7.291 79.606 1.00 89.75 855 ALA A CA 1
ATOM 6377 C C . ALA A 1 855 ? -64.953 6.187 78.969 1.00 89.75 855 ALA A C 1
ATOM 6379 O O . ALA A 1 855 ? -64.694 6.270 77.774 1.00 89.75 855 ALA A O 1
ATOM 6380 N N . ILE A 1 856 ? -64.582 5.151 79.731 1.00 89.62 856 ILE A N 1
ATOM 6381 C CA . ILE A 1 856 ? -63.838 3.980 79.231 1.00 89.62 856 ILE A CA 1
ATOM 6382 C C . ILE A 1 856 ? -64.645 3.258 78.142 1.00 89.62 856 ILE A C 1
ATOM 6384 O O . ILE A 1 856 ? -64.132 2.968 77.064 1.00 89.62 856 ILE A O 1
ATOM 6388 N N . LEU A 1 857 ? -65.933 3.031 78.400 1.00 90.94 857 LEU A N 1
ATOM 6389 C CA . LEU A 1 857 ? -66.834 2.266 77.537 1.00 90.94 857 LEU A CA 1
ATOM 6390 C C . LEU A 1 857 ? -67.368 3.045 76.324 1.00 90.94 857 LEU A C 1
ATOM 6392 O O . LEU A 1 857 ? -68.088 2.489 75.502 1.00 90.94 857 LEU A O 1
ATOM 6396 N N . ASN A 1 858 ? -67.026 4.327 76.191 1.00 89.31 858 ASN A N 1
ATOM 6397 C CA . ASN A 1 858 ? -67.368 5.161 75.036 1.00 89.31 858 ASN A CA 1
ATOM 6398 C C . ASN A 1 858 ? -66.127 5.491 74.184 1.00 89.31 858 ASN A C 1
ATOM 6400 O O . ASN A 1 858 ? -66.031 6.575 73.607 1.00 89.31 858 ASN A O 1
ATOM 6404 N N . THR A 1 859 ? -65.148 4.591 74.150 1.00 85.06 859 THR A N 1
ATOM 6405 C CA . THR A 1 859 ? -63.933 4.733 73.339 1.00 85.06 859 THR A CA 1
ATOM 6406 C C . THR A 1 859 ? -63.977 3.819 72.123 1.00 85.06 859 THR A C 1
ATOM 6408 O O . THR A 1 859 ? -64.609 2.763 72.155 1.00 85.06 859 THR A O 1
ATOM 6411 N N . ASP A 1 860 ? -63.252 4.196 71.068 1.00 77.31 860 ASP A N 1
ATOM 6412 C CA . ASP A 1 860 ? -63.037 3.312 69.919 1.00 77.31 860 ASP A CA 1
ATOM 6413 C C . ASP A 1 860 ? -62.330 2.020 70.341 1.00 77.31 860 ASP A C 1
ATOM 6415 O O . ASP A 1 860 ? -62.621 0.974 69.785 1.00 77.31 860 ASP A O 1
ATOM 6419 N N . GLU A 1 861 ? -61.468 2.068 71.363 1.00 81.62 861 GLU A N 1
ATOM 6420 C CA . GLU A 1 861 ? -60.792 0.889 71.923 1.00 81.62 861 GLU A CA 1
ATOM 6421 C C . GLU A 1 861 ? -61.784 -0.137 72.492 1.00 81.62 861 GLU A C 1
ATOM 6423 O O . GLU A 1 861 ? -61.610 -1.338 72.308 1.00 81.62 861 GLU A O 1
ATOM 6428 N N . PHE A 1 862 ? -62.861 0.312 73.141 1.00 82.31 862 PHE A N 1
ATOM 6429 C CA . PHE A 1 862 ? -63.902 -0.605 73.600 1.00 82.31 862 PHE A CA 1
ATOM 6430 C C . PHE A 1 862 ? -64.665 -1.236 72.428 1.00 82.31 862 PHE A C 1
ATOM 6432 O O . PHE A 1 862 ? -65.065 -2.394 72.514 1.00 82.31 862 PHE A O 1
ATOM 6439 N N . PHE A 1 863 ? -64.872 -0.513 71.323 1.00 79.38 863 PHE A N 1
ATOM 6440 C CA . PHE A 1 863 ? -65.636 -1.016 70.176 1.00 79.38 863 PHE A CA 1
ATOM 6441 C C . PHE A 1 863 ? -64.796 -1.698 69.092 1.00 79.38 863 PHE A C 1
ATOM 6443 O O . PHE A 1 863 ? -65.361 -2.468 68.321 1.00 79.38 863 PHE A O 1
ATOM 6450 N N . SER A 1 864 ? -63.475 -1.521 69.074 1.00 68.69 864 SER A N 1
ATOM 6451 C CA . SER A 1 864 ? -62.542 -2.322 68.269 1.00 68.69 864 SER A CA 1
ATOM 6452 C C . SER A 1 864 ? -62.527 -3.770 68.726 1.00 68.69 864 SER A C 1
ATOM 6454 O O . SER A 1 864 ? -62.593 -4.662 67.857 1.00 68.69 864 SER A O 1
#

pLDDT: mean 89.43, std 13.55, range [24.42, 98.81]